Protein 2F7L (pdb70)

GO terms:
  GO:0008966 phosphoglucosamine mutase activity (F, EXP)

Organism: Sulfurisphaera tokodaii (strain DSM 16993 / JCM 10545 / NBRC 100140 / 7) (NCBI:txid273063)

Foldseek 3Di:
DPLAQDQFAGKDQECPPVNLVLLLLLLLLVLQLLHAAFEEEEEEKQADCPPVSSVSNVVSNLQQHYQAEYAYHAFLLLSLLCLQPVVGQWYKYWAPFQDFLRMIGIFIGGNNSFTDDPVSVVSSVVCSVVVPGNGDDPVSSDHDHHYDHCRQVVQLVLLVVQFPLALLLVVQFEEEEEALLMRVLSHLVVNCVSSRHNYHYDNSHHDSNSVQFRQQDDQVRCVVVLVVLAVVQGLKYWYAGRSRLFIWIRFSNSHTDWFQLLLLLLLVLLCVSPVPADLEEEEELQHDCLSCVVSVVVVRHYHYAHDGQSVRLVVCVVVVYSWYTYRRGFIAHVVSGSGRHHSSSVRSVSRSCSVVVDGPVVSSVVTQDKDKDKDKDAQDPPHDLVVLQVVCCVVVDDPQWDWDVNAAIWIDHAFKIWGWHQDPPHNIIMIMMMGSDRVVRVVVSVVSNVSSVVD/DLDAQDQFGFKDQECPSPDLVLLLLLLLLLLQLLPAAFEEEEEEKLADCVVVSSVSSVVSNLQLRYQAEYEYHAFLLLSLLCLQPVVGQWYKYWADFFDFLRMIGIFIGGNNSFTDDPVSSVSSVVCSPVVPGSGDDPVVSDHDHHYDHCSQVSLLVLLLVQFDLVLLQVVQFAEEEEQLLMNVLVHQVVNVVSSRYNYHYDSSHHDSNSPQFRQQDDCVRCVVVLVVLQVVQGLKYWGAGRSRLFIWIHFSNSRTDWFLLLQLLLLVLLCVSCVPFQQEEEEELVRFCLSCVPCVVVVHHYDYAHDHFSVSLVVCVVVSYSWYTYRRGFIAHVVSGSHRHNNSSVSSLSRSCSVVVDRRVVVSVVTADKDKDKDKDFADPDQDLVNLLCVVCVVPVDPQWHWDVNARIWIGHNFKIWGWHCPVPHGMTITMMIGSDRVCRHCVSVVSSPSVNVD

CATH classification: 3.40.120.10 (+3 more: 3.40.120.10, 3.40.120.10, 3.30.310.50)

Sequence (910 aa):
MGKLFGTDGVRGIVNKELTPELVLKLSKAIGTFFGKNSKILVGRDVRAGGDMLVKIVEGGLLSVGVEVYDGGMAPTPALQYAVKTLGYDGGVVITASHNPAPYNGIKVVDKDGIEIRREKENEIEDLFFTERFNTIEWSSLTTEVKREDRVISTYVNGILSHVDIEKIKKKNYKVLIDPANSVGALSTPLVARALGCKIYTINGNLDPLFSARQPEPTFDSLKETAEVVKTLKVDLGVAHDGDADRAIFIDSEGRVQWGDRSGTLLSYWASVKNPKAIKKIVTAVSSSSLVEEYLSKYNIQVDWTKVGSVDIAHKVADENALAGFEENGGFMYPPHQYVRDGAMSFALMLELLANENVSSAELFDRLPKYYLVKTKVDLKPGLMVEEIYKKILEVYSTSSVKAITIDGVKIIGKDFWFLVRKSGTEPIIRIMAEAKDENVANNLVNELKKIVEGKMGKLFGTDGVRGIVNKELTPELVLKLSKAIGTFFGKNSKILVGRDVRAGGDMLVKIVEGGLLSVGVEVYDGGMAPTPALQYAVKTLGYDGGVVITASHNPAPYNGIKVVDKDGIEIRREKENEIEDLFFTERFNTIEWSSLTTEVKREDRVISTYVNGILSHVDIEKIKKKNYKVLIDPANSVGALSTPLVARALGCKIYTINGNLDPLFSARQPEPTFDSLKETAEVVKTLKVDLGVAHDGDADRAIFIDSEGRVQWGDRSGTLLSYWASVKNPKAIKKIVTAVSSSSLVEEYLSKYNIQVDWTKVGSVDIAHKVADENALAGFEENGGFMYPPHQYVRDGAMSFALMLELLANENVSSAELFDRLPKYYLVKTKVDLKPGLMVEEIYKKILEVYSTSSVKAITIDGVKIIGKDFWFLVRKSGTEPIIRIMAEAKDENVANNLVNELKKIVEGK

Radius of gyration: 31.3 Å; Cα contacts (8 Å, |Δi|>4): 2165; chains: 2; bounding box: 94×72×77 Å

B-factor: mean 46.92, std 18.31, range [14.8, 100.0]

InterPro domains:
  IPR005841 Alpha-D-phosphohexomutase superfamily [PR00509] (90-104)
  IPR005841 Alpha-D-phosphohexomutase superfamily [PR00509] (172-191)
  IPR005841 Alpha-D-phosphohexomutase superfamily [PR00509] (206-219)
  IPR005841 Alpha-D-phosphohexomutase superfamily [PR00509] (234-249)
  IPR005843 Alpha-D-phosphohexomutase, C-terminal [PF00408] (382-449)
  IPR005844 Alpha-D-phosphohexomutase, alpha/beta/alpha domain I [PF02878] (3-134)
  IPR005845 Alpha-D-phosphohexomutase, alpha/beta/alpha domain II [PF02879] (154-254)
  IPR005846 Alpha-D-phosphohexomutase, alpha/beta/alpha domain III [PF02880] (259-369)
  IPR016055 Alpha-D-phosphohexomutase, alpha/beta/alpha I/II/III [SSF53738] (3-179)
  IPR016055 Alpha-D-phosphohexomutase, alpha/beta/alpha I/II/III [SSF53738] (153-256)
  IPR016055 Alpha-D-phosphohexomutase, alpha/beta/alpha I/II/III [SSF53738] (258-366)
  IPR016066 Alpha-D-phosphohexomutase, conserved site [PS00710] (91-100)
  IPR024086 Phosphoglucosamine mutase, archaeal type [TIGR03990] (3-452)
  IPR024086 Phosphoglucosamine mutase, archaeal type [cd03087] (4-452)
  IPR036900 Alpha-D-phosphohexomutase, C-terminal domain superfamily [SSF55957] (361-454)

Nearest PDB structures (foldseek):
  2f7l-assembly1_A  TM=9.946E-01  e=2.812E-89  Sulfurisphaera tokodaii
  9ix8-assembly1_B  TM=9.203E-01  e=3.080E-45  The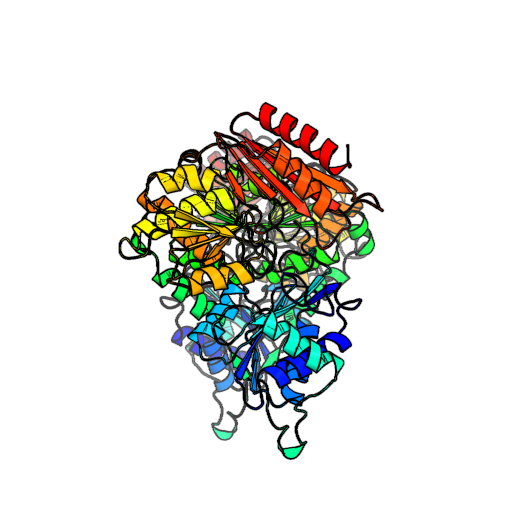rmococcus kodakarensis KOD1
  6gyz-assembly1_B  TM=8.971E-01  e=5.260E-37  Staphylococcus aureus
  3pdk-assembly1_B  TM=8.604E-01  e=2.791E-37  Bacillus anthracis
  7ojr-assembly1_A  TM=8.836E-01  e=3.138E-36  Bacillus subtilis subsp. subtilis str. 168

Solvent-accessible surface area: 34638 Å² total; per-residue (Å²): 104,53,162,13,13,13,103,16,6,8,31,3,42,26,88,131,99,4,28,28,118,51,1,74,66,1,1,45,0,2,0,18,39,32,19,120,117,9,89,0,3,0,1,46,1,9,4,54,5,4,80,72,0,10,112,44,1,11,38,0,0,42,30,0,15,3,32,0,34,34,9,30,60,0,1,2,0,0,4,1,27,0,2,75,63,41,61,16,54,0,2,0,2,0,0,0,1,56,21,70,23,66,62,0,0,1,4,4,2,17,137,67,2,6,15,4,88,66,110,58,20,88,90,0,20,61,18,14,104,71,92,127,37,51,89,21,120,198,64,68,87,114,60,150,53,91,200,10,130,120,5,37,64,30,1,12,91,9,0,21,83,47,13,76,53,110,65,0,83,164,54,100,18,41,0,0,0,0,0,0,5,0,0,0,9,56,1,0,4,55,0,0,78,31,0,22,10,70,4,4,0,5,2,3,8,58,6,34,96,11,32,2,19,82,2,51,2,30,102,103,16,0,118,54,6,10,77,3,0,97,38,6,160,2,53,2,0,0,0,0,0,0,0,2,3,12,3,0,1,0,0,33,94,8,92,20,22,47,2,4,38,3,1,0,2,3,0,41,14,1,9,66,58,34,98,154,14,82,61,30,0,0,0,0,0,13,0,0,6,0,0,37,69,12,0,68,117,77,119,4,105,18,38,31,12,103,54,19,12,10,51,0,1,13,68,0,28,106,47,89,8,7,0,0,0,6,32,26,2,2,7,0,6,23,63,6,3,62,3,12,1,0,2,1,2,0,0,2,0,0,14,1,6,0,84,54,111,26,58,1,5,83,4,8,89,94,15,22,113,21,79,78,32,125,38,110,11,99,30,124,98,92,42,106,20,92,90,4,43,127,84,0,42,137,73,44,62,54,130,104,27,97,50,27,77,81,25,10,1,0,0,17,10,191,60,38,2,0,8,0,61,61,1,85,104,54,98,22,0,102,1,34,0,3,0,63,74,98,109,54,0,75,79,13,5,65,66,0,76,70,10,1,80,41,154,48,60,131,20,20,23,73,15,6,1,23,0,48,22,96,160,72,2,34,33,116,46,1,74,73,0,1,49,0,2,0,17,44,33,24,112,116,7,87,0,2,1,1,32,3,16,4,57,4,4,105,74,0,4,138,46,2,10,38,0,0,41,32,0,13,3,37,0,37,31,7,24,72,1,0,1,0,0,3,2,28,0,3,84,60,37,64,16,33,0,2,1,2,0,3,4,1,54,13,68,24,62,57,0,0,2,4,5,1,21,124,64,2,8,13,3,80,80,99,81,18,78,85,0,31,83,34,28,138,73,81,191,36,41,83,29,118,210,61,61,89,114,63,147,52,89,201,11,129,119,7,33,61,32,0,10,98,6,0,17,78,48,14,70,55,103,74,0,79,168,77,99,16,48,0,2,0,0,0,0,6,0,0,0,9,65,1,0,5,56,0,0,81,34,0,24,11,76,3,5,0,6,2,2,9,61,4,31,97,14,33,8,17,84,1,44,2,33,109,95,17,0,118,51,7,7,74,5,0,100,30,4,151,2,51,1,0,1,0,0,0,1,0,1,3,19,3,0,0,2,0,37,98,5,77,21,22,45,2,5,39,4,2,0,2,3,0,44,14,1,14,70,56,64,98,184,34,91,45,26,0,0,0,0,0,14,0,0,4,0,0,32,76,4,0,58,129,79,128,5,98,10,44,23,17,122,56,10,4,6,72,2,1,16,75,0,20,101,50,104,8,10,0,0,1,9,36,25,3,3,6,1,8,22,66,7,3,61,3,8,0,0,1,3,2,0,0,0,1,0,11,1,5,3,58,53,110,35,57,2,10,87,3,6,91,82,20,27,110,12,96,78,33,136,48,124,22,96,101,156,112,77,64,116,22,108,73,10,26,128,64,0,38,134,89,40,57,68,122,100,20,96,46,31,85,63,20,7,0,0,1,14,19,169,64,47,1,0,3,0,24,111,11,43,82,126,74,28,25,96,2,25,0,1,0,69,71,91,101,69,0,66,65,19,5,69,81,0,70,99,19,14,96,47,176

Structure (mmCIF, N/CA/C/O backbone):
data_2F7L
#
_entry.id   2F7L
#
_cell.length_a   161.904
_cell.length_b   161.904
_cell.length_c   170.494
_cell.angle_alpha   90.00
_cell.angle_beta   90.00
_cell.angle_gamma   120.00
#
_symmetry.space_group_name_H-M   'P 62 2 2'
#
loop_
_entity.id
_entity.type
_entity.pdbx_description
1 polymer '455aa long hypothetical phospho-sugar mutase'
2 non-polymer 'SULFATE ION'
3 water water
#
loop_
_atom_site.group_PDB
_atom_site.id
_atom_site.type_symbol
_atom_site.label_atom_id
_atom_site.label_alt_id
_atom_site.label_comp_id
_atom_site.label_asym_id
_atom_site.label_entity_id
_atom_site.label_seq_id
_atom_site.pdbx_PDB_ins_code
_atom_site.Cartn_x
_atom_site.Cartn_y
_atom_site.Cartn_z
_atom_site.occupancy
_atom_site.B_iso_or_equiv
_atom_site.auth_seq_id
_atom_site.auth_comp_id
_atom_site.auth_asym_id
_atom_site.auth_atom_id
_atom_site.pdbx_PDB_model_num
ATOM 1 N N . MET A 1 1 ? -11.092 -12.946 -10.263 1.00 78.98 1 MET A N 1
ATOM 2 C CA . MET A 1 1 ? -11.281 -13.004 -8.818 1.00 79.22 1 MET A CA 1
ATOM 3 C C . MET A 1 1 ? -9.924 -12.990 -8.129 1.00 78.86 1 MET A C 1
ATOM 4 O O . MET A 1 1 ? -9.838 -13.113 -6.896 1.00 79.32 1 MET A O 1
ATOM 9 N N . GLY A 1 2 ? -8.932 -12.813 -8.883 1.00 77.78 2 GLY A N 1
ATOM 10 C CA . GLY A 1 2 ? -7.618 -12.639 -8.383 1.00 76.09 2 GLY A CA 1
ATOM 11 C C . GLY A 1 2 ? -7.056 -12.020 -9.614 1.00 74.78 2 GLY A C 1
ATOM 12 O O . GLY A 1 2 ? -7.509 -10.985 -10.084 1.00 74.43 2 GLY A O 1
ATOM 13 N N . LYS A 1 3 ? -6.098 -12.716 -10.168 1.00 73.25 3 LYS A N 1
ATOM 14 C CA . LYS A 1 3 ? -5.683 -12.384 -11.474 1.00 70.73 3 LYS A CA 1
ATOM 15 C C . LYS A 1 3 ? -6.728 -13.172 -12.267 1.00 68.28 3 LYS A C 1
ATOM 16 O O . LYS A 1 3 ? -7.469 -12.622 -13.091 1.00 69.37 3 LYS A O 1
ATOM 22 N N . LEU A 1 4 ? -6.815 -14.450 -12.016 1.00 64.38 4 LEU A N 1
ATOM 23 C CA . LEU A 1 4 ? -7.873 -15.250 -12.619 1.00 60.51 4 LEU A CA 1
ATOM 24 C C . LEU A 1 4 ? -8.772 -15.720 -11.491 1.00 58.31 4 LEU A C 1
ATOM 25 O O . LEU A 1 4 ? -9.871 -15.219 -11.255 1.00 57.32 4 LEU A O 1
ATOM 30 N N . PHE A 1 5 ? -8.226 -16.742 -10.826 1.00 56.48 5 PHE A N 1
ATOM 31 C CA . PHE A 1 5 ? -8.817 -17.576 -9.738 1.00 55.09 5 PHE A CA 1
ATOM 32 C C . PHE A 1 5 ? -9.355 -16.857 -8.531 1.00 55.19 5 PHE A C 1
ATOM 33 O O . PHE A 1 5 ? -8.668 -16.039 -7.899 1.00 55.24 5 PHE A O 1
ATOM 41 N N . GLY A 1 6 ? -10.597 -17.180 -8.214 1.00 55.65 6 GLY A N 1
ATOM 42 C CA . GLY A 1 6 ? -11.227 -16.583 -7.063 1.00 56.08 6 GLY A CA 1
ATOM 43 C C . GLY A 1 6 ? -11.111 -17.528 -5.887 1.00 56.71 6 GLY A C 1
ATOM 44 O O . GLY A 1 6 ? -10.102 -18.211 -5.719 1.00 57.00 6 GLY A O 1
ATOM 45 N N . THR A 1 7 ? -12.156 -17.585 -5.077 1.00 56.82 7 THR A N 1
ATOM 46 C CA . THR A 1 7 ? -12.155 -18.449 -3.906 1.00 56.80 7 THR A CA 1
ATOM 47 C C . THR A 1 7 ? -12.376 -19.917 -4.269 1.00 56.21 7 THR A C 1
ATOM 48 O O . THR A 1 7 ? -11.821 -20.816 -3.640 1.00 55.53 7 THR A O 1
ATOM 52 N N . ASP A 1 8 ? -13.187 -20.141 -5.296 1.00 56.23 8 ASP A N 1
ATOM 53 C CA . ASP A 1 8 ? -13.550 -21.485 -5.726 1.00 55.81 8 ASP A CA 1
ATOM 54 C C . ASP A 1 8 ? -13.426 -21.622 -7.252 1.00 54.49 8 ASP A C 1
ATOM 55 O O . ASP A 1 8 ? -14.342 -22.104 -7.915 1.00 54.63 8 ASP A O 1
ATOM 60 N N . GLY A 1 9 ? -12.291 -21.188 -7.801 1.00 52.54 9 GLY A N 1
ATOM 61 C CA . GLY A 1 9 ? -12.064 -21.277 -9.239 1.00 49.03 9 GLY A CA 1
ATOM 62 C C . GLY A 1 9 ? -12.237 -19.963 -9.992 1.00 46.95 9 GLY A C 1
ATOM 63 O O . GLY A 1 9 ? -12.387 -18.886 -9.396 1.00 46.67 9 GLY A O 1
ATOM 64 N N . VAL A 1 10 ? -12.209 -20.053 -11.317 1.00 44.17 10 VAL A N 1
ATOM 65 C CA . VAL A 1 10 ? -12.398 -18.887 -12.162 1.00 41.20 10 VAL A CA 1
ATOM 66 C C . VAL A 1 10 ? -13.878 -18.770 -12.489 1.00 40.59 10 VAL A C 1
ATOM 67 O O . VAL A 1 10 ? -14.486 -19.749 -12.877 1.00 41.40 10 VAL A O 1
ATOM 71 N N . ARG A 1 11 ? -14.468 -17.592 -12.339 1.00 39.80 11 ARG A N 1
ATOM 72 C CA . ARG A 1 11 ? -15.889 -17.451 -12.647 1.00 39.68 11 ARG A CA 1
ATOM 73 C C . ARG A 1 11 ? -16.350 -16.055 -13.055 1.00 38.36 11 ARG A C 1
ATOM 74 O O . ARG A 1 11 ? -15.665 -15.067 -12.843 1.00 39.18 11 ARG A O 1
ATOM 82 N N . GLY A 1 12 ? -17.524 -15.974 -13.653 1.00 36.71 12 GLY A N 1
ATOM 83 C CA . GLY A 1 12 ? -18.024 -14.685 -14.073 1.00 35.32 12 GLY A CA 1
ATOM 84 C C . GLY A 1 12 ? -19.325 -14.885 -14.804 1.00 34.40 12 GLY A C 1
ATOM 85 O O . GLY A 1 12 ? -19.744 -16.021 -15.010 1.00 34.21 12 GLY A O 1
ATOM 86 N N . ILE A 1 13 ? -19.970 -13.792 -15.186 1.00 33.09 13 ILE A N 1
ATOM 87 C CA . ILE A 1 13 ? -21.221 -13.892 -15.902 1.00 32.51 13 ILE A CA 1
ATOM 88 C C . ILE A 1 13 ? -20.910 -14.512 -17.246 1.00 32.67 13 ILE A C 1
ATOM 89 O O . ILE A 1 13 ? -20.035 -14.048 -17.982 1.00 33.39 13 ILE A O 1
ATOM 94 N N . VAL A 1 14 ? -21.625 -15.578 -17.559 1.00 32.20 14 VAL A N 1
ATOM 95 C CA . VAL A 1 14 ? -21.385 -16.293 -18.790 1.00 31.74 14 VAL A CA 1
ATOM 96 C C . VAL A 1 14 ? -21.656 -15.459 -20.036 1.00 32.28 14 VAL A C 1
ATOM 97 O O . VAL A 1 14 ? -22.650 -14.743 -20.125 1.00 32.15 14 VAL A O 1
ATOM 101 N N . ASN A 1 15 ? -20.732 -15.580 -20.986 1.00 32.75 15 ASN A N 1
ATOM 102 C CA . ASN A 1 15 ? -20.741 -14.888 -22.262 1.00 32.85 15 ASN A CA 1
ATOM 103 C C . ASN A 1 15 ? -20.564 -13.387 -22.152 1.00 33.94 15 ASN A C 1
ATOM 104 O O . ASN A 1 15 ? -20.965 -12.644 -23.042 1.00 35.34 15 ASN A O 1
ATOM 109 N N . LYS A 1 16 ? -19.960 -12.940 -21.061 1.00 34.15 16 LYS A N 1
ATOM 110 C CA . LYS A 1 16 ? -19.682 -11.524 -20.880 1.00 34.89 16 LYS A CA 1
ATOM 111 C C . LYS A 1 16 ? -18.298 -11.370 -20.287 1.00 34.89 16 LYS A C 1
ATOM 112 O O . LYS A 1 16 ? -17.382 -10.925 -20.964 1.00 35.74 16 LYS A O 1
ATOM 118 N N . GLU A 1 17 ? -18.137 -11.759 -19.034 1.00 34.17 17 GLU A N 1
ATOM 119 C CA . GLU A 1 17 ? -16.845 -11.683 -18.401 1.00 33.27 17 GLU A CA 1
ATOM 120 C C . GLU A 1 17 ? -16.235 -13.049 -18.669 1.00 32.27 17 GLU A C 1
ATOM 121 O O . GLU A 1 17 ? -15.101 -13.151 -19.138 1.00 32.69 17 GLU A O 1
ATOM 127 N N . LEU A 1 18 ? -16.993 -14.109 -18.387 1.00 30.31 18 LEU A N 1
ATOM 128 C CA . LEU A 1 18 ? -16.508 -15.462 -18.645 1.00 28.15 18 LEU A CA 1
ATOM 129 C C . LEU A 1 18 ? -16.909 -15.693 -20.096 1.00 27.43 18 LEU A C 1
ATOM 130 O O . LEU A 1 18 ? -18.015 -16.119 -20.386 1.00 27.57 18 LEU A O 1
ATOM 135 N N . THR A 1 19 ? -16.013 -15.380 -21.011 1.00 26.51 19 THR A N 1
ATOM 136 C CA . THR A 1 19 ? -16.294 -15.537 -22.427 1.00 25.11 19 THR A CA 1
ATOM 137 C C . THR A 1 19 ? -15.683 -16.830 -22.959 1.00 25.23 19 THR A C 1
ATOM 138 O O . THR A 1 19 ? -14.856 -17.467 -22.306 1.00 25.16 19 THR A O 1
ATOM 142 N N . PRO A 1 20 ? -16.074 -17.235 -24.163 1.00 25.39 20 PRO A N 1
ATOM 143 C CA . PRO A 1 20 ? -15.498 -18.468 -24.697 1.00 25.57 20 PRO A CA 1
ATOM 144 C C . PRO A 1 20 ? -13.999 -18.280 -24.881 1.00 25.63 20 PRO A C 1
ATOM 145 O O . PRO A 1 20 ? -13.235 -19.209 -24.647 1.00 25.15 20 PRO A O 1
ATOM 149 N N . GLU A 1 21 ? -13.589 -17.075 -25.301 1.00 26.39 21 GLU A N 1
ATOM 150 C CA . GLU A 1 21 ? -12.165 -16.770 -25.539 1.00 27.25 21 GLU A CA 1
ATOM 151 C C . GLU A 1 21 ? -11.280 -16.950 -24.308 1.00 26.38 21 GLU A C 1
ATOM 152 O O . GLU A 1 21 ? -10.148 -17.452 -24.412 1.00 25.78 21 GLU A O 1
ATOM 158 N N . LEU A 1 22 ? -11.794 -16.520 -23.157 1.00 24.83 22 LEU A N 1
ATOM 159 C CA . LEU A 1 22 ? -11.063 -16.637 -21.919 1.00 24.30 22 LEU A CA 1
ATOM 160 C C . LEU A 1 22 ? -10.927 -18.104 -21.548 1.00 24.51 22 LEU A C 1
ATOM 161 O O . LEU A 1 22 ? -9.821 -18.582 -21.270 1.00 25.92 22 LEU A O 1
ATOM 166 N N . VAL A 1 23 ? -12.049 -18.819 -21.556 1.00 23.09 23 VAL A N 1
ATOM 167 C CA . VAL A 1 23 ? -12.048 -20.228 -21.219 1.00 22.03 23 VAL A CA 1
ATOM 168 C C . VAL A 1 23 ? -11.150 -20.977 -22.198 1.00 21.40 23 VAL A C 1
ATOM 169 O O . VAL A 1 23 ? -10.474 -21.935 -21.842 1.00 21.30 23 VAL A O 1
ATOM 173 N N . LEU A 1 24 ? -11.122 -20.549 -23.442 1.00 20.80 24 LEU A N 1
ATOM 174 C CA . LEU A 1 24 ? -10.257 -21.240 -24.372 1.00 21.45 24 LEU A CA 1
ATOM 175 C C . LEU A 1 24 ? -8.788 -21.128 -23.917 1.00 22.90 24 LEU A C 1
ATOM 176 O O . LEU A 1 24 ? -8.042 -22.122 -23.952 1.00 23.46 24 LEU A O 1
ATOM 181 N N . LYS A 1 25 ? -8.378 -19.934 -23.487 1.00 23.38 25 LYS A N 1
ATOM 182 C CA . LYS A 1 25 ? -6.999 -19.723 -23.043 1.00 24.96 25 LYS A CA 1
ATOM 183 C C . LYS A 1 25 ? -6.713 -20.451 -21.731 1.00 24.80 25 LYS A C 1
ATOM 184 O O . LYS A 1 25 ? -5.663 -21.107 -21.574 1.00 23.58 25 LYS A O 1
ATOM 190 N N . LEU A 1 26 ? -7.660 -20.326 -20.803 1.00 24.50 26 LEU A N 1
ATOM 191 C CA . LEU A 1 26 ? -7.568 -20.961 -19.502 1.00 25.58 26 LEU A CA 1
ATOM 192 C C . LEU A 1 26 ? -7.414 -22.486 -19.659 1.00 26.74 26 LEU A C 1
ATOM 193 O O . LEU A 1 26 ? -6.805 -23.135 -18.818 1.00 27.51 26 LEU A O 1
ATOM 198 N N . SER A 1 27 ? -7.944 -23.032 -20.758 1.00 27.13 27 SER A N 1
ATOM 199 C CA . SER A 1 27 ? -7.896 -24.461 -21.084 1.00 27.53 27 SER A CA 1
ATOM 200 C C . SER A 1 27 ? -6.565 -24.962 -21.622 1.00 28.08 27 SER A C 1
ATOM 201 O O . SER A 1 27 ? -6.230 -26.130 -21.446 1.00 27.47 27 SER A O 1
ATOM 204 N N . LYS A 1 28 ? -5.842 -24.096 -22.333 1.00 28.31 28 LYS A N 1
ATOM 205 C CA . LYS A 1 28 ? -4.537 -24.454 -22.876 1.00 27.70 28 LYS A CA 1
ATOM 206 C C . LYS A 1 28 ? -3.597 -24.452 -21.669 1.00 27.74 28 LYS A C 1
ATOM 207 O O . LYS A 1 28 ? -2.657 -25.253 -21.577 1.00 28.51 28 LYS A O 1
ATOM 213 N N . ALA A 1 29 ? -3.852 -23.517 -20.757 1.00 26.61 29 ALA A N 1
ATOM 214 C CA . ALA A 1 29 ? -3.045 -23.386 -19.554 1.00 25.48 29 ALA A CA 1
ATOM 215 C C . ALA A 1 29 ? -3.244 -24.608 -18.669 1.00 23.83 29 ALA A C 1
ATOM 216 O O . ALA A 1 29 ? -2.274 -25.226 -18.247 1.00 23.40 29 ALA A O 1
ATOM 218 N N . ILE A 1 30 ? -4.503 -24.960 -18.407 1.00 21.57 30 ILE A N 1
ATOM 219 C CA . ILE A 1 30 ? -4.809 -26.113 -17.571 1.00 19.66 30 ILE A CA 1
ATOM 220 C C . ILE A 1 30 ? -4.236 -27.360 -18.212 1.00 19.65 30 ILE A C 1
ATOM 221 O O . ILE A 1 30 ? -3.647 -28.201 -17.535 1.00 19.68 30 ILE A O 1
ATOM 226 N N . GLY A 1 31 ? -4.389 -27.464 -19.525 1.00 19.13 31 GLY A N 1
ATOM 227 C CA . GLY A 1 31 ? -3.880 -28.615 -20.227 1.00 20.13 31 GLY A CA 1
ATOM 228 C C . GLY A 1 31 ? -2.365 -28.663 -20.204 1.00 21.66 31 GLY A C 1
ATOM 229 O O . GLY A 1 31 ? -1.759 -29.735 -20.025 1.00 22.77 31 GLY A O 1
ATOM 230 N N . THR A 1 32 ? -1.738 -27.510 -20.393 1.00 20.63 32 THR A N 1
ATOM 231 C CA . THR A 1 32 ? -0.301 -27.480 -20.380 1.00 20.82 32 THR A CA 1
ATOM 232 C C . THR A 1 32 ? 0.172 -27.869 -18.980 1.00 22.29 32 THR A C 1
ATOM 233 O O . THR A 1 32 ? 1.181 -28.554 -18.822 1.00 22.94 32 THR A O 1
ATOM 237 N N . PHE A 1 33 ? -0.573 -27.441 -17.969 1.00 22.56 33 PHE A N 1
ATOM 238 C CA . PHE A 1 33 ? -0.260 -27.732 -16.578 1.00 23.09 33 PHE A CA 1
ATOM 239 C C . PHE A 1 33 ? -0.280 -29.230 -16.236 1.00 24.04 33 PHE A C 1
ATOM 240 O O . PHE A 1 33 ? 0.551 -29.722 -15.475 1.00 23.39 33 PHE A O 1
ATOM 248 N N . PHE A 1 34 ? -1.256 -29.947 -16.783 1.00 25.21 34 PHE A N 1
ATOM 249 C CA . PHE A 1 34 ? -1.378 -31.382 -16.536 1.00 25.50 34 PHE A CA 1
ATOM 250 C C . PHE A 1 34 ? -0.396 -32.171 -17.407 1.00 25.68 34 PHE A C 1
ATOM 251 O O . PHE A 1 34 ? -0.028 -33.286 -17.066 1.00 26.59 34 PHE A O 1
ATOM 259 N N . GLY A 1 35 ? 0.012 -31.609 -18.534 1.00 25.49 35 GLY A N 1
ATOM 260 C CA . GLY A 1 35 ? 0.949 -32.312 -19.385 1.00 26.73 35 GLY A CA 1
ATOM 261 C C . GLY A 1 35 ? 0.334 -33.078 -20.538 1.00 28.33 35 GLY A C 1
ATOM 262 O O . GLY A 1 35 ? -0.871 -33.361 -20.551 1.00 29.21 35 GLY A O 1
ATOM 263 N N . LYS A 1 36 ? 1.164 -33.414 -21.521 1.00 29.04 36 LYS A N 1
ATOM 264 C CA . LYS A 1 36 ? 0.704 -34.150 -22.698 1.00 29.97 36 LYS A CA 1
ATOM 265 C C . LYS A 1 36 ? 0.341 -35.572 -22.308 1.00 30.46 36 LYS A C 1
ATOM 266 O O . LYS A 1 36 ? 0.989 -36.154 -21.447 1.00 31.39 36 LYS A O 1
ATOM 272 N N . ASN A 1 37 ? -0.698 -36.118 -22.940 1.00 31.01 37 ASN A N 1
ATOM 273 C CA . ASN A 1 37 ? -1.176 -37.478 -22.684 1.00 30.81 37 ASN A CA 1
ATOM 274 C C . ASN A 1 37 ? -1.780 -37.693 -21.311 1.00 30.71 37 ASN A C 1
ATOM 275 O O . ASN A 1 37 ? -1.937 -38.833 -20.876 1.00 31.14 37 ASN A O 1
ATOM 280 N N . SER A 1 38 ? -2.094 -36.613 -20.610 1.00 29.67 38 SER A N 1
ATOM 281 C CA . SER A 1 38 ? -2.705 -36.771 -19.312 1.00 29.26 38 SER A CA 1
ATOM 282 C C . SER A 1 38 ? -4.192 -37.033 -19.558 1.00 28.84 38 SER A C 1
ATOM 283 O O . SER A 1 38 ? -4.801 -36.487 -20.503 1.00 28.82 38 SER A O 1
ATOM 286 N N . LYS A 1 39 ? -4.768 -37.891 -18.724 1.00 27.06 39 LYS A N 1
ATOM 287 C CA . LYS A 1 39 ? -6.169 -38.252 -18.857 1.00 25.44 39 LYS A CA 1
ATOM 288 C C . LYS A 1 39 ? -7.002 -37.331 -18.003 1.00 23.55 39 LYS A C 1
ATOM 289 O O . LYS A 1 39 ? -6.919 -37.390 -16.780 1.00 22.59 39 LYS A O 1
ATOM 295 N N . ILE A 1 40 ? -7.797 -36.481 -18.652 1.00 22.00 40 ILE A N 1
ATOM 296 C CA . ILE A 1 40 ? -8.605 -35.496 -17.930 1.00 21.85 40 ILE A CA 1
ATOM 297 C C . ILE A 1 40 ? -10.092 -35.623 -18.110 1.00 21.72 40 ILE A C 1
ATOM 298 O O . ILE A 1 40 ? -10.594 -35.611 -19.225 1.00 22.71 40 ILE A O 1
ATOM 303 N N . LEU A 1 41 ? -10.805 -35.704 -16.999 1.00 21.91 41 LEU A N 1
ATOM 304 C CA . LEU A 1 41 ? -12.255 -35.843 -17.038 1.00 22.42 41 LEU A CA 1
ATOM 305 C C . LEU A 1 41 ? -12.938 -34.464 -17.009 1.00 22.82 41 LEU A C 1
ATOM 306 O O . LEU A 1 41 ? -12.663 -33.648 -16.131 1.00 23.46 41 LEU A O 1
ATOM 311 N N . VAL A 1 42 ? -13.829 -34.209 -17.960 1.00 22.79 42 VAL A N 1
ATOM 312 C CA . VAL A 1 42 ? -14.544 -32.933 -18.022 1.00 23.07 42 VAL A CA 1
ATOM 313 C C . VAL A 1 42 ? -16.028 -33.130 -17.738 1.00 24.11 42 VAL A C 1
ATOM 314 O O . VAL A 1 42 ? -16.670 -33.945 -18.380 1.00 25.23 42 VAL A O 1
ATOM 318 N N . GLY A 1 43 ? -16.574 -32.385 -16.781 1.00 25.16 43 GLY A N 1
ATOM 319 C CA . GLY A 1 43 ? -17.991 -32.521 -16.445 1.00 25.85 43 GLY A CA 1
ATOM 320 C C . GLY A 1 43 ? -18.619 -31.162 -16.200 1.00 26.33 43 GLY A C 1
ATOM 321 O O . GLY A 1 43 ? -17.905 -30.164 -16.241 1.00 27.00 43 GLY A O 1
ATOM 322 N N . ARG A 1 44 ? -19.926 -31.099 -15.937 1.00 26.50 44 ARG A N 1
ATOM 323 C CA . ARG A 1 44 ? -20.588 -29.795 -15.721 1.00 26.52 44 ARG A CA 1
ATOM 324 C C . ARG A 1 44 ? -21.857 -29.820 -14.884 1.00 26.03 44 ARG A C 1
ATOM 325 O O . ARG A 1 44 ? -22.512 -30.850 -14.748 1.00 25.81 44 ARG A O 1
ATOM 333 N N . ASP A 1 45 ? -22.202 -28.677 -14.311 1.00 25.61 45 ASP A N 1
ATOM 334 C CA . ASP A 1 45 ? -23.421 -28.623 -13.552 1.00 26.73 45 ASP A CA 1
ATOM 335 C C . ASP A 1 45 ? -24.509 -28.164 -14.532 1.00 27.44 45 ASP A C 1
ATOM 336 O O . ASP A 1 45 ? -24.349 -28.267 -15.748 1.00 28.46 45 ASP A O 1
ATOM 341 N N . VAL A 1 46 ? -25.609 -27.633 -14.042 1.00 27.50 46 VAL A N 1
ATOM 342 C CA . VAL A 1 46 ? -26.666 -27.285 -14.970 1.00 27.87 46 VAL A CA 1
ATOM 343 C C . VAL A 1 46 ? -26.636 -25.912 -15.619 1.00 27.50 46 VAL A C 1
ATOM 344 O O . VAL A 1 46 ? -27.393 -25.663 -16.544 1.00 28.22 46 VAL A O 1
ATOM 348 N N . ARG A 1 47 ? -25.745 -25.044 -15.172 1.00 27.67 47 ARG A N 1
ATOM 349 C CA . ARG A 1 47 ? -25.700 -23.656 -15.645 1.00 28.30 47 ARG A CA 1
ATOM 350 C C . ARG A 1 47 ? -25.769 -23.248 -17.121 1.00 29.14 47 ARG A C 1
ATOM 351 O O . ARG A 1 47 ? -25.473 -23.997 -18.028 1.00 29.54 47 ARG A O 1
ATOM 359 N N . ALA A 1 48 ? -26.176 -22.003 -17.313 1.00 30.99 48 ALA A N 1
ATOM 360 C CA . ALA A 1 48 ? -26.342 -21.366 -18.603 1.00 31.04 48 ALA A CA 1
ATOM 361 C C . ALA A 1 48 ? -25.276 -21.579 -19.681 1.00 31.86 48 ALA A C 1
ATOM 362 O O . ALA A 1 48 ? -25.609 -21.847 -20.836 1.00 33.74 48 ALA A O 1
ATOM 364 N N . GLY A 1 49 ? -23.999 -21.468 -19.395 1.00 30.77 49 GLY A N 1
ATOM 365 C CA . GLY A 1 49 ? -23.121 -21.676 -20.549 1.00 30.83 49 GLY A CA 1
ATOM 366 C C . GLY A 1 49 ? -22.623 -23.102 -20.748 1.00 30.15 49 GLY A C 1
ATOM 367 O O . GLY A 1 49 ? -21.633 -23.343 -21.441 1.00 29.77 49 GLY A O 1
ATOM 368 N N . GLY A 1 50 ? -23.334 -24.029 -20.126 1.00 29.97 50 GLY A N 1
ATOM 369 C CA . GLY A 1 50 ? -22.992 -25.438 -20.115 1.00 31.31 50 GLY A CA 1
ATOM 370 C C . GLY A 1 50 ? -22.321 -26.129 -21.270 1.00 31.88 50 GLY A C 1
ATOM 371 O O . GLY A 1 50 ? -21.169 -26.548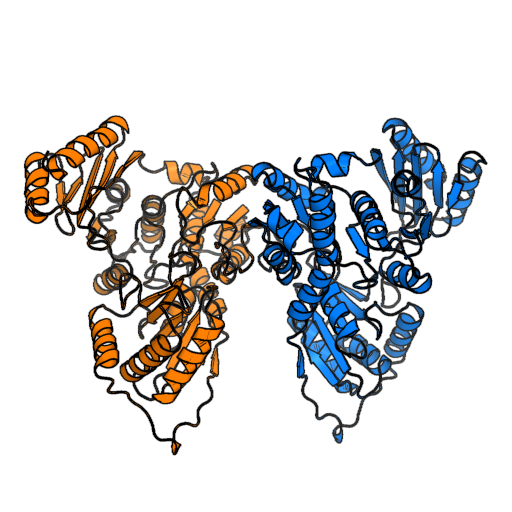 -21.169 1.00 30.79 50 GLY A O 1
ATOM 372 N N . ASP A 1 51 ? -23.067 -26.290 -22.353 1.00 33.41 51 ASP A N 1
ATOM 373 C CA . ASP A 1 51 ? -22.547 -26.940 -23.529 1.00 35.25 51 ASP A CA 1
ATOM 374 C C . ASP A 1 51 ? -21.487 -26.112 -24.187 1.00 34.35 51 ASP A C 1
ATOM 375 O O . ASP A 1 51 ? -20.405 -26.605 -24.507 1.00 35.48 51 ASP A O 1
ATOM 380 N N . MET A 1 52 ? -21.790 -24.843 -24.397 1.00 32.73 52 MET A N 1
ATOM 381 C CA . MET A 1 52 ? -20.826 -24.003 -25.051 1.00 31.46 52 MET A CA 1
ATOM 382 C C . MET A 1 52 ? -19.466 -24.167 -24.385 1.00 30.50 52 MET A C 1
ATOM 383 O O . MET A 1 52 ? -18.487 -24.525 -25.048 1.00 29.54 52 MET A O 1
ATOM 388 N N . LEU A 1 53 ? -19.423 -23.956 -23.069 1.00 29.40 53 LEU A N 1
ATOM 389 C CA . LEU A 1 53 ? -18.180 -24.052 -22.317 1.00 28.40 53 LEU A CA 1
ATOM 390 C C . LEU A 1 53 ? -17.491 -25.406 -22.318 1.00 28.58 53 LEU A C 1
ATOM 391 O O . LEU A 1 53 ? -16.273 -25.470 -22.308 1.00 28.95 53 LEU A O 1
ATOM 396 N N . VAL A 1 54 ? -18.244 -26.498 -22.343 1.00 28.61 54 VAL A N 1
ATOM 397 C CA . VAL A 1 54 ? -17.606 -27.807 -22.371 1.00 27.70 54 VAL A CA 1
ATOM 398 C C . VAL A 1 54 ? -16.940 -28.007 -23.726 1.00 27.63 54 VAL A C 1
ATOM 399 O O . VAL A 1 54 ? -15.873 -28.606 -23.816 1.00 27.98 54 VAL A O 1
ATOM 403 N N . LYS A 1 55 ? -17.565 -27.514 -24.787 1.00 26.56 55 LYS A N 1
ATOM 404 C CA . LYS A 1 55 ? -16.960 -27.660 -26.095 1.00 26.05 55 LYS A CA 1
ATOM 405 C C . LYS A 1 55 ? -15.654 -26.839 -26.174 1.00 24.18 55 LYS A C 1
ATOM 406 O O . LYS A 1 55 ? -14.659 -27.281 -26.751 1.00 23.34 55 LYS A O 1
ATOM 412 N N . ILE A 1 56 ? -15.658 -25.651 -25.585 1.00 22.48 56 ILE A N 1
ATOM 413 C CA . ILE A 1 56 ? -14.476 -24.804 -25.619 1.00 21.57 56 ILE A CA 1
ATOM 414 C C . ILE A 1 56 ? -13.326 -25.454 -24.845 1.00 21.13 56 ILE A C 1
ATOM 415 O O . ILE A 1 56 ? -12.195 -25.499 -25.332 1.00 20.22 56 ILE A O 1
ATOM 420 N N . VAL A 1 57 ? -13.627 -25.960 -23.651 1.00 19.94 57 VAL A N 1
ATOM 421 C CA . VAL A 1 57 ? -12.633 -26.608 -22.816 1.00 19.96 57 VAL A CA 1
ATOM 422 C C . VAL A 1 57 ? -12.014 -27.809 -23.537 1.00 20.66 57 VAL A C 1
ATOM 423 O O . VAL A 1 57 ? -10.783 -27.936 -23.603 1.00 20.43 57 VAL A O 1
ATOM 427 N N . GLU A 1 58 ? -12.867 -28.684 -24.072 1.00 21.55 58 GLU A N 1
ATOM 428 C CA . GLU A 1 58 ? -12.420 -29.875 -24.795 1.00 22.36 58 GLU A CA 1
ATOM 429 C C . GLU A 1 58 ? -11.550 -29.498 -25.986 1.00 22.51 58 GLU A C 1
ATOM 430 O O . GLU A 1 58 ? -10.489 -30.116 -26.231 1.00 22.09 58 GLU A O 1
ATOM 436 N N . GLY A 1 59 ? -11.997 -28.487 -26.723 1.00 21.78 59 GLY A N 1
ATOM 437 C CA . GLY A 1 59 ? -11.217 -28.016 -27.848 1.00 21.88 59 GLY A CA 1
ATOM 438 C C . GLY A 1 59 ? -9.882 -27.508 -27.320 1.00 21.71 59 GLY A C 1
ATOM 439 O O . GLY A 1 59 ? -8.836 -27.802 -27.886 1.00 22.04 59 GLY A O 1
ATOM 440 N N . GLY A 1 60 ? -9.914 -26.768 -26.216 1.00 21.09 60 GLY A N 1
ATOM 441 C CA . GLY A 1 60 ? -8.688 -26.247 -25.633 1.00 21.18 60 GLY A CA 1
ATOM 442 C C . GLY A 1 60 ? -7.706 -27.305 -25.153 1.00 21.18 60 GLY A C 1
ATOM 443 O O . GLY A 1 60 ? -6.491 -27.198 -25.385 1.00 20.93 60 GLY A O 1
ATOM 444 N N . LEU A 1 61 ? -8.216 -28.336 -24.487 1.00 21.08 61 LEU A N 1
ATOM 445 C CA . LEU A 1 61 ? -7.352 -29.397 -23.985 1.00 21.78 61 LEU A CA 1
ATOM 446 C C . LEU A 1 61 ? -6.728 -30.253 -25.121 1.00 23.27 61 LEU A C 1
ATOM 447 O O . LEU A 1 61 ? -5.600 -30.753 -25.002 1.00 23.11 61 LEU A O 1
ATOM 452 N N . LEU A 1 62 ? -7.449 -30.431 -26.227 1.00 24.04 62 LEU A N 1
ATOM 453 C CA . LEU A 1 62 ? -6.892 -31.205 -27.332 1.00 24.20 62 LEU A CA 1
ATOM 454 C C . LEU A 1 62 ? -5.695 -30.426 -27.910 1.00 25.34 62 LEU A C 1
ATOM 455 O O . LEU A 1 62 ? -4.615 -30.985 -28.109 1.00 26.27 62 LEU A O 1
ATOM 460 N N . SER A 1 63 ? -5.862 -29.128 -28.134 1.00 26.23 63 SER A N 1
ATOM 461 C CA . SER A 1 63 ? -4.770 -28.319 -28.684 1.00 26.97 63 SER A CA 1
ATOM 462 C C . SER A 1 63 ? -3.462 -28.501 -27.913 1.00 27.14 63 SER A C 1
ATOM 463 O O . SER A 1 63 ? -2.374 -28.268 -28.446 1.00 28.06 63 SER A O 1
ATOM 466 N N . VAL A 1 64 ? -3.549 -28.916 -26.662 1.00 26.84 64 VAL A N 1
ATOM 467 C CA . VAL A 1 64 ? -2.325 -29.101 -25.920 1.00 27.54 64 VAL A CA 1
ATOM 468 C C . VAL A 1 64 ? -2.023 -30.565 -25.582 1.00 28.94 64 VAL A C 1
ATOM 469 O O . VAL A 1 64 ? -1.307 -30.872 -24.604 1.00 29.73 64 VAL A O 1
ATOM 473 N N . GLY A 1 65 ? -2.573 -31.465 -26.408 1.00 29.01 65 GLY A N 1
ATOM 474 C CA . GLY A 1 65 ? -2.330 -32.892 -26.261 1.00 28.49 65 GLY A CA 1
ATOM 475 C C . GLY A 1 65 ? -2.906 -33.649 -25.083 1.00 29.18 65 GLY A C 1
ATOM 476 O O . GLY A 1 65 ? -2.375 -34.680 -24.695 1.00 29.26 65 GLY A O 1
ATOM 477 N N . VAL A 1 66 ? -3.994 -33.168 -24.506 1.00 29.48 66 VAL A N 1
ATOM 478 C CA . VAL A 1 66 ? -4.581 -33.876 -23.381 1.00 30.03 66 VAL A CA 1
ATOM 479 C C . VAL A 1 66 ? -5.528 -34.924 -23.933 1.00 30.84 66 VAL A C 1
ATOM 480 O O . VAL A 1 66 ? -6.151 -34.704 -24.964 1.00 31.16 66 VAL A O 1
ATOM 484 N N . GLU A 1 67 ? -5.612 -36.075 -23.272 1.00 32.24 67 GLU A N 1
ATOM 485 C CA . GLU A 1 67 ? -6.526 -37.129 -23.716 1.00 32.90 67 GLU A CA 1
ATOM 486 C C . GLU A 1 67 ? -7.812 -36.794 -22.967 1.00 31.83 67 GLU A C 1
ATOM 487 O O . GLU A 1 67 ? -7.914 -37.062 -21.773 1.00 33.13 67 GLU A O 1
ATOM 493 N N . VAL A 1 68 ? -8.781 -36.210 -23.659 1.00 29.73 68 VAL A N 1
ATOM 494 C CA . VAL A 1 68 ? -10.027 -35.771 -23.036 1.00 28.75 68 VAL A CA 1
ATOM 495 C C . VAL A 1 68 ? -11.202 -36.738 -22.831 1.00 28.59 68 VAL A C 1
ATOM 496 O O . VAL A 1 68 ? -11.577 -37.470 -23.732 1.00 28.47 68 VAL A O 1
ATOM 500 N N . TYR A 1 69 ? -11.802 -36.697 -21.644 1.00 28.60 69 TYR A N 1
ATOM 501 C CA . TYR A 1 69 ? -12.982 -37.506 -21.329 1.00 28.31 69 TYR A CA 1
ATOM 502 C C . TYR A 1 69 ? -14.169 -36.643 -20.881 1.00 28.29 69 TYR A C 1
ATOM 503 O O . TYR A 1 69 ? -14.043 -35.754 -20.039 1.00 27.03 69 TYR A O 1
ATOM 512 N N . ASP A 1 70 ? -15.331 -36.957 -21.432 1.00 28.73 70 ASP A N 1
ATOM 513 C CA . ASP A 1 70 ? -16.570 -36.250 -21.145 1.00 29.00 70 ASP A CA 1
ATOM 514 C C . ASP A 1 70 ? -17.471 -37.023 -20.161 1.00 28.59 70 ASP A C 1
ATOM 515 O O . ASP A 1 70 ? -17.968 -38.110 -20.471 1.00 28.26 70 ASP A O 1
ATOM 520 N N . GLY A 1 71 ? -17.702 -36.445 -18.990 1.00 27.68 71 GLY A N 1
ATOM 521 C CA . GLY A 1 71 ? -18.540 -37.091 -18.006 1.00 26.42 71 GLY A CA 1
ATOM 522 C C . GLY A 1 71 ? -19.918 -36.475 -17.892 1.00 25.76 71 GLY A C 1
ATOM 523 O O . GLY A 1 71 ? -20.649 -36.803 -16.971 1.00 27.31 71 GLY A O 1
ATOM 524 N N . GLY A 1 72 ? -20.293 -35.600 -18.818 1.00 24.97 72 GLY A N 1
ATOM 525 C CA . GLY A 1 72 ? -21.607 -34.970 -18.755 1.00 24.94 72 GLY A CA 1
ATOM 526 C C . GLY A 1 72 ? -21.924 -34.165 -17.496 1.00 25.85 72 GLY A C 1
ATOM 527 O O . GLY A 1 72 ? -21.025 -33.651 -16.822 1.00 26.26 72 GLY A O 1
ATOM 528 N N . MET A 1 73 ? -23.211 -34.046 -17.174 1.00 26.41 73 MET A N 1
ATOM 529 C CA . MET A 1 73 ? -23.654 -33.302 -15.994 1.00 27.35 73 MET A CA 1
ATOM 530 C C . MET A 1 73 ? -23.625 -34.099 -14.689 1.00 26.84 73 MET A C 1
ATOM 531 O O . MET A 1 73 ? -24.147 -35.212 -14.627 1.00 26.80 73 MET A O 1
ATOM 536 N N . ALA A 1 74 ? -23.048 -33.524 -13.637 1.00 25.56 74 ALA A N 1
ATOM 537 C CA . ALA A 1 74 ? -23.014 -34.236 -12.374 1.00 25.12 74 ALA A CA 1
ATOM 538 C C . ALA A 1 74 ? -22.615 -33.352 -11.221 1.00 24.12 74 ALA A C 1
ATOM 539 O O . ALA A 1 74 ? -22.117 -32.259 -11.423 1.00 25.81 74 ALA A O 1
ATOM 541 N N . PRO A 1 75 ? -22.897 -33.785 -9.991 1.00 23.04 75 PRO A N 1
ATOM 542 C CA . PRO A 1 75 ? -22.490 -32.963 -8.854 1.00 22.63 75 PRO A CA 1
ATOM 543 C C . PRO A 1 75 ? -20.946 -32.916 -8.905 1.00 22.76 75 PRO A C 1
ATOM 544 O O . PRO A 1 75 ? -20.306 -33.841 -9.439 1.00 21.43 75 PRO A O 1
ATOM 548 N N . THR A 1 76 ? -20.348 -31.849 -8.372 1.00 23.24 76 THR A N 1
ATOM 549 C CA . THR A 1 76 ? -18.883 -31.745 -8.366 1.00 23.64 76 THR A CA 1
ATOM 550 C C . THR A 1 76 ? -18.262 -32.867 -7.529 1.00 23.93 76 THR A C 1
ATOM 551 O O . THR A 1 76 ? -17.276 -33.470 -7.950 1.00 23.47 76 THR A O 1
ATOM 555 N N . PRO A 1 77 ? -18.834 -33.165 -6.345 1.00 24.48 77 PRO A N 1
ATOM 556 C CA . PRO A 1 77 ? -18.289 -34.245 -5.515 1.00 25.33 77 PRO A CA 1
ATOM 557 C C . PRO A 1 77 ? -18.242 -35.531 -6.371 1.00 26.13 77 PRO A C 1
ATOM 558 O O . PRO A 1 77 ? -17.314 -36.347 -6.235 1.00 26.79 77 PRO A O 1
ATOM 562 N N . ALA A 1 78 ? -19.257 -35.704 -7.224 1.00 25.16 78 ALA A N 1
ATOM 563 C CA . ALA A 1 78 ? -19.354 -36.857 -8.116 1.00 26.64 78 ALA A CA 1
ATOM 564 C C . ALA A 1 78 ? -18.224 -36.893 -9.153 1.00 28.08 78 ALA A C 1
ATOM 565 O O . ALA A 1 78 ? -17.569 -37.925 -9.337 1.00 29.33 78 ALA A O 1
ATOM 567 N N . LEU A 1 79 ? -18.017 -35.771 -9.847 1.00 28.33 79 LEU A N 1
ATOM 568 C CA . LEU A 1 79 ? -16.961 -35.663 -10.846 1.00 27.04 79 LEU A CA 1
ATOM 569 C C . LEU A 1 79 ? -15.626 -35.886 -10.136 1.00 27.01 79 LEU A C 1
ATOM 570 O O . LEU A 1 79 ? -14.788 -36.653 -10.582 1.00 27.27 79 LEU A O 1
ATOM 575 N N . GLN A 1 80 ? -15.433 -35.197 -9.026 1.00 26.65 80 GLN A N 1
ATOM 576 C CA . GLN A 1 80 ? -14.205 -35.328 -8.274 1.00 27.60 80 GLN A CA 1
ATOM 577 C C . GLN A 1 80 ? -13.987 -36.766 -7.847 1.00 27.81 80 GLN A C 1
ATOM 578 O O . GLN A 1 80 ? -12.880 -37.305 -7.963 1.00 27.42 80 GLN A O 1
ATOM 584 N N . TYR A 1 81 ? -15.049 -37.382 -7.337 1.00 27.92 81 TYR A N 1
ATOM 585 C CA . TYR A 1 81 ? -14.970 -38.760 -6.893 1.00 27.72 81 TYR A CA 1
ATOM 586 C C . TYR A 1 81 ? -14.520 -39.647 -8.066 1.00 27.83 81 TYR A C 1
ATOM 587 O O . TYR A 1 81 ? -13.760 -40.617 -7.896 1.00 26.77 81 TYR A O 1
ATOM 596 N N . ALA A 1 82 ? -14.998 -39.301 -9.259 1.00 27.64 82 ALA A N 1
ATOM 597 C CA . ALA A 1 82 ? -14.635 -40.023 -10.461 1.00 28.17 82 ALA A CA 1
ATOM 598 C C . ALA A 1 82 ? -13.126 -39.896 -10.710 1.00 29.20 82 ALA A C 1
ATOM 599 O O . ALA A 1 82 ? -12.429 -40.907 -10.862 1.00 30.43 82 ALA A O 1
ATOM 601 N N . VAL A 1 83 ? -12.602 -38.676 -10.735 1.00 29.07 83 VAL A N 1
ATOM 602 C CA . VAL A 1 83 ? -11.173 -38.535 -10.971 1.00 30.40 83 VAL A CA 1
ATOM 603 C C . VAL A 1 83 ? -10.386 -39.188 -9.838 1.00 30.63 83 VAL A C 1
ATOM 604 O O . VAL A 1 83 ? -9.317 -39.771 -10.052 1.00 31.54 83 VAL A O 1
ATOM 608 N N . LYS A 1 84 ? -10.926 -39.107 -8.634 1.00 30.49 84 LYS A N 1
ATOM 609 C CA . LYS A 1 84 ? -10.281 -39.712 -7.479 1.00 30.35 84 LYS A CA 1
ATOM 610 C C . LYS A 1 84 ? -10.140 -41.240 -7.599 1.00 30.75 84 LYS A C 1
ATOM 611 O O . LYS A 1 84 ? -9.063 -41.789 -7.408 1.00 31.19 84 LYS A O 1
ATOM 617 N N . THR A 1 85 ? -11.214 -41.934 -7.937 1.00 30.75 85 THR A N 1
ATOM 618 C CA . THR A 1 85 ? -11.126 -43.379 -7.966 1.00 30.94 85 THR A CA 1
ATOM 619 C C . THR A 1 85 ? -11.154 -44.050 -9.328 1.00 31.18 85 THR A C 1
ATOM 620 O O . THR A 1 85 ? -10.967 -45.271 -9.420 1.00 31.80 85 THR A O 1
ATOM 624 N N . LEU A 1 86 ? -11.388 -43.282 -10.387 1.00 29.81 86 LEU A N 1
ATOM 625 C CA . LEU A 1 86 ? -11.469 -43.885 -11.704 1.00 27.53 86 LEU A CA 1
ATOM 626 C C . LEU A 1 86 ? -10.180 -43.857 -12.507 1.00 26.89 86 LEU A C 1
ATOM 627 O O . LEU A 1 86 ? -10.147 -44.323 -13.640 1.00 26.60 86 LEU A O 1
ATOM 632 N N . GLY A 1 87 ? -9.120 -43.320 -11.909 1.00 27.07 87 GLY A N 1
ATOM 633 C CA . GLY A 1 87 ? -7.819 -43.265 -12.568 1.00 25.70 87 GLY A CA 1
ATOM 634 C C . GLY A 1 87 ? -7.391 -41.991 -13.280 1.00 25.19 87 GLY A C 1
ATOM 635 O O . GLY A 1 87 ? -6.294 -41.918 -13.797 1.00 24.84 87 GLY A O 1
ATOM 636 N N . TYR A 1 88 ? -8.229 -40.967 -13.314 1.00 25.43 88 TYR A N 1
ATOM 637 C CA . TYR A 1 88 ? -7.859 -39.748 -14.024 1.00 25.01 88 TYR A CA 1
ATOM 638 C C . TYR A 1 88 ? -6.675 -38.981 -13.462 1.00 25.34 88 TYR A C 1
ATOM 639 O O . TYR A 1 88 ? -6.326 -39.107 -12.297 1.00 25.60 88 TYR A O 1
ATOM 648 N N . ASP A 1 89 ? -6.057 -38.176 -14.311 1.00 25.54 89 ASP A N 1
ATOM 649 C CA . ASP A 1 89 ? -4.918 -37.375 -13.908 1.00 25.79 89 ASP A CA 1
ATOM 650 C C . ASP A 1 89 ? -5.384 -36.049 -13.306 1.00 25.94 89 ASP A C 1
ATOM 651 O O . ASP A 1 89 ? -4.572 -35.269 -12.799 1.00 25.86 89 ASP A O 1
ATOM 656 N N . GLY A 1 90 ? -6.695 -35.820 -13.385 1.00 25.24 90 GLY A N 1
ATOM 657 C CA . GLY A 1 90 ? -7.329 -34.617 -12.878 1.00 24.45 90 GLY A CA 1
ATOM 658 C C . GLY A 1 90 ? -8.596 -34.354 -13.687 1.00 24.84 90 GLY A C 1
ATOM 659 O O . GLY A 1 90 ? -8.983 -35.148 -14.550 1.00 24.88 90 GLY A O 1
ATOM 660 N N . GLY A 1 91 ? -9.258 -33.240 -13.420 1.00 24.51 91 GLY A N 1
ATOM 661 C CA . GLY A 1 91 ? -10.446 -32.926 -14.175 1.00 23.29 91 GLY A CA 1
ATOM 662 C C . GLY A 1 91 ? -10.787 -31.457 -14.085 1.00 23.50 91 GLY A C 1
ATOM 663 O O . GLY A 1 91 ? -10.211 -30.717 -13.287 1.00 23.18 91 GLY A O 1
ATOM 664 N N . VAL A 1 92 ? -11.706 -31.025 -14.937 1.00 23.25 92 VAL A N 1
ATOM 665 C CA . VAL A 1 92 ? -12.157 -29.658 -14.900 1.00 23.16 92 VAL A CA 1
ATOM 666 C C . VAL A 1 92 ? -13.687 -29.665 -14.989 1.00 23.89 92 VAL A C 1
ATOM 667 O O . VAL A 1 92 ? -14.271 -30.250 -15.894 1.00 23.93 92 VAL A O 1
ATOM 671 N N . VAL A 1 93 ? -14.316 -29.051 -13.988 1.00 24.13 93 VAL A N 1
ATOM 672 C CA . VAL A 1 93 ? -15.768 -28.937 -13.877 1.00 24.00 93 VAL A CA 1
ATOM 673 C C . VAL A 1 93 ? -16.228 -27.501 -14.264 1.00 25.80 93 VAL A C 1
ATOM 674 O O . VAL A 1 93 ? -15.661 -26.495 -13.795 1.00 24.61 93 VAL A O 1
ATOM 678 N N . ILE A 1 94 ? -17.255 -27.415 -15.108 1.00 27.59 94 ILE A N 1
ATOM 679 C CA . ILE A 1 94 ? -17.812 -26.130 -15.545 1.00 30.23 94 ILE A CA 1
ATOM 680 C C . ILE A 1 94 ? -18.898 -25.799 -14.550 1.00 31.50 94 ILE A C 1
ATOM 681 O O . ILE A 1 94 ? -19.996 -26.348 -14.631 1.00 31.54 94 ILE A O 1
ATOM 686 N N . THR A 1 95 ? -18.594 -24.888 -13.626 1.00 33.77 95 THR A N 1
ATOM 687 C CA . THR A 1 95 ? -19.540 -24.524 -12.574 1.00 36.24 95 THR A CA 1
ATOM 688 C C . THR A 1 95 ? -19.232 -23.196 -11.890 1.00 37.75 95 THR A C 1
ATOM 689 O O . THR A 1 95 ? -18.084 -22.741 -11.867 1.00 38.11 95 THR A O 1
ATOM 693 N N . ALA A 1 96 ? -20.267 -22.581 -11.321 1.00 40.02 96 ALA A N 1
ATOM 694 C CA . ALA A 1 96 ? -20.107 -21.315 -10.594 1.00 42.92 96 ALA A CA 1
ATOM 695 C C . ALA A 1 96 ? -20.545 -21.529 -9.142 1.00 44.18 96 ALA A C 1
ATOM 696 O O . ALA A 1 96 ? -20.992 -20.615 -8.461 1.00 44.19 96 ALA A O 1
ATOM 698 N N . SER A 1 97 ? -20.416 -22.767 -8.689 1.00 46.70 97 SER A N 1
ATOM 699 C CA . SER A 1 97 ? -20.753 -23.148 -7.324 1.00 48.95 97 SER A CA 1
ATOM 700 C C . SER A 1 97 ? -22.163 -22.707 -6.877 1.00 48.96 97 SER A C 1
ATOM 701 O O . SER A 1 97 ? -23.175 -23.306 -7.276 1.00 48.79 97 SER A O 1
ATOM 704 N N . HIS A 1 98 ? -22.210 -21.651 -6.065 1.00 48.41 98 HIS A N 1
ATOM 705 C CA . HIS A 1 98 ? -23.454 -21.112 -5.496 1.00 48.42 98 HIS A CA 1
ATOM 706 C C . HIS A 1 98 ? -23.941 -19.808 -6.164 1.00 47.23 98 HIS A C 1
ATOM 707 O O . HIS A 1 98 ? -25.097 -19.393 -5.958 1.00 48.18 98 HIS A O 1
ATOM 714 N N . ASN A 1 99 ? -23.049 -19.152 -6.913 1.00 43.81 99 ASN A N 1
ATOM 715 C CA . ASN A 1 99 ? -23.359 -17.894 -7.593 1.00 39.94 99 ASN A CA 1
ATOM 716 C C . ASN A 1 99 ? -24.709 -17.928 -8.291 1.00 37.23 99 ASN A C 1
ATOM 717 O O . ASN A 1 99 ? -25.172 -18.979 -8.713 1.00 35.96 99 ASN A O 1
ATOM 722 N N . PRO A 1 100 ? -25.346 -16.759 -8.435 1.00 35.14 100 PRO A N 1
ATOM 723 C CA . PRO A 1 100 ? -26.644 -16.601 -9.087 1.00 33.63 100 PRO A CA 1
ATOM 724 C C . PRO A 1 100 ? -26.584 -17.212 -10.484 1.00 33.39 100 PRO A C 1
ATOM 725 O O . PRO A 1 100 ? -25.493 -17.479 -11.011 1.00 32.95 100 PRO A O 1
ATOM 729 N N . ALA A 1 101 ? -27.760 -17.399 -11.076 1.00 32.22 101 ALA A N 1
ATOM 730 C CA . ALA A 1 101 ? -27.919 -18.004 -12.391 1.00 31.86 101 ALA A CA 1
ATOM 731 C C . ALA A 1 101 ? -27.083 -17.500 -13.562 1.00 32.00 101 ALA A C 1
ATOM 732 O O . ALA A 1 101 ? -26.667 -18.288 -14.424 1.00 32.43 101 ALA A O 1
ATOM 734 N N . PRO A 1 102 ? -26.830 -16.192 -13.629 1.00 31.82 102 PRO A N 1
ATOM 735 C CA . PRO A 1 102 ? -26.036 -15.771 -14.789 1.00 31.86 102 PRO A CA 1
ATOM 736 C C . PRO A 1 102 ? -24.539 -16.091 -14.763 1.00 31.19 102 PRO A C 1
ATOM 737 O O . PRO A 1 102 ? -23.834 -15.863 -15.748 1.00 30.68 102 PRO A O 1
ATOM 741 N N . TYR A 1 103 ? -24.069 -16.652 -13.658 1.00 30.68 103 TYR A N 1
ATOM 742 C CA . TYR A 1 103 ? -22.661 -16.999 -13.530 1.00 31.40 103 TYR A CA 1
ATOM 743 C C . TYR A 1 103 ? -22.325 -18.428 -13.940 1.00 30.84 103 TYR A C 1
ATOM 744 O O . TYR A 1 103 ? -23.185 -19.314 -13.968 1.00 30.55 103 TYR A O 1
ATOM 753 N N . ASN A 1 104 ? -21.051 -18.634 -14.249 1.00 29.98 104 ASN A N 1
ATOM 754 C CA . ASN A 1 104 ? -20.518 -19.947 -14.557 1.00 29.49 104 ASN A CA 1
ATOM 755 C C . ASN A 1 104 ? -19.017 -19.812 -14.391 1.00 29.38 104 ASN A C 1
ATOM 756 O O . ASN A 1 104 ? -18.523 -18.703 -14.305 1.00 30.58 104 ASN A O 1
ATOM 761 N N . GLY A 1 105 ? -18.291 -20.914 -14.305 1.00 28.72 105 GLY A N 1
ATOM 762 C CA . GLY A 1 105 ? -16.860 -20.802 -14.125 1.00 27.84 105 GLY A CA 1
ATOM 763 C C . GLY A 1 105 ? -16.071 -22.074 -14.350 1.00 27.91 105 GLY A C 1
ATOM 764 O O . GLY A 1 105 ? -16.574 -23.067 -14.878 1.00 28.76 105 GLY A O 1
ATOM 765 N N . ILE A 1 106 ? -14.817 -22.058 -13.944 1.00 26.96 106 ILE A N 1
ATOM 766 C CA . ILE A 1 106 ? -13.996 -23.217 -14.138 1.00 27.13 106 ILE A CA 1
ATOM 767 C C . ILE A 1 106 ? -13.375 -23.646 -12.851 1.00 27.85 106 ILE A C 1
ATOM 768 O O . ILE A 1 106 ? -12.726 -22.851 -12.191 1.00 29.80 106 ILE A O 1
ATOM 773 N N . LYS A 1 107 ? -13.595 -24.897 -12.473 1.00 28.43 107 LYS A N 1
ATOM 774 C CA . LYS A 1 107 ? -12.976 -25.463 -11.279 1.00 27.59 107 LYS A CA 1
ATOM 775 C C . LYS A 1 107 ? -11.988 -26.483 -11.854 1.00 27.72 107 LYS A C 1
ATOM 776 O O . LYS A 1 107 ? -12.237 -27.088 -12.908 1.00 27.58 107 LYS A O 1
ATOM 782 N N . VAL A 1 108 ? -10.845 -26.651 -11.215 1.00 26.92 108 VAL A N 1
ATOM 783 C CA . VAL A 1 108 ? -9.930 -27.655 -11.721 1.00 26.51 108 VAL A CA 1
ATOM 784 C C . VAL A 1 108 ? -9.515 -28.547 -10.569 1.00 26.17 108 VAL A C 1
ATOM 785 O O . VAL A 1 108 ? -8.989 -28.078 -9.565 1.00 24.52 108 VAL A O 1
ATOM 789 N N . VAL A 1 109 ? -9.814 -29.835 -10.712 1.00 26.78 109 VAL A N 1
ATOM 790 C CA . VAL A 1 109 ? -9.481 -30.808 -9.694 1.00 28.58 109 VAL A CA 1
ATOM 791 C C . VAL A 1 109 ? -8.245 -31.614 -10.041 1.00 30.17 109 VAL A C 1
ATOM 792 O O . VAL A 1 109 ? -8.127 -32.166 -11.128 1.00 30.45 109 VAL A O 1
ATOM 796 N N . ASP A 1 110 ? -7.323 -31.664 -9.089 1.00 32.61 110 ASP A N 1
ATOM 797 C CA . ASP A 1 110 ? -6.071 -32.391 -9.247 1.00 34.95 110 ASP A CA 1
ATOM 798 C C . ASP A 1 110 ? -6.191 -33.907 -9.086 1.00 34.97 110 ASP A C 1
ATOM 799 O O . ASP A 1 110 ? -7.263 -34.446 -8.816 1.00 34.63 110 ASP A O 1
ATOM 804 N N . LYS A 1 111 ? -5.054 -34.570 -9.267 1.00 35.66 111 LYS A N 1
ATOM 805 C CA . LYS A 1 111 ? -4.899 -36.029 -9.206 1.00 36.18 111 LYS A CA 1
ATOM 806 C C . LYS A 1 111 ? -5.576 -36.721 -8.031 1.00 36.25 111 LYS A C 1
ATOM 807 O O . LYS A 1 111 ? -6.058 -37.835 -8.167 1.00 36.06 111 LYS A O 1
ATOM 813 N N . ASP A 1 112 ? -5.616 -36.046 -6.885 1.00 37.39 112 ASP A N 1
ATOM 814 C CA . ASP A 1 112 ? -6.201 -36.584 -5.656 1.00 37.38 112 ASP A CA 1
ATOM 815 C C . ASP A 1 112 ? -7.724 -36.450 -5.479 1.00 36.64 112 ASP A C 1
ATOM 816 O O . ASP A 1 112 ? -8.278 -36.971 -4.519 1.00 36.68 112 ASP A O 1
ATOM 821 N N . GLY A 1 113 ? -8.399 -35.762 -6.396 1.00 35.98 113 GLY A N 1
ATOM 822 C CA . GLY A 1 113 ? -9.840 -35.619 -6.294 1.00 34.87 113 GLY A CA 1
ATOM 823 C C . GLY A 1 113 ? -10.261 -34.314 -5.654 1.00 34.44 113 GLY A C 1
ATOM 824 O O . GLY A 1 113 ? -11.441 -33.978 -5.606 1.00 34.82 113 GLY A O 1
ATOM 825 N N . ILE A 1 114 ? -9.287 -33.572 -5.157 1.00 33.38 114 ILE A N 1
ATOM 826 C CA . ILE A 1 114 ? -9.553 -32.295 -4.531 1.00 32.80 114 ILE A CA 1
ATOM 827 C C . ILE A 1 114 ? -9.198 -31.202 -5.542 1.00 33.09 114 ILE A C 1
ATOM 828 O O . ILE A 1 114 ? -8.470 -31.442 -6.484 1.00 32.64 114 ILE A O 1
ATOM 833 N N . GLU A 1 115 ? -9.728 -30.005 -5.368 1.00 34.46 115 GLU A N 1
ATOM 834 C CA . GLU A 1 115 ? -9.374 -28.915 -6.271 1.00 35.71 115 GLU A CA 1
ATOM 835 C C . GLU A 1 115 ? -7.875 -28.648 -6.093 1.00 35.82 115 GLU A C 1
ATOM 836 O O . GLU A 1 115 ? -7.299 -28.914 -5.034 1.00 35.49 115 GLU A O 1
ATOM 842 N N . ILE A 1 116 ? -7.239 -28.124 -7.132 1.00 36.33 116 ILE A N 1
ATOM 843 C CA . ILE A 1 116 ? -5.807 -27.855 -7.076 1.00 36.63 116 ILE A CA 1
ATOM 844 C C . ILE A 1 116 ? -5.434 -26.881 -5.969 1.00 37.16 116 ILE A C 1
ATOM 845 O O . ILE A 1 116 ? -6.199 -25.971 -5.652 1.00 37.04 116 ILE A O 1
ATOM 850 N N . ARG A 1 117 ? -4.265 -27.106 -5.376 1.00 38.17 117 ARG A N 1
ATOM 851 C CA . ARG A 1 117 ? -3.744 -26.249 -4.325 1.00 39.98 117 ARG A CA 1
ATOM 852 C C . ARG A 1 117 ? -3.476 -24.877 -4.932 1.00 41.30 117 ARG A C 1
ATOM 853 O O . ARG A 1 117 ? -3.385 -24.746 -6.152 1.00 40.62 117 ARG A O 1
ATOM 861 N N . ARG A 1 118 ? -3.334 -23.857 -4.088 1.00 43.80 118 ARG A N 1
ATOM 862 C CA . ARG A 1 118 ? -3.113 -22.494 -4.584 1.00 46.13 118 ARG A CA 1
ATOM 863 C C . ARG A 1 118 ? -1.812 -22.287 -5.358 1.00 45.69 118 ARG A C 1
ATOM 864 O O . ARG A 1 118 ? -1.781 -21.587 -6.371 1.00 44.61 118 ARG A O 1
ATOM 872 N N . GLU A 1 119 ? -0.741 -22.910 -4.896 1.00 45.95 119 GLU A N 1
ATOM 873 C CA . GLU A 1 119 ? 0.527 -22.798 -5.594 1.00 46.37 119 GLU A CA 1
ATOM 874 C C . GLU A 1 119 ? 0.335 -23.257 -7.052 1.00 45.45 119 GLU A C 1
ATOM 875 O O . GLU A 1 119 ? 1.014 -22.801 -7.970 1.00 45.71 119 GLU A O 1
ATOM 881 N N . LYS A 1 120 ? -0.617 -24.153 -7.262 1.00 44.85 120 LYS A N 1
ATOM 882 C CA . LYS A 1 120 ? -0.901 -24.653 -8.597 1.00 44.02 120 LYS A CA 1
ATOM 883 C C . LYS A 1 120 ? -1.758 -23.664 -9.387 1.00 43.74 120 LYS A C 1
ATOM 884 O O . LYS A 1 120 ? -1.634 -23.582 -10.613 1.00 43.95 120 LYS A O 1
ATOM 890 N N . GLU A 1 121 ? -2.628 -22.916 -8.707 1.00 42.46 121 GLU A N 1
ATOM 891 C CA . GLU A 1 121 ? -3.444 -21.942 -9.422 1.00 41.46 121 GLU A CA 1
ATOM 892 C C . GLU A 1 121 ? -2.495 -20.932 -10.044 1.00 40.71 121 GLU A C 1
ATOM 893 O O . GLU A 1 121 ? -2.725 -20.429 -11.150 1.00 41.04 121 GLU A O 1
ATOM 899 N N . ASN A 1 122 ? -1.416 -20.652 -9.323 1.00 39.45 122 ASN A N 1
ATOM 900 C CA . ASN A 1 122 ? -0.417 -19.698 -9.772 1.00 38.26 122 ASN A CA 1
ATOM 901 C C . ASN A 1 122 ? 0.321 -20.225 -10.984 1.00 37.87 122 ASN A C 1
ATOM 902 O O . ASN A 1 122 ? 0.632 -19.465 -11.904 1.00 37.86 122 ASN A O 1
ATOM 907 N N . GLU A 1 123 ? 0.630 -21.516 -10.986 1.00 36.79 123 GLU A N 1
ATOM 908 C CA . GLU A 1 123 ? 1.328 -22.070 -12.135 1.00 36.44 123 GLU A CA 1
ATOM 909 C C . GLU A 1 123 ? 0.458 -21.876 -13.379 1.00 35.11 123 GLU A C 1
ATOM 910 O O . GLU A 1 123 ? 0.911 -21.393 -14.408 1.00 34.76 123 GLU A O 1
ATOM 916 N N . ILE A 1 124 ? -0.807 -22.240 -13.262 1.00 34.08 124 ILE A N 1
ATOM 917 C CA . ILE A 1 124 ? -1.743 -22.099 -14.362 1.00 32.89 124 ILE A CA 1
ATOM 918 C C . ILE A 1 124 ? -1.860 -20.631 -14.760 1.00 32.03 124 ILE A C 1
ATOM 919 O O . ILE A 1 124 ? -1.845 -20.296 -15.943 1.00 29.93 124 ILE A O 1
ATOM 924 N N . GLU A 1 125 ? -1.982 -19.769 -13.754 1.00 32.59 125 GLU A N 1
ATOM 925 C CA . GLU A 1 125 ? -2.096 -18.333 -13.965 1.00 33.25 125 GLU A CA 1
ATOM 926 C C . GLU A 1 125 ? -0.879 -17.812 -14.756 1.00 32.60 125 GLU A C 1
ATOM 927 O O . GLU A 1 125 ? -1.037 -17.035 -15.697 1.00 32.13 125 GLU A O 1
ATOM 933 N N . ASP A 1 126 ? 0.325 -18.255 -14.385 1.00 32.17 126 ASP A N 1
ATOM 934 C CA . ASP A 1 126 ? 1.540 -17.834 -15.081 1.00 32.09 126 ASP A CA 1
ATOM 935 C C . ASP A 1 126 ? 1.473 -18.298 -16.531 1.00 31.13 126 ASP A C 1
ATOM 936 O O . ASP A 1 126 ? 1.695 -17.508 -17.446 1.00 31.18 126 ASP A O 1
ATOM 941 N N . LEU A 1 127 ? 1.193 -19.590 -16.728 1.00 29.58 127 LEU A N 1
ATOM 942 C CA . LEU A 1 127 ? 1.061 -20.181 -18.060 1.00 27.67 127 LEU A CA 1
ATOM 943 C C . LEU A 1 127 ? 0.075 -19.376 -18.876 1.00 27.46 127 LEU A C 1
ATOM 944 O O . LEU A 1 127 ? 0.353 -18.993 -20.007 1.00 27.75 127 LEU A O 1
ATOM 949 N N . PHE A 1 128 ? -1.078 -19.109 -18.290 1.00 27.85 128 PHE A N 1
ATOM 950 C CA . PHE A 1 128 ? -2.096 -18.325 -18.959 1.00 28.87 128 PHE A CA 1
ATOM 951 C C . PHE A 1 128 ? -1.513 -16.991 -19.431 1.00 29.43 128 PHE A C 1
ATOM 952 O O . PHE A 1 128 ? -1.564 -16.689 -20.623 1.00 30.31 128 PHE A O 1
ATOM 960 N N . PHE A 1 129 ? -0.931 -16.208 -18.521 1.00 29.19 129 PHE A N 1
ATOM 961 C CA . PHE A 1 129 ? -0.366 -14.904 -18.897 1.00 29.11 129 PHE A CA 1
ATOM 962 C C . PHE A 1 129 ? 0.877 -14.904 -19.800 1.00 28.96 129 PHE A C 1
ATOM 963 O O . PHE A 1 129 ? 0.995 -14.068 -20.686 1.00 28.49 129 PHE A O 1
ATOM 971 N N . THR A 1 130 ? 1.797 -15.833 -19.589 1.00 28.96 130 THR A N 1
ATOM 972 C CA . THR A 1 130 ? 2.992 -15.908 -20.421 1.00 29.54 130 THR A CA 1
ATOM 973 C C . THR A 1 130 ? 2.686 -16.701 -21.689 1.00 29.56 130 THR A C 1
ATOM 974 O O . THR A 1 130 ? 3.506 -16.782 -22.601 1.00 27.17 130 THR A O 1
ATOM 978 N N . GLU A 1 131 ? 1.511 -17.319 -21.707 1.00 30.40 131 GLU A N 1
ATOM 979 C CA . GLU A 1 131 ? 1.067 -18.138 -22.829 1.00 31.72 131 GLU A CA 1
ATOM 980 C C . GLU A 1 131 ? 2.047 -19.251 -23.224 1.00 31.05 131 GLU A C 1
ATOM 981 O O . GLU A 1 131 ? 2.208 -19.538 -24.406 1.00 30.92 131 GLU A O 1
ATOM 987 N N . ARG A 1 132 ? 2.710 -19.866 -22.248 1.00 31.11 132 ARG A N 1
ATOM 988 C CA . ARG A 1 132 ? 3.627 -20.981 -22.546 1.00 31.39 132 ARG A CA 1
ATOM 989 C C . ARG A 1 132 ? 2.747 -22.239 -22.624 1.00 31.26 132 ARG A C 1
ATOM 990 O O . ARG A 1 132 ? 2.485 -22.885 -21.620 1.00 30.93 132 ARG A O 1
ATOM 998 N N . PHE A 1 133 ? 2.293 -22.585 -23.817 1.00 31.11 133 PHE A N 1
ATOM 999 C CA . PHE A 1 133 ? 1.414 -23.726 -23.965 1.00 31.11 133 PHE A CA 1
ATOM 1000 C C . PHE A 1 133 ? 1.971 -24.934 -24.702 1.00 31.64 133 PHE A C 1
ATOM 1001 O O . PHE A 1 133 ? 2.526 -24.803 -25.777 1.00 32.13 133 PHE A O 1
ATOM 1009 N N . ASN A 1 134 ? 1.800 -26.124 -24.146 1.00 32.34 134 ASN A N 1
ATOM 1010 C CA . ASN A 1 134 ? 2.273 -27.299 -24.856 1.00 32.74 134 ASN A CA 1
ATOM 1011 C C . ASN A 1 134 ? 1.433 -27.519 -26.092 1.00 32.08 134 ASN A C 1
ATOM 1012 O O . ASN A 1 134 ? 0.775 -28.550 -26.207 1.00 32.94 134 ASN A O 1
ATOM 1017 N N . THR A 1 135 ? 1.432 -26.553 -27.006 1.00 30.72 135 THR A N 1
ATOM 1018 C CA . THR A 1 135 ? 0.672 -26.699 -28.241 1.00 29.78 135 THR A CA 1
ATOM 1019 C C . THR A 1 135 ? 1.384 -27.805 -28.993 1.00 29.73 135 THR A C 1
ATOM 1020 O O . THR A 1 135 ? 2.609 -27.803 -29.106 1.00 29.71 135 THR A O 1
ATOM 1024 N N . ILE A 1 136 ? 0.617 -28.763 -29.490 1.00 29.44 136 ILE A N 1
ATOM 1025 C CA . ILE A 1 136 ? 1.211 -29.894 -30.178 1.00 29.40 136 ILE A CA 1
ATOM 1026 C C . ILE A 1 136 ? 1.148 -29.823 -31.699 1.00 30.13 136 ILE A C 1
ATOM 1027 O O . ILE A 1 136 ? 0.342 -29.077 -32.274 1.00 28.84 136 ILE A O 1
ATOM 1032 N N . GLU A 1 137 ? 2.019 -30.609 -32.339 1.00 31.41 137 GLU A N 1
ATOM 1033 C CA . GLU A 1 137 ? 2.086 -30.700 -33.804 1.00 32.23 137 GLU A CA 1
ATOM 1034 C C . GLU A 1 137 ? 0.817 -31.269 -34.400 1.00 31.45 137 GLU A C 1
ATOM 1035 O O . GLU A 1 137 ? 0.109 -32.055 -33.775 1.00 30.80 137 GLU A O 1
ATOM 1041 N N . TRP A 1 138 ? 0.561 -30.889 -35.639 1.00 31.12 138 TRP A N 1
ATOM 1042 C CA . TRP A 1 138 ? -0.629 -31.329 -36.363 1.00 30.95 138 TRP A CA 1
ATOM 1043 C C . TRP A 1 138 ? -0.720 -32.859 -36.423 1.00 31.03 138 TRP A C 1
ATOM 1044 O O . TRP A 1 138 ? -1.793 -33.447 -36.292 1.00 30.09 138 TRP A O 1
ATOM 1055 N N . SER A 1 139 ? 0.431 -33.486 -36.622 1.00 31.64 139 SER A N 1
ATOM 1056 C CA . SER A 1 139 ? 0.508 -34.922 -36.740 1.00 31.81 139 SER A CA 1
ATOM 1057 C C . SER A 1 139 ? 0.224 -35.665 -35.444 1.00 31.92 139 SER A C 1
ATOM 1058 O O . SER A 1 139 ? 0.004 -36.879 -35.465 1.00 32.14 139 SER A O 1
ATOM 1061 N N . SER A 1 140 ? 0.241 -34.978 -34.309 1.00 31.26 140 SER A N 1
ATOM 1062 C CA . SER A 1 140 ? -0.095 -35.705 -33.089 1.00 31.63 140 SER A CA 1
ATOM 1063 C C . SER A 1 140 ? -1.453 -35.218 -32.579 1.00 31.03 140 SER A C 1
ATOM 1064 O O . SER A 1 140 ? -1.942 -35.628 -31.527 1.00 32.51 140 SER A O 1
ATOM 1067 N N . LEU A 1 141 ? -2.079 -34.363 -33.371 1.00 29.70 141 LEU A N 1
ATOM 1068 C CA . LEU A 1 141 ? -3.374 -33.805 -33.042 1.00 28.07 141 LEU A CA 1
ATOM 1069 C C . LEU A 1 141 ? -4.422 -34.724 -33.686 1.00 28.54 141 LEU A C 1
ATOM 1070 O O . LEU A 1 141 ? -5.194 -34.299 -34.534 1.00 27.86 141 LEU A O 1
ATOM 1075 N N . THR A 1 142 ? -4.457 -35.988 -33.268 1.00 28.65 142 THR A N 1
ATOM 1076 C CA . THR A 1 142 ? -5.389 -36.954 -33.854 1.00 28.54 142 THR A CA 1
ATOM 1077 C C . THR A 1 142 ? -6.307 -37.671 -32.855 1.00 29.56 142 THR A C 1
ATOM 1078 O O . THR A 1 142 ? -6.646 -38.822 -33.056 1.00 30.75 142 THR A O 1
ATOM 1082 N N . THR A 1 143 ? -6.740 -37.002 -31.794 1.00 29.86 143 THR A N 1
ATOM 1083 C CA . THR A 1 143 ? -7.582 -37.669 -30.813 1.00 29.93 143 THR A CA 1
ATOM 1084 C C . THR A 1 143 ? -9.003 -37.176 -30.684 1.00 30.59 143 THR A C 1
ATOM 1085 O O . THR A 1 143 ? -9.263 -35.987 -30.774 1.00 31.18 143 THR A O 1
ATOM 1089 N N . GLU A 1 144 ? -9.920 -38.109 -30.456 1.00 31.19 144 GLU A N 1
ATOM 1090 C CA . GLU A 1 144 ? -11.326 -37.785 -30.271 1.00 31.38 144 GLU A CA 1
ATOM 1091 C C . GLU A 1 144 ? -11.557 -37.785 -28.787 1.00 30.22 144 GLU A C 1
ATOM 1092 O O . GLU A 1 144 ? -10.890 -38.516 -28.059 1.00 29.87 144 GLU A O 1
ATOM 1098 N N . VAL A 1 145 ? -12.481 -36.956 -28.316 1.00 29.26 145 VAL A N 1
ATOM 1099 C CA . VAL A 1 145 ? -12.757 -36.970 -26.889 1.00 27.77 145 VAL A CA 1
ATOM 1100 C C . VAL A 1 145 ? -13.606 -38.217 -26.649 1.00 26.74 145 VAL A C 1
ATOM 1101 O O . VAL A 1 145 ? -14.505 -38.529 -27.419 1.00 25.38 145 VAL A O 1
ATOM 1105 N N . LYS A 1 146 ? -13.276 -38.940 -25.593 1.00 26.51 146 LYS A N 1
ATOM 1106 C CA . LYS A 1 146 ? -13.975 -40.150 -25.235 1.00 26.90 146 LYS A CA 1
ATOM 1107 C C . LYS A 1 146 ? -15.110 -39.849 -24.246 1.00 27.71 146 LYS A C 1
ATOM 1108 O O . LYS A 1 146 ? -15.156 -38.785 -23.643 1.00 28.46 146 LYS A O 1
ATOM 1114 N N . ARG A 1 147 ? -16.049 -40.775 -24.108 1.00 28.47 147 ARG A N 1
ATOM 1115 C CA . ARG A 1 147 ? -17.137 -40.591 -23.170 1.00 29.42 147 ARG A CA 1
ATOM 1116 C C . ARG A 1 147 ? -16.826 -41.371 -21.895 1.00 28.92 147 ARG A C 1
ATOM 1117 O O . ARG A 1 147 ? -16.171 -42.411 -21.932 1.00 28.59 147 ARG A O 1
ATOM 1125 N N . GLU A 1 148 ? -17.303 -40.836 -20.773 1.00 28.99 148 GLU A N 1
ATOM 1126 C CA . GLU A 1 148 ? -17.150 -41.415 -19.442 1.00 28.11 148 GLU A CA 1
ATOM 1127 C C . GLU A 1 148 ? -18.538 -41.571 -18.799 1.00 27.74 148 GLU A C 1
ATOM 1128 O O . GLU A 1 148 ? -19.115 -40.597 -18.271 1.00 28.47 148 GLU A O 1
ATOM 1134 N N . ASP A 1 149 ? -19.074 -42.795 -18.832 1.00 26.71 149 ASP A N 1
ATOM 1135 C CA . ASP A 1 149 ? -20.412 -43.048 -18.286 1.00 25.43 149 ASP A CA 1
ATOM 1136 C C . ASP A 1 149 ? -20.477 -43.637 -16.903 1.00 24.16 149 ASP A C 1
ATOM 1137 O O . ASP A 1 149 ? -21.510 -44.133 -16.532 1.00 25.25 149 ASP A O 1
ATOM 1142 N N . ARG A 1 150 ? -19.418 -43.591 -16.121 1.00 23.54 150 ARG A N 1
ATOM 1143 C CA . ARG A 1 150 ? -19.491 -44.200 -14.799 1.00 23.97 150 ARG A CA 1
ATOM 1144 C C . ARG A 1 150 ? -19.588 -43.242 -13.641 1.00 24.90 150 ARG A C 1
ATOM 1145 O O . ARG A 1 150 ? -19.805 -43.682 -12.517 1.00 25.74 150 ARG A O 1
ATOM 1153 N N . VAL A 1 151 ? -19.448 -41.944 -13.900 1.00 25.10 151 VAL A N 1
ATOM 1154 C CA . VAL A 1 151 ? -19.455 -40.958 -12.827 1.00 25.79 151 VAL A CA 1
ATOM 1155 C C . VAL A 1 151 ? -20.639 -40.975 -11.826 1.00 26.91 151 VAL A C 1
ATOM 1156 O O . VAL A 1 151 ? -20.415 -41.159 -10.627 1.00 27.15 151 VAL A O 1
ATOM 1160 N N . ILE A 1 152 ? -21.878 -40.807 -12.272 1.00 27.65 152 ILE A N 1
ATOM 1161 C CA . ILE A 1 152 ? -22.983 -40.843 -11.313 1.00 28.56 152 ILE A CA 1
ATOM 1162 C C . ILE A 1 152 ? -23.056 -42.239 -10.661 1.00 30.17 152 ILE A C 1
ATOM 1163 O O . ILE A 1 152 ? -22.959 -42.369 -9.433 1.00 31.00 152 ILE A O 1
ATOM 1168 N N . SER A 1 153 ? -23.224 -43.277 -11.478 1.00 30.81 153 SER A N 1
ATOM 1169 C CA . SER A 1 153 ? -23.317 -44.634 -10.942 1.00 31.71 153 SER A CA 1
ATOM 1170 C C . SER A 1 153 ? -22.188 -44.945 -9.980 1.00 31.92 153 SER A C 1
ATOM 1171 O O . SER A 1 153 ? -22.448 -45.488 -8.906 1.00 33.25 153 SER A O 1
ATOM 1174 N N . THR A 1 154 ? -20.948 -44.608 -10.342 1.00 30.46 154 THR A N 1
ATOM 1175 C CA . THR A 1 154 ? -19.806 -44.881 -9.469 1.00 30.27 154 THR A CA 1
ATOM 1176 C C . THR A 1 154 ? -19.941 -44.116 -8.152 1.00 30.97 154 THR A C 1
ATOM 1177 O O . THR A 1 154 ? -19.627 -44.632 -7.081 1.00 32.35 154 THR A O 1
ATOM 1181 N N . TYR A 1 155 ? -20.425 -42.885 -8.248 1.00 30.74 155 TYR A N 1
ATOM 1182 C CA . TYR A 1 155 ? -20.599 -42.001 -7.105 1.00 30.24 155 TYR A CA 1
ATOM 1183 C C . TYR A 1 155 ? -21.607 -42.546 -6.108 1.00 30.89 155 TYR A C 1
ATOM 1184 O O . TYR A 1 155 ? -21.298 -42.701 -4.926 1.00 30.67 155 TYR A O 1
ATOM 1193 N N . VAL A 1 156 ? -22.815 -42.835 -6.583 1.00 31.61 156 VAL A N 1
ATOM 1194 C CA . VAL A 1 156 ? -23.856 -43.346 -5.702 1.00 32.42 156 VAL A CA 1
ATOM 1195 C C . VAL A 1 156 ? -23.418 -44.573 -4.920 1.00 33.58 156 VAL A C 1
ATOM 1196 O O . VAL A 1 156 ? -23.536 -44.607 -3.693 1.00 33.72 156 VAL A O 1
ATOM 1200 N N . ASN A 1 157 ? -22.908 -45.569 -5.634 1.00 34.47 157 ASN A N 1
ATOM 1201 C CA . ASN A 1 157 ? -22.448 -46.798 -5.010 1.00 35.69 157 ASN A CA 1
ATOM 1202 C C . ASN A 1 157 ? -21.381 -46.494 -3.980 1.00 35.81 157 ASN A C 1
ATOM 1203 O O . ASN A 1 157 ? -21.364 -47.068 -2.889 1.00 35.52 157 ASN A O 1
ATOM 1208 N N . GLY A 1 158 ? -20.476 -45.596 -4.342 1.00 35.62 158 GLY A N 1
ATOM 1209 C CA . GLY A 1 158 ? -19.424 -45.227 -3.421 1.00 35.16 158 GLY A CA 1
ATOM 1210 C C . GLY A 1 158 ? -20.042 -44.702 -2.143 1.00 35.03 158 GLY A C 1
ATOM 1211 O O . GLY A 1 158 ? -19.633 -45.084 -1.056 1.00 35.39 158 GLY A O 1
ATOM 1212 N N . ILE A 1 159 ? -21.034 -43.825 -2.272 1.00 34.42 159 ILE A N 1
ATOM 1213 C CA . ILE A 1 159 ? -21.687 -43.252 -1.107 1.00 34.69 159 ILE A CA 1
ATOM 1214 C C . ILE A 1 159 ? -22.377 -44.343 -0.283 1.00 34.88 159 ILE A C 1
ATOM 1215 O O . ILE A 1 159 ? -22.170 -44.432 0.934 1.00 34.22 159 ILE A O 1
ATOM 1220 N N . LEU A 1 160 ? -23.192 -45.165 -0.954 1.00 34.20 160 LEU A N 1
ATOM 1221 C CA . LEU A 1 160 ? -23.927 -46.248 -0.294 1.00 33.97 160 LEU A CA 1
ATOM 1222 C C . LEU A 1 160 ? -23.035 -47.234 0.451 1.00 34.38 160 LEU A C 1
ATOM 1223 O O . LEU A 1 160 ? -23.446 -47.852 1.426 1.00 35.01 160 LEU A O 1
ATOM 1228 N N . SER A 1 161 ? -21.798 -47.362 0.010 1.00 34.85 161 SER A N 1
ATOM 1229 C CA . SER A 1 161 ? -20.884 -48.287 0.637 1.00 34.85 161 SER A CA 1
ATOM 1230 C C . SER A 1 161 ? -20.464 -47.889 2.050 1.00 35.54 161 SER A C 1
ATOM 1231 O O . SER A 1 161 ? -19.694 -48.601 2.689 1.00 35.35 161 SER A O 1
ATOM 1234 N N . HIS A 1 162 ? -20.955 -46.768 2.552 1.00 37.17 162 HIS A N 1
ATOM 1235 C CA . HIS A 1 162 ? -20.556 -46.345 3.897 1.00 39.39 162 HIS A CA 1
ATOM 1236 C C . HIS A 1 162 ? -21.658 -46.284 4.945 1.00 40.34 162 HIS A C 1
ATOM 1237 O O . HIS A 1 162 ? -21.410 -45.823 6.058 1.00 41.64 162 HIS A O 1
ATOM 1244 N N . VAL A 1 163 ? -22.859 -46.741 4.599 1.00 40.97 163 VAL A N 1
ATOM 1245 C CA . VAL A 1 163 ? -23.968 -46.749 5.547 1.00 42.30 163 VAL A CA 1
ATOM 1246 C C . VAL A 1 163 ? -24.740 -48.073 5.529 1.00 43.58 163 VAL A C 1
ATOM 1247 O O . VAL A 1 163 ? -24.819 -48.756 4.507 1.00 44.22 163 VAL A O 1
ATOM 1251 N N . ASP A 1 164 ? -25.299 -48.432 6.676 1.00 44.39 164 ASP A N 1
ATOM 1252 C CA . ASP A 1 164 ? -26.086 -49.645 6.799 1.00 45.06 164 ASP A CA 1
ATOM 1253 C C . ASP A 1 164 ? -27.320 -49.469 5.946 1.00 44.84 164 ASP A C 1
ATOM 1254 O O . ASP A 1 164 ? -28.334 -48.994 6.439 1.00 44.86 164 ASP A O 1
ATOM 1259 N N . ILE A 1 165 ? -27.258 -49.860 4.682 1.00 45.00 165 ILE A N 1
ATOM 1260 C CA . ILE A 1 165 ? -28.411 -49.693 3.808 1.00 46.07 165 ILE A CA 1
ATOM 1261 C C . ILE A 1 165 ? -29.711 -50.322 4.302 1.00 47.46 165 ILE A C 1
ATOM 1262 O O . ILE A 1 165 ? -30.788 -49.734 4.168 1.00 47.95 165 ILE A O 1
ATOM 1267 N N . GLU A 1 166 ? -29.621 -51.522 4.860 1.00 48.78 166 GLU A N 1
ATOM 1268 C CA . GLU A 1 166 ? -30.818 -52.190 5.348 1.00 49.52 166 GLU A CA 1
ATOM 1269 C C . GLU A 1 166 ? -31.425 -51.480 6.562 1.00 49.74 166 GLU A C 1
ATOM 1270 O O . GLU A 1 166 ? -32.628 -51.199 6.581 1.00 49.31 166 GLU A O 1
ATOM 1276 N N . LYS A 1 167 ? -30.599 -51.177 7.562 1.00 49.92 167 LYS A N 1
ATOM 1277 C CA . LYS A 1 167 ? -31.082 -50.495 8.758 1.00 50.63 167 LYS A CA 1
ATOM 1278 C C . LYS A 1 167 ? -31.934 -49.278 8.386 1.00 51.37 167 LYS A C 1
ATOM 1279 O O . LYS A 1 167 ? -33.058 -49.119 8.873 1.00 52.04 167 LYS A O 1
ATOM 1285 N N . ILE A 1 168 ? -31.409 -48.436 7.500 1.00 51.46 168 ILE A N 1
ATOM 1286 C CA . ILE A 1 168 ? -32.105 -47.230 7.071 1.00 50.96 168 ILE A CA 1
ATOM 1287 C C . ILE A 1 168 ? -33.309 -47.569 6.210 1.00 50.70 168 ILE A C 1
ATOM 1288 O O . ILE A 1 168 ? -34.357 -46.932 6.310 1.00 50.43 168 ILE A O 1
ATOM 1293 N N . LYS A 1 169 ? -33.153 -48.571 5.356 1.00 50.56 169 LYS A N 1
ATOM 1294 C CA . LYS A 1 169 ? -34.230 -48.959 4.463 1.00 50.95 169 LYS A CA 1
ATOM 1295 C C . LYS A 1 169 ? -35.442 -49.347 5.290 1.00 51.06 169 LYS A C 1
ATOM 1296 O O . LYS A 1 169 ? -36.587 -49.119 4.894 1.00 50.89 169 LYS A O 1
ATOM 1302 N N . LYS A 1 170 ? -35.169 -49.915 6.457 1.00 51.57 170 LYS A N 1
ATOM 1303 C CA . LYS A 1 170 ? -36.207 -50.369 7.373 1.00 52.33 170 LYS A CA 1
ATOM 1304 C C . LYS A 1 170 ? -37.079 -49.233 7.893 1.00 51.57 170 LYS A C 1
ATOM 1305 O O . LYS A 1 170 ? -38.292 -49.383 8.009 1.00 51.11 170 LYS A O 1
ATOM 1311 N N . LYS A 1 171 ? -36.454 -48.100 8.203 1.00 50.52 171 LYS A N 1
ATOM 1312 C CA . LYS A 1 171 ? -37.163 -46.942 8.731 1.00 49.36 171 LYS A CA 1
ATOM 1313 C C . LYS A 1 171 ? -38.108 -46.317 7.713 1.00 49.08 171 LYS A C 1
ATOM 1314 O O . LYS A 1 171 ? -38.938 -45.480 8.057 1.00 48.81 171 LYS A O 1
ATOM 1320 N N . ASN A 1 172 ? -37.988 -46.745 6.462 1.00 49.19 172 ASN A N 1
ATOM 1321 C CA . ASN A 1 172 ? -38.789 -46.204 5.368 1.00 48.27 172 ASN A CA 1
ATOM 1322 C C . ASN A 1 172 ? -39.063 -44.712 5.604 1.00 46.53 172 ASN A C 1
ATOM 1323 O O . ASN A 1 172 ? -40.179 -44.315 5.908 1.00 45.80 172 ASN A O 1
ATOM 1328 N N . TYR A 1 173 ? -38.039 -43.895 5.462 1.00 44.60 173 TYR A N 1
ATOM 1329 C CA . TYR A 1 173 ? -38.184 -42.473 5.732 1.00 42.46 173 TYR A CA 1
ATOM 1330 C C . TYR A 1 173 ? -38.953 -41.740 4.639 1.00 41.77 173 TYR A C 1
ATOM 1331 O O . TYR A 1 173 ? -38.991 -42.170 3.490 1.00 41.40 173 TYR A O 1
ATOM 1340 N N . LYS A 1 174 ? -39.567 -40.626 5.017 1.00 40.91 174 LYS A N 1
ATOM 1341 C CA . LYS A 1 174 ? -40.318 -39.795 4.086 1.00 40.65 174 LYS A CA 1
ATOM 1342 C C . LYS A 1 174 ? -39.490 -38.502 3.938 1.00 40.26 174 LYS A C 1
ATOM 1343 O O . LYS A 1 174 ? -39.551 -37.626 4.801 1.00 41.51 174 LYS A O 1
ATOM 1349 N N . VAL A 1 175 ? -38.721 -38.374 2.857 1.00 38.48 175 VAL A N 1
ATOM 1350 C CA . VAL A 1 175 ? -37.860 -37.198 2.674 1.00 36.39 175 VAL A CA 1
ATOM 1351 C C . VAL A 1 175 ? -38.205 -36.254 1.537 1.00 35.25 175 VAL A C 1
ATOM 1352 O O . VAL A 1 175 ? -38.869 -36.638 0.575 1.00 35.42 175 VAL A O 1
ATOM 1356 N N . LEU A 1 176 ? -37.750 -35.007 1.653 1.00 34.05 176 LEU A N 1
ATOM 1357 C CA . LEU A 1 176 ? -37.947 -34.014 0.583 1.00 32.53 176 LEU A CA 1
ATOM 1358 C C . LEU A 1 176 ? -36.557 -33.551 0.137 1.00 31.50 176 LEU A C 1
ATOM 1359 O O . LEU A 1 176 ? -35.680 -33.298 0.962 1.00 31.02 176 LEU A O 1
ATOM 1364 N N . ILE A 1 177 ? -36.365 -33.463 -1.176 1.00 30.29 177 ILE A N 1
ATOM 1365 C CA . ILE A 1 177 ? -35.093 -33.054 -1.752 1.00 28.40 177 ILE A CA 1
ATOM 1366 C C . ILE A 1 177 ? -35.235 -31.831 -2.666 1.00 28.28 177 ILE A C 1
ATOM 1367 O O . ILE A 1 177 ? -36.030 -31.825 -3.608 1.00 26.78 177 ILE A O 1
ATOM 1372 N N . ASP A 1 178 ? -34.465 -30.788 -2.349 1.00 28.91 178 ASP A N 1
ATOM 1373 C CA . ASP A 1 178 ? -34.461 -29.535 -3.102 1.00 28.91 178 ASP A CA 1
ATOM 1374 C C . ASP A 1 178 ? -33.098 -29.366 -3.763 1.00 28.37 178 ASP A C 1
ATOM 1375 O O . ASP A 1 178 ? -32.189 -28.748 -3.200 1.00 28.33 178 ASP A O 1
ATOM 1380 N N . PRO A 1 179 ? -32.934 -29.937 -4.971 1.00 28.03 179 PRO A N 1
ATOM 1381 C CA . PRO A 1 179 ? -31.677 -29.857 -5.715 1.00 27.69 179 PRO A CA 1
ATOM 1382 C C . PRO A 1 179 ? -31.478 -28.527 -6.422 1.00 28.10 179 PRO A C 1
ATOM 1383 O O . PRO A 1 179 ? -30.512 -28.355 -7.176 1.00 28.96 179 PRO A O 1
ATOM 1387 N N . ALA A 1 180 ? -32.395 -27.594 -6.186 1.00 27.41 180 ALA A N 1
ATOM 1388 C CA . ALA A 1 180 ? -32.314 -26.257 -6.775 1.00 27.59 180 ALA A CA 1
ATOM 1389 C C . ALA A 1 180 ? -32.291 -26.226 -8.295 1.00 26.95 180 ALA A C 1
ATOM 1390 O O . ALA A 1 180 ? -31.548 -25.467 -8.903 1.00 26.56 180 ALA A O 1
ATOM 1392 N N . ASN A 1 181 ? -33.128 -27.043 -8.907 1.00 27.31 181 ASN A N 1
ATOM 1393 C CA . ASN A 1 181 ? -33.215 -27.092 -10.363 1.00 26.59 181 ASN A CA 1
ATOM 1394 C C . ASN A 1 181 ? -31.912 -27.503 -11.031 1.00 25.99 181 ASN A C 1
ATOM 1395 O O . ASN A 1 181 ? -31.733 -27.317 -12.239 1.00 25.85 181 ASN A O 1
ATOM 1400 N N . SER A 1 182 ? -31.018 -28.087 -10.244 1.00 24.71 182 SER A N 1
ATOM 1401 C CA . SER A 1 182 ? -29.753 -28.500 -10.773 1.00 24.79 182 SER A CA 1
ATOM 1402 C C . SER A 1 182 ? -29.293 -29.952 -10.585 1.00 26.04 182 SER A C 1
ATOM 1403 O O . SER A 1 182 ? -29.951 -30.820 -10.001 1.00 26.00 182 SER A O 1
ATOM 1406 N N . VAL A 1 183 ? -28.104 -30.175 -11.107 1.00 27.36 183 VAL A N 1
ATOM 1407 C CA . VAL A 1 183 ? -27.414 -31.446 -11.128 1.00 27.65 183 VAL A CA 1
ATOM 1408 C C . VAL A 1 183 ? -27.560 -32.356 -9.889 1.00 27.79 183 VAL A C 1
ATOM 1409 O O . VAL A 1 183 ? -27.390 -33.571 -9.973 1.00 27.47 183 VAL A O 1
ATOM 1413 N N . GLY A 1 184 ? -27.891 -31.783 -8.742 1.00 28.79 184 GLY A N 1
ATOM 1414 C CA . GLY A 1 184 ? -28.045 -32.599 -7.543 1.00 29.23 184 GLY A CA 1
ATOM 1415 C C . GLY A 1 184 ? -29.230 -33.548 -7.658 1.00 29.92 184 GLY A C 1
ATOM 1416 O O . GLY A 1 184 ? -29.317 -34.540 -6.943 1.00 30.19 184 GLY A O 1
ATOM 1417 N N . ALA A 1 185 ? -30.152 -33.243 -8.563 1.00 30.32 185 ALA A N 1
ATOM 1418 C CA . ALA A 1 185 ? -31.323 -34.087 -8.767 1.00 30.52 185 ALA A CA 1
ATOM 1419 C C . ALA A 1 185 ? -30.961 -35.407 -9.470 1.00 30.86 185 ALA A C 1
ATOM 1420 O O . ALA A 1 185 ? -31.764 -36.333 -9.505 1.00 31.66 185 ALA A O 1
ATOM 1422 N N . LEU A 1 186 ? -29.761 -35.494 -10.031 1.00 30.56 186 LEU A N 1
ATOM 1423 C CA . LEU A 1 186 ? -29.343 -36.698 -10.744 1.00 30.35 186 LEU A CA 1
ATOM 1424 C C . LEU A 1 186 ? -28.745 -37.722 -9.805 1.00 30.86 186 LEU A C 1
ATOM 1425 O O . LEU A 1 186 ? -28.437 -38.838 -10.227 1.00 31.55 186 LEU A O 1
ATOM 1430 N N . SER A 1 187 ? -28.566 -37.359 -8.541 1.00 30.20 187 SER A N 1
ATOM 1431 C CA . SER A 1 187 ? -27.965 -38.313 -7.633 1.00 30.11 187 SER A CA 1
ATOM 1432 C C . SER A 1 187 ? -28.520 -38.425 -6.206 1.00 30.01 187 SER A C 1
ATOM 1433 O O . SER A 1 187 ? -28.673 -39.532 -5.689 1.00 29.75 187 SER A O 1
ATOM 1436 N N . THR A 1 188 ? -28.812 -37.307 -5.550 1.00 30.06 188 THR A N 1
ATOM 1437 C CA . THR A 1 188 ? -29.324 -37.413 -4.187 1.00 30.04 188 THR A CA 1
ATOM 1438 C C . THR A 1 188 ? -30.583 -38.293 -4.151 1.00 29.01 188 THR A C 1
ATOM 1439 O O . THR A 1 188 ? -30.723 -39.144 -3.281 1.00 27.49 188 THR A O 1
ATOM 1443 N N . PRO A 1 189 ? -31.498 -38.117 -5.116 1.00 28.53 189 PRO A N 1
ATOM 1444 C CA . PRO A 1 189 ? -32.707 -38.941 -5.112 1.00 29.19 189 PRO A CA 1
ATOM 1445 C C . PRO A 1 189 ? -32.381 -40.424 -5.314 1.00 29.91 189 PRO A C 1
ATOM 1446 O O . PRO A 1 189 ? -33.088 -41.309 -4.833 1.00 30.66 189 PRO A O 1
ATOM 1450 N N . LEU A 1 190 ? -31.305 -40.690 -6.036 1.00 30.16 190 LEU A N 1
ATOM 1451 C CA . LEU A 1 190 ? -30.916 -42.056 -6.285 1.00 30.05 190 LEU A CA 1
ATOM 1452 C C . LEU A 1 190 ? -30.436 -42.661 -4.985 1.00 31.19 190 LEU A C 1
ATOM 1453 O O . LEU A 1 190 ? -30.786 -43.791 -4.658 1.00 32.26 190 LEU A O 1
ATOM 1458 N N . VAL A 1 191 ? -29.650 -41.919 -4.219 1.00 32.23 191 VAL A N 1
ATOM 1459 C CA . VAL A 1 191 ? -29.196 -42.483 -2.952 1.00 33.14 191 VAL A CA 1
ATOM 1460 C C . VAL A 1 191 ? -30.425 -42.710 -2.055 1.00 33.18 191 VAL A C 1
ATOM 1461 O O . VAL A 1 191 ? -30.521 -43.744 -1.398 1.00 34.30 191 VAL A O 1
ATOM 1465 N N . ALA A 1 192 ? -31.377 -41.777 -2.055 1.00 32.57 192 ALA A N 1
ATOM 1466 C CA . ALA A 1 192 ? -32.588 -41.930 -1.239 1.00 32.77 192 ALA A CA 1
ATOM 1467 C C . ALA A 1 192 ? -33.314 -43.235 -1.597 1.00 33.06 192 ALA A C 1
ATOM 1468 O O . ALA A 1 192 ? -33.726 -44.000 -0.714 1.00 32.44 192 ALA A O 1
ATOM 1470 N N . ARG A 1 193 ? -33.460 -43.475 -2.898 1.00 33.02 193 ARG A N 1
ATOM 1471 C CA . ARG A 1 193 ? -34.115 -44.676 -3.401 1.00 33.34 193 ARG A CA 1
ATOM 1472 C C . ARG A 1 193 ? -33.448 -45.954 -2.892 1.00 33.70 193 ARG A C 1
ATOM 1473 O O . ARG A 1 193 ? -34.121 -46.958 -2.627 1.00 33.17 193 ARG A O 1
ATOM 1481 N N . ALA A 1 194 ? -32.128 -45.926 -2.754 1.00 34.23 194 ALA A N 1
ATOM 1482 C CA . ALA A 1 194 ? -31.429 -47.108 -2.271 1.00 35.31 194 ALA A CA 1
ATOM 1483 C C . ALA A 1 194 ? -31.720 -47.314 -0.802 1.00 36.06 194 ALA A C 1
ATOM 1484 O O . ALA A 1 194 ? -31.801 -48.446 -0.346 1.00 36.33 194 ALA A O 1
ATOM 1486 N N . LEU A 1 195 ? -31.873 -46.222 -0.058 1.00 36.91 195 LEU A N 1
ATOM 1487 C CA . LEU A 1 195 ? -32.169 -46.327 1.371 1.00 37.33 195 LEU A CA 1
ATOM 1488 C C . LEU A 1 195 ? -33.689 -46.435 1.562 1.00 37.93 195 LEU A C 1
ATOM 1489 O O . LEU A 1 195 ? -34.225 -46.172 2.630 1.00 38.28 195 LEU A O 1
ATOM 1494 N N . GLY A 1 196 ? -34.372 -46.841 0.503 1.00 38.10 196 GLY A N 1
ATOM 1495 C CA . GLY A 1 196 ? -35.808 -46.987 0.553 1.00 40.14 196 GLY A CA 1
ATOM 1496 C C . GLY A 1 196 ? -36.650 -45.898 1.217 1.00 41.75 196 GLY A C 1
ATOM 1497 O O . GLY A 1 196 ? -37.341 -46.172 2.201 1.00 43.53 196 GLY A O 1
ATOM 1498 N N . CYS A 1 197 ? -36.636 -44.676 0.693 1.00 41.46 197 CYS A N 1
ATOM 1499 C CA . CYS A 1 197 ? -37.443 -43.616 1.289 1.00 41.29 197 CYS A CA 1
ATOM 1500 C C . CYS A 1 197 ? -38.600 -43.284 0.356 1.00 40.68 197 CYS A C 1
ATOM 1501 O O . CYS A 1 197 ? -38.600 -43.686 -0.802 1.00 39.59 197 CYS A O 1
ATOM 1504 N N . LYS A 1 198 ? -39.593 -42.561 0.868 1.00 39.95 198 LYS A N 1
ATOM 1505 C CA . LYS A 1 198 ? -40.677 -42.098 0.015 1.00 39.41 198 LYS A CA 1
ATOM 1506 C C . LYS A 1 198 ? -40.003 -40.778 -0.367 1.00 39.48 198 LYS A C 1
ATOM 1507 O O . LYS A 1 198 ? -39.608 -40.005 0.516 1.00 39.70 198 LYS A O 1
ATOM 1513 N N . ILE A 1 199 ? -39.836 -40.530 -1.663 1.00 38.81 199 ILE A N 1
ATOM 1514 C CA . ILE A 1 199 ? -39.133 -39.332 -2.108 1.00 38.00 199 ILE A CA 1
ATOM 1515 C C . ILE A 1 199 ? -39.979 -38.259 -2.764 1.00 38.26 199 ILE A C 1
ATOM 1516 O O . ILE A 1 199 ? -40.720 -38.529 -3.704 1.00 39.31 199 ILE A O 1
ATOM 1521 N N . TYR A 1 200 ? -39.870 -37.039 -2.248 1.00 38.08 200 TYR A N 1
ATOM 1522 C CA . TYR A 1 200 ? -40.578 -35.892 -2.805 1.00 37.66 200 TYR A CA 1
ATOM 1523 C C . TYR A 1 200 ? -39.490 -34.881 -3.148 1.00 37.66 200 TYR A C 1
ATOM 1524 O O . TYR A 1 200 ? -38.660 -34.544 -2.285 1.00 38.40 200 TYR A O 1
ATOM 1533 N N . THR A 1 201 ? -39.458 -34.399 -4.383 1.00 35.91 201 THR A N 1
ATOM 1534 C CA . THR A 1 201 ? -38.452 -33.414 -4.699 1.00 34.61 201 THR A CA 1
ATOM 1535 C C . THR A 1 201 ? -39.138 -32.165 -5.195 1.00 33.97 201 THR A C 1
ATOM 1536 O O . THR A 1 201 ? -40.137 -32.208 -5.941 1.00 33.41 201 THR A O 1
ATOM 1540 N N . ILE A 1 202 ? -38.603 -31.043 -4.735 1.00 33.13 202 ILE A N 1
ATOM 1541 C CA . ILE A 1 202 ? -39.101 -29.745 -5.121 1.00 31.49 202 ILE A CA 1
ATOM 1542 C C . ILE A 1 202 ? -37.953 -29.262 -5.992 1.00 31.25 202 ILE A C 1
ATOM 1543 O O . ILE A 1 202 ? -36.775 -29.429 -5.653 1.00 29.64 202 ILE A O 1
ATOM 1548 N N . ASN A 1 203 ? -38.304 -28.747 -7.162 1.00 31.61 203 ASN A N 1
ATOM 1549 C CA . ASN A 1 203 ? -37.314 -28.250 -8.108 1.00 31.58 203 ASN A CA 1
ATOM 1550 C C . ASN A 1 203 ? -36.339 -29.329 -8.574 1.00 30.87 203 ASN A C 1
ATOM 1551 O O . ASN A 1 203 ? -35.148 -29.080 -8.732 1.00 30.40 203 ASN A O 1
ATOM 1556 N N . GLY A 1 204 ? -36.873 -30.528 -8.806 1.00 30.64 204 GLY A N 1
ATOM 1557 C CA . GLY A 1 204 ? -36.057 -31.650 -9.233 1.00 28.75 204 GLY A CA 1
ATOM 1558 C C . GLY A 1 204 ? -35.777 -31.656 -10.722 1.00 27.95 204 GLY A C 1
ATOM 1559 O O . GLY A 1 204 ? -34.968 -32.444 -11.198 1.00 27.61 204 GLY A O 1
ATOM 1560 N N . ASN A 1 205 ? -36.464 -30.805 -11.470 1.00 27.41 205 ASN A N 1
ATOM 1561 C CA . ASN A 1 205 ? -36.213 -30.726 -12.904 1.00 27.79 205 ASN A CA 1
ATOM 1562 C C . ASN A 1 205 ? -35.017 -29.794 -13.140 1.00 27.51 205 ASN A C 1
ATOM 1563 O O . ASN A 1 205 ? -34.796 -28.848 -12.378 1.00 28.04 205 ASN A O 1
ATOM 1568 N N . LEU A 1 206 ? -34.240 -30.075 -14.179 1.00 27.18 206 LEU A N 1
ATOM 1569 C CA . LEU A 1 206 ? -33.070 -29.267 -14.509 1.00 27.08 206 LEU A CA 1
ATOM 1570 C C . LEU A 1 206 ? -33.445 -27.973 -15.192 1.00 27.54 206 LEU A C 1
ATOM 1571 O O . LEU A 1 206 ? -34.118 -27.983 -16.220 1.00 27.49 206 LEU A O 1
ATOM 1576 N N . ASP A 1 207 ? -33.017 -26.849 -14.623 1.00 28.54 207 ASP A N 1
ATOM 1577 C CA . ASP A 1 207 ? -33.334 -25.560 -15.225 1.00 28.99 207 ASP A CA 1
ATOM 1578 C C . ASP A 1 207 ? -32.281 -24.493 -14.967 1.00 29.22 207 ASP A C 1
ATOM 1579 O O . ASP A 1 207 ? -32.301 -23.827 -13.931 1.00 29.84 207 ASP A O 1
ATOM 1584 N N . PRO A 1 208 ? -31.357 -24.288 -15.920 1.00 28.39 208 PRO A N 1
ATOM 1585 C CA . PRO A 1 208 ? -30.334 -23.274 -15.687 1.00 27.82 208 PRO A CA 1
ATOM 1586 C C . PRO A 1 208 ? -30.887 -21.863 -15.388 1.00 28.78 208 PRO A C 1
ATOM 1587 O O . PRO A 1 208 ? -30.115 -20.925 -15.189 1.00 29.90 208 PRO A O 1
ATOM 1591 N N . LEU A 1 209 ? -32.203 -21.686 -15.363 1.00 28.94 209 LEU A N 1
ATOM 1592 C CA . LEU A 1 209 ? -32.731 -20.356 -15.042 1.00 30.09 209 LEU A CA 1
ATOM 1593 C C . LEU A 1 209 ? -33.060 -20.178 -13.566 1.00 30.40 209 LEU A C 1
ATOM 1594 O O . LEU A 1 209 ? -33.339 -19.065 -13.137 1.00 31.57 209 LEU A O 1
ATOM 1599 N N . PHE A 1 210 ? -33.013 -21.268 -12.803 1.00 29.93 210 PHE A N 1
ATOM 1600 C CA . PHE A 1 210 ? -33.271 -21.247 -11.368 1.00 29.27 210 PHE A CA 1
ATOM 1601 C C . PHE A 1 210 ? -34.440 -20.373 -10.965 1.00 29.27 210 PHE A C 1
ATOM 1602 O O . PHE A 1 210 ? -34.398 -19.652 -9.983 1.00 29.11 210 PHE A O 1
ATOM 1610 N N . SER A 1 211 ? -35.487 -20.441 -11.755 1.00 30.19 211 SER A N 1
ATOM 1611 C CA . SER A 1 211 ? -36.699 -19.693 -11.510 1.00 30.50 211 SER A CA 1
ATOM 1612 C C . SER A 1 211 ? -37.229 -19.759 -10.079 1.00 31.53 211 SER A C 1
ATOM 1613 O O . SER A 1 211 ? -37.567 -18.738 -9.499 1.00 32.04 211 SER A O 1
ATOM 1616 N N . ALA A 1 212 ? -37.309 -20.957 -9.503 1.00 32.54 212 ALA A N 1
ATOM 1617 C CA . ALA A 1 212 ? -37.867 -21.100 -8.156 1.00 32.96 212 ALA A CA 1
ATOM 1618 C C . ALA A 1 212 ? -37.097 -20.478 -6.975 1.00 33.90 212 ALA A C 1
ATOM 1619 O O . ALA A 1 212 ? -37.708 -20.017 -5.997 1.00 35.00 212 ALA A O 1
ATOM 1621 N N . ARG A 1 213 ? -35.772 -20.484 -7.024 1.00 33.63 213 ARG A N 1
ATOM 1622 C CA . ARG A 1 213 ? -35.001 -19.886 -5.936 1.00 32.95 213 ARG A CA 1
ATOM 1623 C C . ARG A 1 213 ? -33.539 -19.769 -6.325 1.00 34.56 213 ARG A C 1
ATOM 1624 O O . ARG A 1 213 ? -33.082 -20.405 -7.277 1.00 35.38 213 ARG A O 1
ATOM 1632 N N . GLN A 1 214 ? -32.801 -18.940 -5.609 1.00 35.47 214 GLN A N 1
ATOM 1633 C CA . GLN A 1 214 ? -31.406 -18.813 -5.927 1.00 36.68 214 GLN A CA 1
ATOM 1634 C C . GLN A 1 214 ? -30.793 -20.176 -5.626 1.00 36.32 214 GLN A C 1
ATOM 1635 O O . GLN A 1 214 ? -31.211 -20.876 -4.699 1.00 35.87 214 GLN A O 1
ATOM 1641 N N . PRO A 1 215 ? -29.802 -20.577 -6.421 1.00 35.79 215 PRO A N 1
ATOM 1642 C CA . PRO A 1 215 ? -29.150 -21.873 -6.217 1.00 35.86 215 PRO A CA 1
ATOM 1643 C C . PRO A 1 215 ? -28.464 -22.081 -4.871 1.00 35.46 215 PRO A C 1
ATOM 1644 O O . PRO A 1 215 ? -28.238 -23.205 -4.457 1.00 35.61 215 PRO A O 1
ATOM 1648 N N . GLU A 1 216 ? -28.117 -21.007 -4.184 1.00 35.12 216 GLU A N 1
ATOM 1649 C CA . GLU A 1 216 ? -27.444 -21.170 -2.915 1.00 34.74 216 GLU A CA 1
ATOM 1650 C C . GLU A 1 216 ? -28.451 -21.260 -1.786 1.00 34.35 216 GLU A C 1
ATOM 1651 O O . GLU A 1 216 ? -29.185 -20.317 -1.532 1.00 34.22 216 GLU A O 1
ATOM 1657 N N . PRO A 1 217 ? -28.500 -22.410 -1.092 1.00 33.85 217 PRO A N 1
ATOM 1658 C CA . PRO A 1 217 ? -29.428 -22.634 0.016 1.00 33.42 217 PRO A CA 1
ATOM 1659 C C . PRO A 1 217 ? -29.162 -21.796 1.271 1.00 33.14 217 PRO A C 1
ATOM 1660 O O . PRO A 1 217 ? -28.159 -21.966 1.968 1.00 33.46 217 PRO A O 1
ATOM 1664 N N . THR A 1 218 ? -30.089 -20.889 1.552 1.00 33.15 218 THR A N 1
ATOM 1665 C CA . THR A 1 218 ? -29.994 -19.986 2.702 1.00 31.60 218 THR A CA 1
ATOM 1666 C C . THR A 1 218 ? -31.353 -19.971 3.383 1.00 32.85 218 THR A C 1
ATOM 1667 O O . THR A 1 218 ? -32.351 -20.406 2.791 1.00 32.74 218 THR A O 1
ATOM 1671 N N . PHE A 1 219 ? -31.399 -19.484 4.623 1.00 34.03 219 PHE A N 1
ATOM 1672 C CA . PHE A 1 219 ? -32.673 -19.415 5.330 1.00 34.38 219 PHE A CA 1
ATOM 1673 C C . PHE A 1 219 ? -33.658 -18.656 4.447 1.00 35.23 219 PHE A C 1
ATOM 1674 O O . PHE A 1 219 ? -34.861 -18.899 4.489 1.00 35.84 219 PHE A O 1
ATOM 1682 N N . ASP A 1 220 ? -33.159 -17.735 3.633 1.00 36.53 220 ASP A N 1
ATOM 1683 C CA . ASP A 1 220 ? -34.071 -16.986 2.789 1.00 37.64 220 ASP A CA 1
ATOM 1684 C C . ASP A 1 220 ? -34.522 -17.723 1.534 1.00 37.23 220 ASP A C 1
ATOM 1685 O O . ASP A 1 220 ? -35.696 -17.662 1.173 1.00 37.22 220 ASP A O 1
ATOM 1690 N N . SER A 1 221 ? -33.599 -18.419 0.869 1.00 36.27 221 SER A N 1
ATOM 1691 C CA . SER A 1 221 ? -33.941 -19.141 -0.349 1.00 34.68 221 SER A CA 1
ATOM 1692 C C . SER A 1 221 ? -34.735 -20.393 -0.041 1.00 34.90 221 SER A C 1
ATOM 1693 O O . SER A 1 221 ? -35.528 -20.845 -0.865 1.00 34.48 221 SER A O 1
ATOM 1696 N N . LEU A 1 222 ? -34.521 -20.956 1.142 1.00 34.56 222 LEU A N 1
ATOM 1697 C CA . LEU A 1 222 ? -35.224 -22.163 1.510 1.00 35.85 222 LEU A CA 1
ATOM 1698 C C . LEU A 1 222 ? -36.574 -21.816 2.080 1.00 37.72 222 LEU A C 1
ATOM 1699 O O . LEU A 1 222 ? -37.424 -22.689 2.253 1.00 38.85 222 LEU A O 1
ATOM 1704 N N . LYS A 1 223 ? -36.772 -20.532 2.358 1.00 38.41 223 LYS A N 1
ATOM 1705 C CA . LYS A 1 223 ? -38.031 -20.046 2.914 1.00 39.18 223 LYS A CA 1
ATOM 1706 C C . LYS A 1 223 ? -39.240 -20.899 2.504 1.00 38.08 223 LYS A C 1
ATOM 1707 O O . LYS A 1 223 ? -39.896 -21.501 3.346 1.00 38.02 223 LYS A O 1
ATOM 1713 N N . GLU A 1 224 ? -39.517 -20.968 1.208 1.00 37.04 224 GLU A N 1
ATOM 1714 C CA . GLU A 1 224 ? -40.671 -21.712 0.728 1.00 36.07 224 GLU A CA 1
ATOM 1715 C C . GLU A 1 224 ? -40.571 -23.225 0.778 1.00 35.86 224 GLU A C 1
ATOM 1716 O O . GLU A 1 224 ? -41.580 -23.897 1.014 1.00 35.70 224 GLU A O 1
ATOM 1722 N N . THR A 1 225 ? -39.390 -23.791 0.550 1.00 34.76 225 THR A N 1
ATOM 1723 C CA . THR A 1 225 ? -39.352 -25.236 0.598 1.00 34.05 225 THR A CA 1
ATOM 1724 C C . THR A 1 225 ? -39.534 -25.663 2.060 1.00 33.47 225 THR A C 1
ATOM 1725 O O . THR A 1 225 ? -40.173 -26.680 2.336 1.00 32.77 225 THR A O 1
ATOM 1729 N N . ALA A 1 226 ? -39.004 -24.874 2.993 1.00 33.34 226 ALA A N 1
ATOM 1730 C CA . ALA A 1 226 ? -39.167 -25.165 4.422 1.00 34.73 226 ALA A CA 1
ATOM 1731 C C . ALA A 1 226 ? -40.677 -25.315 4.665 1.00 36.21 226 ALA A C 1
ATOM 1732 O O . ALA A 1 226 ? -41.127 -26.137 5.473 1.00 36.56 226 ALA A O 1
ATOM 1734 N N . GLU A 1 227 ? -41.455 -24.510 3.951 1.00 36.91 227 GLU A N 1
ATOM 1735 C CA . GLU A 1 227 ? -42.898 -24.567 4.043 1.00 37.96 227 GLU A CA 1
ATOM 1736 C C . GLU A 1 227 ? -43.363 -25.966 3.659 1.00 38.25 227 GLU A C 1
ATOM 1737 O O . GLU A 1 227 ? -43.813 -26.728 4.500 1.00 38.05 227 GLU A O 1
ATOM 1743 N N . VAL A 1 228 ? -43.246 -26.290 2.372 1.00 37.93 228 VAL A N 1
ATOM 1744 C CA . VAL A 1 228 ? -43.662 -27.585 1.871 1.00 38.17 228 VAL A CA 1
ATOM 1745 C C . VAL A 1 228 ? -43.100 -28.733 2.705 1.00 37.60 228 VAL A C 1
ATOM 1746 O O . VAL A 1 228 ? -43.718 -29.790 2.789 1.00 36.76 228 VAL A O 1
ATOM 1750 N N . VAL A 1 229 ? -41.934 -28.548 3.314 1.00 37.84 229 VAL A N 1
ATOM 1751 C CA . VAL A 1 229 ? -41.394 -29.618 4.157 1.00 39.25 229 VAL A CA 1
ATOM 1752 C C . VAL A 1 229 ? -42.475 -29.922 5.199 1.00 40.50 229 VAL A C 1
ATOM 1753 O O . VAL A 1 229 ? -42.915 -31.067 5.368 1.00 40.08 229 VAL A O 1
ATOM 1757 N N . LYS A 1 230 ? -42.905 -28.863 5.881 1.00 41.83 230 LYS A N 1
ATOM 1758 C CA . LYS A 1 230 ? -43.924 -28.966 6.912 1.00 42.61 230 LYS A CA 1
ATOM 1759 C C . LYS A 1 230 ? -45.253 -29.454 6.349 1.00 41.62 230 LYS A C 1
ATOM 1760 O O . LYS A 1 230 ? -45.785 -30.461 6.807 1.00 41.88 230 LYS A O 1
ATOM 1766 N N . THR A 1 231 ? -45.783 -28.766 5.346 1.00 40.75 231 THR A N 1
ATOM 1767 C CA . THR A 1 231 ? -47.067 -29.171 4.794 1.00 41.05 231 THR A CA 1
ATOM 1768 C C . THR A 1 231 ? -47.131 -30.635 4.363 1.00 41.21 231 THR A C 1
ATOM 1769 O O . THR A 1 231 ? -48.206 -31.222 4.355 1.00 41.62 231 THR A O 1
ATOM 1773 N N . LEU A 1 232 ? -45.987 -31.227 4.032 1.00 41.27 232 LEU A N 1
ATOM 1774 C CA . LEU A 1 232 ? -45.937 -32.626 3.618 1.00 40.86 232 LEU A CA 1
ATOM 1775 C C . LEU A 1 232 ? -45.489 -33.566 4.738 1.00 41.14 232 LEU A C 1
ATOM 1776 O O . LEU A 1 232 ? -45.316 -34.760 4.498 1.00 41.19 232 LEU A O 1
ATOM 1781 N N . LYS A 1 233 ? -45.276 -33.045 5.944 1.00 41.16 233 LYS A N 1
ATOM 1782 C CA . LYS A 1 233 ? -44.851 -33.885 7.070 1.00 42.00 233 LYS A CA 1
ATOM 1783 C C . LYS A 1 233 ? -43.764 -34.903 6.711 1.00 41.64 233 LYS A C 1
ATOM 1784 O O . LYS A 1 233 ? -43.930 -36.109 6.882 1.00 42.10 233 LYS A O 1
ATOM 1790 N N . VAL A 1 234 ? -42.646 -34.409 6.218 1.00 40.39 234 VAL A N 1
ATOM 1791 C CA . VAL A 1 234 ? -41.550 -35.262 5.839 1.00 39.14 234 VAL A CA 1
ATOM 1792 C C . VAL A 1 234 ? -40.669 -35.451 7.074 1.00 38.84 234 VAL A C 1
ATOM 1793 O O . VAL A 1 234 ? -40.637 -34.585 7.941 1.00 38.94 234 VAL A O 1
ATOM 1797 N N . ASP A 1 235 ? -39.976 -36.582 7.172 1.00 38.17 235 ASP A N 1
ATOM 1798 C CA . ASP A 1 235 ? -39.112 -36.844 8.325 1.00 38.24 235 ASP A CA 1
ATOM 1799 C C . ASP A 1 235 ? -37.825 -36.023 8.263 1.00 38.12 235 ASP A C 1
ATOM 1800 O O . ASP A 1 235 ? -37.220 -35.695 9.288 1.00 37.94 235 ASP A O 1
ATOM 1805 N N . LEU A 1 236 ? -37.397 -35.710 7.048 1.00 37.76 236 LEU A N 1
ATOM 1806 C CA . LEU A 1 236 ? -36.189 -34.924 6.850 1.00 37.01 236 LEU A CA 1
ATOM 1807 C C . LEU A 1 236 ? -36.207 -34.313 5.458 1.00 36.96 236 LEU A C 1
ATOM 1808 O O . LEU A 1 236 ? -36.720 -34.926 4.516 1.00 37.59 236 LEU A O 1
ATOM 1813 N N . GLY A 1 237 ? -35.664 -33.102 5.338 1.00 36.01 237 GLY A N 1
ATOM 1814 C CA . GLY A 1 237 ? -35.599 -32.434 4.048 1.00 34.36 237 GLY A CA 1
ATOM 1815 C C . GLY A 1 237 ? -34.158 -32.041 3.784 1.00 33.24 237 GLY A C 1
ATOM 1816 O O . GLY A 1 237 ? -33.411 -31.793 4.732 1.00 33.26 237 GLY A O 1
ATOM 1817 N N . VAL A 1 238 ? -33.748 -32.000 2.515 1.00 32.39 238 VAL A N 1
ATOM 1818 C CA . VAL A 1 238 ? -32.376 -31.602 2.173 1.00 31.58 238 VAL A CA 1
ATOM 1819 C C . VAL A 1 238 ? -32.309 -30.692 0.975 1.00 30.31 238 VAL A C 1
ATOM 1820 O O . VAL A 1 238 ? -32.900 -30.976 -0.057 1.00 30.05 238 VAL A O 1
ATOM 1824 N N . ALA A 1 239 ? -31.576 -29.596 1.118 1.00 30.01 239 ALA A N 1
ATOM 1825 C CA . ALA A 1 239 ? -31.411 -28.652 0.021 1.00 29.65 239 ALA A CA 1
ATOM 1826 C C . ALA A 1 239 ? -29.929 -28.510 -0.374 1.00 29.60 239 ALA A C 1
ATOM 1827 O O . ALA A 1 239 ? -29.027 -28.508 0.485 1.00 27.91 239 ALA A O 1
ATOM 1829 N N . HIS A 1 240 ? -29.688 -28.419 -1.685 1.00 30.06 240 HIS A N 1
ATOM 1830 C CA . HIS A 1 240 ? -28.326 -28.273 -2.215 1.00 30.70 240 HIS A CA 1
ATOM 1831 C C . HIS A 1 240 ? -28.189 -26.978 -2.987 1.00 30.92 240 HIS A C 1
ATOM 1832 O O . HIS A 1 240 ? -29.158 -26.253 -3.214 1.00 30.41 240 HIS A O 1
ATOM 1839 N N . ASP A 1 241 ? -26.953 -26.734 -3.412 1.00 31.92 241 ASP A N 1
ATOM 1840 C CA . ASP A 1 241 ? -26.595 -25.592 -4.228 1.00 31.90 241 ASP A CA 1
ATOM 1841 C C . ASP A 1 241 ? -26.415 -26.134 -5.644 1.00 32.68 241 ASP A C 1
ATOM 1842 O O . ASP A 1 241 ? -26.624 -27.322 -5.898 1.00 33.28 241 ASP A O 1
ATOM 1847 N N . GLY A 1 242 ? -26.034 -25.264 -6.563 1.00 33.41 242 GLY A N 1
ATOM 1848 C CA . GLY A 1 242 ? -25.882 -25.643 -7.957 1.00 33.73 242 GLY A CA 1
ATOM 1849 C C . GLY A 1 242 ? -25.146 -26.912 -8.322 1.00 34.04 242 GLY A C 1
ATOM 1850 O O . GLY A 1 242 ? -25.644 -27.666 -9.144 1.00 34.17 242 GLY A O 1
ATOM 1851 N N . ASP A 1 243 ? -23.966 -27.156 -7.766 1.00 34.76 243 ASP A N 1
ATOM 1852 C CA . ASP A 1 243 ? -23.254 -28.381 -8.110 1.00 36.62 243 ASP A 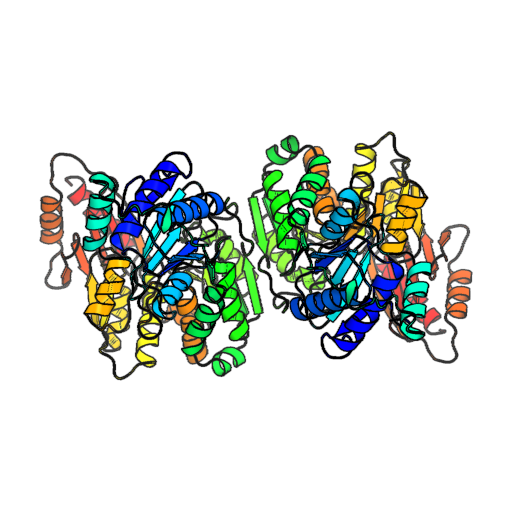CA 1
ATOM 1853 C C . ASP A 1 243 ? -23.248 -29.432 -6.980 1.00 36.94 243 ASP A C 1
ATOM 1854 O O . ASP A 1 243 ? -22.447 -30.383 -6.977 1.00 37.54 243 ASP A O 1
ATOM 1859 N N . ALA A 1 244 ? -24.171 -29.239 -6.038 1.00 36.17 244 ALA A N 1
ATOM 1860 C CA . ALA A 1 244 ? -24.409 -30.117 -4.893 1.00 35.28 244 ALA A CA 1
ATOM 1861 C C . ALA A 1 244 ? -23.264 -30.529 -4.002 1.00 35.02 244 ALA A C 1
ATOM 1862 O O . ALA A 1 244 ? -23.246 -31.650 -3.509 1.00 33.90 244 ALA A O 1
ATOM 1864 N N . ASP A 1 245 ? -22.310 -29.640 -3.770 1.00 35.78 245 ASP A N 1
ATOM 1865 C CA . ASP A 1 245 ? -21.232 -30.009 -2.867 1.00 36.93 245 ASP A CA 1
ATOM 1866 C C . ASP A 1 245 ? -21.627 -29.519 -1.472 1.00 36.21 245 ASP A C 1
ATOM 1867 O O . ASP A 1 245 ? -20.915 -29.700 -0.488 1.00 36.40 245 ASP A O 1
ATOM 1872 N N . ARG A 1 246 ? -22.800 -28.914 -1.398 1.00 35.67 246 ARG A N 1
ATOM 1873 C CA . ARG A 1 246 ? -23.317 -28.413 -0.138 1.00 35.18 246 ARG A CA 1
ATOM 1874 C C . ARG A 1 246 ? -24.645 -29.077 0.212 1.00 34.36 246 ARG A C 1
ATOM 1875 O O . ARG A 1 246 ? -25.390 -29.510 -0.668 1.00 34.23 246 ARG A O 1
ATOM 1883 N N . ALA A 1 247 ? -24.931 -29.161 1.503 1.00 33.83 247 ALA A N 1
ATOM 1884 C CA . ALA A 1 247 ? -26.169 -29.767 1.957 1.00 34.21 247 ALA A CA 1
ATOM 1885 C C . ALA A 1 247 ? -26.677 -29.147 3.262 1.00 34.74 247 ALA A C 1
ATOM 1886 O O . ALA A 1 247 ? -26.078 -29.348 4.318 1.00 36.16 247 ALA A O 1
ATOM 1888 N N . ILE A 1 248 ? -27.747 -28.361 3.210 1.00 34.30 248 ILE A N 1
ATOM 1889 C CA . ILE A 1 248 ? -28.277 -27.847 4.458 1.00 35.14 248 ILE A CA 1
ATOM 1890 C C . ILE A 1 248 ? -29.644 -28.503 4.644 1.00 35.15 248 ILE A C 1
ATOM 1891 O O . ILE A 1 248 ? -30.442 -28.586 3.707 1.00 34.52 248 ILE A O 1
ATOM 1896 N N . PHE A 1 249 ? -29.877 -29.014 5.852 1.00 35.49 249 PHE A N 1
ATOM 1897 C CA . PHE A 1 249 ? -31.105 -29.733 6.184 1.00 36.20 249 PHE A CA 1
ATOM 1898 C C . PHE A 1 249 ? -32.249 -28.945 6.786 1.00 36.63 249 PHE A C 1
ATOM 1899 O O . PHE A 1 249 ? -32.076 -27.838 7.305 1.00 36.18 249 PHE A O 1
ATOM 1907 N N . ILE A 1 250 ? -33.427 -29.551 6.711 1.00 37.29 250 ILE A N 1
ATOM 1908 C CA . ILE A 1 250 ? -34.655 -28.967 7.242 1.00 38.50 250 ILE A CA 1
ATOM 1909 C C . ILE A 1 250 ? -35.342 -30.101 7.987 1.00 38.65 250 ILE A C 1
ATOM 1910 O O . ILE A 1 250 ? -35.744 -31.077 7.363 1.00 39.01 250 ILE A O 1
ATOM 1915 N N . ASP A 1 251 ? -35.461 -29.988 9.310 1.00 38.98 251 ASP A N 1
ATOM 1916 C CA . ASP A 1 251 ? -36.076 -31.050 10.113 1.00 39.03 251 ASP A CA 1
ATOM 1917 C C . ASP A 1 251 ? -37.601 -31.137 10.055 1.00 39.92 251 ASP A C 1
ATOM 1918 O O . ASP A 1 251 ? -38.275 -30.314 9.422 1.00 39.36 251 ASP A O 1
ATOM 1923 N N . SER A 1 252 ? -38.131 -32.152 10.734 1.00 41.12 252 SER A N 1
ATOM 1924 C CA . SER A 1 252 ? -39.570 -32.426 10.790 1.00 42.12 252 SER A CA 1
ATOM 1925 C C . SER A 1 252 ? -40.447 -31.223 11.136 1.00 42.60 252 SER A C 1
ATOM 1926 O O . SER A 1 252 ? -41.600 -31.162 10.724 1.00 42.10 252 SER A O 1
ATOM 1929 N N . GLU A 1 253 ? -39.898 -30.271 11.888 1.00 43.53 253 GLU A N 1
ATOM 1930 C CA . GLU A 1 253 ? -40.636 -29.068 12.271 1.00 43.69 253 GLU A CA 1
ATOM 1931 C C . GLU A 1 253 ? -40.762 -28.100 11.113 1.00 43.05 253 GLU A C 1
ATOM 1932 O O . GLU A 1 253 ? -41.556 -27.165 11.159 1.00 42.93 253 GLU A O 1
ATOM 1938 N N . GLY A 1 254 ? -39.968 -28.316 10.074 1.00 42.82 254 GLY A N 1
ATOM 1939 C CA . GLY A 1 254 ? -40.031 -27.436 8.919 1.00 41.64 254 GLY A CA 1
ATOM 1940 C C . GLY A 1 254 ? -39.142 -26.227 9.105 1.00 40.52 254 GLY A C 1
ATOM 1941 O O . GLY A 1 254 ? -39.383 -25.171 8.528 1.00 39.90 254 GLY A O 1
ATOM 1942 N N . ARG A 1 255 ? -38.122 -26.378 9.937 1.00 39.78 255 ARG A N 1
ATOM 1943 C CA . ARG A 1 255 ? -37.196 -25.286 10.182 1.00 39.97 255 ARG A CA 1
ATOM 1944 C C . ARG A 1 255 ? -35.835 -25.646 9.598 1.00 39.56 255 ARG A C 1
ATOM 1945 O O . ARG A 1 255 ? -35.328 -26.758 9.810 1.00 39.92 255 ARG A O 1
ATOM 1953 N N . VAL A 1 256 ? -35.246 -24.719 8.849 1.00 38.01 256 VAL A N 1
ATOM 1954 C CA . VAL A 1 256 ? -33.957 -25.015 8.261 1.00 37.18 256 VAL A CA 1
ATOM 1955 C C . VAL A 1 256 ? -32.877 -24.963 9.347 1.00 36.82 256 VAL A C 1
ATOM 1956 O O . VAL A 1 256 ? -32.967 -24.173 10.285 1.00 37.02 256 VAL A O 1
ATOM 1960 N N . GLN A 1 257 ? -31.883 -25.836 9.217 1.00 36.09 257 GLN A N 1
ATOM 1961 C CA . GLN A 1 257 ? -30.766 -25.924 10.153 1.00 35.73 257 GLN A CA 1
ATOM 1962 C C . GLN A 1 257 ? -29.491 -25.480 9.428 1.00 34.84 257 GLN A C 1
ATOM 1963 O O . GLN A 1 257 ? -29.261 -25.843 8.279 1.00 33.96 257 GLN A O 1
ATOM 1969 N N . TRP A 1 258 ? -28.651 -24.702 10.093 1.00 34.19 258 TRP A N 1
ATOM 1970 C CA . TRP A 1 258 ? -27.453 -24.219 9.425 1.00 33.86 258 TRP A CA 1
ATOM 1971 C C . TRP A 1 258 ? -26.331 -25.246 9.281 1.00 35.15 258 TRP A C 1
ATOM 1972 O O . TRP A 1 258 ? -26.183 -26.181 10.086 1.00 34.72 258 TRP A O 1
ATOM 1983 N N . GLY A 1 259 ? -25.543 -25.054 8.230 1.00 35.63 259 GLY A N 1
ATOM 1984 C CA . GLY A 1 259 ? -24.456 -25.961 7.938 1.00 36.61 259 GLY A CA 1
ATOM 1985 C C . GLY A 1 259 ? -23.596 -26.436 9.084 1.00 36.99 259 GLY A C 1
ATOM 1986 O O . GLY A 1 259 ? -23.138 -27.573 9.061 1.00 37.73 259 GLY A O 1
ATOM 1987 N N . ASP A 1 260 ? -23.340 -25.579 10.066 1.00 37.15 260 ASP A N 1
ATOM 1988 C CA . ASP A 1 260 ? -22.520 -25.977 11.203 1.00 37.16 260 ASP A CA 1
ATOM 1989 C C . ASP A 1 260 ? -23.309 -26.771 12.269 1.00 37.04 260 ASP A C 1
ATOM 1990 O O . ASP A 1 260 ? -22.721 -27.516 13.063 1.00 36.40 260 ASP A O 1
ATOM 1995 N N . ARG A 1 261 ? -24.633 -26.628 12.283 1.00 36.99 261 ARG A N 1
ATOM 1996 C CA . ARG A 1 261 ? -25.449 -27.378 13.237 1.00 37.19 261 ARG A CA 1
ATOM 1997 C C . ARG A 1 261 ? -25.407 -28.853 12.802 1.00 36.54 261 ARG A C 1
ATOM 1998 O O . ARG A 1 261 ? -25.166 -29.757 13.608 1.00 36.38 261 ARG A O 1
ATOM 2006 N N . SER A 1 262 ? -25.642 -29.083 11.515 1.00 35.79 262 SER A N 1
ATOM 2007 C CA . SER A 1 262 ? -25.630 -30.432 10.978 1.00 35.37 262 SER A CA 1
ATOM 2008 C C . SER A 1 262 ? -24.210 -30.937 10.764 1.00 35.65 262 SER A C 1
ATOM 2009 O O . SER A 1 262 ? -23.983 -32.145 10.683 1.00 36.14 262 SER A O 1
ATOM 2012 N N . GLY A 1 263 ? -23.255 -30.019 10.680 1.00 35.52 263 GLY A N 1
ATOM 2013 C CA . GLY A 1 263 ? -21.877 -30.420 10.485 1.00 35.85 263 GLY A CA 1
ATOM 2014 C C . GLY A 1 263 ? -21.408 -31.033 11.779 1.00 37.33 263 GLY A C 1
ATOM 2015 O O . GLY A 1 263 ? -20.625 -31.982 11.798 1.00 37.86 263 GLY A O 1
ATOM 2016 N N . THR A 1 264 ? -21.910 -30.476 12.876 1.00 38.65 264 THR A N 1
ATOM 2017 C CA . THR A 1 264 ? -21.574 -30.930 14.226 1.00 39.80 264 THR A CA 1
ATOM 2018 C C . THR A 1 264 ? -22.160 -32.325 14.501 1.00 39.75 264 THR A C 1
ATOM 2019 O O . THR A 1 264 ? -21.465 -33.214 14.976 1.00 38.90 264 THR A O 1
ATOM 2023 N N . LEU A 1 265 ? -23.443 -32.488 14.190 1.00 40.79 265 LEU A N 1
ATOM 2024 C CA . LEU A 1 265 ? -24.158 -33.753 14.350 1.00 41.34 265 LEU A CA 1
ATOM 2025 C C . LEU A 1 265 ? -23.477 -34.841 13.509 1.00 42.17 265 LEU A C 1
ATOM 2026 O O . LEU A 1 265 ? -23.295 -35.972 13.960 1.00 43.22 265 LEU A O 1
ATOM 2031 N N . LEU A 1 266 ? -23.115 -34.484 12.278 1.00 42.81 266 LEU A N 1
ATOM 2032 C CA . LEU A 1 266 ? -22.455 -35.388 11.342 1.00 42.79 266 LEU A CA 1
ATOM 2033 C C . LEU A 1 266 ? -21.031 -35.636 11.787 1.00 44.10 266 LEU A C 1
ATOM 2034 O O . LEU A 1 266 ? -20.510 -36.746 11.673 1.00 44.39 266 LEU A O 1
ATOM 2039 N N . SER A 1 267 ? -20.393 -34.593 12.296 1.00 45.58 267 SER A N 1
ATOM 2040 C CA . SER A 1 267 ? -19.025 -34.717 12.774 1.00 46.76 267 SER A CA 1
ATOM 2041 C C . SER A 1 267 ? -19.051 -35.738 13.924 1.00 47.26 267 SER A C 1
ATOM 2042 O O . SER A 1 267 ? -18.106 -36.489 14.160 1.00 46.91 267 SER A O 1
ATOM 2045 N N . TYR A 1 268 ? -20.167 -35.768 14.629 1.00 48.39 268 TYR A N 1
ATOM 2046 C CA . TYR A 1 268 ? -20.344 -36.693 15.735 1.00 49.77 268 TYR A CA 1
ATOM 2047 C C . TYR A 1 268 ? -20.421 -38.144 15.233 1.00 49.81 268 TYR A C 1
ATOM 2048 O O . TYR A 1 268 ? -19.598 -38.995 15.591 1.00 49.50 268 TYR A O 1
ATOM 2057 N N . TRP A 1 269 ? -21.428 -38.411 14.412 1.00 49.38 269 TRP A N 1
ATOM 2058 C CA . TRP A 1 269 ? -21.638 -39.731 13.852 1.00 49.32 269 TRP A CA 1
ATOM 2059 C C . TRP A 1 269 ? -20.359 -40.323 13.261 1.00 49.10 269 TRP A C 1
ATOM 2060 O O . TRP A 1 269 ? -20.132 -41.529 13.332 1.00 48.37 269 TRP A O 1
ATOM 2071 N N . ALA A 1 270 ? -19.523 -39.473 12.677 1.00 49.63 270 ALA A N 1
ATOM 2072 C CA . ALA A 1 270 ? -18.283 -39.944 12.071 1.00 50.98 270 ALA A CA 1
ATOM 2073 C C . ALA A 1 270 ? -17.370 -40.628 13.088 1.00 51.78 270 ALA A C 1
ATOM 2074 O O . ALA A 1 270 ? -16.649 -41.569 12.736 1.00 52.33 270 ALA A O 1
ATOM 2076 N N . SER A 1 271 ? -17.393 -40.158 14.336 1.00 52.18 271 SER A N 1
ATOM 2077 C CA . SER A 1 271 ? -16.574 -40.755 15.401 1.00 52.43 271 SER A CA 1
ATOM 2078 C C . SER A 1 271 ? -17.170 -42.100 15.824 1.00 51.82 271 SER A C 1
ATOM 2079 O O . SER A 1 271 ? -16.448 -43.031 16.184 1.00 51.76 271 SER A O 1
ATOM 2082 N N . VAL A 1 272 ? -18.491 -42.187 15.791 1.00 51.17 272 VAL A N 1
ATOM 2083 C CA . VAL A 1 272 ? -19.174 -43.418 16.147 1.00 51.57 272 VAL A CA 1
ATOM 2084 C C . VAL A 1 272 ? -18.826 -44.511 15.137 1.00 52.04 272 VAL A C 1
ATOM 2085 O O . VAL A 1 272 ? -18.732 -45.680 15.500 1.00 52.57 272 VAL A O 1
ATOM 2089 N N . LYS A 1 273 ? -18.628 -44.127 13.875 1.00 51.99 273 LYS A N 1
ATOM 2090 C CA . LYS A 1 273 ? -18.278 -45.079 12.815 1.00 51.33 273 LYS A CA 1
ATOM 2091 C C . LYS A 1 273 ? -16.775 -45.376 12.754 1.00 52.19 273 LYS A C 1
ATOM 2092 O O . LYS A 1 273 ? -16.339 -46.249 12.009 1.00 51.43 273 LYS A O 1
ATOM 2098 N N . ASN A 1 274 ? -15.975 -44.634 13.506 1.00 54.00 274 ASN A N 1
ATOM 2099 C CA . ASN A 1 274 ? -14.535 -44.857 13.480 1.00 56.95 274 ASN A CA 1
ATOM 2100 C C . ASN A 1 274 ? -13.870 -44.585 14.818 1.00 58.18 274 ASN A C 1
ATOM 2101 O O . ASN A 1 274 ? -13.109 -43.621 14.951 1.00 59.07 274 ASN A O 1
ATOM 2106 N N . PRO A 1 275 ? -14.141 -45.426 15.832 1.00 58.93 275 PRO A N 1
ATOM 2107 C CA . PRO A 1 275 ? -13.508 -45.176 17.132 1.00 58.68 275 PRO A CA 1
ATOM 2108 C C . PRO A 1 275 ? -12.003 -45.134 16.946 1.00 58.63 275 PRO A C 1
ATOM 2109 O O . PRO A 1 275 ? -11.293 -44.418 17.649 1.00 58.55 275 PRO A O 1
ATOM 2113 N N . LYS A 1 276 ? -11.542 -45.891 15.956 1.00 58.83 276 LYS A N 1
ATOM 2114 C CA . LYS A 1 276 ? -10.122 -46.008 15.625 1.00 59.30 276 LYS A CA 1
ATOM 2115 C C . LYS A 1 276 ? -9.466 -44.727 15.108 1.00 58.51 276 LYS A C 1
ATOM 2116 O O . LYS A 1 276 ? -8.245 -44.566 15.186 1.00 57.81 276 LYS A O 1
ATOM 2122 N N . ALA A 1 277 ? -10.284 -43.832 14.566 1.00 58.12 277 ALA A N 1
ATOM 2123 C CA . ALA A 1 277 ? -9.797 -42.588 13.992 1.00 57.86 277 ALA A CA 1
ATOM 2124 C C . ALA A 1 277 ? -9.657 -41.445 14.981 1.00 57.80 277 ALA A C 1
ATOM 2125 O O . ALA A 1 277 ? -10.467 -41.279 15.902 1.00 57.23 277 ALA A O 1
ATOM 2127 N N . ILE A 1 278 ? -8.627 -40.642 14.749 1.00 57.81 278 ILE A N 1
ATOM 2128 C CA . ILE A 1 278 ? -8.316 -39.489 15.585 1.00 58.36 278 ILE A CA 1
ATOM 2129 C C . ILE A 1 278 ? -9.505 -38.550 15.826 1.00 58.22 278 ILE A C 1
ATOM 2130 O O . ILE A 1 278 ? -9.821 -37.724 14.968 1.00 58.34 278 ILE A O 1
ATOM 2135 N N . LYS A 1 279 ? -10.154 -38.671 16.989 1.00 57.98 279 LYS A N 1
ATOM 2136 C CA . LYS A 1 279 ? -11.278 -37.797 17.326 1.00 56.83 279 LYS A CA 1
ATOM 2137 C C . LYS A 1 279 ? -10.706 -36.394 17.122 1.00 55.41 279 LYS A C 1
ATOM 2138 O O . LYS A 1 279 ? -9.838 -35.932 17.877 1.00 54.98 279 LYS A O 1
ATOM 2144 N N . LYS A 1 280 ? -11.187 -35.735 16.076 1.00 53.12 280 LYS A N 1
ATOM 2145 C CA . LYS A 1 280 ? -10.707 -34.421 15.727 1.00 50.58 280 LYS A CA 1
ATOM 2146 C C . LYS A 1 280 ? -11.267 -34.055 14.362 1.00 48.60 280 LYS A C 1
ATOM 2147 O O . LYS A 1 280 ? -11.188 -34.849 13.420 1.00 48.19 280 LYS A O 1
ATOM 2153 N N . ILE A 1 281 ? -11.812 -32.846 14.263 1.00 45.56 281 ILE A N 1
ATOM 2154 C CA . ILE A 1 281 ? -12.386 -32.361 13.029 1.00 42.46 281 ILE A CA 1
ATOM 2155 C C . ILE A 1 281 ? -11.866 -30.960 12.729 1.00 41.56 281 ILE A C 1
ATOM 2156 O O . ILE A 1 281 ? -11.338 -30.293 13.613 1.00 42.12 281 ILE A O 1
ATOM 2161 N N . VAL A 1 282 ? -12.002 -30.530 11.474 1.00 40.33 282 VAL A N 1
ATOM 2162 C CA . VAL A 1 282 ? -11.555 -29.211 11.021 1.00 37.81 282 VAL A CA 1
ATOM 2163 C C . VAL A 1 282 ? -12.784 -28.391 10.664 1.00 37.34 282 VAL A C 1
ATOM 2164 O O . VAL A 1 282 ? -13.778 -28.931 10.199 1.00 37.79 282 VAL A O 1
ATOM 2168 N N . THR A 1 283 ? -12.739 -27.090 10.904 1.00 36.75 283 THR A N 1
ATOM 2169 C CA . THR A 1 283 ? -13.853 -26.221 10.515 1.00 35.64 283 THR A CA 1
ATOM 2170 C C . THR A 1 283 ? -13.389 -24.771 10.447 1.00 34.54 283 THR A C 1
ATOM 2171 O O . THR A 1 283 ? -12.383 -24.396 11.056 1.00 34.73 283 THR A O 1
ATOM 2175 N N . ALA A 1 284 ? -14.104 -23.958 9.686 1.00 33.24 284 ALA A N 1
ATOM 2176 C CA . ALA A 1 284 ? -13.720 -22.565 9.548 1.00 32.21 284 ALA A CA 1
ATOM 2177 C C . ALA A 1 284 ? -14.265 -21.687 10.674 1.00 31.88 284 ALA A C 1
ATOM 2178 O O . ALA A 1 284 ? -15.332 -21.938 11.260 1.00 30.61 284 ALA A O 1
ATOM 2180 N N . VAL A 1 285 ? -13.497 -20.646 10.961 1.00 31.87 285 VAL A N 1
ATOM 2181 C CA . VAL A 1 285 ? -13.827 -19.680 11.997 1.00 31.26 285 VAL A CA 1
ATOM 2182 C C . VAL A 1 285 ? -15.204 -19.053 11.810 1.00 31.00 285 VAL A C 1
ATOM 2183 O O . VAL A 1 285 ? -15.661 -18.307 12.661 1.00 30.74 285 VAL A O 1
ATOM 2187 N N . SER A 1 286 ? -15.857 -19.368 10.698 1.00 31.62 286 SER A N 1
ATOM 2188 C CA . SER A 1 286 ? -17.195 -18.866 10.393 1.00 32.12 286 SER A CA 1
ATOM 2189 C C . SER A 1 286 ? -18.230 -19.754 11.102 1.00 32.87 286 SER A C 1
ATOM 2190 O O . SER A 1 286 ? -19.416 -19.420 11.194 1.00 32.68 286 SER A O 1
ATOM 2193 N N . SER A 1 287 ? -17.757 -20.890 11.611 1.00 34.10 287 SER A N 1
ATOM 2194 C CA . SER A 1 287 ? -18.595 -21.852 12.333 1.00 34.41 287 SER A CA 1
ATOM 2195 C C . SER A 1 287 ? -18.861 -21.436 13.787 1.00 35.00 287 SER A C 1
ATOM 2196 O O . SER A 1 287 ? -17.995 -20.845 14.456 1.00 34.00 287 SER A O 1
ATOM 2199 N N . SER A 1 288 ? -20.061 -21.760 14.267 1.00 35.47 288 SER A N 1
ATOM 2200 C CA . SER A 1 288 ? -20.462 -21.446 15.634 1.00 37.21 288 SER A CA 1
ATOM 2201 C C . SER A 1 288 ? -19.605 -22.203 16.618 1.00 37.98 288 SER A C 1
ATOM 2202 O O . SER A 1 288 ? -19.235 -23.331 16.344 1.00 38.37 288 SER A O 1
ATOM 2205 N N . SER A 1 289 ? -19.299 -21.595 17.764 1.00 39.51 289 SER A N 1
ATOM 2206 C CA . SER A 1 289 ? -18.471 -22.251 18.789 1.00 40.64 289 SER A CA 1
ATOM 2207 C C . SER A 1 289 ? -19.237 -23.422 19.404 1.00 40.98 289 SER A C 1
ATOM 2208 O O . SER A 1 289 ? -18.669 -24.285 20.080 1.00 40.68 289 SER A O 1
ATOM 2211 N N . LEU A 1 290 ? -20.537 -23.430 19.154 1.00 41.85 290 LEU A N 1
ATOM 2212 C CA . LEU A 1 290 ? -21.422 -24.497 19.591 1.00 43.94 290 LEU A CA 1
ATOM 2213 C C . LEU A 1 290 ? -20.767 -25.863 19.280 1.00 45.10 290 LEU A C 1
ATOM 2214 O O . LEU A 1 290 ? -20.909 -26.835 20.034 1.00 44.78 290 LEU A O 1
ATOM 2219 N N . VAL A 1 291 ? -20.045 -25.918 18.164 1.00 46.23 291 VAL A N 1
ATOM 2220 C CA . VAL A 1 291 ? -19.363 -27.128 17.746 1.00 47.44 291 VAL A CA 1
ATOM 2221 C C . VAL A 1 291 ? -18.428 -27.639 18.854 1.00 48.38 291 VAL A C 1
ATOM 2222 O O . VAL A 1 291 ? -18.393 -28.844 19.139 1.00 48.34 291 VAL A O 1
ATOM 2226 N N . GLU A 1 292 ? -17.675 -26.738 19.486 1.00 49.29 292 GLU A N 1
ATOM 2227 C CA . GLU A 1 292 ? -16.772 -27.155 20.565 1.00 50.38 292 GLU A CA 1
ATOM 2228 C C . GLU A 1 292 ? -17.553 -27.691 21.745 1.00 50.46 292 GLU A C 1
ATOM 2229 O O . GLU A 1 292 ? -17.218 -28.729 22.313 1.00 49.89 292 GLU A O 1
ATOM 2235 N N . GLU A 1 293 ? -18.595 -26.964 22.110 1.00 50.87 293 GLU A N 1
ATOM 2236 C CA . GLU A 1 293 ? -19.418 -27.349 23.229 1.00 52.31 293 GLU A CA 1
ATOM 2237 C C . GLU A 1 293 ? -19.899 -28.781 23.104 1.00 52.77 293 GLU A C 1
ATOM 2238 O O . GLU A 1 293 ? -19.716 -29.591 24.009 1.00 53.21 293 GLU A O 1
ATOM 2244 N N . TYR A 1 294 ? -20.507 -29.093 21.968 1.00 52.97 294 TYR A N 1
ATOM 2245 C CA . TYR A 1 294 ? -21.042 -30.424 21.737 1.00 52.50 294 TYR A CA 1
ATOM 2246 C C . TYR A 1 294 ? -19.988 -31.493 21.496 1.00 52.04 294 TYR A C 1
ATOM 2247 O O . TYR A 1 294 ? -20.063 -32.565 22.065 1.00 51.62 294 TYR A O 1
ATOM 2256 N N . LEU A 1 295 ? -19.005 -31.223 20.653 1.00 52.49 295 LEU A N 1
ATOM 2257 C CA . LEU A 1 295 ? -18.005 -32.249 20.395 1.00 53.50 295 LEU A CA 1
ATOM 2258 C C . LEU A 1 295 ? -17.083 -32.461 21.570 1.00 54.09 295 LEU A C 1
ATOM 2259 O O . LEU A 1 295 ? -16.396 -33.480 21.638 1.00 53.47 295 LEU A O 1
ATOM 2264 N N . SER A 1 296 ? -17.073 -31.496 22.489 1.00 55.33 296 SER A N 1
ATOM 2265 C CA . SER A 1 296 ? -16.230 -31.578 23.681 1.00 56.99 296 SER A CA 1
ATOM 2266 C C . SER A 1 296 ? -16.571 -32.798 24.523 1.00 57.66 296 SER A C 1
ATOM 2267 O O . SER A 1 296 ? -15.683 -33.525 24.983 1.00 57.34 296 SER A O 1
ATOM 2270 N N . LYS A 1 297 ? -17.862 -33.022 24.721 1.00 58.39 297 LYS A N 1
ATOM 2271 C CA . LYS A 1 297 ? -18.300 -34.161 25.496 1.00 59.78 297 LYS A CA 1
ATOM 2272 C C . LYS A 1 297 ? -18.195 -35.479 24.724 1.00 60.30 297 LYS A C 1
ATOM 2273 O O . LYS A 1 297 ? -19.037 -36.361 24.867 1.00 60.56 297 LYS A O 1
ATOM 2279 N N . TYR A 1 298 ? -17.156 -35.601 23.903 1.00 60.60 298 TYR A N 1
ATOM 2280 C CA . TYR A 1 298 ? -16.914 -36.810 23.117 1.00 60.59 298 TYR A CA 1
ATOM 2281 C C . TYR A 1 298 ? -15.418 -36.887 22.820 1.00 60.82 298 TYR A C 1
ATOM 2282 O O . TYR A 1 298 ? -14.950 -37.814 22.157 1.00 60.92 298 TYR A O 1
ATOM 2291 N N . ASN A 1 299 ? -14.678 -35.895 23.313 1.00 60.68 299 ASN A N 1
ATOM 2292 C CA . ASN A 1 299 ? -13.224 -35.838 23.154 1.00 60.67 299 ASN A CA 1
ATOM 2293 C C . ASN A 1 299 ? -12.739 -35.490 21.761 1.00 59.99 299 ASN A C 1
ATOM 2294 O O . ASN A 1 299 ? -11.552 -35.641 21.437 1.00 59.49 299 ASN A O 1
ATOM 2299 N N . ILE A 1 300 ? -13.669 -35.008 20.947 1.00 58.99 300 ILE A N 1
ATOM 2300 C CA . ILE A 1 300 ? -13.366 -34.619 19.583 1.00 57.64 300 ILE A CA 1
ATOM 2301 C C . ILE A 1 300 ? -12.913 -33.165 19.597 1.00 56.44 300 ILE A C 1
ATOM 2302 O O . ILE A 1 300 ? -13.697 -32.277 19.920 1.00 56.21 300 ILE A O 1
ATOM 2307 N N . GLN A 1 301 ? -11.647 -32.919 19.280 1.00 55.49 301 GLN A N 1
ATOM 2308 C CA . GLN A 1 301 ? -11.156 -31.544 19.243 1.00 55.04 301 GLN A CA 1
ATOM 2309 C C . GLN A 1 301 ? -11.628 -30.938 17.939 1.00 54.06 301 GLN A C 1
ATOM 2310 O O . GLN A 1 301 ? -11.821 -31.652 16.956 1.00 54.56 301 GLN A O 1
ATOM 2316 N N . VAL A 1 302 ? -11.827 -29.628 17.918 1.00 52.15 302 VAL A N 1
ATOM 2317 C CA . VAL A 1 302 ? -12.213 -28.994 16.677 1.00 49.77 302 VAL A CA 1
ATOM 2318 C C . VAL A 1 302 ? -11.012 -28.128 16.312 1.00 48.64 302 VAL A C 1
ATOM 2319 O O . VAL A 1 302 ? -10.557 -27.318 17.113 1.00 48.35 302 VAL A O 1
ATOM 2323 N N . ASP A 1 303 ? -10.454 -28.359 15.129 1.00 46.99 303 ASP A N 1
ATOM 2324 C CA . ASP A 1 303 ? -9.324 -27.572 14.673 1.00 46.08 303 ASP A CA 1
ATOM 2325 C C . ASP A 1 303 ? -9.835 -26.417 13.836 1.00 44.09 303 ASP A C 1
ATOM 2326 O O . ASP A 1 303 ? -10.279 -26.614 12.715 1.00 44.90 303 ASP A O 1
ATOM 2331 N N . TRP A 1 304 ? -9.784 -25.212 14.375 1.00 41.64 304 TRP A N 1
ATOM 2332 C CA . TRP A 1 304 ? -10.275 -24.051 13.644 1.00 40.42 304 TRP A CA 1
ATOM 2333 C C . TRP A 1 304 ? -9.349 -23.696 12.499 1.00 39.68 304 TRP A C 1
ATOM 2334 O O . TRP A 1 304 ? -8.155 -23.929 12.588 1.00 39.82 304 TRP A O 1
ATOM 2345 N N . THR A 1 305 ? -9.895 -23.128 11.427 1.00 38.80 305 THR A N 1
ATOM 2346 C CA . THR A 1 305 ? -9.070 -22.774 10.281 1.00 38.33 305 THR A CA 1
ATOM 2347 C C . THR A 1 305 ? -9.650 -21.631 9.444 1.00 37.87 305 THR A C 1
ATOM 2348 O O . THR A 1 305 ? -10.709 -21.108 9.758 1.00 38.11 305 THR A O 1
ATOM 2352 N N . LYS A 1 306 ? -8.938 -21.236 8.396 1.00 37.58 306 LYS A N 1
ATOM 2353 C CA . LYS A 1 306 ? -9.379 -20.167 7.509 1.00 37.94 306 LYS A CA 1
ATOM 2354 C C . LYS A 1 306 ? -10.692 -20.556 6.854 1.00 38.06 306 LYS A C 1
ATOM 2355 O O . LYS A 1 306 ? -11.109 -21.719 6.887 1.00 37.38 306 LYS A O 1
ATOM 2361 N N . VAL A 1 307 ? -11.337 -19.559 6.264 1.00 38.27 307 VAL A N 1
ATOM 2362 C CA . VAL A 1 307 ? -12.577 -19.753 5.534 1.00 39.15 307 VAL A CA 1
ATOM 2363 C C . VAL A 1 307 ? -12.174 -20.271 4.154 1.00 40.79 307 VAL A C 1
ATOM 2364 O O . VAL A 1 307 ? -11.270 -19.713 3.516 1.00 40.77 307 VAL A O 1
ATOM 2368 N N . GLY A 1 308 ? -12.837 -21.333 3.695 1.00 42.49 308 GLY A N 1
ATOM 2369 C CA . GLY A 1 308 ? -12.528 -21.908 2.387 1.00 43.23 308 GLY A CA 1
ATOM 2370 C C . GLY A 1 308 ? -12.587 -23.431 2.373 1.00 43.92 308 GLY A C 1
ATOM 2371 O O . GLY A 1 308 ? -11.867 -24.096 3.135 1.00 43.92 308 GLY A O 1
ATOM 2372 N N . SER A 1 309 ? -13.438 -23.978 1.502 1.00 43.84 309 SER A N 1
ATOM 2373 C CA . SER A 1 309 ? -13.628 -25.425 1.375 1.00 43.88 309 SER A CA 1
ATOM 2374 C C . SER A 1 309 ? -12.454 -26.220 0.806 1.00 43.15 309 SER A C 1
ATOM 2375 O O . SER A 1 309 ? -12.127 -27.295 1.316 1.00 42.74 309 SER A O 1
ATOM 2378 N N . VAL A 1 310 ? -11.846 -25.715 -0.263 1.00 42.38 310 VAL A N 1
ATOM 2379 C CA . VAL A 1 310 ? -10.711 -26.399 -0.869 1.00 42.16 310 VAL A CA 1
ATOM 2380 C C . VAL A 1 310 ? -9.636 -26.583 0.210 1.00 42.74 310 VAL A C 1
ATOM 2381 O O . VAL A 1 310 ? -9.153 -27.696 0.444 1.00 42.65 310 VAL A O 1
ATOM 2385 N N . ASP A 1 311 ? -9.274 -25.481 0.868 1.00 42.99 311 ASP A N 1
ATOM 2386 C CA . ASP A 1 311 ? -8.268 -25.501 1.920 1.00 42.66 311 ASP A CA 1
ATOM 2387 C C . ASP A 1 311 ? -8.614 -26.539 2.976 1.00 41.55 311 ASP A C 1
ATOM 2388 O O . ASP A 1 311 ? -7.769 -27.331 3.381 1.00 42.00 311 ASP A O 1
ATOM 2393 N N . ILE A 1 312 ? -9.857 -26.525 3.432 1.00 39.94 312 ILE A N 1
ATOM 2394 C CA . ILE A 1 312 ? -10.308 -27.471 4.436 1.00 38.26 312 ILE A CA 1
ATOM 2395 C C . ILE A 1 312 ? -10.077 -28.896 3.948 1.00 38.19 312 ILE A C 1
ATOM 2396 O O . ILE A 1 312 ? -9.500 -29.718 4.658 1.00 37.83 312 ILE A O 1
ATOM 2401 N N . ALA A 1 313 ? -10.533 -29.190 2.734 1.00 38.28 313 ALA A N 1
ATOM 2402 C CA . ALA A 1 313 ? -10.376 -30.529 2.182 1.00 37.76 313 ALA A CA 1
ATOM 2403 C C . ALA A 1 313 ? -8.932 -30.956 2.366 1.00 36.83 313 ALA A C 1
ATOM 2404 O O . ALA A 1 313 ? -8.667 -32.057 2.832 1.00 36.94 313 ALA A O 1
ATOM 2406 N N . HIS A 1 314 ? -7.999 -30.076 2.027 1.00 36.49 314 HIS A N 1
ATOM 2407 C CA . HIS A 1 314 ? -6.581 -30.389 2.193 1.00 37.09 314 HIS A CA 1
ATOM 2408 C C . HIS A 1 314 ? -6.173 -30.541 3.677 1.00 37.03 314 HIS A C 1
ATOM 2409 O O . HIS A 1 314 ? -5.509 -31.502 4.043 1.00 36.40 314 HIS A O 1
ATOM 2416 N N . LYS A 1 315 ? -6.579 -29.609 4.533 1.00 37.00 315 LYS A N 1
ATOM 2417 C CA . LYS A 1 315 ? -6.248 -29.713 5.946 1.00 36.95 315 LYS A CA 1
ATOM 2418 C C . LYS A 1 315 ? -6.801 -31.011 6.534 1.00 37.19 315 LYS A C 1
ATOM 2419 O O . LYS A 1 315 ? -6.131 -31.682 7.301 1.00 36.78 315 LYS A O 1
ATOM 2425 N N . VAL A 1 316 ? -8.026 -31.377 6.193 1.00 38.51 316 VAL A N 1
ATOM 2426 C CA . VAL A 1 316 ? -8.545 -32.626 6.728 1.00 39.87 316 VAL A CA 1
ATOM 2427 C C . VAL A 1 316 ? -7.598 -33.751 6.292 1.00 41.58 316 VAL A C 1
ATOM 2428 O O . VAL A 1 316 ? -7.119 -34.525 7.131 1.00 41.61 316 VAL A O 1
ATOM 2432 N N . ALA A 1 317 ? -7.320 -33.840 4.993 1.00 43.26 317 ALA A N 1
ATOM 2433 C CA . ALA A 1 317 ? -6.400 -34.869 4.510 1.00 45.63 317 ALA A CA 1
ATOM 2434 C C . ALA A 1 317 ? -5.051 -34.733 5.246 1.00 46.90 317 ALA A C 1
ATOM 2435 O O . ALA A 1 317 ? -4.659 -35.629 5.992 1.00 47.29 317 ALA A O 1
ATOM 2437 N N . ASP A 1 318 ? -4.369 -33.605 5.044 1.00 48.32 318 ASP A N 1
ATOM 2438 C CA . ASP A 1 318 ? -3.079 -33.314 5.669 1.00 50.23 318 ASP A CA 1
ATOM 2439 C C . ASP A 1 318 ? -2.939 -33.630 7.168 1.00 51.24 318 ASP A C 1
ATOM 2440 O O . ASP A 1 318 ? -1.821 -33.831 7.659 1.00 51.55 318 ASP A O 1
ATOM 2445 N N . GLU A 1 319 ? -4.045 -33.662 7.906 1.00 51.26 319 GLU A N 1
ATOM 2446 C CA . GLU A 1 319 ? -3.941 -33.957 9.324 1.00 51.59 319 GLU A CA 1
ATOM 2447 C C . GLU A 1 319 ? -4.769 -35.179 9.697 1.00 51.79 319 GLU A C 1
ATOM 2448 O O . GLU A 1 319 ? -5.179 -35.374 10.853 1.00 52.06 319 GLU A O 1
ATOM 2454 N N . ASN A 1 320 ? -5.003 -36.009 8.690 1.00 51.51 320 ASN A N 1
ATOM 2455 C CA . ASN A 1 320 ? -5.735 -37.247 8.877 1.00 51.51 320 ASN A CA 1
ATOM 2456 C C . ASN A 1 320 ? -6.849 -37.068 9.890 1.00 50.67 320 ASN A C 1
ATOM 2457 O O . ASN A 1 320 ? -6.976 -37.844 10.828 1.00 50.08 320 ASN A O 1
ATOM 2462 N N . ALA A 1 321 ? -7.656 -36.034 9.687 1.00 50.15 321 ALA A N 1
ATOM 2463 C CA . ALA A 1 321 ? -8.753 -35.724 10.595 1.00 49.68 321 ALA A CA 1
ATOM 2464 C C . ALA A 1 321 ? -9.947 -36.669 10.467 1.00 49.31 321 ALA A C 1
ATOM 2465 O O . ALA A 1 321 ? -10.033 -37.471 9.537 1.00 49.93 321 ALA A O 1
ATOM 2467 N N . LEU A 1 322 ? -10.875 -36.569 11.408 1.00 48.21 322 LEU A N 1
ATOM 2468 C CA . LEU A 1 322 ? -12.054 -37.417 11.381 1.00 46.77 322 LEU A CA 1
ATOM 2469 C C . LEU A 1 322 ? -12.968 -36.951 10.269 1.00 45.80 322 LEU A C 1
ATOM 2470 O O . LEU A 1 322 ? -13.450 -37.756 9.493 1.00 45.91 322 LEU A O 1
ATOM 2475 N N . ALA A 1 323 ? -13.216 -35.644 10.213 1.00 44.99 323 ALA A N 1
ATOM 2476 C CA . ALA A 1 323 ? -14.081 -35.040 9.199 1.00 44.01 323 ALA A CA 1
ATOM 2477 C C . ALA A 1 323 ? -13.837 -33.538 9.149 1.00 43.75 323 ALA A C 1
ATOM 2478 O O . ALA A 1 323 ? -13.009 -33.011 9.895 1.00 44.57 323 ALA A O 1
ATOM 2480 N N . GLY A 1 324 ? -14.548 -32.852 8.260 1.00 42.20 324 GLY A N 1
ATOM 2481 C CA . GLY A 1 324 ? -14.411 -31.415 8.164 1.00 40.07 324 GLY A CA 1
ATOM 2482 C C . GLY A 1 324 ? -15.744 -30.883 7.706 1.00 39.23 324 GLY A C 1
ATOM 2483 O O . GLY A 1 324 ? -16.564 -31.649 7.226 1.00 39.77 324 GLY A O 1
ATOM 2484 N N . PHE A 1 325 ? -15.994 -29.595 7.888 1.00 38.64 325 PHE A N 1
ATOM 2485 C CA . PHE A 1 325 ? -17.236 -29.005 7.413 1.00 38.27 325 PHE A CA 1
ATOM 2486 C C . PHE A 1 325 ? -17.218 -27.481 7.491 1.00 39.16 325 PHE A C 1
ATOM 2487 O O . PHE A 1 325 ? -16.349 -26.886 8.143 1.00 38.95 325 PHE A O 1
ATOM 2495 N N . GLU A 1 326 ? -18.159 -26.859 6.781 1.00 39.61 326 GLU A N 1
ATOM 2496 C CA . GLU A 1 326 ? -18.299 -25.411 6.771 1.00 40.86 326 GLU A CA 1
ATOM 2497 C C . GLU A 1 326 ? -19.692 -25.088 7.266 1.00 40.61 326 GLU A C 1
ATOM 2498 O O . GLU A 1 326 ? -20.580 -25.916 7.173 1.00 41.20 326 GLU A O 1
ATOM 2504 N N . GLU A 1 327 ? -19.891 -23.877 7.771 1.00 40.78 327 GLU A N 1
ATOM 2505 C CA . GLU A 1 327 ? -21.195 -23.481 8.277 1.00 40.38 327 GLU A CA 1
ATOM 2506 C C . GLU A 1 327 ? -22.227 -23.338 7.161 1.00 40.04 327 GLU A C 1
ATOM 2507 O O . GLU A 1 327 ? -23.437 -23.282 7.408 1.00 39.85 327 GLU A O 1
ATOM 2513 N N . ASN A 1 328 ? -21.735 -23.313 5.929 1.00 39.70 328 ASN A N 1
ATOM 2514 C CA . ASN A 1 328 ? -22.585 -23.162 4.750 1.00 39.29 328 ASN A CA 1
ATOM 2515 C C . ASN A 1 328 ? -23.125 -24.475 4.157 1.00 38.06 328 ASN A C 1
ATOM 2516 O O . ASN A 1 328 ? -23.703 -24.464 3.079 1.00 37.94 328 ASN A O 1
ATOM 2521 N N . GLY A 1 329 ? -22.967 -25.589 4.862 1.00 37.16 329 GLY A N 1
ATOM 2522 C CA . GLY A 1 329 ? -23.411 -26.870 4.332 1.00 36.61 329 GLY A CA 1
ATOM 2523 C C . GLY A 1 329 ? -22.102 -27.454 3.855 1.00 36.46 329 GLY A C 1
ATOM 2524 O O . GLY A 1 329 ? -21.053 -26.861 4.102 1.00 37.12 329 GLY A O 1
ATOM 2525 N N . GLY A 1 330 ? -22.082 -28.571 3.168 1.00 35.37 330 GLY A N 1
ATOM 2526 C CA . GLY A 1 330 ? -20.751 -29.006 2.783 1.00 36.63 330 GLY A CA 1
ATOM 2527 C C . GLY A 1 330 ? -19.995 -29.519 3.999 1.00 36.33 330 GLY A C 1
ATOM 2528 O O . GLY A 1 330 ? -19.605 -28.795 4.913 1.00 35.43 330 GLY A O 1
ATOM 2529 N N . PHE A 1 331 ? -19.803 -30.822 3.968 1.00 37.24 331 PHE A N 1
ATOM 2530 C CA . PHE A 1 331 ? -19.183 -31.587 5.020 1.00 38.00 331 PHE A CA 1
ATOM 2531 C C . PHE A 1 331 ? -18.254 -32.606 4.329 1.00 38.22 331 PHE A C 1
ATOM 2532 O O . PHE A 1 331 ? -18.615 -33.171 3.286 1.00 37.95 331 PHE A O 1
ATOM 2540 N N . MET A 1 332 ? -17.067 -32.837 4.887 1.00 38.34 332 MET A N 1
ATOM 2541 C CA . MET A 1 332 ? -16.130 -33.800 4.292 1.00 39.48 332 MET A CA 1
ATOM 2542 C C . MET A 1 332 ? -16.004 -35.068 5.126 1.00 38.71 332 MET A C 1
ATOM 2543 O O . MET A 1 332 ? -15.659 -35.009 6.295 1.00 39.37 332 MET A O 1
ATOM 2548 N N . TYR A 1 333 ? -16.299 -36.209 4.506 1.00 38.34 333 TYR A N 1
ATOM 2549 C CA . TYR A 1 333 ? -16.251 -37.519 5.160 1.00 37.56 333 TYR A CA 1
ATOM 2550 C C . TYR A 1 333 ? -15.102 -38.315 4.542 1.00 36.35 333 TYR A C 1
ATOM 2551 O O . TYR A 1 333 ? -15.279 -38.989 3.539 1.00 35.75 333 TYR A O 1
ATOM 2560 N N . PRO A 1 334 ? -13.903 -38.240 5.146 1.00 35.84 334 PRO A N 1
ATOM 2561 C CA . PRO A 1 334 ? -12.679 -38.917 4.693 1.00 35.64 334 PRO A CA 1
ATOM 2562 C C . PRO A 1 334 ? -12.821 -40.312 4.127 1.00 35.61 334 PRO A C 1
ATOM 2563 O O . PRO A 1 334 ? -12.371 -40.574 3.022 1.00 35.67 334 PRO A O 1
ATOM 2567 N N . PRO A 1 335 ? -13.433 -41.237 4.878 1.00 36.17 335 PRO A N 1
ATOM 2568 C CA . PRO A 1 335 ? -13.571 -42.584 4.320 1.00 35.81 335 PRO A CA 1
ATOM 2569 C C . PRO A 1 335 ? -14.104 -42.581 2.887 1.00 34.96 335 PRO A C 1
ATOM 2570 O O . PRO A 1 335 ? -13.721 -43.425 2.087 1.00 35.52 335 PRO A O 1
ATOM 2574 N N . HIS A 1 336 ? -14.980 -41.637 2.567 1.00 34.08 336 HIS A N 1
ATOM 2575 C CA . HIS A 1 336 ? -15.511 -41.511 1.211 1.00 33.43 336 HIS A CA 1
ATOM 2576 C C . HIS A 1 336 ? -14.502 -40.661 0.436 1.00 32.61 336 HIS A C 1
ATOM 2577 O O . HIS A 1 336 ? -13.730 -41.165 -0.367 1.00 32.09 336 HIS A O 1
ATOM 2584 N N . GLN A 1 337 ? -14.536 -39.357 0.683 1.00 32.72 337 GLN A N 1
ATOM 2585 C CA . GLN A 1 337 ? -13.598 -38.425 0.075 1.00 32.85 337 GLN A CA 1
ATOM 2586 C C . GLN A 1 337 ? -13.405 -37.183 0.939 1.00 33.84 337 GLN A C 1
ATOM 2587 O O . GLN A 1 337 ? -14.213 -36.906 1.834 1.00 34.68 337 GLN A O 1
ATOM 2593 N N . TYR A 1 338 ? -12.321 -36.453 0.678 1.00 33.77 338 TYR A N 1
ATOM 2594 C CA . TYR A 1 338 ? -11.993 -35.260 1.443 1.00 34.35 338 TYR A CA 1
ATOM 2595 C C . TYR A 1 338 ? -12.794 -34.014 1.109 1.00 34.74 338 TYR A C 1
ATOM 2596 O O . TYR A 1 338 ? -12.783 -33.056 1.884 1.00 36.73 338 TYR A O 1
ATOM 2605 N N . VAL A 1 339 ? -13.489 -34.021 -0.024 1.00 33.77 339 VAL A N 1
ATOM 2606 C CA . VAL A 1 339 ? -14.271 -32.860 -0.433 1.00 33.38 339 VAL A CA 1
ATOM 2607 C C . VAL A 1 339 ? -15.683 -32.829 0.137 1.00 32.88 339 VAL A C 1
ATOM 2608 O O . VAL A 1 339 ? -16.169 -33.828 0.653 1.00 33.60 339 VAL A O 1
ATOM 2612 N N . ARG A 1 340 ? -16.326 -31.669 0.055 1.00 32.34 340 ARG A N 1
ATOM 2613 C CA . ARG A 1 340 ? -17.694 -31.503 0.523 1.00 32.46 340 ARG A CA 1
ATOM 2614 C C . ARG A 1 340 ? -18.561 -32.345 -0.391 1.00 31.81 340 ARG A C 1
ATOM 2615 O O . ARG A 1 340 ? -18.464 -32.217 -1.606 1.00 31.22 340 ARG A O 1
ATOM 2623 N N . ASP A 1 341 ? -19.435 -33.168 0.185 1.00 31.57 341 ASP A N 1
ATOM 2624 C CA . ASP A 1 341 ? -20.280 -34.054 -0.605 1.00 31.12 341 ASP A CA 1
ATOM 2625 C C . ASP A 1 341 ? -21.715 -34.097 -0.067 1.00 31.45 341 ASP A C 1
ATOM 2626 O O . ASP A 1 341 ? -22.007 -34.821 0.878 1.00 32.31 341 ASP A O 1
ATOM 2631 N N . GLY A 1 342 ? -22.609 -33.329 -0.685 1.00 31.78 342 GLY A N 1
ATOM 2632 C CA . GLY A 1 342 ? -24.001 -33.265 -0.251 1.00 32.98 342 GLY A CA 1
ATOM 2633 C C . GLY A 1 342 ? -24.784 -34.569 -0.131 1.00 34.49 342 GLY A C 1
ATOM 2634 O O . GLY A 1 342 ? -25.507 -34.791 0.848 1.00 34.89 342 GLY A O 1
ATOM 2635 N N . ALA A 1 343 ? -24.676 -35.438 -1.128 1.00 35.05 343 ALA A N 1
ATOM 2636 C CA . ALA A 1 343 ? -25.394 -36.692 -1.051 1.00 35.35 343 ALA A CA 1
ATOM 2637 C C . ALA A 1 343 ? -24.749 -37.490 0.052 1.00 35.85 343 ALA A C 1
ATOM 2638 O O . ALA A 1 343 ? -25.455 -38.107 0.859 1.00 36.95 343 ALA A O 1
ATOM 2640 N N . MET A 1 344 ? -23.417 -37.471 0.112 1.00 34.94 344 MET A N 1
ATOM 2641 C CA . MET A 1 344 ? -22.750 -38.240 1.153 1.00 35.34 344 MET A CA 1
ATOM 2642 C C . MET A 1 344 ? -23.300 -37.817 2.498 1.00 36.04 344 MET A C 1
ATOM 2643 O O . MET A 1 344 ? -23.482 -38.643 3.392 1.00 36.47 344 MET A O 1
ATOM 2648 N N . SER A 1 345 ? -23.574 -36.523 2.624 1.00 35.80 345 SER A N 1
ATOM 2649 C CA . SER A 1 345 ? -24.083 -35.971 3.859 1.00 35.29 345 SER A CA 1
ATOM 2650 C C . SER A 1 345 ? -25.493 -36.421 4.129 1.00 35.52 345 SER A C 1
ATOM 2651 O O . SER A 1 345 ? -25.817 -36.785 5.254 1.00 35.82 345 SER A O 1
ATOM 2654 N N . PHE A 1 346 ? -26.332 -36.372 3.103 1.00 35.55 346 PHE A N 1
ATOM 2655 C CA . PHE A 1 346 ? -27.725 -36.780 3.233 1.00 36.66 346 PHE A CA 1
ATOM 2656 C C . PHE A 1 346 ? -27.820 -38.246 3.706 1.00 37.57 346 PHE A C 1
ATOM 2657 O O . PHE A 1 346 ? -28.684 -38.601 4.519 1.00 37.21 346 PHE A O 1
ATOM 2665 N N . ALA A 1 347 ? -26.925 -39.086 3.187 1.00 37.81 347 ALA A N 1
ATOM 2666 C CA . ALA A 1 347 ? -26.880 -40.500 3.543 1.00 38.04 347 ALA A CA 1
ATOM 2667 C C . ALA A 1 347 ? -26.434 -40.695 4.996 1.00 38.31 347 ALA A C 1
ATOM 2668 O O . ALA A 1 347 ? -27.008 -41.505 5.737 1.00 39.42 347 ALA A O 1
ATOM 2670 N N . LEU A 1 348 ? -25.394 -39.976 5.396 1.00 37.14 348 LEU A N 1
ATOM 2671 C CA . LEU A 1 348 ? -24.903 -40.088 6.748 1.00 36.77 348 LEU A CA 1
ATOM 2672 C C . LEU A 1 348 ? -25.972 -39.608 7.706 1.00 37.47 348 LEU A C 1
ATOM 2673 O O . LEU A 1 348 ? -26.116 -40.143 8.802 1.00 37.00 348 LEU A O 1
ATOM 2678 N N . MET A 1 349 ? -26.735 -38.608 7.289 1.00 38.20 349 MET A N 1
ATOM 2679 C CA . MET A 1 349 ? -27.765 -38.067 8.159 1.00 39.60 349 MET A CA 1
ATOM 2680 C C . MET A 1 349 ? -28.842 -39.101 8.404 1.00 39.83 349 MET A C 1
ATOM 2681 O O . MET A 1 349 ? -29.244 -39.323 9.541 1.00 39.40 349 MET A O 1
ATOM 2686 N N . LEU A 1 350 ? -29.316 -39.726 7.330 1.00 40.59 350 LEU A N 1
ATOM 2687 C CA . LEU A 1 350 ? -30.342 -40.760 7.447 1.00 40.58 350 LEU A CA 1
ATOM 2688 C C . LEU A 1 350 ? -29.827 -41.932 8.293 1.00 41.16 350 LEU A C 1
ATOM 2689 O O . LEU A 1 350 ? -30.625 -42.690 8.843 1.00 41.22 350 LEU A O 1
ATOM 2694 N N . GLU A 1 351 ? -28.508 -42.093 8.389 1.00 41.41 351 GLU A N 1
ATOM 2695 C CA . GLU A 1 351 ? -27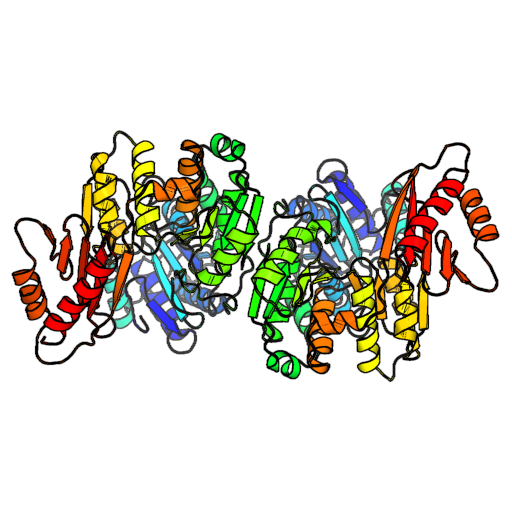.981 -43.175 9.200 1.00 43.33 351 GLU A CA 1
ATOM 2696 C C . GLU A 1 351 ? -28.106 -42.716 10.649 1.00 44.86 351 GLU A C 1
ATOM 2697 O O . GLU A 1 351 ? -28.859 -43.297 11.425 1.00 45.59 351 GLU A O 1
ATOM 2703 N N . LEU A 1 352 ? -27.384 -41.655 10.994 1.00 46.81 352 LEU A N 1
ATOM 2704 C CA . LEU A 1 352 ? -27.404 -41.056 12.329 1.00 48.08 352 LEU A CA 1
ATOM 2705 C C . LEU A 1 352 ? -28.844 -40.965 12.870 1.00 48.77 352 LEU A C 1
ATOM 2706 O O . LEU A 1 352 ? -29.127 -41.321 14.011 1.00 48.45 352 LEU A O 1
ATOM 2711 N N . LEU A 1 353 ? -29.750 -40.506 12.022 1.00 49.75 353 LEU A N 1
ATOM 2712 C CA . LEU A 1 353 ? -31.153 -40.372 12.376 1.00 50.87 353 LEU A CA 1
ATOM 2713 C C . LEU A 1 353 ? -31.798 -41.738 12.605 1.00 51.86 353 LEU A C 1
ATOM 2714 O O . LEU A 1 353 ? -32.642 -41.902 13.484 1.00 52.39 353 LEU A O 1
ATOM 2719 N N . ALA A 1 354 ? -31.399 -42.719 11.805 1.00 52.77 354 ALA A N 1
ATOM 2720 C CA . ALA A 1 354 ? -31.949 -44.068 11.901 1.00 53.39 354 ALA A CA 1
ATOM 2721 C C . ALA A 1 354 ? -31.541 -44.783 13.172 1.00 54.06 354 ALA A C 1
ATOM 2722 O O . ALA A 1 354 ? -32.340 -45.475 13.795 1.00 54.13 354 ALA A O 1
ATOM 2724 N N . ASN A 1 355 ? -30.283 -44.610 13.546 1.00 55.09 355 ASN A N 1
ATOM 2725 C CA . ASN A 1 355 ? -29.734 -45.254 14.720 1.00 55.75 355 ASN A CA 1
ATOM 2726 C C . ASN A 1 355 ? -30.125 -44.573 16.036 1.00 55.64 355 ASN A C 1
ATOM 2727 O O . ASN A 1 355 ? -29.994 -45.165 17.100 1.00 55.35 355 ASN A O 1
ATOM 2732 N N . GLU A 1 356 ? -30.602 -43.336 15.978 1.00 55.61 356 GLU A N 1
ATOM 2733 C CA . GLU A 1 356 ? -31.000 -42.642 17.202 1.00 55.77 356 GLU A CA 1
ATOM 2734 C C . GLU A 1 356 ? -32.494 -42.842 17.436 1.00 56.23 356 GLU A C 1
ATOM 2735 O O . GLU A 1 356 ? -33.014 -42.594 18.526 1.00 56.21 356 GLU A O 1
ATOM 2741 N N . ASN A 1 357 ? -33.172 -43.303 16.393 1.00 56.58 357 ASN A N 1
ATOM 2742 C CA . ASN A 1 357 ? -34.602 -43.541 16.431 1.00 56.63 357 ASN A CA 1
ATOM 2743 C C . ASN A 1 357 ? -35.377 -42.337 16.972 1.00 55.65 357 ASN A C 1
ATOM 2744 O O . ASN A 1 357 ? -36.429 -42.481 17.596 1.00 55.42 357 ASN A O 1
ATOM 2749 N N . VAL A 1 358 ? -34.844 -41.148 16.713 1.00 54.39 358 VAL A N 1
ATOM 2750 C CA . VAL A 1 358 ? -35.449 -39.889 17.138 1.00 52.90 358 VAL A CA 1
ATOM 2751 C C . VAL A 1 358 ? -35.752 -39.064 15.885 1.00 51.95 358 VAL A C 1
ATOM 2752 O O . VAL A 1 358 ? -35.102 -39.243 14.861 1.00 52.09 358 VAL A O 1
ATOM 2756 N N . SER A 1 359 ? -36.729 -38.165 15.954 1.00 50.59 359 SER A N 1
ATOM 2757 C CA . SER A 1 359 ? -37.060 -37.350 14.789 1.00 49.19 359 SER A CA 1
ATOM 2758 C C . SER A 1 359 ? -36.001 -36.279 14.549 1.00 48.68 359 SER A C 1
ATOM 2759 O O . SER A 1 359 ? -35.275 -35.878 15.468 1.00 48.08 359 SER A O 1
ATOM 2762 N N . SER A 1 360 ? -35.924 -35.824 13.300 1.00 47.84 360 SER A N 1
ATOM 2763 C CA . SER A 1 360 ? -34.967 -34.807 12.903 1.00 46.65 360 SER A CA 1
ATOM 2764 C C . SER A 1 360 ? -35.096 -33.579 13.801 1.00 46.29 360 SER A C 1
ATOM 2765 O O . SER A 1 360 ? -34.093 -33.026 14.256 1.00 45.65 360 SER A O 1
ATOM 2768 N N . ALA A 1 361 ? -36.330 -33.152 14.047 1.00 45.72 361 ALA A N 1
ATOM 2769 C CA . ALA A 1 361 ? -36.566 -31.987 14.897 1.00 46.27 361 ALA A CA 1
ATOM 2770 C C . ALA A 1 361 ? -35.937 -32.176 16.273 1.00 46.79 361 ALA A C 1
ATOM 2771 O O . ALA A 1 361 ? -35.245 -31.297 16.780 1.00 46.13 361 ALA A O 1
ATOM 2773 N N . GLU A 1 362 ? -36.169 -33.336 16.876 1.00 48.33 362 GLU A N 1
ATOM 2774 C CA . GLU A 1 362 ? -35.617 -33.594 18.188 1.00 49.59 362 GLU A CA 1
ATOM 2775 C C . GLU A 1 362 ? -34.104 -33.676 18.117 1.00 49.27 362 GLU A C 1
ATOM 2776 O O . GLU A 1 362 ? -33.410 -33.038 18.904 1.00 50.10 362 GLU A O 1
ATOM 2782 N N . LEU A 1 363 ? -33.608 -34.469 17.169 1.00 48.50 363 LEU A N 1
ATOM 2783 C CA . LEU A 1 363 ? -32.170 -34.667 16.957 1.00 47.06 363 LEU A CA 1
ATOM 2784 C C . LEU A 1 363 ? -31.414 -33.347 17.001 1.00 46.28 363 LEU A C 1
ATOM 2785 O O . LEU A 1 363 ? -30.429 -33.199 17.713 1.00 45.27 363 LEU A O 1
ATOM 2790 N N . PHE A 1 364 ? -31.889 -32.389 16.219 1.00 46.54 364 PHE A N 1
ATOM 2791 C CA . PHE A 1 364 ? -31.268 -31.079 16.154 1.00 46.46 364 PHE A CA 1
ATOM 2792 C C . PHE A 1 364 ? -31.340 -30.336 17.466 1.00 46.35 364 PHE A C 1
ATOM 2793 O O . PHE A 1 364 ? -30.394 -29.626 17.843 1.00 45.68 364 PHE A O 1
ATOM 2801 N N . ASP A 1 365 ? -32.461 -30.497 18.162 1.00 45.75 365 ASP A N 1
ATOM 2802 C CA . ASP A 1 365 ? -32.604 -29.837 19.436 1.00 45.30 365 ASP A CA 1
ATOM 2803 C C . ASP A 1 365 ? -31.553 -30.302 20.428 1.00 45.27 365 ASP A C 1
ATOM 2804 O O . ASP A 1 365 ? -31.270 -29.596 21.374 1.00 45.90 365 ASP A O 1
ATOM 2809 N N . ARG A 1 366 ? -30.948 -31.465 20.213 1.00 45.49 366 ARG A N 1
ATOM 2810 C CA . ARG A 1 366 ? -29.919 -31.938 21.136 1.00 46.21 366 ARG A CA 1
ATOM 2811 C C . ARG A 1 366 ? -28.679 -31.041 21.124 1.00 46.41 366 ARG A C 1
ATOM 2812 O O . ARG A 1 366 ? -27.756 -31.256 21.895 1.00 46.56 366 ARG A O 1
ATOM 2820 N N . LEU A 1 367 ? -28.646 -30.046 20.242 1.00 46.89 367 LEU A N 1
ATOM 2821 C CA . LEU A 1 367 ? -27.486 -29.140 20.129 1.00 46.44 367 LEU A CA 1
ATOM 2822 C C . LEU A 1 367 ? -27.651 -27.819 20.889 1.00 46.53 367 LEU A C 1
ATOM 2823 O O . LEU A 1 367 ? -28.773 -27.354 21.133 1.00 46.36 367 LEU A O 1
ATOM 2828 N N . PRO A 1 368 ? -26.527 -27.190 21.261 1.00 46.24 368 PRO A N 1
ATOM 2829 C CA . PRO A 1 368 ? -26.572 -25.917 21.979 1.00 46.49 368 PRO A CA 1
ATOM 2830 C C . PRO A 1 368 ? -27.314 -24.905 21.104 1.00 47.26 368 PRO A C 1
ATOM 2831 O O . PRO A 1 368 ? -27.134 -24.886 19.884 1.00 48.64 368 PRO A O 1
ATOM 2835 N N . LYS A 1 369 ? -28.146 -24.069 21.711 1.00 47.31 369 LYS A N 1
ATOM 2836 C CA . LYS A 1 369 ? -28.897 -23.070 20.957 1.00 47.51 369 LYS A CA 1
ATOM 2837 C C . LYS A 1 369 ? -28.243 -21.695 21.062 1.00 46.85 369 LYS A C 1
ATOM 2838 O O . LYS A 1 369 ? -28.049 -21.182 22.159 1.00 46.98 369 LYS A O 1
ATOM 2844 N N . TYR A 1 370 ? -27.885 -21.121 19.912 1.00 46.62 370 TYR A N 1
ATOM 2845 C CA . TYR A 1 370 ? -27.264 -19.790 19.832 1.00 45.78 370 TYR A CA 1
ATOM 2846 C C . TYR A 1 370 ? -28.015 -18.875 18.869 1.00 45.69 370 TYR A C 1
ATOM 2847 O O . TYR A 1 370 ? -28.535 -19.322 17.852 1.00 46.99 370 TYR A O 1
ATOM 2856 N N . TYR A 1 371 ? -28.051 -17.588 19.178 1.00 45.19 371 TYR A N 1
ATOM 2857 C CA . TYR A 1 371 ? -28.729 -16.622 18.334 1.00 44.49 371 TYR A CA 1
ATOM 2858 C C . TYR A 1 371 ? -27.696 -15.840 17.551 1.00 43.90 371 TYR A C 1
ATOM 2859 O O . TYR A 1 371 ? -26.734 -15.342 18.119 1.00 43.72 371 TYR A O 1
ATOM 2868 N N . LEU A 1 372 ? -27.916 -15.729 16.247 1.00 42.84 372 LEU A N 1
ATOM 2869 C CA . LEU A 1 372 ? -26.989 -15.042 15.378 1.00 42.22 372 LEU A CA 1
ATOM 2870 C C . LEU A 1 372 ? -27.434 -13.667 14.970 1.00 42.12 372 LEU A C 1
ATOM 2871 O O . LEU A 1 372 ? -28.607 -13.446 14.671 1.00 42.12 372 LEU A O 1
ATOM 2876 N N . VAL A 1 373 ? -26.463 -12.757 14.938 1.00 41.62 373 VAL A N 1
ATOM 2877 C CA . VAL A 1 373 ? -26.659 -11.371 14.537 1.00 41.21 373 VAL A CA 1
ATOM 2878 C C . VAL A 1 373 ? -25.432 -11.080 13.692 1.00 41.64 373 VAL A C 1
ATOM 2879 O O . VAL A 1 373 ? -24.302 -11.217 14.168 1.00 41.96 373 VAL A O 1
ATOM 2883 N N . LYS A 1 374 ? -25.651 -10.690 12.442 1.00 41.76 374 LYS A N 1
ATOM 2884 C CA . LYS A 1 374 ? -24.552 -10.415 11.520 1.00 42.18 374 LYS A CA 1
ATOM 2885 C C . LYS A 1 374 ? -24.713 -9.008 10.953 1.00 42.16 374 LYS A C 1
ATOM 2886 O O . LYS A 1 374 ? -25.726 -8.375 11.201 1.00 41.83 374 LYS A O 1
ATOM 2892 N N . THR A 1 375 ? -23.718 -8.537 10.196 1.00 43.16 375 THR A N 1
ATOM 2893 C CA . THR A 1 375 ? -23.734 -7.205 9.565 1.00 44.14 375 THR A CA 1
ATOM 2894 C C . THR A 1 375 ? -22.519 -6.933 8.687 1.00 43.30 375 THR A C 1
ATOM 2895 O O . THR A 1 375 ? -21.491 -7.597 8.802 1.00 43.45 375 THR A O 1
ATOM 2899 N N . LYS A 1 376 ? -22.656 -5.962 7.792 1.00 42.63 376 LYS A N 1
ATOM 2900 C CA . LYS A 1 376 ? -21.563 -5.568 6.912 1.00 42.32 376 LYS A CA 1
ATOM 2901 C C . LYS A 1 376 ? -21.308 -4.087 7.166 1.00 41.41 376 LYS A C 1
ATOM 2902 O O . LYS A 1 376 ? -22.243 -3.318 7.314 1.00 41.00 376 LYS A O 1
ATOM 2908 N N . VAL A 1 377 ? -20.051 -3.689 7.268 1.00 41.40 377 VAL A N 1
ATOM 2909 C CA . VAL A 1 377 ? -19.736 -2.272 7.450 1.00 41.33 377 VAL A CA 1
ATOM 2910 C C . VAL A 1 377 ? -18.568 -1.922 6.542 1.00 41.33 377 VAL A C 1
ATOM 2911 O O . VAL A 1 377 ? -17.571 -2.641 6.476 1.00 40.81 377 VAL A O 1
ATOM 2915 N N . ASP A 1 378 ? -18.734 -0.828 5.810 1.00 42.62 378 ASP A N 1
ATOM 2916 C CA . ASP A 1 378 ? -17.733 -0.376 4.858 1.00 43.84 378 ASP A CA 1
ATOM 2917 C C . ASP A 1 378 ? -16.437 -0.052 5.528 1.00 44.52 378 ASP A C 1
ATOM 2918 O O . ASP A 1 378 ? -16.407 0.360 6.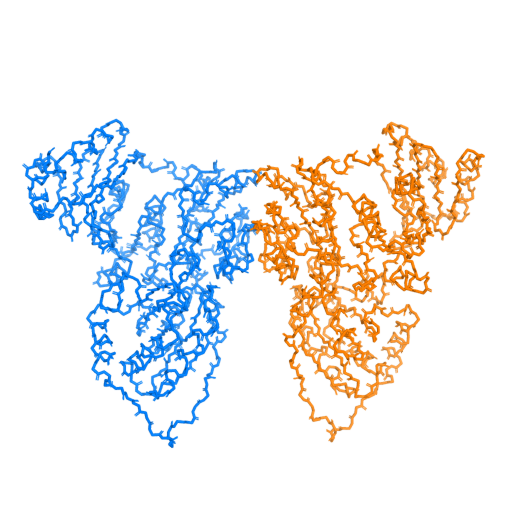687 1.00 44.06 378 ASP A O 1
ATOM 2923 N N . LEU A 1 379 ? -15.356 -0.243 4.785 1.00 45.77 379 LEU A N 1
ATOM 2924 C CA . LEU A 1 379 ? -14.047 0.050 5.309 1.00 47.27 379 LEU A CA 1
ATOM 2925 C C . LEU A 1 379 ? -13.763 1.475 4.889 1.00 48.79 379 LEU A C 1
ATOM 2926 O O . LEU A 1 379 ? -13.614 1.760 3.709 1.00 48.58 379 LEU A O 1
ATOM 2931 N N . LYS A 1 380 ? -13.722 2.375 5.861 1.00 51.76 380 LYS A N 1
ATOM 2932 C CA . LYS A 1 380 ? -13.444 3.779 5.591 1.00 54.49 380 LYS A CA 1
ATOM 2933 C C . LYS A 1 380 ? -12.014 3.908 5.053 1.00 55.59 380 LYS A C 1
ATOM 2934 O O . LYS A 1 380 ? -11.118 3.181 5.487 1.00 55.21 380 LYS A O 1
ATOM 2940 N N . PRO A 1 381 ? -11.790 4.804 4.069 1.00 57.06 381 PRO A N 1
ATOM 2941 C CA . PRO A 1 381 ? -10.429 4.957 3.539 1.00 58.20 381 PRO A CA 1
ATOM 2942 C C . PRO A 1 381 ? -9.517 5.521 4.621 1.00 59.31 381 PRO A C 1
ATOM 2943 O O . PRO A 1 381 ? -9.978 6.200 5.542 1.00 59.19 381 PRO A O 1
ATOM 2947 N N . GLY A 1 382 ? -8.226 5.234 4.523 1.00 60.36 382 GLY A N 1
ATOM 2948 C CA . GLY A 1 382 ? -7.316 5.743 5.527 1.00 61.74 382 GLY A CA 1
ATOM 2949 C C . GLY A 1 382 ? -7.553 5.078 6.866 1.00 62.64 382 GLY A C 1
ATOM 2950 O O . GLY A 1 382 ? -7.369 5.683 7.933 1.00 62.92 382 GLY A O 1
ATOM 2951 N N . LEU A 1 383 ? -7.981 3.824 6.792 1.00 63.34 383 LEU A N 1
ATOM 2952 C CA . LEU A 1 383 ? -8.235 3.000 7.961 1.00 64.42 383 LEU A CA 1
ATOM 2953 C C . LEU A 1 383 ? -7.807 1.616 7.513 1.00 65.47 383 LEU A C 1
ATOM 2954 O O . LEU A 1 383 ? -8.321 1.101 6.518 1.00 65.53 383 LEU A O 1
ATOM 2959 N N . MET A 1 384 ? -6.840 1.024 8.209 1.00 66.63 384 MET A N 1
ATOM 2960 C CA . MET A 1 384 ? -6.380 -0.304 7.822 1.00 67.18 384 MET A CA 1
ATOM 2961 C C . MET A 1 384 ? -7.029 -1.381 8.674 1.00 66.84 384 MET A C 1
ATOM 2962 O O . MET A 1 384 ? -7.105 -1.276 9.906 1.00 66.82 384 MET A O 1
ATOM 2967 N N . VAL A 1 385 ? -7.514 -2.411 7.994 1.00 66.09 385 VAL A N 1
ATOM 2968 C CA . VAL A 1 385 ? -8.164 -3.524 8.650 1.00 65.55 385 VAL A CA 1
ATOM 2969 C C . VAL A 1 385 ? -7.286 -4.067 9.779 1.00 65.36 385 VAL A C 1
ATOM 2970 O O . VAL A 1 385 ? -7.789 -4.506 10.817 1.00 64.71 385 VAL A O 1
ATOM 2974 N N . GLU A 1 386 ? -5.970 -4.021 9.580 1.00 65.48 386 GLU A N 1
ATOM 2975 C CA . GLU A 1 386 ? -5.035 -4.500 10.590 1.00 65.16 386 GLU A CA 1
ATOM 2976 C C . GLU A 1 386 ? -5.163 -3.701 11.882 1.00 63.94 386 GLU A C 1
ATOM 2977 O O . GLU A 1 386 ? -4.849 -4.201 12.965 1.00 63.47 386 GLU A O 1
ATOM 2983 N N . GLU A 1 387 ? -5.626 -2.460 11.769 1.00 62.66 387 GLU A N 1
ATOM 2984 C CA . GLU A 1 387 ? -5.806 -1.614 12.944 1.00 61.46 387 GLU A CA 1
ATOM 2985 C C . GLU A 1 387 ? -7.067 -1.992 13.717 1.00 59.23 387 GLU A C 1
ATOM 2986 O O . GLU A 1 387 ? -7.082 -1.983 14.952 1.00 58.50 387 GLU A O 1
ATOM 2992 N N . ILE A 1 388 ? -8.123 -2.325 12.984 1.00 56.89 388 ILE A N 1
ATOM 2993 C CA . ILE A 1 388 ? -9.380 -2.728 13.601 1.00 54.39 388 ILE A CA 1
ATOM 2994 C C . ILE A 1 388 ? -9.047 -3.988 14.402 1.00 53.38 388 ILE A C 1
ATOM 2995 O O . ILE A 1 388 ? -9.313 -4.085 15.602 1.00 52.01 388 ILE A O 1
ATOM 3000 N N . TYR A 1 389 ? -8.441 -4.948 13.711 1.00 52.88 389 TYR A N 1
ATOM 3001 C CA . TYR A 1 389 ? -8.042 -6.204 14.318 1.00 52.46 389 TYR A CA 1
ATOM 3002 C C . TYR A 1 389 ? -7.302 -5.936 15.621 1.00 52.61 389 TYR A C 1
ATOM 3003 O O . TYR A 1 389 ? -7.730 -6.380 16.682 1.00 52.22 389 TYR A O 1
ATOM 3012 N N . LYS A 1 390 ? -6.197 -5.200 15.534 1.00 53.39 390 LYS A N 1
ATOM 3013 C CA . LYS A 1 390 ? -5.406 -4.844 16.712 1.00 54.24 390 LYS A CA 1
ATOM 3014 C C . LYS A 1 390 ? -6.270 -4.356 17.872 1.00 54.16 390 LYS A C 1
ATOM 3015 O O . LYS A 1 390 ? -6.029 -4.714 19.019 1.00 53.97 390 LYS A O 1
ATOM 3021 N N . LYS A 1 391 ? -7.275 -3.543 17.563 1.00 54.18 391 LYS A N 1
ATOM 3022 C CA . LYS A 1 391 ? -8.165 -2.977 18.569 1.00 54.33 391 LYS A CA 1
ATOM 3023 C C . LYS A 1 391 ? -9.080 -3.994 19.232 1.00 54.02 391 LYS A C 1
ATOM 3024 O O . LYS A 1 391 ? -8.903 -4.325 20.404 1.00 53.33 391 LYS A O 1
ATOM 3030 N N . ILE A 1 392 ? -10.064 -4.485 18.482 1.00 54.28 392 ILE A N 1
ATOM 3031 C CA . ILE A 1 392 ? -11.011 -5.456 19.027 1.00 54.24 392 ILE A CA 1
ATOM 3032 C C . ILE A 1 392 ? -10.284 -6.535 19.762 1.00 53.87 392 ILE A C 1
ATOM 3033 O O . ILE A 1 392 ? -10.772 -7.063 20.757 1.00 53.65 392 ILE A O 1
ATOM 3038 N N . LEU A 1 393 ? -9.094 -6.843 19.276 1.00 53.73 393 LEU A N 1
ATOM 3039 C CA . LEU A 1 393 ? -8.289 -7.864 19.897 1.00 54.29 393 LEU A CA 1
ATOM 3040 C C . LEU A 1 393 ? -7.905 -7.414 21.300 1.00 55.72 393 LEU A C 1
ATOM 3041 O O . LEU A 1 393 ? -8.229 -8.077 22.290 1.00 55.98 393 LEU A O 1
ATOM 3046 N N . GLU A 1 394 ? -7.244 -6.265 21.390 1.00 56.99 394 GLU A N 1
ATOM 3047 C CA . GLU A 1 394 ? -6.816 -5.760 22.684 1.00 58.33 394 GLU A CA 1
ATOM 3048 C C . GLU A 1 394 ? -7.925 -5.140 23.511 1.00 57.56 394 GLU A C 1
ATOM 3049 O O . GLU A 1 394 ? -7.662 -4.378 24.433 1.00 57.65 394 GLU A O 1
ATOM 3055 N N . VAL A 1 395 ? -9.165 -5.453 23.175 1.00 56.79 395 VAL A N 1
ATOM 3056 C CA . VAL A 1 395 ? -10.275 -4.953 23.960 1.00 56.79 395 VAL A CA 1
ATOM 3057 C C . VAL A 1 395 ? -11.175 -6.120 24.303 1.00 56.94 395 VAL A C 1
ATOM 3058 O O . VAL A 1 395 ? -11.883 -6.085 25.306 1.00 56.56 395 VAL A O 1
ATOM 3062 N N . TYR A 1 396 ? -11.142 -7.168 23.483 1.00 57.67 396 TYR A N 1
ATOM 3063 C CA . TYR A 1 396 ? -11.979 -8.328 23.770 1.00 58.90 396 TYR A CA 1
ATOM 3064 C C . TYR A 1 396 ? -11.213 -9.549 24.264 1.00 60.00 396 TYR A C 1
ATOM 3065 O O . TYR A 1 396 ? -11.789 -10.427 24.919 1.00 59.95 396 TYR A O 1
ATOM 3074 N N . SER A 1 397 ? -9.919 -9.609 23.959 1.00 61.36 397 SER A N 1
ATOM 3075 C CA . SER A 1 397 ? -9.103 -10.674 24.462 1.00 62.43 397 SER A CA 1
ATOM 3076 C C . SER A 1 397 ? -9.167 -10.619 25.997 1.00 62.86 397 SER A C 1
ATOM 3077 O O . SER A 1 397 ? -9.523 -9.587 26.571 1.00 62.50 397 SER A O 1
ATOM 3080 N N . THR A 1 398 ? -8.820 -11.708 26.661 1.00 63.20 398 THR A N 1
ATOM 3081 C CA . THR A 1 398 ? -8.919 -11.767 28.076 1.00 63.55 398 THR A CA 1
ATOM 3082 C C . THR A 1 398 ? -8.593 -13.214 28.447 1.00 63.91 398 THR A C 1
ATOM 3083 O O . THR A 1 398 ? -9.078 -14.114 27.765 1.00 64.24 398 THR A O 1
ATOM 3087 N N . SER A 1 399 ? -7.839 -13.504 29.500 1.00 64.15 399 SER A N 1
ATOM 3088 C CA . SER A 1 399 ? -7.619 -14.910 29.890 1.00 64.01 399 SER A CA 1
ATOM 3089 C C . SER A 1 399 ? -8.953 -15.654 30.089 1.00 63.50 399 SER A C 1
ATOM 3090 O O . SER A 1 399 ? -8.978 -16.877 30.245 1.00 63.26 399 SER A O 1
ATOM 3093 N N . SER A 1 400 ? -10.056 -14.903 30.072 1.00 62.38 400 SER A N 1
ATOM 3094 C CA . SER A 1 400 ? -11.396 -15.473 30.225 1.00 61.25 400 SER A CA 1
ATOM 3095 C C . SER A 1 400 ? -11.736 -16.232 28.932 1.00 60.14 400 SER A C 1
ATOM 3096 O O . SER A 1 400 ? -12.027 -17.438 28.945 1.00 60.3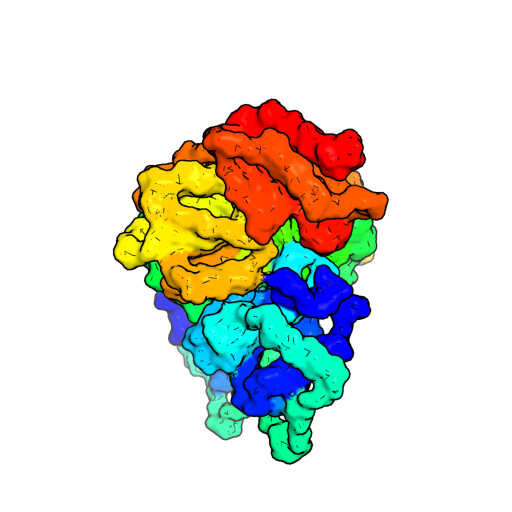1 400 SER A O 1
ATOM 3099 N N . VAL A 1 401 ? -11.685 -15.501 27.818 1.00 57.73 401 VAL A N 1
ATOM 3100 C CA . VAL A 1 401 ? -11.986 -16.042 26.500 1.00 55.04 401 VAL A CA 1
ATOM 3101 C C . VAL A 1 401 ? -10.716 -16.515 25.771 1.00 53.54 401 VAL A C 1
ATOM 3102 O O . VAL A 1 401 ? -9.642 -16.618 26.373 1.00 52.63 401 VAL A O 1
ATOM 3106 N N . LYS A 1 402 ? -10.859 -16.821 24.480 1.00 51.38 402 LYS A N 1
ATOM 3107 C CA . LYS A 1 402 ? -9.732 -17.248 23.656 1.00 49.08 402 LYS A CA 1
ATOM 3108 C C . LYS A 1 402 ? -9.839 -16.667 22.245 1.00 47.25 402 LYS A C 1
ATOM 3109 O O . LYS A 1 402 ? -10.918 -16.594 21.658 1.00 46.88 402 LYS A O 1
ATOM 3115 N N . ALA A 1 403 ? -8.710 -16.241 21.708 1.00 44.79 403 ALA A N 1
ATOM 3116 C CA . ALA A 1 403 ? -8.716 -15.634 20.400 1.00 43.43 403 ALA A CA 1
ATOM 3117 C C . ALA A 1 403 ? -8.086 -16.464 19.290 1.00 42.44 403 ALA A C 1
ATOM 3118 O O . ALA A 1 403 ? -7.104 -17.191 19.504 1.00 41.48 403 ALA A O 1
ATOM 3120 N N . ILE A 1 404 ? -8.666 -16.329 18.096 1.00 40.41 404 ILE A N 1
ATOM 3121 C CA . ILE A 1 404 ? -8.189 -17.028 16.917 1.00 38.84 404 ILE A CA 1
ATOM 3122 C C . ILE A 1 404 ? -8.057 -16.034 15.788 1.00 38.08 404 ILE A C 1
ATOM 3123 O O . ILE A 1 404 ? -9.047 -15.522 15.278 1.00 38.79 404 ILE A O 1
ATOM 3128 N N . THR A 1 405 ? -6.826 -15.749 15.400 1.00 37.00 405 THR A N 1
ATOM 3129 C CA . THR A 1 405 ? -6.610 -14.787 14.338 1.00 36.08 405 THR A CA 1
ATOM 3130 C C . THR A 1 405 ? -6.073 -15.403 13.055 1.00 36.92 405 THR A C 1
ATOM 3131 O O . THR A 1 405 ? -5.410 -14.721 12.265 1.00 37.40 405 THR A O 1
ATOM 3135 N N . ILE A 1 406 ? -6.367 -16.681 12.831 1.00 37.14 406 ILE A N 1
ATOM 3136 C CA . ILE A 1 406 ? -5.903 -17.343 11.614 1.00 37.65 406 ILE A CA 1
ATOM 3137 C C . ILE A 1 406 ? -6.580 -16.737 10.364 1.00 38.47 406 ILE A C 1
ATOM 3138 O O . ILE A 1 406 ? -6.131 -16.944 9.240 1.00 39.73 406 ILE A O 1
ATOM 3143 N N . ASP A 1 407 ? -7.662 -15.990 10.565 1.00 38.61 407 ASP A N 1
ATOM 3144 C CA . ASP A 1 407 ? -8.398 -15.369 9.464 1.00 38.06 407 ASP A CA 1
ATOM 3145 C C . ASP A 1 407 ? -9.380 -14.352 10.050 1.00 37.79 407 ASP A C 1
ATOM 3146 O O . ASP A 1 407 ? -10.502 -14.691 10.424 1.00 37.37 407 ASP A O 1
ATOM 3151 N N . GLY A 1 408 ? -8.952 -13.100 10.109 1.00 37.13 408 GLY A N 1
ATOM 3152 C CA . GLY A 1 408 ? -9.789 -12.085 10.705 1.00 37.02 408 GLY A CA 1
ATOM 3153 C C . GLY A 1 408 ? -9.552 -12.221 12.202 1.00 36.97 408 GLY A C 1
ATOM 3154 O O . GLY A 1 408 ? -8.419 -12.444 12.637 1.00 36.33 408 GLY A O 1
ATOM 3155 N N . VAL A 1 409 ? -10.613 -12.097 12.994 1.00 36.68 409 VAL A N 1
ATOM 3156 C CA . VAL A 1 409 ? -10.489 -12.239 14.432 1.00 36.01 409 VAL A CA 1
ATOM 3157 C C . VAL A 1 409 ? -11.724 -12.869 15.014 1.00 35.55 409 VAL A C 1
ATOM 3158 O O . VAL A 1 409 ? -12.804 -12.308 14.971 1.00 35.23 409 VAL A O 1
ATOM 3162 N N . LYS A 1 410 ? -11.548 -14.063 15.551 1.00 36.23 410 LYS A N 1
ATOM 3163 C CA . LYS A 1 410 ? -12.649 -14.784 16.162 1.00 36.70 410 LYS A CA 1
ATOM 3164 C C . LYS A 1 410 ? -12.404 -14.825 17.645 1.00 37.33 410 LYS A C 1
ATOM 3165 O O . LYS A 1 410 ? -11.299 -15.148 18.094 1.00 37.83 410 LYS A O 1
ATOM 3171 N N . ILE A 1 411 ? -13.430 -14.485 18.407 1.00 37.45 411 ILE A N 1
ATOM 3172 C CA . ILE A 1 411 ? -13.303 -14.534 19.836 1.00 37.57 411 ILE A CA 1
ATOM 3173 C C . ILE A 1 411 ? -14.346 -15.447 20.410 1.00 38.18 411 ILE A C 1
ATOM 3174 O O . ILE A 1 411 ? -15.521 -15.354 20.083 1.00 38.33 411 ILE A O 1
ATOM 3179 N N . ILE A 1 412 ? -13.897 -16.353 21.259 1.00 39.13 412 ILE A N 1
ATOM 3180 C CA . ILE A 1 412 ? -14.806 -17.292 21.878 1.00 40.83 412 ILE A CA 1
ATOM 3181 C C . ILE A 1 412 ? -14.828 -17.149 23.388 1.00 42.02 412 ILE A C 1
ATOM 3182 O O . ILE A 1 412 ? -13.786 -17.216 24.051 1.00 42.22 412 ILE A O 1
ATOM 3187 N N . GLY A 1 413 ? -16.034 -16.945 23.908 1.00 42.85 413 GLY A N 1
ATOM 3188 C CA . GLY A 1 413 ? -16.248 -16.797 25.333 1.00 43.70 413 GLY A CA 1
ATOM 3189 C C . GLY A 1 413 ? -17.392 -17.697 25.768 1.00 44.34 413 GLY A C 1
ATOM 3190 O O . GLY A 1 413 ? -18.039 -18.334 24.938 1.00 44.90 413 GLY A O 1
ATOM 3191 N N . LYS A 1 414 ? -17.652 -17.748 27.068 1.00 44.83 414 LYS A N 1
ATOM 3192 C CA . LYS A 1 414 ? -18.716 -18.584 27.590 1.00 45.36 414 LYS A CA 1
ATOM 3193 C C . LYS A 1 414 ? -20.066 -18.191 26.983 1.00 45.48 414 LYS A C 1
ATOM 3194 O O . LYS A 1 414 ? -20.557 -17.073 27.183 1.00 46.55 414 LYS A O 1
ATOM 3200 N N . ASP A 1 415 ? -20.657 -19.102 26.225 1.00 44.48 415 ASP A N 1
ATOM 3201 C CA . ASP A 1 415 ? -21.949 -18.841 25.617 1.00 44.20 415 ASP A CA 1
ATOM 3202 C C . ASP A 1 415 ? -22.040 -17.687 24.634 1.00 43.43 415 ASP A C 1
ATOM 3203 O O . ASP A 1 415 ? -23.088 -17.057 24.525 1.00 43.77 415 ASP A O 1
ATOM 3208 N N . PHE A 1 416 ? -20.961 -17.402 23.916 1.00 42.41 416 PHE A N 1
ATOM 3209 C CA . PHE A 1 416 ? -20.985 -16.329 22.915 1.00 40.83 416 PHE A CA 1
ATOM 3210 C C . PHE A 1 416 ? -19.690 -16.381 22.142 1.00 39.98 416 PHE A C 1
ATOM 3211 O O . PHE A 1 416 ? -18.680 -16.870 22.648 1.00 40.27 416 PHE A O 1
ATOM 3219 N N . TRP A 1 417 ? -19.719 -15.892 20.910 1.00 38.59 417 TRP A N 1
ATOM 3220 C CA . TRP A 1 417 ? -18.510 -15.836 20.096 1.00 37.18 417 TRP A CA 1
ATOM 3221 C C . TRP A 1 417 ? -18.780 -14.868 18.961 1.00 36.48 417 TRP A C 1
ATOM 3222 O O . TRP A 1 417 ? -19.932 -14.522 18.694 1.00 36.11 417 TRP A O 1
ATOM 3233 N N . PHE A 1 418 ? -17.718 -14.403 18.318 1.00 36.12 418 PHE A N 1
ATOM 3234 C CA . PHE A 1 418 ? -17.880 -13.523 17.175 1.00 36.05 418 PHE A CA 1
ATOM 3235 C C . PHE A 1 418 ? -16.686 -13.640 16.235 1.00 36.09 418 PHE A C 1
ATOM 3236 O O . PHE A 1 418 ? -15.622 -14.164 16.606 1.00 35.27 418 PHE A O 1
ATOM 3244 N N . LEU A 1 419 ? -16.904 -13.190 14.999 1.00 35.74 419 LEU A N 1
ATOM 3245 C CA . LEU A 1 419 ? -15.891 -13.186 13.954 1.00 34.74 419 LEU A CA 1
ATOM 3246 C C . LEU A 1 419 ? -15.988 -11.870 13.193 1.00 34.42 419 LEU A C 1
ATOM 3247 O O . LEU A 1 419 ? -17.058 -11.501 12.696 1.00 34.25 419 LEU A O 1
ATOM 3252 N N . VAL A 1 420 ? -14.880 -11.147 13.136 1.00 34.37 420 VAL A N 1
ATOM 3253 C CA . VAL A 1 420 ? -14.827 -9.897 12.387 1.00 35.02 420 VAL A CA 1
ATOM 3254 C C . VAL A 1 420 ? -13.817 -10.206 11.293 1.00 36.11 420 VAL A C 1
ATOM 3255 O O . VAL A 1 420 ? -12.613 -10.356 11.564 1.00 35.94 420 VAL A O 1
ATOM 3259 N N . ARG A 1 421 ? -14.309 -10.307 10.059 1.00 36.55 421 ARG A N 1
ATOM 3260 C CA . ARG A 1 421 ? -13.458 -10.660 8.930 1.00 37.20 421 ARG A CA 1
ATOM 3261 C C . ARG A 1 421 ? -13.621 -9.752 7.730 1.00 37.13 421 ARG A C 1
ATOM 3262 O O . ARG A 1 421 ? -14.724 -9.393 7.367 1.00 37.14 421 ARG A O 1
ATOM 3270 N N . LYS A 1 422 ? -12.499 -9.405 7.115 1.00 38.02 422 LYS A N 1
ATOM 3271 C CA . LYS A 1 422 ? -12.464 -8.541 5.942 1.00 38.90 422 LYS A CA 1
ATOM 3272 C C . LYS A 1 422 ? -12.947 -9.276 4.703 1.00 39.28 422 LYS A C 1
ATOM 3273 O O . LYS A 1 422 ? -12.489 -10.381 4.427 1.00 39.33 422 LYS A O 1
ATOM 3279 N N . SER A 1 423 ? -13.863 -8.672 3.950 1.00 39.58 423 SER A N 1
ATOM 3280 C CA . SER A 1 423 ? -14.342 -9.313 2.733 1.00 40.77 423 SER A CA 1
ATOM 3281 C C . SER A 1 423 ? -13.255 -9.203 1.693 1.00 41.44 423 SER A C 1
ATOM 3282 O O . SER A 1 423 ? -12.463 -8.260 1.735 1.00 41.10 423 SER A O 1
ATOM 3285 N N . GLY A 1 424 ? -13.220 -10.163 0.768 1.00 42.10 424 GLY A N 1
ATOM 3286 C CA . GLY A 1 424 ? -12.217 -10.153 -0.285 1.00 43.61 424 GLY A CA 1
ATOM 3287 C C . GLY A 1 424 ? -12.827 -9.744 -1.607 1.00 44.84 424 GLY A C 1
ATOM 3288 O O . GLY A 1 424 ? -12.135 -9.517 -2.592 1.00 45.04 424 GLY A O 1
ATOM 3289 N N . THR A 1 425 ? -14.148 -9.632 -1.600 1.00 46.06 425 THR A N 1
ATOM 3290 C CA . THR A 1 425 ? -14.934 -9.281 -2.772 1.00 46.45 425 THR A CA 1
ATOM 3291 C C . THR A 1 425 ? -15.464 -7.855 -2.742 1.00 46.18 425 THR A C 1
ATOM 3292 O O . THR A 1 425 ? -15.632 -7.222 -3.775 1.00 45.63 425 THR A O 1
ATOM 3296 N N . GLU A 1 426 ? -15.743 -7.365 -1.545 1.00 46.44 426 GLU A N 1
ATOM 3297 C CA . GLU A 1 426 ? -16.266 -6.022 -1.371 1.00 46.48 426 GLU A CA 1
ATOM 3298 C C . GLU A 1 426 ? -15.387 -5.246 -0.389 1.00 45.13 426 GLU A C 1
ATOM 3299 O O . GLU A 1 426 ? -14.708 -5.844 0.448 1.00 45.98 426 GLU A O 1
ATOM 3305 N N . PRO A 1 427 ? -15.376 -3.908 -0.486 1.00 42.87 427 PRO A N 1
ATOM 3306 C CA . PRO A 1 427 ? -14.567 -3.084 0.419 1.00 41.26 427 PRO A CA 1
ATOM 3307 C C . PRO A 1 427 ? -15.349 -2.998 1.709 1.00 40.30 427 PRO A C 1
ATOM 3308 O O . PRO A 1 427 ? -15.739 -1.922 2.149 1.00 40.07 427 PRO A O 1
ATOM 3312 N N . ILE A 1 428 ? -15.551 -4.155 2.327 1.00 39.94 428 ILE A N 1
ATOM 3313 C CA . ILE A 1 428 ? -16.370 -4.254 3.531 1.00 39.16 428 ILE A CA 1
ATOM 3314 C C . ILE A 1 428 ? -15.879 -5.229 4.587 1.00 38.27 428 ILE A C 1
ATOM 3315 O O . ILE A 1 428 ? -15.213 -6.210 4.266 1.00 38.43 428 ILE A O 1
ATOM 3320 N N . ILE A 1 429 ? -16.206 -4.955 5.850 1.00 37.19 429 ILE A N 1
ATOM 3321 C CA . ILE A 1 429 ? -15.842 -5.877 6.931 1.00 35.94 429 ILE A CA 1
ATOM 3322 C C . ILE A 1 429 ? -17.138 -6.504 7.433 1.00 36.28 429 ILE A C 1
ATOM 3323 O O . ILE A 1 429 ? -18.082 -5.794 7.791 1.00 36.13 429 ILE A O 1
ATOM 3328 N N . ARG A 1 430 ? -17.189 -7.834 7.423 1.00 36.28 430 ARG A N 1
ATOM 3329 C CA . ARG A 1 430 ? -18.361 -8.557 7.883 1.00 36.41 430 ARG A CA 1
ATOM 3330 C C . ARG A 1 430 ? -18.236 -8.738 9.378 1.00 35.90 430 ARG A C 1
ATOM 3331 O O . ARG A 1 430 ? -17.169 -9.059 9.876 1.00 36.36 430 ARG A O 1
ATOM 3339 N N . ILE A 1 431 ? -19.324 -8.509 10.099 1.00 35.80 431 ILE A N 1
ATOM 3340 C CA . ILE A 1 431 ? -19.331 -8.691 11.540 1.00 35.50 431 ILE A CA 1
ATOM 3341 C C . ILE A 1 431 ? -20.428 -9.667 11.888 1.00 35.64 431 ILE A C 1
ATOM 3342 O O . ILE A 1 431 ? -21.593 -9.389 11.640 1.00 34.89 431 ILE A O 1
ATOM 3347 N N . MET A 1 432 ? -20.065 -10.813 12.444 1.00 36.60 432 MET A N 1
ATOM 3348 C CA . MET A 1 432 ? -21.086 -11.759 12.859 1.00 38.54 432 MET A CA 1
ATOM 3349 C C . MET A 1 432 ? -20.784 -12.181 14.292 1.00 39.50 432 MET A C 1
ATOM 3350 O O . MET A 1 432 ? -19.619 -12.338 14.697 1.00 39.06 432 MET A O 1
ATOM 3355 N N . ALA A 1 433 ? -21.845 -12.330 15.072 1.00 40.33 433 ALA A N 1
ATOM 3356 C CA . ALA A 1 433 ? -21.700 -12.733 16.458 1.00 41.47 433 ALA A CA 1
ATOM 3357 C C . ALA A 1 433 ? -22.980 -13.401 16.907 1.00 41.87 433 ALA A C 1
ATOM 3358 O O . ALA A 1 433 ? -24.066 -13.019 16.478 1.00 42.05 433 ALA A O 1
ATOM 3360 N N . GLU A 1 434 ? -22.847 -14.433 17.731 1.00 42.68 434 GLU A N 1
ATOM 3361 C CA . GLU A 1 434 ? -24.014 -15.108 18.273 1.00 43.81 434 GLU A CA 1
ATOM 3362 C C . GLU A 1 434 ? -23.723 -15.534 19.697 1.00 44.46 434 GLU A C 1
ATOM 3363 O O . GLU A 1 434 ? -22.554 -15.623 20.099 1.00 45.01 434 GLU A O 1
ATOM 3369 N N . ALA A 1 435 ? -24.787 -15.753 20.466 1.00 45.18 435 ALA A N 1
ATOM 3370 C CA . ALA A 1 435 ? -24.668 -16.175 21.861 1.00 45.47 435 ALA A CA 1
ATOM 3371 C C . ALA A 1 435 ? -25.946 -16.871 22.304 1.00 45.60 435 ALA A C 1
ATOM 3372 O O . ALA A 1 435 ? -26.974 -16.762 21.640 1.00 44.83 435 ALA A O 1
ATOM 3374 N N . LYS A 1 436 ? -25.886 -17.584 23.427 1.00 46.48 436 LYS A N 1
ATOM 3375 C CA . LYS A 1 436 ? -27.069 -18.277 23.951 1.00 47.10 436 LYS A CA 1
ATOM 3376 C C . LYS A 1 436 ? -28.115 -17.290 24.435 1.00 48.03 436 LYS A C 1
ATOM 3377 O O . LYS A 1 436 ? -29.252 -17.660 24.714 1.00 47.50 436 LYS A O 1
ATOM 3383 N N . ASP A 1 437 ? -27.704 -16.027 24.494 1.00 49.97 437 ASP A N 1
ATOM 3384 C CA . ASP A 1 437 ? -28.541 -14.911 24.909 1.00 52.19 437 ASP A CA 1
ATOM 3385 C C . ASP A 1 437 ? -28.570 -13.885 23.756 1.00 53.71 437 ASP A C 1
ATOM 3386 O O . ASP A 1 437 ? -27.628 -13.099 23.568 1.00 53.07 437 ASP A O 1
ATOM 3391 N N . GLU A 1 438 ? -29.657 -13.906 22.990 1.00 55.43 438 GLU A N 1
ATOM 3392 C CA . GLU A 1 438 ? -29.829 -13.025 21.832 1.00 57.56 438 GLU A CA 1
ATOM 3393 C C . GLU A 1 438 ? -29.417 -11.564 22.030 1.00 57.40 438 GLU A C 1
ATOM 3394 O O . GLU A 1 438 ? -28.914 -10.920 21.103 1.00 57.61 438 GLU A O 1
ATOM 3400 N N . ASN A 1 439 ? -29.614 -11.048 23.234 1.00 57.23 439 ASN A N 1
ATOM 3401 C CA . ASN A 1 439 ? -29.280 -9.661 23.530 1.00 57.12 439 ASN A CA 1
ATOM 3402 C C . ASN A 1 439 ? -27.788 -9.373 23.691 1.00 56.11 439 ASN A C 1
ATOM 3403 O O . ASN A 1 439 ? -27.319 -8.299 23.282 1.00 55.54 439 ASN A O 1
ATOM 3408 N N . VAL A 1 440 ? -27.034 -10.300 24.286 1.00 54.59 440 VAL A N 1
ATOM 3409 C CA . VAL A 1 440 ? -25.608 -10.036 24.432 1.00 53.35 440 VAL A CA 1
ATOM 3410 C C . VAL A 1 440 ? -24.993 -10.112 23.038 1.00 53.09 440 VAL A C 1
ATOM 3411 O O . VAL A 1 440 ? -23.945 -9.527 22.785 1.00 53.76 440 VAL A O 1
ATOM 3415 N N . ALA A 1 441 ? -25.667 -10.810 22.129 1.00 51.94 441 ALA A N 1
ATOM 3416 C CA . ALA A 1 441 ? -25.179 -10.936 20.765 1.00 51.09 441 ALA A CA 1
ATOM 3417 C C . ALA A 1 441 ? -25.433 -9.655 19.976 1.00 50.32 441 ALA A C 1
ATOM 3418 O O . ALA A 1 441 ? -24.548 -9.128 19.299 1.00 50.18 441 ALA A O 1
ATOM 3420 N N . ASN A 1 442 ? -26.653 -9.152 20.055 1.00 49.39 442 ASN A N 1
ATOM 3421 C CA . ASN A 1 442 ? -26.979 -7.935 19.346 1.00 48.35 442 ASN A CA 1
ATOM 3422 C C . ASN A 1 442 ? -26.075 -6.816 19.843 1.00 46.77 442 ASN A C 1
ATOM 3423 O O . ASN A 1 442 ? -25.519 -6.036 19.073 1.00 45.39 442 ASN A O 1
ATOM 3428 N N . ASN A 1 443 ? -25.946 -6.754 21.159 1.00 46.12 443 ASN A N 1
ATOM 3429 C CA . ASN A 1 443 ? -25.104 -5.774 21.817 1.00 45.25 443 ASN A CA 1
ATOM 3430 C C . ASN A 1 443 ? -23.676 -5.903 21.279 1.00 44.53 443 ASN A C 1
ATOM 3431 O O . ASN A 1 443 ? -23.041 -4.910 20.893 1.00 44.29 443 ASN A O 1
ATOM 3436 N N . LEU A 1 444 ? -23.176 -7.138 21.258 1.00 43.43 444 LEU A N 1
ATOM 3437 C CA . LEU A 1 444 ? -21.831 -7.434 20.753 1.00 42.69 444 LEU A CA 1
ATOM 3438 C C . LEU A 1 444 ? -21.582 -6.811 19.396 1.00 43.13 444 LEU A C 1
ATOM 3439 O O . LEU A 1 444 ? -20.594 -6.091 19.183 1.00 43.29 444 LEU A O 1
ATOM 3444 N N . VAL A 1 445 ? -22.488 -7.113 18.474 1.00 43.02 445 VAL A N 1
ATOM 3445 C CA . VAL A 1 445 ? -22.387 -6.611 17.125 1.00 43.39 445 VAL A CA 1
ATOM 3446 C C . VAL A 1 445 ? -22.267 -5.101 17.135 1.00 43.97 445 VAL A C 1
ATOM 3447 O O . VAL A 1 445 ? -21.407 -4.536 16.447 1.00 43.92 445 VAL A O 1
ATOM 3451 N N . ASN A 1 446 ? -23.114 -4.452 17.931 1.00 44.24 446 ASN A N 1
ATOM 3452 C CA . ASN A 1 446 ? -23.099 -3.001 18.022 1.00 44.59 446 ASN A CA 1
ATOM 3453 C C . ASN A 1 446 ? -21.752 -2.448 18.423 1.00 44.17 446 ASN A C 1
ATOM 3454 O O . ASN A 1 446 ? -21.237 -1.537 17.770 1.00 43.07 446 ASN A O 1
ATOM 3459 N N . GLU A 1 447 ? -21.188 -2.994 19.498 1.00 44.54 447 GLU A N 1
ATOM 3460 C CA . GLU A 1 447 ? -19.874 -2.553 19.963 1.00 44.76 447 GLU A CA 1
ATOM 3461 C C . GLU A 1 447 ? -18.861 -2.708 18.825 1.00 43.89 447 GLU A C 1
ATOM 3462 O O . GLU A 1 447 ? -18.175 -1.761 18.434 1.00 43.06 447 GLU A O 1
ATOM 3468 N N . LEU A 1 448 ? -18.792 -3.919 18.291 1.00 43.07 448 LEU A N 1
ATOM 3469 C CA . LEU A 1 448 ? -17.874 -4.214 17.213 1.00 42.94 448 LEU A CA 1
ATOM 3470 C C . LEU A 1 448 ? -18.044 -3.235 16.045 1.00 43.28 448 LEU A C 1
ATOM 3471 O O . LEU A 1 448 ? -17.051 -2.668 15.554 1.00 42.40 448 LEU A O 1
ATOM 3476 N N . LYS A 1 449 ? -19.294 -3.032 15.616 1.00 43.46 449 LYS A N 1
ATOM 3477 C CA . LYS A 1 449 ? -19.601 -2.121 14.507 1.00 44.26 449 LYS A CA 1
ATOM 3478 C C . LYS A 1 449 ? -18.899 -0.781 14.740 1.00 44.68 449 LYS A C 1
ATOM 3479 O O . LYS A 1 449 ? -18.292 -0.222 13.828 1.00 43.82 449 LYS A O 1
ATOM 3485 N N . LYS A 1 450 ? -18.977 -0.283 15.971 1.00 45.42 450 LYS A N 1
ATOM 3486 C CA . LYS A 1 450 ? -18.342 0.974 16.320 1.00 46.39 450 LYS A CA 1
ATOM 3487 C C . LYS A 1 450 ? -16.862 0.918 16.028 1.00 46.59 450 LYS A C 1
ATOM 3488 O O . LYS A 1 450 ? -16.364 1.693 15.220 1.00 46.37 450 LYS A O 1
ATOM 3494 N N . ILE A 1 451 ? -16.171 -0.011 16.690 1.00 47.02 451 ILE A N 1
ATOM 3495 C CA . ILE A 1 451 ? -14.724 -0.191 16.531 1.00 46.83 451 ILE A CA 1
ATOM 3496 C C . ILE A 1 451 ? -14.304 -0.322 15.072 1.00 47.35 451 ILE A C 1
ATOM 3497 O O . ILE A 1 451 ? -13.290 0.240 14.655 1.00 46.28 451 ILE A O 1
ATOM 3502 N N . VAL A 1 452 ? -15.084 -1.083 14.306 1.00 48.43 452 VAL A N 1
ATOM 3503 C CA . VAL A 1 452 ? -14.779 -1.299 12.896 1.00 49.68 452 VAL A CA 1
ATOM 3504 C C . VAL A 1 452 ? -14.904 0.028 12.192 1.00 50.99 452 VAL A C 1
ATOM 3505 O O . VAL A 1 452 ? -14.154 0.336 11.268 1.00 51.30 452 VAL A O 1
ATOM 3509 N N . GLU A 1 453 ? -15.856 0.824 12.656 1.00 52.72 453 GLU A N 1
ATOM 3510 C CA . GLU A 1 453 ? -16.080 2.135 12.081 1.00 54.34 453 GLU A CA 1
ATOM 3511 C C . GLU A 1 453 ? -14.950 3.072 12.470 1.00 54.93 453 GLU A C 1
ATOM 3512 O O . GLU A 1 453 ? -14.969 4.247 12.125 1.00 55.28 453 GLU A O 1
ATOM 3518 N N . GLY A 1 454 ? -13.949 2.533 13.161 1.00 55.74 454 GLY A N 1
ATOM 3519 C CA . GLY A 1 454 ? -12.842 3.353 13.612 1.00 56.63 454 GLY A CA 1
ATOM 3520 C C . GLY A 1 454 ? -13.461 4.203 14.694 1.00 57.28 454 GLY A C 1
ATOM 3521 O O . GLY A 1 454 ? -12.988 5.296 15.006 1.00 56.94 454 GLY A O 1
ATOM 3522 N N . LYS A 1 455 ? -14.536 3.655 15.262 1.00 58.36 455 LYS A N 1
ATOM 3523 C CA . LYS A 1 455 ? -15.335 4.294 16.303 1.00 59.21 455 LYS A CA 1
ATOM 3524 C C . LYS A 1 455 ? -16.069 5.508 15.730 1.00 59.41 455 LYS A C 1
ATOM 3525 O O . LYS A 1 455 ? -17.318 5.567 15.855 1.00 59.43 455 LYS A O 1
ATOM 3532 N N . MET B 1 1 ? -54.477 -54.394 -19.107 1.00 99.69 1 MET B N 1
ATOM 3533 C CA . MET B 1 1 ? -54.259 -54.891 -20.460 1.00 99.89 1 MET B CA 1
ATOM 3534 C C . MET B 1 1 ? -53.041 -55.872 -20.505 1.00 100.00 1 MET B C 1
ATOM 3535 O O . MET B 1 1 ? -52.186 -55.759 -21.404 1.00 100.00 1 MET B O 1
ATOM 3540 N N . GLY B 1 2 ? -52.967 -56.816 -19.499 1.00 100.00 2 GLY B N 1
ATOM 3541 C CA . GLY B 1 2 ? -51.982 -57.932 -19.329 1.00 100.00 2 GLY B CA 1
ATOM 3542 C C . GLY B 1 2 ? -52.398 -58.848 -20.406 1.00 100.00 2 GLY B C 1
ATOM 3543 O O . GLY B 1 2 ? -52.783 -59.993 -20.231 1.00 99.81 2 GLY B O 1
ATOM 3544 N N . LYS B 1 3 ? -52.287 -58.190 -21.539 1.00 99.94 3 LYS B N 1
ATOM 3545 C CA . LYS B 1 3 ? -52.864 -58.608 -22.745 1.00 100.00 3 LYS B CA 1
ATOM 3546 C C . LYS B 1 3 ? -52.037 -58.402 -23.960 1.00 99.89 3 LYS B C 1
ATOM 3547 O O . LYS B 1 3 ? -50.823 -58.478 -23.988 1.00 100.00 3 LYS B O 1
ATOM 3553 N N . LEU B 1 4 ? -52.806 -58.103 -24.977 1.00 99.39 4 LEU B N 1
ATOM 3554 C CA . LEU B 1 4 ? -52.370 -57.718 -26.268 1.00 98.22 4 LEU B CA 1
ATOM 3555 C C . LEU B 1 4 ? -52.922 -56.307 -26.394 1.00 97.63 4 LEU B C 1
ATOM 3556 O O . LEU B 1 4 ? -53.104 -55.646 -25.376 1.00 97.53 4 LEU B O 1
ATOM 3561 N N . PHE B 1 5 ? -53.183 -55.806 -27.570 1.00 96.71 5 PHE B N 1
ATOM 3562 C CA . PHE B 1 5 ? -53.664 -54.443 -27.665 1.00 95.56 5 PHE B CA 1
ATOM 3563 C C . PHE B 1 5 ? -55.005 -54.150 -26.938 1.00 94.41 5 PHE B C 1
ATOM 3564 O O . PHE B 1 5 ? -55.946 -54.938 -27.030 1.00 94.57 5 PHE B O 1
ATOM 3572 N N . GLY B 1 6 ? -55.081 -52.994 -26.191 1.00 93.07 6 GLY B N 1
ATOM 3573 C CA . GLY B 1 6 ? -56.271 -52.479 -25.495 1.00 91.41 6 GLY B CA 1
ATOM 3574 C C . GLY B 1 6 ? -56.589 -50.989 -25.753 1.00 90.45 6 GLY B C 1
ATOM 3575 O O . GLY B 1 6 ? -56.494 -50.509 -26.888 1.00 90.23 6 GLY B O 1
ATOM 3576 N N . THR B 1 7 ? -56.965 -50.257 -24.681 1.00 89.46 7 THR B N 1
ATOM 3577 C CA . THR B 1 7 ? -57.312 -48.833 -24.749 1.00 88.31 7 THR B CA 1
ATOM 3578 C C . THR B 1 7 ? -56.169 -47.995 -25.313 1.00 87.23 7 THR B C 1
ATOM 3579 O O . THR B 1 7 ? -56.383 -47.122 -26.168 1.00 87.29 7 THR B O 1
ATOM 3583 N N . ASP B 1 8 ? -54.958 -48.261 -24.819 1.00 85.46 8 ASP B N 1
ATOM 3584 C CA . ASP B 1 8 ? -53.767 -47.536 -25.258 1.00 83.36 8 ASP B CA 1
ATOM 3585 C C . ASP B 1 8 ? -52.733 -48.429 -25.982 1.00 81.05 8 ASP B C 1
ATOM 3586 O O . ASP B 1 8 ? -51.952 -47.937 -26.795 1.00 81.38 8 ASP B O 1
ATOM 3591 N N . GLY B 1 9 ? -52.729 -49.731 -25.703 1.00 78.08 9 GLY B N 1
ATOM 3592 C CA . GLY B 1 9 ? -51.778 -50.617 -26.367 1.00 74.49 9 GLY B CA 1
ATOM 3593 C C . GLY B 1 9 ? -51.465 -51.934 -25.659 1.00 71.81 9 GLY B C 1
ATOM 3594 O O . GLY B 1 9 ? -52.288 -52.449 -24.895 1.00 71.92 9 GLY B O 1
ATOM 3595 N N . VAL B 1 10 ? -50.277 -52.480 -25.917 1.00 68.35 10 VAL B N 1
ATOM 3596 C CA . VAL B 1 10 ? -49.832 -53.736 -25.307 1.00 64.92 10 VAL B CA 1
ATOM 3597 C C . VAL B 1 10 ? -49.112 -53.468 -23.981 1.00 62.75 10 VAL B C 1
ATOM 3598 O O . VAL B 1 10 ? -48.012 -52.938 -23.983 1.00 62.40 10 VAL B O 1
ATOM 3602 N N . ARG B 1 11 ? -49.713 -53.853 -22.859 1.00 60.24 11 ARG B N 1
ATOM 3603 C CA . ARG B 1 11 ? -49.115 -53.596 -21.554 1.00 58.23 11 ARG B CA 1
ATOM 3604 C C . ARG B 1 11 ? -48.950 -54.844 -20.682 1.00 56.18 11 ARG B C 1
ATOM 3605 O O . ARG B 1 11 ? -49.542 -55.886 -20.962 1.00 56.69 11 ARG B O 1
ATOM 3613 N N . GLY B 1 12 ? -48.142 -54.730 -19.626 1.00 53.33 12 GLY B N 1
ATOM 3614 C CA . GLY B 1 12 ? -47.924 -55.839 -18.711 1.00 50.45 12 GLY B CA 1
ATOM 3615 C C . GLY B 1 12 ? -46.758 -55.617 -17.764 1.00 48.70 12 GLY B C 1
ATOM 3616 O O . GLY B 1 12 ? -45.898 -54.799 -18.064 1.00 47.89 12 GLY B O 1
ATOM 3617 N N . ILE B 1 13 ? -46.726 -56.321 -16.627 1.00 47.16 13 ILE B N 1
ATOM 3618 C CA . ILE B 1 13 ? -45.615 -56.183 -15.684 1.00 46.16 13 ILE B CA 1
ATOM 3619 C C . ILE B 1 13 ? -44.363 -56.514 -16.458 1.00 45.62 13 ILE B C 1
ATOM 3620 O O . ILE B 1 13 ? -44.249 -57.602 -17.006 1.00 46.08 13 ILE B O 1
ATOM 3625 N N . VAL B 1 14 ? -43.411 -55.595 -16.485 1.00 44.96 14 VAL B N 1
ATOM 3626 C CA . VAL B 1 14 ? -42.202 -55.805 -17.261 1.00 44.53 14 VAL B CA 1
ATOM 3627 C C . VAL B 1 14 ? -41.321 -56.930 -16.741 1.00 44.11 14 VAL B C 1
ATOM 3628 O O . VAL B 1 14 ? -41.203 -57.131 -15.538 1.00 43.56 14 VAL B O 1
ATOM 3632 N N . ASN B 1 15 ? -40.729 -57.674 -17.674 1.00 44.43 15 ASN B N 1
ATOM 3633 C CA . ASN B 1 15 ? -39.822 -58.780 -17.372 1.00 45.39 15 ASN B CA 1
ATOM 3634 C C . ASN B 1 15 ? -40.489 -59.992 -16.683 1.00 46.94 15 ASN B C 1
ATOM 3635 O O . ASN B 1 15 ? -39.799 -60.903 -16.200 1.00 47.02 15 ASN B O 1
ATOM 3640 N N . LYS B 1 16 ? -41.824 -59.992 -16.642 1.00 47.62 16 LYS B N 1
ATOM 3641 C CA . LYS B 1 16 ? -42.603 -61.067 -16.036 1.00 48.08 16 LYS B CA 1
ATOM 3642 C C . LYS B 1 16 ? -43.652 -61.389 -17.089 1.00 49.12 16 LYS B C 1
ATOM 3643 O O . LYS B 1 16 ? -43.597 -62.436 -17.731 1.00 49.86 16 LYS B O 1
ATOM 3649 N N . GLU B 1 17 ? -44.610 -60.487 -17.271 1.00 49.44 17 GLU B N 1
ATOM 3650 C CA . GLU B 1 17 ? -45.627 -60.675 -18.295 1.00 49.65 17 GLU B CA 1
ATOM 3651 C C . GLU B 1 17 ? -44.948 -60.176 -19.573 1.00 49.09 17 GLU B C 1
ATOM 3652 O O . GLU B 1 17 ? -44.526 -60.973 -20.418 1.00 48.94 17 GLU B O 1
ATOM 3658 N N . LEU B 1 18 ? -44.848 -58.849 -19.704 1.00 47.81 18 LEU B N 1
ATOM 3659 C CA . LEU B 1 18 ? -44.205 -58.232 -20.865 1.00 46.03 18 LEU B CA 1
ATOM 3660 C C . LEU B 1 18 ? -42.754 -58.662 -20.761 1.00 45.09 18 LEU B C 1
ATOM 3661 O O . LEU B 1 18 ? -42.043 -58.278 -19.837 1.00 44.87 18 LEU B O 1
ATOM 3666 N N . THR B 1 19 ? -42.328 -59.489 -21.703 1.00 44.42 19 THR B N 1
ATOM 3667 C CA . THR B 1 19 ? -40.973 -60.017 -21.698 1.00 43.16 19 THR B CA 1
ATOM 3668 C C . THR B 1 19 ? -40.195 -59.649 -22.937 1.00 42.25 19 THR B C 1
ATOM 3669 O O . THR B 1 19 ? -40.754 -59.270 -23.954 1.00 41.72 19 THR B O 1
ATOM 3673 N N . PRO B 1 20 ? -38.876 -59.772 -22.861 1.00 42.00 20 PRO B N 1
ATOM 3674 C CA . PRO B 1 20 ? -38.029 -59.452 -24.007 1.00 42.09 20 PRO B CA 1
ATOM 3675 C C . PRO B 1 20 ? -38.522 -60.206 -25.237 1.00 42.03 20 PRO B C 1
ATOM 3676 O O . PRO B 1 20 ? -38.840 -59.590 -26.255 1.00 42.74 20 PRO B O 1
ATOM 3680 N N . GLU B 1 21 ? -38.609 -61.532 -25.129 1.00 41.39 21 GLU B N 1
ATOM 3681 C CA . GLU B 1 21 ? -39.054 -62.381 -26.241 1.00 41.34 21 GLU B CA 1
ATOM 3682 C C . GLU B 1 21 ? -40.418 -61.974 -26.763 1.00 40.50 21 GLU B C 1
ATOM 3683 O O . GLU B 1 21 ? -40.713 -62.128 -27.952 1.00 40.61 21 GLU B O 1
ATOM 3689 N N . LEU B 1 22 ? -41.263 -61.456 -25.886 1.00 39.35 22 LEU B N 1
ATOM 3690 C CA . LEU B 1 22 ? -42.575 -61.059 -26.345 1.00 38.78 22 LEU B CA 1
ATOM 3691 C C . LEU B 1 22 ? -42.467 -59.811 -27.210 1.00 38.25 22 LEU B C 1
ATOM 3692 O O . LEU B 1 22 ? -43.024 -59.743 -28.307 1.00 38.19 22 LEU B O 1
ATOM 3697 N N . VAL B 1 23 ? -41.732 -58.826 -26.709 1.00 37.88 23 VAL B N 1
ATOM 3698 C CA . VAL B 1 23 ? -41.561 -57.571 -27.414 1.00 37.07 23 VAL B CA 1
ATOM 3699 C C . VAL B 1 23 ? -40.799 -57.818 -28.705 1.00 36.33 23 VAL B C 1
ATOM 3700 O O . VAL B 1 23 ? -41.132 -57.242 -29.743 1.00 35.34 23 VAL B O 1
ATOM 3704 N N . LEU B 1 24 ? -39.791 -58.688 -28.647 1.00 35.24 24 LEU B N 1
ATOM 3705 C CA . LEU B 1 24 ? -39.023 -59.009 -29.846 1.00 34.59 24 LEU B CA 1
ATOM 3706 C C . LEU B 1 24 ? -40.003 -59.401 -30.941 1.00 34.64 24 LEU B C 1
ATOM 3707 O O . LEU B 1 24 ? -40.028 -58.786 -32.012 1.00 34.28 24 LEU B O 1
ATOM 3712 N N . LYS B 1 25 ? -40.823 -60.412 -30.651 1.00 35.19 25 LYS B N 1
ATOM 3713 C CA . LYS B 1 25 ? -41.800 -60.889 -31.606 1.00 35.52 25 LYS B CA 1
ATOM 3714 C C . LYS B 1 25 ? -42.706 -59.767 -32.053 1.00 35.00 25 LYS B C 1
ATOM 3715 O O . LYS B 1 25 ? -42.851 -59.527 -33.251 1.00 34.78 25 LYS B O 1
ATOM 3721 N N . LEU B 1 26 ? -43.317 -59.069 -31.102 1.00 34.27 26 LEU B N 1
ATOM 3722 C CA . LEU B 1 26 ? -44.199 -57.971 -31.467 1.00 34.52 26 LEU B CA 1
ATOM 3723 C C . LEU B 1 26 ? -43.464 -56.985 -32.376 1.00 34.89 26 LEU B C 1
ATOM 3724 O O . LEU B 1 26 ? -44.048 -56.439 -33.309 1.00 35.43 26 LEU B O 1
ATOM 3729 N N . SER B 1 27 ? -42.180 -56.761 -32.107 1.00 34.82 27 SER B N 1
ATOM 3730 C CA . SER B 1 27 ? -41.371 -55.851 -32.915 1.00 34.74 27 SER B CA 1
ATOM 3731 C C . SER B 1 27 ? -41.324 -56.240 -34.378 1.00 35.30 27 SER B C 1
ATOM 3732 O O . SER B 1 27 ? -41.557 -55.401 -35.259 1.00 35.48 27 SER B O 1
ATOM 3735 N N . LYS B 1 28 ? -41.002 -57.507 -34.637 1.00 35.68 28 LYS B N 1
ATOM 3736 C CA . LYS B 1 28 ? -40.926 -58.016 -36.006 1.00 35.79 28 LYS B CA 1
ATOM 3737 C C . LYS B 1 28 ? -42.290 -57.907 -36.657 1.00 35.71 28 LYS B C 1
ATOM 3738 O O . LYS B 1 28 ? -42.415 -57.643 -37.855 1.00 35.88 28 LYS B O 1
ATOM 3744 N N . ALA B 1 29 ? -43.323 -58.099 -35.853 1.00 35.50 29 ALA B N 1
ATOM 3745 C CA . ALA B 1 29 ? -44.675 -57.995 -36.355 1.00 35.23 29 ALA B CA 1
ATOM 3746 C C . ALA B 1 29 ? -44.916 -56.537 -36.749 1.00 35.33 29 ALA B C 1
ATOM 3747 O O . ALA B 1 29 ? -45.421 -56.240 -37.847 1.00 34.99 29 ALA B O 1
ATOM 3749 N N . ILE B 1 30 ? -44.537 -55.626 -35.851 1.00 35.07 30 ILE B N 1
ATOM 3750 C CA . ILE B 1 30 ? -44.723 -54.203 -36.098 1.00 34.65 30 ILE B CA 1
ATOM 3751 C C . ILE B 1 30 ? -43.927 -53.729 -37.297 1.00 34.54 30 ILE B C 1
ATOM 3752 O O . ILE B 1 30 ? -44.434 -52.985 -38.144 1.00 34.13 30 ILE B O 1
ATOM 3757 N N . GLY B 1 31 ? -42.674 -54.160 -37.359 1.00 34.19 31 GLY B N 1
ATOM 3758 C CA . GLY B 1 31 ? -41.828 -53.774 -38.469 1.00 34.22 31 GLY B CA 1
ATOM 3759 C C . GLY B 1 31 ? -42.383 -54.313 -39.759 1.00 34.02 31 GLY B C 1
ATOM 3760 O O . GLY B 1 31 ? -42.471 -53.599 -40.761 1.00 33.94 31 GLY B O 1
ATOM 3761 N N . THR B 1 32 ? -42.768 -55.584 -39.739 1.00 34.68 32 THR B N 1
ATOM 3762 C CA . THR B 1 32 ? -43.332 -56.207 -40.934 1.00 35.56 32 THR B CA 1
ATOM 3763 C C . THR B 1 32 ? -44.571 -55.443 -41.373 1.00 35.83 32 THR B C 1
ATOM 3764 O O . THR B 1 32 ? -44.790 -55.230 -42.560 1.00 35.93 32 THR B O 1
ATOM 3768 N N . PHE B 1 33 ? -45.378 -55.028 -40.407 1.00 36.30 33 PHE B N 1
ATOM 3769 C CA . PHE B 1 33 ? -46.570 -54.272 -40.719 1.00 37.01 33 PHE B CA 1
ATOM 3770 C C . PHE B 1 33 ? -46.233 -52.980 -41.457 1.00 37.70 33 PHE B C 1
ATOM 3771 O O . PHE B 1 33 ? -46.836 -52.672 -42.486 1.00 37.88 33 PHE B O 1
ATOM 3779 N N . PHE B 1 34 ? -45.267 -52.226 -40.927 1.00 38.42 34 PHE B N 1
ATOM 3780 C CA . PHE B 1 34 ? -44.881 -50.936 -41.504 1.00 38.00 34 PHE B CA 1
ATOM 3781 C C . PHE B 1 34 ? -44.212 -50.980 -42.859 1.00 38.20 34 PHE B C 1
ATOM 3782 O O . PHE B 1 34 ? -44.318 -50.018 -43.623 1.00 37.79 34 PHE B O 1
ATOM 3790 N N . GLY B 1 35 ? -43.536 -52.086 -43.159 1.00 38.62 35 GLY B N 1
ATOM 3791 C CA . GLY B 1 35 ? -42.886 -52.223 -44.450 1.00 40.22 35 GLY B CA 1
ATOM 3792 C C . GLY B 1 35 ? -41.373 -52.175 -44.369 1.00 42.10 35 GLY B C 1
ATOM 3793 O O . GLY B 1 35 ? -40.810 -51.442 -43.550 1.00 42.83 35 GLY B O 1
ATOM 3794 N N . LYS B 1 36 ? -40.698 -52.968 -45.196 1.00 42.98 36 LYS B N 1
ATOM 3795 C CA . LYS B 1 36 ? -39.240 -52.960 -45.204 1.00 43.42 36 LYS B CA 1
ATOM 3796 C C . LYS B 1 36 ? -38.869 -51.534 -45.619 1.00 43.10 36 LYS B C 1
ATOM 3797 O O . LYS B 1 36 ? -39.522 -50.959 -46.495 1.00 42.95 36 LYS B O 1
ATOM 3803 N N . ASN B 1 37 ? -37.847 -50.964 -44.977 1.00 42.52 37 ASN B N 1
ATOM 3804 C CA . ASN B 1 37 ? -37.370 -49.610 -45.280 1.00 41.26 37 ASN B CA 1
ATOM 3805 C C . ASN B 1 37 ? -38.207 -48.477 -44.750 1.00 40.90 37 ASN B C 1
ATOM 3806 O O . ASN B 1 37 ? -38.034 -47.324 -45.172 1.00 41.17 37 ASN B O 1
ATOM 3811 N N . SER B 1 38 ? -39.136 -48.778 -43.857 1.00 39.66 38 SER B N 1
ATOM 3812 C CA . SER B 1 38 ? -39.931 -47.702 -43.315 1.00 38.65 38 SER B CA 1
ATOM 3813 C C . SER B 1 38 ? -39.059 -46.994 -42.261 1.00 37.84 38 SER B C 1
ATOM 3814 O O . SER B 1 38 ? -38.145 -47.600 -41.694 1.00 37.23 38 SER B O 1
ATOM 3817 N N . LYS B 1 39 ? -39.305 -45.705 -42.052 1.00 36.85 39 LYS B N 1
ATOM 3818 C CA . LYS B 1 39 ? -38.561 -44.932 -41.069 1.00 36.62 39 LYS B CA 1
ATOM 3819 C C . LYS B 1 39 ? -39.412 -44.868 -39.806 1.00 35.79 39 LYS B C 1
ATOM 3820 O O . LYS B 1 39 ? -40.447 -44.185 -39.761 1.00 35.39 39 LYS B O 1
ATOM 3826 N N . ILE B 1 40 ? -38.964 -45.561 -38.773 1.00 34.19 40 ILE B N 1
ATOM 3827 C CA . ILE B 1 40 ? -39.723 -45.595 -37.549 1.00 34.29 40 ILE B CA 1
ATOM 3828 C C . ILE B 1 40 ? -38.966 -45.009 -36.390 1.00 33.96 40 ILE B C 1
ATOM 3829 O O . ILE B 1 40 ? -37.819 -45.376 -36.148 1.00 33.84 40 ILE B O 1
ATOM 3834 N N . LEU B 1 41 ? -39.638 -44.108 -35.671 1.00 33.24 41 LEU B N 1
ATOM 3835 C CA . LEU B 1 41 ? -39.068 -43.422 -34.526 1.00 31.97 41 LEU B CA 1
ATOM 3836 C C . LEU B 1 41 ? -39.421 -44.153 -33.269 1.00 32.21 41 LEU B C 1
ATOM 3837 O O . LEU B 1 41 ? -40.591 -44.320 -32.960 1.00 32.81 41 LEU B O 1
ATOM 3842 N N . VAL B 1 42 ? -38.404 -44.573 -32.532 1.00 32.81 42 VAL B N 1
ATOM 3843 C CA . VAL B 1 42 ? -38.604 -45.274 -31.270 1.00 33.66 42 VAL B CA 1
ATOM 3844 C C . VAL B 1 42 ? -38.354 -44.310 -30.119 1.00 34.37 42 VAL B C 1
ATOM 3845 O O . VAL B 1 42 ? -37.366 -43.570 -30.136 1.00 34.44 42 VAL B O 1
ATOM 3849 N N . GLY B 1 43 ? -39.246 -44.319 -29.130 1.00 34.82 43 GLY B N 1
ATOM 3850 C CA . GLY B 1 43 ? -39.109 -43.432 -27.984 1.00 35.38 43 GLY B CA 1
ATOM 3851 C C . GLY B 1 43 ? -39.629 -44.142 -26.758 1.00 36.59 43 GLY B C 1
ATOM 3852 O O . GLY B 1 43 ? -40.129 -45.260 -26.880 1.00 37.65 43 GLY B O 1
ATOM 3853 N N . ARG B 1 44 ? -39.509 -43.528 -25.583 1.00 37.26 44 ARG B N 1
ATOM 3854 C CA . ARG B 1 44 ? -39.996 -44.147 -24.343 1.00 37.88 44 ARG B CA 1
ATOM 3855 C C . ARG B 1 44 ? -40.213 -43.140 -23.213 1.00 38.41 44 ARG B C 1
ATOM 3856 O O . ARG B 1 44 ? -39.817 -41.975 -23.299 1.00 38.15 44 ARG B O 1
ATOM 3864 N N . ASP B 1 45 ? -40.864 -43.599 -22.153 1.00 38.71 45 ASP B N 1
ATOM 3865 C CA . ASP B 1 45 ? -41.098 -42.748 -21.014 1.00 38.78 45 ASP B CA 1
ATOM 3866 C C . ASP B 1 45 ? -40.113 -43.199 -19.955 1.00 38.55 45 ASP B C 1
ATOM 3867 O O . ASP B 1 45 ? -39.136 -43.868 -20.259 1.00 38.14 45 ASP B O 1
ATOM 3872 N N . VAL B 1 46 ? -40.380 -42.872 -18.706 1.00 38.51 46 VAL B N 1
ATOM 3873 C CA . VAL B 1 46 ? -39.435 -43.207 -17.663 1.00 39.01 46 VAL B CA 1
ATOM 3874 C C . VAL B 1 46 ? -39.470 -44.649 -17.165 1.00 39.60 46 VAL B C 1
ATOM 3875 O O . VAL B 1 46 ? -38.463 -45.153 -16.671 1.00 39.93 46 VAL B O 1
ATOM 3879 N N . ARG B 1 47 ? -40.610 -45.320 -17.336 1.00 40.14 47 ARG B N 1
ATOM 3880 C CA . ARG B 1 47 ? -40.824 -46.689 -16.829 1.00 40.10 47 ARG B CA 1
ATOM 3881 C C . ARG B 1 47 ? -39.681 -47.707 -16.778 1.00 40.28 47 ARG B C 1
ATOM 3882 O O . ARG B 1 47 ? -38.790 -47.716 -17.622 1.00 41.04 47 ARG B O 1
ATOM 3890 N N . ALA B 1 48 ? -39.764 -48.563 -15.760 1.00 40.58 48 ALA B N 1
ATOM 3891 C CA . ALA B 1 48 ? -38.812 -49.622 -15.427 1.00 40.81 48 ALA B CA 1
ATOM 3892 C C . ALA B 1 48 ? -38.220 -50.556 -16.478 1.00 41.37 48 ALA B C 1
ATOM 3893 O O . ALA B 1 48 ? -37.174 -51.160 -16.242 1.00 42.95 48 ALA B O 1
ATOM 3895 N N . GLY B 1 49 ? -38.838 -50.749 -17.621 1.00 40.61 49 GLY B N 1
ATOM 3896 C CA . GLY B 1 49 ? -38.140 -51.634 -18.541 1.00 41.06 49 GLY B CA 1
ATOM 3897 C C . GLY B 1 49 ? -37.727 -50.890 -19.791 1.00 41.20 49 GLY B C 1
ATOM 3898 O O . GLY B 1 49 ? -37.470 -51.494 -20.834 1.00 41.32 49 GLY B O 1
ATOM 3899 N N . GLY B 1 50 ? -37.672 -49.567 -19.674 1.00 41.26 50 GLY B N 1
ATOM 3900 C CA . GLY B 1 50 ? -37.345 -48.706 -20.795 1.00 41.43 50 GLY B CA 1
ATOM 3901 C C . GLY B 1 50 ? -36.085 -48.994 -21.588 1.00 40.85 50 GLY B C 1
ATOM 3902 O O . GLY B 1 50 ? -36.138 -49.230 -22.795 1.00 39.91 50 GLY B O 1
ATOM 3903 N N . ASP B 1 51 ? -34.948 -48.953 -20.916 1.00 40.78 51 ASP B N 1
ATOM 3904 C CA . ASP B 1 51 ? -33.711 -49.201 -21.598 1.00 42.53 51 ASP B CA 1
ATOM 3905 C C . ASP B 1 51 ? -33.674 -50.576 -22.239 1.00 42.45 51 ASP B C 1
ATOM 3906 O O . ASP B 1 51 ? -33.361 -50.701 -23.437 1.00 42.05 51 ASP B O 1
ATOM 3911 N N . MET B 1 52 ? -34.017 -51.596 -21.447 1.00 41.53 52 MET B N 1
ATOM 3912 C CA . MET B 1 52 ? -34.015 -52.974 -21.914 1.00 40.41 52 MET B CA 1
ATOM 3913 C C . MET B 1 52 ? -34.929 -53.195 -23.103 1.00 39.29 52 MET B C 1
ATOM 3914 O O . MET B 1 52 ? -34.555 -53.864 -24.075 1.00 39.16 52 MET B O 1
ATOM 3919 N N . LEU B 1 53 ? -36.118 -52.621 -23.046 1.00 37.58 53 LEU B N 1
ATOM 3920 C CA . LEU B 1 53 ? -37.044 -52.785 -24.145 1.00 37.35 53 LEU B CA 1
ATOM 3921 C C . LEU B 1 53 ? -36.636 -52.067 -25.424 1.00 37.05 53 LEU B C 1
ATOM 3922 O O . LEU B 1 53 ? -36.854 -52.600 -26.519 1.00 37.61 53 LEU B O 1
ATOM 3927 N N . VAL B 1 54 ? -36.055 -50.870 -25.303 1.00 36.37 54 VAL B N 1
ATOM 3928 C CA . VAL B 1 54 ? -35.655 -50.110 -26.488 1.00 35.00 54 VAL B CA 1
ATOM 3929 C C . VAL B 1 54 ? -34.616 -50.886 -27.286 1.00 34.68 54 VAL B C 1
ATOM 3930 O O . VAL B 1 54 ? -34.609 -50.830 -28.509 1.00 34.65 54 VAL B O 1
ATOM 3934 N N . LYS B 1 55 ? -33.751 -51.625 -26.611 1.00 34.46 55 LYS B N 1
ATOM 3935 C CA . LYS B 1 55 ? -32.779 -52.425 -27.335 1.00 35.32 55 LYS B CA 1
ATOM 3936 C C . LYS B 1 55 ? -33.503 -53.496 -28.171 1.00 35.18 55 LYS B C 1
ATOM 3937 O O . LYS B 1 55 ? -33.272 -53.615 -29.390 1.00 34.89 55 LYS B O 1
ATOM 3943 N N . ILE B 1 56 ? -34.385 -54.256 -27.519 1.00 34.59 56 ILE B N 1
ATOM 3944 C CA . ILE B 1 56 ? -35.132 -55.304 -28.204 1.00 33.64 56 ILE B CA 1
ATOM 3945 C C . ILE B 1 56 ? -36.004 -54.734 -29.314 1.00 33.03 56 ILE B C 1
ATOM 3946 O O . ILE B 1 56 ? -36.074 -55.310 -30.397 1.00 33.38 56 ILE B O 1
ATOM 3951 N N . VAL B 1 57 ? -36.680 -53.620 -29.066 1.00 31.86 57 VAL B N 1
ATOM 3952 C CA . VAL B 1 57 ? -37.517 -53.067 -30.126 1.00 31.85 57 VAL B CA 1
ATOM 3953 C C . VAL B 1 57 ? -36.629 -52.768 -31.322 1.00 32.50 57 VAL B C 1
ATOM 3954 O O . VAL B 1 57 ? -36.979 -53.048 -32.469 1.00 32.54 57 VAL B O 1
ATOM 3958 N N . GLU B 1 58 ? -35.458 -52.217 -31.038 1.00 33.60 58 GLU B N 1
ATOM 3959 C CA . GLU B 1 58 ? -34.509 -51.874 -32.083 1.00 34.27 58 GLU B CA 1
ATOM 3960 C C . GLU B 1 58 ? -33.942 -53.091 -32.785 1.00 34.70 58 GLU B C 1
ATOM 3961 O O . GLU B 1 58 ? -33.820 -53.094 -34.013 1.00 34.91 58 GLU B O 1
ATOM 3967 N N . GLY B 1 59 ? -33.582 -54.117 -32.023 1.00 34.47 59 GLY B N 1
ATOM 3968 C CA . GLY B 1 59 ? -33.072 -55.317 -32.662 1.00 35.44 59 GLY B CA 1
ATOM 3969 C C . GLY B 1 59 ? -34.153 -55.926 -33.560 1.00 35.85 59 GLY B C 1
ATOM 3970 O O . GLY B 1 59 ? -33.921 -56.258 -34.729 1.00 35.69 59 GLY B O 1
ATOM 3971 N N . GLY B 1 60 ? -35.355 -56.054 -33.013 1.00 35.61 60 GLY B N 1
ATOM 3972 C CA . GLY B 1 60 ? -36.442 -56.615 -33.779 1.00 35.23 60 GLY B CA 1
ATOM 3973 C C . GLY B 1 60 ? -36.735 -55.871 -35.068 1.00 34.94 60 GLY B C 1
ATOM 3974 O O . GLY B 1 60 ? -36.904 -56.491 -36.123 1.00 35.79 60 GLY B O 1
ATOM 3975 N N . LEU B 1 61 ? -36.810 -54.550 -35.012 1.00 33.87 61 LEU B N 1
ATOM 3976 C CA . LEU B 1 61 ? -37.118 -53.796 -36.227 1.00 34.24 61 LEU B CA 1
ATOM 3977 C C . LEU B 1 61 ? -36.045 -53.866 -37.321 1.00 34.38 61 LEU B C 1
ATOM 3978 O O . LEU B 1 61 ? -36.343 -53.655 -38.513 1.00 33.54 61 LEU B O 1
ATOM 3983 N N . LEU B 1 62 ? -34.801 -54.132 -36.917 1.00 34.12 62 LEU B N 1
ATOM 3984 C CA . LEU B 1 62 ? -33.719 -54.206 -37.889 1.00 34.59 62 LEU B CA 1
ATOM 3985 C C . LEU B 1 62 ? -33.796 -55.534 -38.606 1.00 35.68 62 LEU B C 1
ATOM 3986 O O . LEU B 1 62 ? -33.486 -55.619 -39.801 1.00 36.39 62 LEU B O 1
ATOM 3991 N N . SER B 1 63 ? -34.223 -56.564 -37.877 1.00 35.36 63 SER B N 1
ATOM 3992 C CA . SER B 1 63 ? -34.329 -57.896 -38.447 1.00 34.57 63 SER B CA 1
ATOM 3993 C C . SER B 1 63 ? -35.380 -57.928 -39.554 1.00 34.76 63 SER B C 1
ATOM 3994 O O . SER B 1 63 ? -35.322 -58.780 -40.446 1.00 35.97 63 SER B O 1
ATOM 3997 N N . VAL B 1 64 ? -36.335 -57.006 -39.522 1.00 33.95 64 VAL B N 1
ATOM 3998 C CA . VAL B 1 64 ? -37.354 -57.005 -40.573 1.00 33.28 64 VAL B CA 1
ATOM 3999 C C . VAL B 1 64 ? -37.220 -55.815 -41.497 1.00 33.20 64 VAL B C 1
ATOM 4000 O O . VAL B 1 64 ? -38.221 -55.326 -42.030 1.00 32.93 64 VAL B O 1
ATOM 4004 N N . GLY B 1 65 ? -35.978 -55.343 -41.644 1.00 32.90 65 GLY B N 1
ATOM 4005 C CA . GLY B 1 65 ? -35.659 -54.240 -42.537 1.00 33.26 65 GLY B CA 1
ATOM 4006 C C . GLY B 1 65 ? -36.079 -52.797 -42.279 1.00 34.39 65 GLY B C 1
ATOM 4007 O O . GLY B 1 65 ? -36.022 -51.976 -43.207 1.00 33.58 65 GLY B O 1
ATOM 4008 N N . VAL B 1 66 ? -36.478 -52.460 -41.054 1.00 35.07 66 VAL B N 1
ATOM 4009 C CA . VAL B 1 66 ? -36.892 -51.083 -40.755 1.00 36.12 66 VAL B CA 1
ATOM 4010 C C . VAL B 1 66 ? -35.699 -50.138 -40.560 1.00 36.03 66 VAL B C 1
ATOM 4011 O O . VAL B 1 66 ? -34.679 -50.552 -40.028 1.00 36.31 66 VAL B O 1
ATOM 4015 N N . GLU B 1 67 ? -35.812 -48.880 -40.991 1.00 36.27 67 GLU B N 1
ATOM 4016 C CA . GLU B 1 67 ? -34.728 -47.916 -40.761 1.00 36.08 67 GLU B CA 1
ATOM 4017 C C . GLU B 1 67 ? -35.115 -47.281 -39.430 1.00 35.05 67 GLU B C 1
ATOM 4018 O O . GLU B 1 67 ? -35.953 -46.387 -39.370 1.00 34.29 67 GLU B O 1
ATOM 4024 N N . VAL B 1 68 ? -34.506 -47.790 -38.367 1.00 34.54 68 VAL B N 1
ATOM 4025 C CA . VAL B 1 68 ? -34.768 -47.379 -36.993 1.00 34.51 68 VAL B CA 1
ATOM 4026 C C . VAL B 1 68 ? -34.136 -46.073 -36.532 1.00 34.79 68 VAL B C 1
ATOM 4027 O O . VAL B 1 68 ? -32.972 -45.798 -36.829 1.00 35.37 68 VAL B O 1
ATOM 4031 N N . TYR B 1 69 ? -34.907 -45.297 -35.775 1.00 33.87 69 TYR B N 1
ATOM 4032 C CA . TYR B 1 69 ? -34.450 -44.031 -35.233 1.00 32.85 69 TYR B CA 1
ATOM 4033 C C . TYR B 1 69 ? -34.767 -43.964 -33.766 1.00 31.43 69 TYR B C 1
ATOM 4034 O O . TYR B 1 69 ? -35.889 -44.201 -33.366 1.00 31.87 69 TYR B O 1
ATOM 4043 N N . ASP B 1 70 ? -33.774 -43.638 -32.961 1.00 30.42 70 ASP B N 1
ATOM 4044 C CA . ASP B 1 70 ? -33.974 -43.530 -31.530 1.00 30.11 70 ASP B CA 1
ATOM 4045 C C . ASP B 1 70 ? -34.217 -42.076 -31.096 1.00 29.70 70 ASP B C 1
ATOM 4046 O O . ASP B 1 70 ? -33.411 -41.185 -31.359 1.00 29.51 70 ASP B O 1
ATOM 4051 N N . GLY B 1 71 ? -35.325 -41.844 -30.415 1.00 28.51 71 GLY B N 1
ATOM 4052 C CA . GLY B 1 71 ? -35.617 -40.500 -29.988 1.00 29.14 71 GLY B CA 1
ATOM 4053 C C . GLY B 1 71 ? -35.533 -40.270 -28.490 1.00 29.61 71 GLY B C 1
ATOM 4054 O O . GLY B 1 71 ? -35.996 -39.231 -28.007 1.00 31.24 71 GLY B O 1
ATOM 4055 N N . GLY B 1 72 ? -34.962 -41.220 -27.754 1.00 28.89 72 GLY B N 1
ATOM 4056 C CA . GLY B 1 72 ? -34.826 -41.084 -26.311 1.00 28.95 72 GLY B CA 1
ATOM 4057 C C . GLY B 1 72 ? -36.108 -40.975 -25.488 1.00 29.86 72 GLY B C 1
ATOM 4058 O O . GLY B 1 72 ? -37.181 -41.404 -25.909 1.00 30.12 72 GLY B O 1
ATOM 4059 N N . MET B 1 73 ? -35.987 -40.410 -24.289 1.00 29.84 73 MET B N 1
ATOM 4060 C CA . MET B 1 73 ? -37.117 -40.224 -23.394 1.00 29.14 73 MET B CA 1
ATOM 4061 C C . MET B 1 73 ? -37.843 -38.939 -23.716 1.00 28.53 73 MET B C 1
ATOM 4062 O O . MET B 1 73 ? -37.216 -37.899 -23.862 1.00 28.49 73 MET B O 1
ATOM 4067 N N . ALA B 1 74 ? -39.166 -39.017 -23.792 1.00 28.25 74 ALA B N 1
ATOM 4068 C CA . ALA B 1 74 ? -40.002 -37.866 -24.095 1.00 28.45 74 ALA B CA 1
ATOM 4069 C C . ALA B 1 74 ? -41.455 -38.227 -23.876 1.00 29.14 74 ALA B C 1
ATOM 4070 O O . ALA B 1 74 ? -41.808 -39.410 -23.809 1.00 29.30 74 ALA B O 1
ATOM 4072 N N . PRO B 1 75 ? -42.321 -37.209 -23.750 1.00 28.98 75 PRO B N 1
ATOM 4073 C CA . PRO B 1 75 ? -43.745 -37.473 -23.555 1.00 29.20 75 PRO B CA 1
ATOM 4074 C C . PRO B 1 75 ? -44.274 -38.164 -24.819 1.00 29.81 75 PRO B C 1
ATOM 4075 O O . PRO B 1 75 ? -43.697 -38.016 -25.905 1.00 29.11 75 PRO B O 1
ATOM 4079 N N . THR B 1 76 ? -45.360 -38.920 -24.682 1.00 30.49 76 THR B N 1
ATOM 4080 C CA . THR B 1 76 ? -45.946 -39.590 -25.837 1.00 30.59 76 THR B CA 1
ATOM 4081 C C . THR B 1 76 ? -46.396 -38.553 -26.869 1.00 30.47 76 THR B C 1
ATOM 4082 O O . THR B 1 76 ? -46.121 -38.696 -28.058 1.00 30.10 76 THR B O 1
ATOM 4086 N N . PRO B 1 77 ? -47.084 -37.487 -26.427 1.00 31.13 77 PRO B N 1
ATOM 4087 C CA . PRO B 1 77 ? -47.517 -36.472 -27.398 1.00 32.35 77 PRO B CA 1
ATOM 4088 C C . PRO B 1 77 ? -46.305 -35.911 -28.191 1.00 33.26 77 PRO B C 1
ATOM 4089 O O . PRO B 1 77 ? -46.442 -35.512 -29.350 1.00 33.74 77 PRO B O 1
ATOM 4093 N N . ALA B 1 78 ? -45.132 -35.877 -27.553 1.00 33.18 78 ALA B N 1
ATOM 4094 C CA . ALA B 1 78 ? -43.904 -35.404 -28.200 1.00 33.18 78 ALA B CA 1
ATOM 4095 C C . ALA B 1 78 ? -43.468 -36.371 -29.319 1.00 33.08 78 ALA B C 1
ATOM 4096 O O . ALA B 1 78 ? -43.250 -35.942 -30.443 1.00 34.17 78 ALA B O 1
ATOM 4098 N N . LEU B 1 79 ? -43.332 -37.660 -29.006 1.00 32.61 79 LEU B N 1
ATOM 4099 C CA . LEU B 1 79 ? -42.962 -38.666 -30.005 1.00 32.39 79 LEU B CA 1
ATOM 4100 C C . LEU B 1 79 ? -44.003 -38.670 -31.113 1.00 33.16 79 LEU B C 1
ATOM 4101 O O . LEU B 1 79 ? -43.676 -38.877 -32.284 1.00 33.69 79 LEU B O 1
ATOM 4106 N N . GLN B 1 80 ? -45.266 -38.460 -30.750 1.00 33.32 80 GLN B N 1
ATOM 4107 C CA . GLN B 1 80 ? -46.315 -38.440 -31.756 1.00 33.96 80 GLN B CA 1
ATOM 4108 C C . GLN B 1 80 ? -46.182 -37.225 -32.658 1.00 33.54 80 GLN B C 1
ATOM 4109 O O . GLN B 1 80 ? -46.224 -37.355 -33.882 1.00 33.48 80 GLN B O 1
ATOM 4115 N N . TYR B 1 81 ? -45.994 -36.054 -32.058 1.00 33.07 81 TYR B N 1
ATOM 4116 C CA . TYR B 1 81 ? -45.830 -34.825 -32.823 1.00 33.20 81 TYR B CA 1
ATOM 4117 C C . TYR B 1 81 ? -44.624 -34.974 -33.749 1.00 33.51 81 TYR B C 1
ATOM 4118 O O . TYR B 1 81 ? -44.570 -34.402 -34.852 1.00 32.43 81 TYR B O 1
ATOM 4127 N N . ALA B 1 82 ? -43.660 -35.762 -33.288 1.00 33.91 82 ALA B N 1
ATOM 4128 C CA . ALA B 1 82 ? -42.449 -36.020 -34.045 1.00 35.28 82 ALA B CA 1
ATOM 4129 C C . ALA B 1 82 ? -42.706 -36.792 -35.343 1.00 36.28 82 ALA B C 1
ATOM 4130 O O . ALA B 1 82 ? -42.471 -36.267 -36.439 1.00 36.45 82 ALA B O 1
ATOM 4132 N N . VAL B 1 83 ? -43.194 -38.027 -35.237 1.00 36.22 83 VAL B N 1
ATOM 4133 C CA . VAL B 1 83 ? -43.415 -38.800 -36.449 1.00 36.66 83 VAL B CA 1
ATOM 4134 C C . VAL B 1 83 ? -44.354 -38.058 -37.401 1.00 36.71 83 VAL B C 1
ATOM 4135 O O . VAL B 1 83 ? -44.231 -38.179 -38.627 1.00 37.15 83 VAL B O 1
ATOM 4139 N N . LYS B 1 84 ? -45.265 -37.268 -36.834 1.00 36.16 84 LYS B N 1
ATOM 4140 C CA . LYS B 1 84 ? -46.219 -36.487 -37.627 1.00 35.81 84 LYS B CA 1
ATOM 4141 C C . LYS B 1 84 ? -45.562 -35.369 -38.403 1.00 36.00 84 LYS B C 1
ATOM 4142 O O . LYS B 1 84 ? -45.746 -35.257 -39.610 1.00 36.34 84 LYS B O 1
ATOM 4148 N N . THR B 1 85 ? -44.795 -34.536 -37.710 1.00 35.67 85 THR B N 1
ATOM 4149 C CA . THR B 1 85 ? -44.169 -33.415 -38.374 1.00 35.85 85 THR B CA 1
ATOM 4150 C C . THR B 1 85 ? -42.751 -33.661 -38.886 1.00 35.18 85 THR B C 1
ATOM 4151 O O . THR B 1 85 ? -42.277 -32.941 -39.763 1.00 35.65 85 THR B O 1
ATOM 4155 N N . LEU B 1 86 ? -42.071 -34.675 -38.367 1.00 33.93 86 LEU B N 1
ATOM 4156 C CA . LEU B 1 86 ? -40.706 -34.931 -38.805 1.00 32.47 86 LEU B CA 1
ATOM 4157 C C . LEU B 1 86 ? -40.548 -35.927 -39.929 1.00 32.70 86 LEU B C 1
ATOM 4158 O O . LEU B 1 86 ? -39.461 -36.476 -40.112 1.00 33.03 86 LEU B O 1
ATOM 4163 N N . GLY B 1 87 ? -41.627 -36.177 -40.671 1.00 32.83 87 GLY B N 1
ATOM 4164 C CA . GLY B 1 87 ? -41.556 -37.085 -41.812 1.00 31.91 87 GLY B CA 1
ATOM 4165 C C . GLY B 1 87 ? -41.374 -38.575 -41.603 1.00 31.24 87 GLY B C 1
ATOM 4166 O O . GLY B 1 87 ? -41.006 -39.281 -42.539 1.00 30.28 87 GLY B O 1
ATOM 4167 N N . TYR B 1 88 ? -41.650 -39.057 -40.398 1.00 31.84 88 TYR B N 1
ATOM 4168 C CA . TYR B 1 88 ? -41.519 -40.478 -40.084 1.00 33.62 88 TYR B CA 1
ATOM 4169 C C . TYR B 1 88 ? -42.669 -41.335 -40.637 1.00 34.61 88 TYR B C 1
ATOM 4170 O O . TYR B 1 88 ? -43.776 -40.837 -40.880 1.00 34.24 88 TYR B O 1
ATOM 4179 N N . ASP B 1 89 ? -42.410 -42.621 -40.831 1.00 34.96 89 ASP B N 1
ATOM 4180 C CA . ASP B 1 89 ? -43.455 -43.503 -41.330 1.00 37.19 89 ASP B CA 1
ATOM 4181 C C . ASP B 1 89 ? -44.342 -44.047 -40.214 1.00 38.41 89 ASP B C 1
ATOM 4182 O O . ASP B 1 89 ? -45.393 -44.632 -40.473 1.00 40.34 89 ASP B O 1
ATOM 4187 N N . GLY B 1 90 ? -43.903 -43.871 -38.977 1.00 38.54 90 GLY B N 1
ATOM 4188 C CA . GLY B 1 90 ? -44.646 -44.362 -37.837 1.00 37.91 90 GLY B CA 1
ATOM 4189 C C . GLY B 1 90 ? -43.686 -44.345 -36.669 1.00 38.52 90 GLY B C 1
ATOM 4190 O O . GLY B 1 90 ? -42.537 -43.877 -36.798 1.00 39.18 90 GLY B O 1
ATOM 4191 N N . GLY B 1 91 ? -44.135 -44.850 -35.528 1.00 37.58 91 GLY B N 1
ATOM 4192 C CA . GLY B 1 91 ? -43.271 -44.877 -34.367 1.00 35.54 91 GLY B CA 1
ATOM 4193 C C . GLY B 1 91 ? -43.823 -45.830 -33.343 1.00 34.93 91 GLY B C 1
ATOM 4194 O O . GLY B 1 91 ? -44.986 -46.235 -33.409 1.00 35.50 91 GLY B O 1
ATOM 4195 N N . VAL B 1 92 ? -42.983 -46.204 -32.395 1.00 34.04 92 VAL B N 1
ATOM 4196 C CA . VAL B 1 92 ? -43.402 -47.097 -31.337 1.00 33.26 92 VAL B CA 1
ATOM 4197 C C . VAL B 1 92 ? -42.847 -46.582 -30.025 1.00 33.47 92 VAL B C 1
ATOM 4198 O O . VAL B 1 92 ? -41.645 -46.437 -29.852 1.00 33.93 92 VAL B O 1
ATOM 4202 N N . VAL B 1 93 ? -43.761 -46.284 -29.116 1.00 33.93 93 VAL B N 1
ATOM 4203 C CA . VAL B 1 93 ? -43.448 -45.771 -27.795 1.00 34.27 93 VAL B CA 1
ATOM 4204 C C . VAL B 1 93 ? -43.461 -46.905 -26.783 1.00 34.99 93 VAL B C 1
ATOM 4205 O O . VAL B 1 93 ? -44.385 -47.714 -26.787 1.00 35.58 93 VAL B O 1
ATOM 4209 N N . ILE B 1 94 ? -42.442 -46.974 -25.931 1.00 35.86 94 ILE B N 1
ATOM 4210 C CA . ILE B 1 94 ? -42.398 -47.984 -24.879 1.00 37.01 94 ILE B CA 1
ATOM 4211 C C . ILE B 1 94 ? -43.097 -47.282 -23.719 1.00 39.49 94 ILE B C 1
ATOM 4212 O O . ILE B 1 94 ? -42.560 -46.333 -23.137 1.00 39.81 94 ILE B O 1
ATOM 4217 N N . THR B 1 95 ? -44.300 -47.733 -23.380 1.00 42.31 95 THR B N 1
ATOM 4218 C CA . THR B 1 95 ? -45.060 -47.083 -22.313 1.00 44.51 95 THR B CA 1
ATOM 4219 C C . THR B 1 95 ? -46.307 -47.848 -21.862 1.00 46.51 95 THR B C 1
ATOM 4220 O O . THR B 1 95 ? -46.757 -48.771 -22.532 1.00 47.08 95 THR B O 1
ATOM 4224 N N . ALA B 1 96 ? -46.862 -47.456 -20.720 1.00 49.07 96 ALA B N 1
ATOM 4225 C CA . ALA B 1 96 ? -48.080 -48.073 -20.179 1.00 51.72 96 ALA B CA 1
ATOM 4226 C C . ALA B 1 96 ? -48.915 -46.936 -19.567 1.00 53.89 96 ALA B C 1
ATOM 4227 O O . ALA B 1 96 ? -49.343 -47.008 -18.412 1.00 54.68 96 ALA B O 1
ATOM 4229 N N . SER B 1 97 ? -49.127 -45.889 -20.363 1.00 56.06 97 SER B N 1
ATOM 4230 C CA . SER B 1 97 ? -49.861 -44.679 -19.974 1.00 58.19 97 SER B CA 1
ATOM 4231 C C . SER B 1 97 ? -50.069 -44.406 -18.473 1.00 58.87 97 SER B C 1
ATOM 4232 O O . SER B 1 97 ? -49.328 -43.607 -17.885 1.00 59.08 97 SER B O 1
ATOM 4235 N N . HIS B 1 98 ? -51.062 -45.056 -17.855 1.00 59.27 98 HIS B N 1
ATOM 4236 C CA . HIS B 1 98 ? -51.358 -44.822 -16.428 1.00 59.18 98 HIS B CA 1
ATOM 4237 C C . HIS B 1 98 ? -51.083 -45.963 -15.424 1.00 57.02 98 HIS B C 1
ATOM 4238 O O . HIS B 1 98 ? -50.994 -45.713 -14.220 1.00 57.07 98 HIS B O 1
ATOM 4245 N N . ASN B 1 99 ? -50.968 -47.199 -15.897 1.00 54.13 99 ASN B N 1
ATOM 4246 C CA . ASN B 1 99 ? -50.715 -48.325 -15.003 1.00 52.06 99 ASN B CA 1
ATOM 4247 C C . ASN B 1 99 ? -49.604 -48.047 -13.991 1.00 49.60 99 ASN B C 1
ATOM 4248 O O . ASN B 1 99 ? -48.773 -47.180 -14.191 1.00 49.72 99 ASN B O 1
ATOM 4253 N N . PRO B 1 100 ? -49.577 -48.798 -12.890 1.00 47.40 100 PRO B N 1
ATOM 4254 C CA . PRO B 1 100 ? -48.569 -48.645 -11.839 1.00 45.84 100 PRO B CA 1
ATOM 4255 C C . PRO B 1 100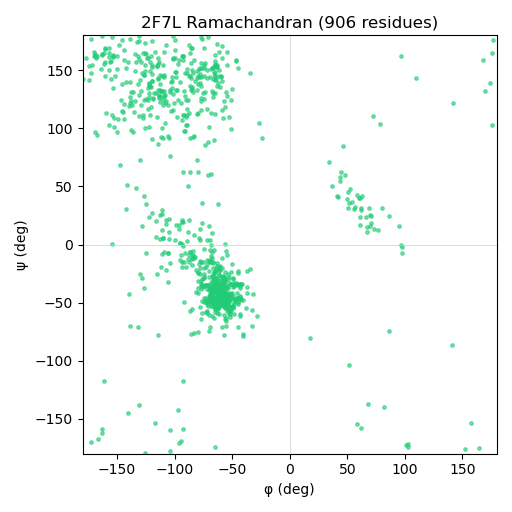 ? -47.148 -48.932 -12.303 1.00 44.50 100 PRO B C 1
ATOM 4256 O O . PRO B 1 100 ? -46.927 -49.425 -13.407 1.00 43.76 100 PRO B O 1
ATOM 4260 N N . ALA B 1 101 ? -46.196 -48.648 -11.421 1.00 43.23 101 ALA B N 1
ATOM 4261 C CA . ALA B 1 101 ? -44.774 -48.806 -11.706 1.00 42.34 101 ALA B CA 1
ATOM 4262 C C . ALA B 1 101 ? -44.302 -50.084 -12.393 1.00 42.23 101 ALA B C 1
ATOM 4263 O O . ALA B 1 101 ? -43.566 -50.026 -13.369 1.00 43.02 101 ALA B O 1
ATOM 4265 N N . PRO B 1 102 ? -44.718 -51.257 -11.899 1.00 42.21 102 PRO B N 1
ATOM 4266 C CA . PRO B 1 102 ? -44.291 -52.520 -12.509 1.00 41.26 102 PRO B CA 1
ATOM 4267 C C . PRO B 1 102 ? -44.665 -52.769 -13.977 1.00 40.75 102 PRO B C 1
ATOM 4268 O O . PRO B 1 102 ? -44.061 -53.610 -14.630 1.00 40.73 102 PRO B O 1
ATOM 4272 N N . TYR B 1 103 ? -45.648 -52.036 -14.491 1.00 40.67 103 TYR B N 1
ATOM 4273 C CA . TYR B 1 103 ? -46.105 -52.178 -15.874 1.00 40.32 103 TYR B CA 1
ATOM 4274 C C . TYR B 1 103 ? -45.367 -51.308 -16.893 1.00 40.57 103 TYR B C 1
ATOM 4275 O O . TYR B 1 103 ? -44.932 -50.191 -16.588 1.00 40.70 103 TYR B O 1
ATOM 4284 N N . ASN B 1 104 ? -45.244 -51.828 -18.111 1.00 39.54 104 ASN B N 1
ATOM 4285 C CA . ASN B 1 104 ? -44.640 -51.098 -19.207 1.00 38.10 104 ASN B CA 1
ATOM 4286 C C . ASN B 1 104 ? -45.346 -51.593 -20.445 1.00 37.34 104 ASN B C 1
ATOM 4287 O O . ASN B 1 104 ? -46.106 -52.531 -20.364 1.00 37.70 104 ASN B O 1
ATOM 4292 N N . GLY B 1 105 ? -45.125 -50.979 -21.593 1.00 37.04 105 GLY B N 1
ATOM 4293 C CA . GLY B 1 105 ? -45.832 -51.449 -22.767 1.00 36.00 105 GLY B CA 1
ATOM 4294 C C . GLY B 1 105 ? -45.294 -51.020 -24.118 1.00 36.38 105 GLY B C 1
ATOM 4295 O O . GLY B 1 105 ? -44.126 -50.641 -24.253 1.00 36.10 105 GLY B O 1
ATOM 4296 N N . ILE B 1 106 ? -46.168 -51.074 -25.124 1.00 36.18 106 ILE B N 1
ATOM 4297 C CA . ILE B 1 106 ? -45.816 -50.728 -26.493 1.00 35.54 106 ILE B CA 1
ATOM 4298 C C . ILE B 1 106 ? -46.981 -50.036 -27.204 1.00 36.53 106 ILE B C 1
ATOM 4299 O O . ILE B 1 106 ? -47.977 -50.685 -27.513 1.00 37.42 106 ILE B O 1
ATOM 4304 N N . LYS B 1 107 ? -46.892 -48.732 -27.449 1.00 37.53 107 LYS B N 1
ATOM 4305 C CA . LYS B 1 107 ? -47.961 -48.061 -28.194 1.00 39.27 107 LYS B CA 1
ATOM 4306 C C . LYS B 1 107 ? -47.380 -47.900 -29.588 1.00 40.00 107 LYS B C 1
ATOM 4307 O O . LYS B 1 107 ? -46.195 -47.609 -29.721 1.00 40.68 107 LYS B O 1
ATOM 4313 N N . VAL B 1 108 ? -48.192 -48.097 -30.623 1.00 39.85 108 VAL B N 1
ATOM 4314 C CA . VAL B 1 108 ? -47.717 -47.951 -31.997 1.00 40.17 108 VAL B CA 1
ATOM 4315 C C . VAL B 1 108 ? -48.455 -46.805 -32.657 1.00 40.16 108 VAL B C 1
ATOM 4316 O O . VAL B 1 108 ? -49.685 -46.732 -32.601 1.00 39.81 108 VAL B O 1
ATOM 4320 N N . VAL B 1 109 ? -47.708 -45.896 -33.277 1.00 40.19 109 VAL B N 1
ATOM 4321 C CA . VAL B 1 109 ? -48.345 -44.758 -33.912 1.00 39.82 109 VAL B CA 1
ATOM 4322 C C . VAL B 1 109 ? -48.109 -44.833 -35.406 1.00 40.14 109 VAL B C 1
ATOM 4323 O O . VAL B 1 109 ? -47.126 -45.410 -35.857 1.00 39.96 109 VAL B O 1
ATOM 4327 N N . ASP B 1 110 ? -49.024 -44.242 -36.157 1.00 41.39 110 ASP B N 1
ATOM 4328 C CA . ASP B 1 110 ? -48.989 -44.253 -37.608 1.00 43.59 110 ASP B CA 1
ATOM 4329 C C . ASP B 1 110 ? -48.476 -42.946 -38.207 1.00 44.37 110 ASP B C 1
ATOM 4330 O O . ASP B 1 110 ? -48.156 -42.022 -37.479 1.00 44.39 110 ASP B O 1
ATOM 4335 N N . LYS B 1 111 ? -48.411 -42.880 -39.539 1.00 45.69 111 LYS B N 1
ATOM 4336 C CA . LYS B 1 111 ? -47.955 -41.687 -40.253 1.00 47.52 111 LYS B CA 1
ATOM 4337 C C . LYS B 1 111 ? -48.517 -40.383 -39.692 1.00 48.42 111 LYS B C 1
ATOM 4338 O O . LYS B 1 111 ? -47.777 -39.515 -39.262 1.00 49.22 111 LYS B O 1
ATOM 4344 N N . ASP B 1 112 ? -49.834 -40.237 -39.733 1.00 49.15 112 ASP B N 1
ATOM 4345 C CA . ASP B 1 112 ? -50.491 -39.043 -39.232 1.00 49.85 112 ASP B CA 1
ATOM 4346 C C . ASP B 1 112 ? -50.056 -38.643 -37.815 1.00 49.64 112 ASP B C 1
ATOM 4347 O O . ASP B 1 112 ? -50.287 -37.519 -37.388 1.00 49.43 112 ASP B O 1
ATOM 4352 N N . GLY B 1 113 ? -49.433 -39.557 -37.084 1.00 49.14 113 GLY B N 1
ATOM 4353 C CA . GLY B 1 113 ? -48.995 -39.232 -35.741 1.00 49.76 113 GLY B CA 1
ATOM 4354 C C . GLY B 1 113 ? -49.967 -39.660 -34.659 1.00 50.73 113 GLY B C 1
ATOM 4355 O O . GLY B 1 113 ? -49.718 -39.469 -33.459 1.00 50.90 113 GLY B O 1
ATOM 4356 N N . ILE B 1 114 ? -51.078 -40.250 -35.080 1.00 51.03 114 ILE B N 1
ATOM 4357 C CA . ILE B 1 114 ? -52.097 -40.709 -34.154 1.00 51.50 114 ILE B CA 1
ATOM 4358 C C . ILE B 1 114 ? -51.867 -42.176 -33.894 1.00 52.29 114 ILE B C 1
ATOM 4359 O O . ILE B 1 114 ? -51.214 -42.835 -34.692 1.00 52.92 114 ILE B O 1
ATOM 4364 N N . GLU B 1 115 ? -52.383 -42.694 -32.785 1.00 53.16 115 GLU B N 1
ATOM 4365 C CA . GLU B 1 115 ? -52.214 -44.113 -32.490 1.00 54.47 115 GLU B CA 1
ATOM 4366 C C . GLU B 1 115 ? -52.931 -44.867 -33.608 1.00 55.08 115 GLU B C 1
ATOM 4367 O O . GLU B 1 115 ? -53.848 -44.323 -34.235 1.00 55.25 115 GLU B O 1
ATOM 4373 N N . ILE B 1 116 ? -52.519 -46.104 -33.882 1.00 55.56 116 ILE B N 1
ATOM 4374 C CA . ILE B 1 116 ? -53.171 -46.861 -34.949 1.00 55.72 116 ILE B CA 1
ATOM 4375 C C . ILE B 1 116 ? -54.578 -47.316 -34.589 1.00 56.31 116 ILE B C 1
ATOM 4376 O O . ILE B 1 116 ? -54.874 -47.672 -33.442 1.00 55.10 116 ILE B O 1
ATOM 4381 N N . ARG B 1 117 ? -55.438 -47.277 -35.604 1.00 57.67 117 ARG B N 1
ATOM 4382 C CA . ARG B 1 117 ? -56.839 -47.668 -35.497 1.00 58.90 117 ARG B CA 1
ATOM 4383 C C . ARG B 1 117 ? -56.958 -49.149 -35.163 1.00 59.49 117 ARG B C 1
ATOM 4384 O O . ARG B 1 117 ? -56.180 -49.956 -35.663 1.00 59.63 117 ARG B O 1
ATOM 4392 N N . ARG B 1 118 ? -57.934 -49.495 -34.323 1.00 60.47 118 ARG B N 1
ATOM 4393 C CA . ARG B 1 118 ? -58.170 -50.881 -33.904 1.00 60.87 118 ARG B CA 1
ATOM 4394 C C . ARG B 1 118 ? -57.918 -51.871 -35.041 1.00 60.18 118 ARG B C 1
ATOM 4395 O O . ARG B 1 118 ? -57.322 -52.925 -34.836 1.00 59.38 118 ARG B O 1
ATOM 4403 N N . GLU B 1 119 ? -58.373 -51.515 -36.241 1.00 60.01 119 GLU B N 1
ATOM 4404 C CA . GLU B 1 119 ? -58.234 -52.364 -37.426 1.00 60.53 119 GLU B CA 1
ATOM 4405 C C . GLU B 1 119 ? -56.803 -52.772 -37.710 1.00 60.16 119 GLU B C 1
ATOM 4406 O O . GLU B 1 119 ? -56.460 -53.955 -37.684 1.00 59.72 119 GLU B O 1
ATOM 4412 N N . LYS B 1 120 ? -55.970 -51.782 -37.996 1.00 60.38 120 LYS B N 1
ATOM 4413 C CA . LYS B 1 120 ? -54.568 -52.037 -38.262 1.00 59.64 120 LYS B CA 1
ATOM 4414 C C . LYS B 1 120 ? -53.934 -52.746 -37.059 1.00 59.13 120 LYS B C 1
ATOM 4415 O O . LYS B 1 120 ? -53.058 -53.583 -37.227 1.00 58.64 120 LYS B O 1
ATOM 4421 N N . GLU B 1 121 ? -54.386 -52.424 -35.850 1.00 59.31 121 GLU B N 1
ATOM 4422 C CA . GLU B 1 121 ? -53.858 -53.077 -34.653 1.00 60.23 121 GLU B CA 1
ATOM 4423 C C . GLU B 1 121 ? -53.960 -54.584 -34.856 1.00 59.79 121 GLU B C 1
ATOM 4424 O O . GLU B 1 121 ? -53.055 -55.345 -34.507 1.00 59.37 121 GLU B O 1
ATOM 4430 N N . ASN B 1 122 ? -55.088 -54.996 -35.423 1.00 59.57 122 ASN B N 1
ATOM 4431 C CA . ASN B 1 122 ? -55.384 -56.401 -35.668 1.00 59.08 122 ASN B CA 1
ATOM 4432 C C . ASN B 1 122 ? -54.452 -57.084 -36.658 1.00 58.90 122 ASN B C 1
ATOM 4433 O O . ASN B 1 122 ? -54.070 -58.243 -36.466 1.00 58.77 122 ASN B O 1
ATOM 4438 N N . GLU B 1 123 ? -54.075 -56.379 -37.712 1.00 58.52 123 GLU B N 1
ATOM 4439 C CA . GLU B 1 123 ? -53.168 -56.970 -38.676 1.00 58.62 123 GLU B CA 1
ATOM 4440 C C . GLU B 1 123 ? -51.850 -57.255 -37.963 1.00 58.80 123 GLU B C 1
ATOM 4441 O O . GLU B 1 123 ? -51.202 -58.271 -38.204 1.00 59.15 123 GLU B O 1
ATOM 4447 N N . ILE B 1 124 ? -51.457 -56.366 -37.065 1.00 58.78 124 ILE B N 1
ATOM 4448 C CA . ILE B 1 124 ? -50.211 -56.562 -36.346 1.00 59.17 124 ILE B CA 1
ATOM 4449 C C . ILE B 1 124 ? -50.323 -57.765 -35.431 1.00 59.67 124 ILE B C 1
ATOM 4450 O O . ILE B 1 124 ? -49.371 -58.531 -35.283 1.00 58.96 124 ILE B O 1
ATOM 4455 N N . GLU B 1 125 ? -51.496 -57.927 -34.822 1.00 61.19 125 GLU B N 1
ATOM 4456 C CA . GLU B 1 125 ? -51.749 -59.060 -33.928 1.00 62.47 125 GLU B CA 1
ATOM 4457 C C . GLU B 1 125 ? -51.739 -60.351 -34.750 1.00 62.54 125 GLU B C 1
ATOM 4458 O O . GLU B 1 125 ? -51.152 -61.363 -34.346 1.00 62.42 125 GLU B O 1
ATOM 4464 N N . ASP B 1 126 ? -52.383 -60.308 -35.913 1.00 62.33 126 ASP B N 1
ATOM 4465 C CA . ASP B 1 126 ? -52.412 -61.474 -36.784 1.00 62.14 126 ASP B CA 1
ATOM 4466 C C . ASP B 1 126 ? -50.984 -61.812 -37.231 1.00 60.73 126 ASP B C 1
ATOM 4467 O O . ASP B 1 126 ? -50.608 -62.986 -37.291 1.00 60.45 126 ASP B O 1
ATOM 4472 N N . LEU B 1 127 ? -50.197 -60.776 -37.536 1.00 59.13 127 LEU B N 1
ATOM 4473 C CA . LEU B 1 127 ? -48.801 -60.948 -37.947 1.00 57.42 127 LEU B CA 1
ATOM 4474 C C . LEU B 1 127 ? -48.001 -61.500 -36.786 1.00 56.42 127 LEU B C 1
ATOM 4475 O O . LEU B 1 127 ? -47.075 -62.278 -36.977 1.00 56.47 127 LEU B O 1
ATOM 4480 N N . PHE B 1 128 ? -48.369 -61.090 -35.579 1.00 55.15 128 PHE B N 1
ATOM 4481 C CA . PHE B 1 128 ? -47.694 -61.554 -34.383 1.00 54.71 128 PHE B CA 1
ATOM 4482 C C . PHE B 1 128 ? -47.873 -63.055 -34.235 1.00 54.88 128 PHE B C 1
ATOM 4483 O O . PHE B 1 128 ? -46.986 -63.754 -33.742 1.00 54.41 128 PHE B O 1
ATOM 4491 N N . PHE B 1 129 ? -49.036 -63.529 -34.681 1.00 55.46 129 PHE B N 1
ATOM 4492 C CA . PHE B 1 129 ? -49.416 -64.938 -34.610 1.00 54.94 129 PHE B CA 1
ATOM 4493 C C . PHE B 1 129 ? -48.940 -65.780 -35.786 1.00 54.68 129 PHE B C 1
ATOM 4494 O O . PHE B 1 129 ? -48.239 -66.770 -35.594 1.00 54.10 129 PHE B O 1
ATOM 4502 N N . THR B 1 130 ? -49.325 -65.390 -36.997 1.00 54.46 130 THR B N 1
ATOM 4503 C CA . THR B 1 130 ? -48.928 -66.126 -38.194 1.00 54.71 130 THR B CA 1
ATOM 4504 C C . THR B 1 130 ? -47.416 -66.079 -38.404 1.00 54.80 130 THR B C 1
ATOM 4505 O O . THR B 1 130 ? -46.846 -66.919 -39.101 1.00 54.59 130 THR B O 1
ATOM 4509 N N . GLU B 1 131 ? -46.784 -65.071 -37.805 1.00 54.87 131 GLU B N 1
ATOM 4510 C CA . GLU B 1 131 ? -45.343 -64.855 -37.892 1.00 54.11 131 GLU B CA 1
ATOM 4511 C C . GLU B 1 131 ? -44.769 -64.709 -39.298 1.00 53.77 131 GLU B C 1
ATOM 4512 O O . GLU B 1 131 ? -43.633 -65.093 -39.548 1.00 52.88 131 GLU B O 1
ATOM 4518 N N . ARG B 1 132 ? -45.554 -64.141 -40.210 1.00 54.44 132 ARG B N 1
ATOM 4519 C CA . ARG B 1 132 ? -45.090 -63.919 -41.583 1.00 55.50 132 ARG B CA 1
ATOM 4520 C C . ARG B 1 132 ? -44.236 -62.650 -41.553 1.00 54.88 132 ARG B C 1
ATOM 4521 O O . ARG B 1 132 ? -44.651 -61.594 -42.049 1.00 54.83 132 ARG B O 1
ATOM 4529 N N . PHE B 1 133 ? -43.040 -62.761 -40.983 1.00 53.73 133 PHE B N 1
ATOM 4530 C CA . PHE B 1 133 ? -42.157 -61.612 -40.839 1.00 52.64 133 PHE B CA 1
ATOM 4531 C C . PHE B 1 133 ? -41.263 -61.224 -41.999 1.00 53.25 133 PHE B C 1
ATOM 4532 O O . PHE B 1 133 ? -40.594 -62.063 -42.593 1.00 53.59 133 PHE B O 1
ATOM 4540 N N . ASN B 1 134 ? -41.243 -59.928 -42.289 1.00 54.08 134 ASN B N 1
ATOM 4541 C CA . ASN B 1 134 ? -40.421 -59.377 -43.353 1.00 54.53 134 ASN B CA 1
ATOM 4542 C C . ASN B 1 134 ? -38.944 -59.602 -43.064 1.00 54.39 134 ASN B C 1
ATOM 4543 O O . ASN B 1 134 ? -38.117 -58.744 -43.378 1.00 55.14 134 ASN B O 1
ATOM 4548 N N . THR B 1 135 ? -38.612 -60.737 -42.450 1.00 53.28 135 THR B N 1
ATOM 4549 C CA . THR B 1 135 ? -37.225 -61.057 -42.138 1.00 51.98 135 THR B CA 1
ATOM 4550 C C . THR B 1 135 ? -36.378 -60.862 -43.381 1.00 51.37 135 THR B C 1
ATOM 4551 O O . THR B 1 135 ? -36.752 -61.312 -44.460 1.00 51.80 135 THR B O 1
ATOM 4555 N N . ILE B 1 136 ? -35.234 -60.199 -43.236 1.00 50.50 136 ILE B N 1
ATOM 4556 C CA . ILE B 1 136 ? -34.390 -59.932 -44.393 1.00 49.40 136 ILE B CA 1
ATOM 4557 C C . ILE B 1 136 ? -33.093 -60.712 -44.523 1.00 48.55 136 ILE B C 1
ATOM 4558 O O . ILE B 1 136 ? -32.660 -61.407 -43.613 1.00 47.14 136 ILE B O 1
ATOM 4563 N N . GLU B 1 137 ? -32.486 -60.534 -45.692 1.00 48.84 137 GLU B N 1
ATOM 4564 C CA . GLU B 1 137 ? -31.214 -61.139 -46.102 1.00 49.61 137 GLU B CA 1
ATOM 4565 C C . GLU B 1 137 ? -29.992 -60.696 -45.296 1.00 48.10 137 GLU B C 1
ATOM 4566 O O . GLU B 1 137 ? -29.755 -59.503 -45.133 1.00 47.29 137 GLU B O 1
ATOM 4572 N N . TRP B 1 138 ? -29.199 -61.649 -44.828 1.00 46.73 138 TRP B N 1
ATOM 4573 C CA . TRP B 1 138 ? -28.001 -61.290 -44.090 1.00 45.87 138 TRP B CA 1
ATOM 4574 C C . TRP B 1 138 ? -27.306 -60.125 -44.805 1.00 45.42 138 TRP B C 1
ATOM 4575 O O . TRP B 1 138 ? -26.878 -59.150 -44.170 1.00 46.07 138 TRP B O 1
ATOM 4586 N N . SER B 1 139 ? -27.218 -60.222 -46.129 1.00 43.57 139 SER B N 1
ATOM 4587 C CA . SER B 1 139 ? -26.543 -59.217 -46.925 1.00 41.63 139 SER B CA 1
ATOM 4588 C C . SER B 1 139 ? -27.156 -57.826 -46.897 1.00 41.68 139 SER B C 1
ATOM 4589 O O . SER B 1 139 ? -26.508 -56.856 -47.312 1.00 41.86 139 SER B O 1
ATOM 4592 N N . SER B 1 140 ? -28.393 -57.693 -46.434 1.00 40.94 140 SER B N 1
ATOM 4593 C CA . SER B 1 140 ? -28.974 -56.349 -46.372 1.00 40.94 140 SER B CA 1
ATOM 4594 C C . SER B 1 140 ? -29.131 -55.886 -44.925 1.00 39.50 140 SER B C 1
ATOM 4595 O O . SER B 1 140 ? -29.651 -54.817 -44.637 1.00 39.66 140 SER B O 1
ATOM 4598 N N . LEU B 1 141 ? -28.623 -56.697 -44.015 1.00 39.40 141 LEU B N 1
ATOM 4599 C CA . LEU B 1 141 ? -28.673 -56.409 -42.586 1.00 39.19 141 LEU B CA 1
ATOM 4600 C C . LEU B 1 141 ? -27.442 -55.560 -42.272 1.00 39.31 141 LEU B C 1
ATOM 4601 O O . LEU B 1 141 ? -26.580 -55.961 -41.499 1.00 39.13 141 LEU B O 1
ATOM 4606 N N . THR B 1 142 ? -27.360 -54.384 -42.879 1.00 38.68 142 THR B N 1
ATOM 4607 C CA . THR B 1 142 ? -26.203 -53.532 -42.668 1.00 38.55 142 THR B CA 1
ATOM 4608 C C . THR B 1 142 ? -26.588 -52.126 -42.213 1.00 38.58 142 THR B C 1
ATOM 4609 O O . THR B 1 142 ? -26.005 -51.141 -42.653 1.00 37.85 142 THR B O 1
ATOM 4613 N N . THR B 1 143 ? -27.557 -52.021 -41.316 1.00 38.80 143 THR B N 1
ATOM 4614 C CA . THR B 1 143 ? -27.968 -50.698 -40.889 1.00 38.80 143 THR B CA 1
ATOM 4615 C C . THR B 1 143 ? -27.855 -50.397 -39.396 1.00 39.34 143 THR B C 1
ATOM 4616 O O . THR B 1 143 ? -28.184 -51.226 -38.550 1.00 39.80 143 THR B O 1
ATOM 4620 N N . GLU B 1 144 ? -27.344 -49.205 -39.094 1.00 39.87 144 GLU B N 1
ATOM 4621 C CA . GLU B 1 144 ? -27.181 -48.724 -37.725 1.00 40.49 144 GLU B CA 1
ATOM 4622 C C . GLU B 1 144 ? -28.454 -47.982 -37.357 1.00 39.04 144 GLU B C 1
ATOM 4623 O O . GLU B 1 144 ? -29.107 -47.366 -38.211 1.00 38.22 144 GLU B O 1
ATOM 4629 N N . VAL B 1 145 ? -28.821 -48.043 -36.088 1.00 37.63 145 VAL B N 1
ATOM 4630 C CA . VAL B 1 145 ? -29.997 -47.314 -35.670 1.00 36.48 145 VAL B CA 1
ATOM 4631 C C . VAL B 1 145 ? -29.463 -45.892 -35.526 1.00 34.87 145 VAL B C 1
ATOM 4632 O O . VAL B 1 145 ? -28.356 -45.707 -35.057 1.00 33.66 145 VAL B O 1
ATOM 4636 N N . LYS B 1 146 ? -30.231 -44.906 -35.973 1.00 33.85 146 LYS B N 1
ATOM 4637 C CA . LYS B 1 146 ? -29.811 -43.520 -35.919 1.00 33.51 146 LYS B CA 1
ATOM 4638 C C . LYS B 1 146 ? -30.414 -42.761 -34.737 1.00 34.40 146 LYS B C 1
ATOM 4639 O O . LYS B 1 146 ? -31.404 -43.187 -34.163 1.00 35.60 146 LYS B O 1
ATOM 4645 N N . ARG B 1 147 ? -29.804 -41.641 -34.360 1.00 34.52 147 ARG B N 1
ATOM 4646 C CA . ARG B 1 147 ? -30.317 -40.835 -33.265 1.00 34.21 147 ARG B CA 1
ATOM 4647 C C . ARG B 1 147 ? -31.126 -39.681 -33.838 1.00 33.05 147 ARG B C 1
ATOM 4648 O O . ARG B 1 147 ? -30.791 -39.162 -34.905 1.00 32.72 147 ARG B O 1
ATOM 4656 N N . GLU B 1 148 ? -32.197 -39.316 -33.129 1.00 31.60 148 GLU B N 1
ATOM 4657 C CA . GLU B 1 148 ? -33.086 -38.214 -33.483 1.00 29.80 148 GLU B CA 1
ATOM 4658 C C . GLU B 1 148 ? -33.154 -37.346 -32.224 1.00 29.51 148 GLU B C 1
ATOM 4659 O O . GLU B 1 148 ? -33.761 -37.714 -31.206 1.00 29.86 148 GLU B O 1
ATOM 4665 N N . ASP B 1 149 ? -32.526 -36.181 -32.309 1.00 28.20 149 ASP B N 1
ATOM 4666 C CA . ASP B 1 149 ? -32.432 -35.270 -31.180 1.00 26.26 149 ASP B CA 1
ATOM 4667 C C . ASP B 1 149 ? -33.327 -34.059 -31.258 1.00 25.81 149 ASP B C 1
ATOM 4668 O O . ASP B 1 149 ? -33.055 -33.081 -30.580 1.00 26.68 149 ASP B O 1
ATOM 4673 N N . ARG B 1 150 ? -34.397 -34.113 -32.043 1.00 24.77 150 ARG B N 1
ATOM 4674 C CA . ARG B 1 150 ? -35.275 -32.954 -32.206 1.00 24.26 150 ARG B CA 1
ATOM 4675 C C . ARG B 1 150 ? -36.661 -33.092 -31.594 1.00 24.86 150 ARG B C 1
ATOM 4676 O O . ARG B 1 150 ? -37.442 -32.118 -31.540 1.00 24.17 150 ARG B O 1
ATOM 4684 N N . VAL B 1 151 ? -36.962 -34.302 -31.138 1.00 24.81 151 VAL B N 1
ATOM 4685 C CA . VAL B 1 151 ? -38.267 -34.617 -30.609 1.00 24.77 151 VAL B CA 1
ATOM 4686 C C . VAL B 1 151 ? -38.838 -33.640 -29.579 1.00 24.32 151 VAL B C 1
ATOM 4687 O O . VAL B 1 151 ? -39.953 -33.170 -29.764 1.00 23.94 151 VAL B O 1
ATOM 4691 N N . ILE B 1 152 ? -38.093 -33.288 -28.537 1.00 24.62 152 ILE B N 1
ATOM 4692 C CA . ILE B 1 152 ? -38.617 -32.333 -27.544 1.00 24.98 152 ILE B CA 1
ATOM 4693 C C . ILE B 1 152 ? -38.702 -30.867 -28.033 1.00 26.12 152 ILE B C 1
ATOM 4694 O O . ILE B 1 152 ? -39.737 -30.206 -27.875 1.00 26.16 152 ILE B O 1
ATOM 4699 N N . SER B 1 153 ? -37.609 -30.367 -28.607 1.00 26.58 153 SER B N 1
ATOM 4700 C CA . SER B 1 153 ? -37.542 -29.001 -29.125 1.00 27.03 153 SER B CA 1
ATOM 4701 C C . SER B 1 153 ? -38.615 -28.741 -30.181 1.00 27.40 153 SER B C 1
ATOM 4702 O O . SER B 1 153 ? -39.245 -27.667 -30.207 1.00 26.47 153 SER B O 1
ATOM 4705 N N . THR B 1 154 ? -38.822 -29.730 -31.047 1.00 27.56 154 THR B N 1
ATOM 4706 C CA . THR B 1 154 ? -39.840 -29.626 -32.083 1.00 28.07 154 THR B CA 1
ATOM 4707 C C . THR B 1 154 ? -41.206 -29.545 -31.390 1.00 28.59 154 THR B C 1
ATOM 4708 O O . THR B 1 154 ? -42.050 -28.720 -31.730 1.00 29.14 154 THR B O 1
ATOM 4712 N N . TYR B 1 155 ? -41.405 -30.407 -30.403 1.00 28.70 155 TYR B N 1
ATOM 4713 C CA . TYR B 1 155 ? -42.649 -30.455 -29.648 1.00 29.44 155 TYR B CA 1
ATOM 4714 C C . TYR B 1 155 ? -42.909 -29.143 -28.910 1.00 30.76 155 TYR B C 1
ATOM 4715 O O . TYR B 1 155 ? -43.974 -28.528 -29.057 1.00 30.69 155 TYR B O 1
ATOM 4724 N N . VAL B 1 156 ? -41.937 -28.710 -28.116 1.00 31.97 156 VAL B N 1
ATOM 4725 C CA . VAL B 1 156 ? -42.116 -27.472 -27.388 1.00 32.64 156 VAL B CA 1
ATOM 4726 C C . VAL B 1 156 ? -42.369 -26.324 -28.359 1.00 33.84 156 VAL B C 1
ATOM 4727 O O . VAL B 1 156 ? -43.357 -25.594 -28.214 1.00 34.43 156 VAL B O 1
ATOM 4731 N N . ASN B 1 157 ? -41.507 -26.168 -29.359 1.00 33.88 157 ASN B N 1
ATOM 4732 C CA . ASN B 1 157 ? -41.708 -25.070 -30.286 1.00 34.46 157 ASN B CA 1
ATOM 4733 C C . ASN B 1 157 ? -43.057 -25.194 -30.924 1.00 34.16 157 ASN B C 1
ATOM 4734 O O . ASN B 1 157 ? -43.692 -24.194 -31.250 1.00 34.39 157 ASN B O 1
ATOM 4739 N N . GLY B 1 158 ? -43.511 -26.429 -31.089 1.00 34.00 158 GLY B N 1
ATOM 4740 C CA . GLY B 1 158 ? -44.816 -26.626 -31.684 1.00 33.71 158 GLY B CA 1
ATOM 4741 C C . GLY B 1 158 ? -45.868 -25.979 -30.810 1.00 33.69 158 GLY B C 1
ATOM 4742 O O . GLY B 1 158 ? -46.579 -25.076 -31.243 1.00 32.95 158 GLY B O 1
ATOM 4743 N N . ILE B 1 159 ? -45.952 -26.437 -29.565 1.00 33.88 159 ILE B N 1
ATOM 4744 C CA . ILE B 1 159 ? -46.922 -25.915 -28.614 1.00 34.65 159 ILE B CA 1
ATOM 4745 C C . ILE B 1 159 ? -46.876 -24.389 -28.531 1.00 35.78 159 ILE B C 1
ATOM 4746 O O . ILE B 1 159 ? -47.903 -23.715 -28.693 1.00 36.27 159 ILE B O 1
ATOM 4751 N N . LEU B 1 160 ? -45.689 -23.841 -28.284 1.00 35.80 160 LEU B N 1
ATOM 4752 C CA . LEU B 1 160 ? -45.553 -22.397 -28.161 1.00 35.40 160 LEU B CA 1
ATOM 4753 C C . LEU B 1 160 ? -46.060 -21.650 -29.383 1.00 35.84 160 LEU B C 1
ATOM 4754 O O . LEU B 1 160 ? -46.435 -20.478 -29.292 1.00 35.60 160 LEU B O 1
ATOM 4759 N N . SER B 1 161 ? -46.087 -22.321 -30.527 1.00 36.20 161 SER B N 1
ATOM 4760 C CA . SER B 1 161 ? -46.550 -21.656 -31.732 1.00 36.93 161 SER B CA 1
ATOM 4761 C C . SER B 1 161 ? -48.050 -21.361 -31.720 1.00 37.72 161 SER B C 1
ATOM 4762 O O . SER B 1 161 ? -48.541 -20.708 -32.626 1.00 38.18 161 SER B O 1
ATOM 4765 N N . HIS B 1 162 ? -48.788 -21.809 -30.708 1.00 38.89 162 HIS B N 1
ATOM 4766 C CA . HIS B 1 162 ? -50.227 -21.545 -30.709 1.00 39.84 162 HIS B CA 1
ATOM 4767 C C . HIS B 1 162 ? -50.808 -20.606 -29.666 1.00 40.35 162 HIS B C 1
ATOM 4768 O O . HIS B 1 162 ? -52.022 -20.424 -29.600 1.00 41.50 162 HIS B O 1
ATOM 4775 N N . VAL B 1 163 ? -49.951 -19.998 -28.857 1.00 40.29 163 VAL B N 1
ATOM 4776 C CA . VAL B 1 163 ? -50.418 -19.054 -27.862 1.00 39.76 163 VAL B CA 1
ATOM 4777 C C . VAL B 1 163 ? -49.672 -17.771 -28.080 1.00 40.38 163 VAL B C 1
ATOM 4778 O O . VAL B 1 163 ? -48.656 -17.751 -28.778 1.00 40.86 163 VAL B O 1
ATOM 4782 N N . ASP B 1 164 ? -50.193 -16.698 -27.496 1.00 40.94 164 ASP B N 1
ATOM 4783 C CA . ASP B 1 164 ? -49.570 -15.385 -27.586 1.00 41.20 164 ASP B CA 1
ATOM 4784 C C . ASP B 1 164 ? -48.504 -15.357 -26.499 1.00 40.92 164 ASP B C 1
ATOM 4785 O O . ASP B 1 164 ? -48.795 -15.020 -25.346 1.00 40.11 164 ASP B O 1
ATOM 4790 N N . ILE B 1 165 ? -47.275 -15.705 -26.864 1.00 40.77 165 ILE B N 1
ATOM 4791 C CA . ILE B 1 165 ? -46.192 -15.748 -25.885 1.00 41.25 165 ILE B CA 1
ATOM 4792 C C . ILE B 1 165 ? -45.956 -14.484 -25.055 1.00 41.58 165 ILE B C 1
ATOM 4793 O O . ILE B 1 165 ? -45.932 -14.558 -23.826 1.00 41.26 165 ILE B O 1
ATOM 4798 N N . GLU B 1 166 ? -45.778 -13.332 -25.694 1.00 41.78 166 GLU B N 1
ATOM 4799 C CA . GLU B 1 166 ? -45.537 -12.127 -24.903 1.00 42.65 166 GLU B CA 1
ATOM 4800 C C . GLU B 1 166 ? -46.727 -11.766 -24.023 1.00 43.24 166 GLU B C 1
ATOM 4801 O O . GLU B 1 166 ? -46.565 -11.202 -22.937 1.00 43.11 166 GLU B O 1
ATOM 4807 N N . LYS B 1 167 ? -47.929 -12.091 -24.477 1.00 43.43 167 LYS B N 1
ATOM 4808 C CA . LYS B 1 167 ? -49.088 -11.761 -23.678 1.00 44.16 167 LYS B CA 1
ATOM 4809 C C . LYS B 1 167 ? -49.032 -12.493 -22.350 1.00 44.04 167 LYS B C 1
ATOM 4810 O O . LYS B 1 167 ? -49.121 -11.868 -21.302 1.00 45.15 167 LYS B O 1
ATOM 4816 N N . ILE B 1 168 ? -48.872 -13.811 -22.391 1.00 43.39 168 ILE B N 1
ATOM 4817 C CA . ILE B 1 168 ? -48.815 -14.627 -21.175 1.00 42.82 168 ILE B CA 1
ATOM 4818 C C . ILE B 1 168 ? -47.609 -14.256 -20.321 1.00 43.41 168 ILE B C 1
ATOM 4819 O O . ILE B 1 168 ? -47.680 -14.223 -19.098 1.00 42.91 168 ILE B O 1
ATOM 4824 N N . LYS B 1 169 ? -46.496 -13.984 -20.986 1.00 44.77 169 LYS B N 1
ATOM 4825 C CA . LYS B 1 169 ? -45.246 -13.649 -20.309 1.00 46.36 169 LYS B CA 1
ATOM 4826 C C . LYS B 1 169 ? -45.339 -12.426 -19.399 1.00 46.69 169 LYS B C 1
ATOM 4827 O O . LYS B 1 169 ? -44.706 -12.374 -18.338 1.00 45.99 169 LYS B O 1
ATOM 4833 N N . LYS B 1 170 ? -46.126 -11.446 -19.836 1.00 47.66 170 LYS B N 1
ATOM 4834 C CA . LYS B 1 170 ? -46.333 -10.210 -19.091 1.00 48.23 170 LYS B CA 1
ATOM 4835 C C . LYS B 1 170 ? -47.079 -10.525 -17.812 1.00 47.80 170 LYS B C 1
ATOM 4836 O O . LYS B 1 170 ? -46.844 -9.917 -16.770 1.00 48.19 170 LYS B O 1
ATOM 4842 N N . LYS B 1 171 ? -47.978 -11.493 -17.895 1.00 47.38 171 LYS B N 1
ATOM 4843 C CA . LYS B 1 171 ? -48.752 -11.887 -16.739 1.00 46.59 171 LYS B CA 1
ATOM 4844 C C . LYS B 1 171 ? -47.832 -12.391 -15.639 1.00 45.57 171 LYS B C 1
ATOM 4845 O O . LYS B 1 171 ? -48.143 -12.265 -14.463 1.00 45.74 171 LYS B O 1
ATOM 4851 N N . ASN B 1 172 ? -46.686 -12.940 -16.039 1.00 44.82 172 ASN B N 1
ATOM 4852 C CA . ASN B 1 172 ? -45.689 -13.494 -15.123 1.00 43.74 172 ASN B CA 1
ATOM 4853 C C . ASN B 1 172 ? -46.270 -14.425 -14.061 1.00 42.52 172 ASN B C 1
ATOM 4854 O O . ASN B 1 172 ? -46.134 -14.207 -12.865 1.00 41.16 172 ASN B O 1
ATOM 4859 N N . TYR B 1 173 ? -46.902 -15.488 -14.528 1.00 42.34 173 TYR B N 1
ATOM 4860 C CA . TYR B 1 173 ? -47.540 -16.458 -13.664 1.00 41.34 173 TYR B CA 1
ATOM 4861 C C . TYR B 1 173 ? -46.616 -17.262 -12.781 1.00 41.98 173 TYR B C 1
ATOM 4862 O O . TYR B 1 173 ? -45.482 -17.566 -13.144 1.00 42.76 173 TYR B O 1
ATOM 4871 N N . LYS B 1 174 ? -47.122 -17.608 -11.607 1.00 42.19 174 LYS B N 1
ATOM 4872 C CA . LYS B 1 174 ? -46.390 -18.430 -10.656 1.00 42.65 174 LYS B CA 1
ATOM 4873 C C . LYS B 1 174 ? -47.091 -19.794 -10.850 1.00 42.64 174 LYS B C 1
ATOM 4874 O O . LYS B 1 174 ? -48.279 -19.962 -10.556 1.00 42.81 174 LYS B O 1
ATOM 4880 N N . VAL B 1 175 ? -46.346 -20.768 -11.350 1.00 41.80 175 VAL B N 1
ATOM 4881 C CA . VAL B 1 175 ? -46.920 -22.061 -11.689 1.00 40.36 175 VAL B CA 1
ATOM 4882 C C . VAL B 1 175 ? -46.311 -23.277 -10.983 1.00 39.99 175 VAL B C 1
ATOM 4883 O O . VAL B 1 175 ? -45.133 -23.272 -10.644 1.00 39.80 175 VAL B O 1
ATOM 4887 N N . LEU B 1 176 ? -47.115 -24.311 -10.739 1.00 40.05 176 LEU B N 1
ATOM 4888 C CA . LEU B 1 176 ? -46.587 -25.546 -10.128 1.00 40.09 176 LEU B CA 1
ATOM 4889 C C . LEU B 1 176 ? -46.881 -26.708 -11.084 1.00 39.75 176 LEU B C 1
ATOM 4890 O O . LEU B 1 176 ? -47.962 -26.784 -11.661 1.00 39.86 176 LEU B O 1
ATOM 4895 N N . ILE B 1 177 ? -45.913 -27.604 -11.251 1.00 39.14 177 ILE B N 1
ATOM 4896 C CA . ILE B 1 177 ? -46.070 -28.733 -12.154 1.00 38.78 177 ILE B CA 1
ATOM 4897 C C . ILE B 1 177 ? -45.725 -30.069 -11.499 1.00 39.73 177 ILE B C 1
ATOM 4898 O O . ILE B 1 177 ? -44.674 -30.200 -10.858 1.00 40.16 177 ILE B O 1
ATOM 4903 N N . ASP B 1 178 ? -46.602 -31.058 -11.662 1.00 39.48 178 ASP B N 1
ATOM 4904 C CA . ASP B 1 178 ? -46.352 -32.382 -11.113 1.00 39.40 178 ASP B CA 1
ATOM 4905 C C . ASP B 1 178 ? -46.309 -33.390 -12.269 1.00 39.43 178 ASP B C 1
ATOM 4906 O O . ASP B 1 178 ? -47.337 -33.945 -12.665 1.00 39.60 178 ASP B O 1
ATOM 4911 N N . PRO B 1 179 ? -45.115 -33.634 -12.830 1.00 38.90 179 PRO B N 1
ATOM 4912 C CA . PRO B 1 179 ? -44.938 -34.573 -13.943 1.00 38.16 179 PRO B CA 1
ATOM 4913 C C . PRO B 1 179 ? -44.936 -36.050 -13.521 1.00 37.52 179 PRO B C 1
ATOM 4914 O O . PRO B 1 179 ? -44.722 -36.944 -14.345 1.00 37.40 179 PRO B O 1
ATOM 4918 N N . ALA B 1 180 ? -45.177 -36.283 -12.236 1.00 36.33 180 ALA B N 1
ATOM 4919 C CA . ALA B 1 180 ? -45.228 -37.627 -11.667 1.00 35.76 180 ALA B CA 1
ATOM 4920 C C . ALA B 1 180 ? -43.937 -38.410 -11.821 1.00 35.21 180 ALA B C 1
ATOM 4921 O O . ALA B 1 180 ? -43.945 -39.615 -12.100 1.00 35.14 180 ALA B O 1
ATOM 4923 N N . ASN B 1 181 ? -42.825 -37.718 -11.628 1.00 34.60 181 ASN B N 1
ATOM 4924 C CA . ASN B 1 181 ? -41.519 -38.351 -11.712 1.00 34.15 181 ASN B CA 1
ATOM 4925 C C . ASN B 1 181 ? -41.232 -38.933 -13.059 1.00 33.66 181 ASN B C 1
ATOM 4926 O O . ASN B 1 181 ? -40.399 -39.832 -13.208 1.00 33.72 181 ASN B O 1
ATOM 4931 N N . SER B 1 182 ? -41.915 -38.403 -14.054 1.00 33.14 182 SER B N 1
ATOM 4932 C CA . SER B 1 182 ? -41.727 -38.928 -15.374 1.00 33.07 182 SER B CA 1
ATOM 4933 C C . SER B 1 182 ? -41.468 -37.897 -16.470 1.00 33.10 182 SER B C 1
ATOM 4934 O O . SER B 1 182 ? -41.410 -36.672 -16.260 1.00 32.07 182 SER B O 1
ATOM 4937 N N . VAL B 1 183 ? -41.302 -38.463 -17.650 1.00 32.79 183 VAL B N 1
ATOM 4938 C CA . VAL B 1 183 ? -41.020 -37.772 -18.864 1.00 32.64 183 VAL B CA 1
ATOM 4939 C C . VAL B 1 183 ? -41.649 -36.387 -19.036 1.00 32.70 183 VAL B C 1
ATOM 4940 O O . VAL B 1 183 ? -41.150 -35.589 -19.836 1.00 33.94 183 VAL B O 1
ATOM 4944 N N . GLY B 1 184 ? -42.722 -36.080 -18.310 1.00 31.81 184 GLY B N 1
ATOM 4945 C CA . GLY B 1 184 ? -43.321 -34.753 -18.440 1.00 30.71 184 GLY B CA 1
ATOM 4946 C C . GLY B 1 184 ? -42.399 -33.617 -17.970 1.00 29.88 184 GLY B C 1
ATOM 4947 O O . GLY B 1 184 ? -42.461 -32.488 -18.472 1.00 30.17 184 GLY B O 1
ATOM 4948 N N . ALA B 1 185 ? -41.538 -33.914 -17.001 1.00 28.55 185 ALA B N 1
ATOM 4949 C CA . ALA B 1 185 ? -40.603 -32.933 -16.463 1.00 27.78 185 ALA B CA 1
ATOM 4950 C C . ALA B 1 185 ? -39.679 -32.380 -17.532 1.00 27.38 185 ALA B C 1
ATOM 4951 O O . ALA B 1 185 ? -39.090 -31.314 -17.373 1.00 27.95 185 ALA B O 1
ATOM 4953 N N . LEU B 1 186 ? -39.556 -33.113 -18.626 1.00 26.63 186 LEU B N 1
ATOM 4954 C CA . LEU B 1 186 ? -38.680 -32.724 -19.712 1.00 25.81 186 LEU B CA 1
ATOM 4955 C C . LEU B 1 186 ? -39.326 -31.825 -20.730 1.00 26.33 186 LEU B C 1
ATOM 4956 O O . LEU B 1 186 ? -38.631 -31.270 -21.586 1.00 26.34 186 LEU B O 1
ATOM 4961 N N . SER B 1 187 ? -40.647 -31.691 -20.690 1.00 26.64 187 SER B N 1
ATOM 4962 C CA . SER B 1 187 ? -41.269 -30.829 -21.686 1.00 28.31 187 SER B CA 1
ATOM 4963 C C . SER B 1 187 ? -42.179 -29.735 -21.150 1.00 28.20 187 SER B C 1
ATOM 4964 O O . SER B 1 187 ? -42.169 -28.628 -21.683 1.00 28.14 187 SER B O 1
ATOM 4967 N N . THR B 1 188 ? -42.947 -30.011 -20.096 1.00 28.37 188 THR B N 1
ATOM 4968 C CA . THR B 1 188 ? -43.840 -28.976 -19.569 1.00 28.39 188 THR B CA 1
ATOM 4969 C C . THR B 1 188 ? -43.127 -27.775 -18.910 1.00 27.92 188 THR B C 1
ATOM 4970 O O . THR B 1 188 ? -43.493 -26.633 -19.175 1.00 28.31 188 THR B O 1
ATOM 4974 N N . PRO B 1 189 ? -42.102 -28.012 -18.060 1.00 26.77 189 PRO B N 1
ATOM 4975 C CA . PRO B 1 189 ? -41.433 -26.857 -17.447 1.00 27.07 189 PRO B CA 1
ATOM 4976 C C . PRO B 1 189 ? -40.794 -25.978 -18.541 1.00 28.04 189 PRO B C 1
ATOM 4977 O O . PRO B 1 189 ? -40.609 -24.762 -18.379 1.00 27.44 189 PRO B O 1
ATOM 4981 N N . LEU B 1 190 ? -40.463 -26.617 -19.661 1.00 28.64 190 LEU B N 1
ATOM 4982 C CA . LEU B 1 190 ? -39.841 -25.924 -20.767 1.00 29.04 190 LEU B CA 1
ATOM 4983 C C . LEU B 1 190 ? -40.797 -24.960 -21.435 1.00 29.99 190 LEU B C 1
ATOM 4984 O O . LEU B 1 190 ? -40.385 -23.869 -21.809 1.00 31.03 190 LEU B O 1
ATOM 4989 N N . VAL B 1 191 ? -42.070 -25.322 -21.594 1.00 30.26 191 VAL B N 1
ATOM 4990 C CA . VAL B 1 191 ? -42.971 -24.358 -22.225 1.00 29.91 191 VAL B CA 1
ATOM 4991 C C . VAL B 1 191 ? -43.326 -23.274 -21.193 1.00 29.60 191 VAL B C 1
ATOM 4992 O O . VAL B 1 191 ? -43.559 -22.121 -21.546 1.00 30.26 191 VAL B O 1
ATOM 4996 N N . ALA B 1 192 ? -43.333 -23.645 -19.919 1.00 28.34 192 ALA B N 1
ATOM 4997 C CA . ALA B 1 192 ? -43.637 -22.712 -18.853 1.00 28.17 192 ALA B CA 1
ATOM 4998 C C . ALA B 1 192 ? -42.582 -21.615 -18.852 1.00 28.60 192 ALA B C 1
ATOM 4999 O O . ALA B 1 192 ? -42.893 -20.412 -18.765 1.00 28.31 192 ALA B O 1
ATOM 5001 N N . ARG B 1 193 ? -41.326 -22.043 -18.953 1.00 27.99 193 ARG B N 1
ATOM 5002 C CA . ARG B 1 193 ? -40.216 -21.115 -18.981 1.00 27.00 193 ARG B CA 1
ATOM 5003 C C . ARG B 1 193 ? -40.324 -20.173 -20.154 1.00 27.37 193 ARG B C 1
ATOM 5004 O O . ARG B 1 193 ? -40.026 -18.986 -20.021 1.00 27.69 193 ARG B O 1
ATOM 5012 N N . ALA B 1 194 ? -40.739 -20.702 -21.304 1.00 27.26 194 ALA B N 1
ATOM 5013 C CA . ALA B 1 194 ? -40.883 -19.886 -22.499 1.00 28.01 194 ALA B CA 1
ATOM 5014 C C . ALA B 1 194 ? -42.003 -18.867 -22.351 1.00 29.53 194 ALA B C 1
ATOM 5015 O O . ALA B 1 194 ? -41.987 -17.822 -23.015 1.00 30.18 194 ALA B O 1
ATOM 5017 N N . LEU B 1 195 ? -42.982 -19.171 -21.496 1.00 29.63 195 LEU B N 1
ATOM 5018 C CA . LEU B 1 195 ? -44.090 -18.252 -21.269 1.00 30.19 195 LEU B CA 1
ATOM 5019 C C . LEU B 1 195 ? -43.790 -17.415 -20.022 1.00 30.36 195 LEU B C 1
ATOM 5020 O O . LEU B 1 195 ? -44.663 -16.750 -19.457 1.00 30.18 195 LEU B O 1
ATOM 5025 N N . GLY B 1 196 ? -42.537 -17.487 -19.596 1.00 29.76 196 GLY B N 1
ATOM 5026 C CA . GLY B 1 196 ? -42.063 -16.704 -18.478 1.00 30.33 196 GLY B CA 1
ATOM 5027 C C . GLY B 1 196 ? -42.615 -16.876 -17.080 1.00 31.28 196 GLY B C 1
ATOM 5028 O O . GLY B 1 196 ? -42.801 -15.877 -16.380 1.00 33.06 196 GLY B O 1
ATOM 5029 N N . CYS B 1 197 ? -42.838 -18.111 -16.643 1.00 30.81 197 CYS B N 1
ATOM 5030 C CA . CYS B 1 197 ? -43.357 -18.367 -15.302 1.00 30.66 197 CYS B CA 1
ATOM 5031 C C . CYS B 1 197 ? -42.256 -18.618 -14.248 1.00 30.58 197 CYS B C 1
ATOM 5032 O O . CYS B 1 197 ? -41.110 -18.911 -14.589 1.00 29.83 197 CYS B O 1
ATOM 5035 N N . LYS B 1 198 ? -42.617 -18.490 -12.970 1.00 30.20 198 LYS B N 1
ATOM 5036 C CA . LYS B 1 198 ? -41.709 -18.831 -11.878 1.00 30.51 198 LYS B CA 1
ATOM 5037 C C . LYS B 1 198 ? -42.103 -20.310 -11.789 1.00 31.51 198 LYS B C 1
ATOM 5038 O O . LYS B 1 198 ? -43.290 -20.618 -11.646 1.00 32.97 198 LYS B O 1
ATOM 5044 N N . ILE B 1 199 ? -41.149 -21.229 -11.896 1.00 31.19 199 ILE B N 1
ATOM 5045 C CA . ILE B 1 199 ? -41.497 -22.651 -11.903 1.00 30.30 199 ILE B CA 1
ATOM 5046 C C . ILE B 1 199 ? -41.113 -23.510 -10.691 1.00 30.17 199 ILE B C 1
ATOM 5047 O O . ILE B 1 199 ? -39.943 -23.642 -10.326 1.00 30.95 199 ILE B O 1
ATOM 5052 N N . TYR B 1 200 ? -42.138 -24.080 -10.065 1.00 30.01 200 TYR B N 1
ATOM 5053 C CA . TYR B 1 200 ? -41.993 -24.982 -8.927 1.00 28.98 200 TYR B CA 1
ATOM 5054 C C . TYR B 1 200 ? -42.477 -26.315 -9.455 1.00 29.20 200 TYR B C 1
ATOM 5055 O O . TYR B 1 200 ? -43.567 -26.397 -10.025 1.00 29.93 200 TYR B O 1
ATOM 5064 N N . THR B 1 201 ? -41.691 -27.364 -9.297 1.00 28.66 201 THR B N 1
ATOM 5065 C CA . THR B 1 201 ? -42.162 -28.643 -9.772 1.00 28.88 201 THR B CA 1
ATOM 5066 C C . THR B 1 201 ? -42.042 -29.578 -8.618 1.00 28.62 201 THR B C 1
ATOM 5067 O O . THR B 1 201 ? -41.139 -29.446 -7.807 1.00 29.87 201 THR B O 1
ATOM 5071 N N . ILE B 1 202 ? -42.969 -30.511 -8.530 1.00 28.41 202 ILE B N 1
ATOM 5072 C CA . ILE B 1 202 ? -42.924 -31.505 -7.479 1.00 28.66 202 ILE B CA 1
ATOM 5073 C C . ILE B 1 202 ? -42.688 -32.798 -8.264 1.00 28.44 202 ILE B C 1
ATOM 5074 O O . ILE B 1 202 ? -43.195 -32.953 -9.389 1.00 27.66 202 ILE B O 1
ATOM 5079 N N . ASN B 1 203 ? -41.887 -33.700 -7.703 1.00 27.98 203 ASN B N 1
ATOM 5080 C CA . ASN B 1 203 ? -41.575 -34.960 -8.381 1.00 27.69 203 ASN B CA 1
ATOM 5081 C C . ASN B 1 203 ? -41.077 -34.609 -9.767 1.00 27.49 203 ASN B C 1
ATOM 5082 O O . ASN B 1 203 ? -41.504 -35.190 -10.761 1.00 27.01 203 ASN B O 1
ATOM 5087 N N . GLY B 1 204 ? -40.152 -33.656 -9.821 1.00 27.70 204 GLY B N 1
ATOM 5088 C CA . GLY B 1 204 ? -39.648 -33.211 -11.107 1.00 27.59 204 GLY B CA 1
ATOM 5089 C C . GLY B 1 204 ? -38.533 -34.064 -11.632 1.00 26.95 204 GLY B C 1
ATOM 5090 O O . GLY B 1 204 ? -38.205 -34.022 -12.810 1.00 27.45 204 GLY B O 1
ATOM 5091 N N . ASN B 1 205 ? -37.932 -34.831 -10.741 1.00 27.01 205 ASN B N 1
ATOM 5092 C CA . ASN B 1 205 ? -36.856 -35.727 -11.115 1.00 27.62 205 ASN B CA 1
ATOM 5093 C C . ASN B 1 205 ? -37.453 -37.015 -11.722 1.00 28.02 205 ASN B C 1
ATOM 5094 O O . ASN B 1 205 ? -38.563 -37.427 -11.369 1.00 27.54 205 ASN B O 1
ATOM 5099 N N . LEU B 1 206 ? -36.718 -37.635 -12.645 1.00 28.76 206 LEU B N 1
ATOM 5100 C CA . LEU B 1 206 ? -37.156 -38.880 -13.292 1.00 28.66 206 LEU B CA 1
ATOM 5101 C C . LEU B 1 206 ? -36.961 -40.090 -12.360 1.00 28.90 206 LEU B C 1
ATOM 5102 O O . LEU B 1 206 ? -35.869 -40.335 -11.863 1.00 27.82 206 LEU B O 1
ATOM 5107 N N . ASP B 1 207 ? -38.020 -40.852 -12.132 1.00 30.25 207 ASP B N 1
ATOM 5108 C CA . ASP B 1 207 ? -37.903 -41.981 -11.228 1.00 32.36 207 ASP B CA 1
ATOM 5109 C C . ASP B 1 207 ? -38.877 -43.124 -11.502 1.00 33.24 207 ASP B C 1
ATOM 5110 O O . ASP B 1 207 ? -40.040 -43.056 -11.115 1.00 34.55 207 ASP B O 1
ATOM 5115 N N . PRO B 1 208 ? -38.411 -44.207 -12.146 1.00 33.49 208 PRO B N 1
ATOM 5116 C CA . PRO B 1 208 ? -39.288 -45.345 -12.451 1.00 33.46 208 PRO B CA 1
ATOM 5117 C C . PRO B 1 208 ? -39.977 -46.038 -11.254 1.00 33.41 208 PRO B C 1
ATOM 5118 O O . PRO B 1 208 ? -40.871 -46.861 -11.438 1.00 33.98 208 PRO B O 1
ATOM 5122 N N . LEU B 1 209 ? -39.571 -45.725 -10.037 1.00 33.12 209 LEU B N 1
ATOM 5123 C CA . LEU B 1 209 ? -40.212 -46.355 -8.899 1.00 34.13 209 LEU B CA 1
ATOM 5124 C C . LEU B 1 209 ? -41.458 -45.622 -8.415 1.00 35.12 209 LEU B C 1
ATOM 5125 O O . LEU B 1 209 ? -42.248 -46.178 -7.656 1.00 35.18 209 LEU B O 1
ATOM 5130 N N . PHE B 1 210 ? -41.627 -44.379 -8.856 1.00 36.27 210 PHE B N 1
ATOM 5131 C CA . PHE B 1 210 ? -42.807 -43.593 -8.523 1.00 37.52 210 PHE B CA 1
ATOM 5132 C C . PHE B 1 210 ? -43.171 -43.528 -7.035 1.00 38.22 210 PHE B C 1
ATOM 5133 O O . PHE B 1 210 ? -44.333 -43.660 -6.660 1.00 38.62 210 PHE B O 1
ATOM 5141 N N . SER B 1 211 ? -42.172 -43.306 -6.203 1.00 39.02 211 SER B N 1
ATOM 5142 C CA . SER B 1 211 ? -42.340 -43.198 -4.771 1.00 39.95 211 SER B CA 1
ATOM 5143 C C . SER B 1 211 ? -43.409 -42.188 -4.287 1.00 41.27 211 SER B C 1
ATOM 5144 O O . SER B 1 211 ? -44.243 -42.517 -3.448 1.00 42.10 211 SER B O 1
ATOM 5147 N N . ALA B 1 212 ? -43.395 -40.965 -4.809 1.00 42.34 212 ALA B N 1
ATOM 5148 C CA . ALA B 1 212 ? -44.331 -39.919 -4.368 1.00 42.72 212 ALA B CA 1
ATOM 5149 C C . ALA B 1 212 ? -45.827 -40.101 -4.663 1.00 43.42 212 ALA B C 1
ATOM 5150 O O . ALA B 1 212 ? -46.679 -39.658 -3.889 1.00 43.70 212 ALA B O 1
ATOM 5152 N N . ARG B 1 213 ? -46.162 -40.712 -5.786 1.00 44.21 213 ARG B N 1
ATOM 5153 C CA . ARG B 1 213 ? -47.567 -40.911 -6.114 1.00 44.69 213 ARG B CA 1
ATOM 5154 C C . ARG B 1 213 ? -47.703 -41.746 -7.370 1.00 46.24 213 ARG B C 1
ATOM 5155 O O . ARG B 1 213 ? -46.812 -41.769 -8.213 1.00 46.90 213 ARG B O 1
ATOM 5163 N N . GLN B 1 214 ? -48.819 -42.446 -7.486 1.00 47.70 214 GLN B N 1
ATOM 5164 C CA . GLN B 1 214 ? -49.049 -43.262 -8.657 1.00 48.62 214 GLN B CA 1
ATOM 5165 C C . GLN B 1 214 ? -49.053 -42.306 -9.838 1.00 48.04 214 GLN B C 1
ATOM 5166 O O . GLN B 1 214 ? -49.493 -41.166 -9.727 1.00 47.20 214 GLN B O 1
ATOM 5172 N N . PRO B 1 215 ? -48.546 -42.759 -10.983 1.00 48.23 215 PRO B N 1
ATOM 5173 C CA . PRO B 1 215 ? -48.506 -41.920 -12.176 1.00 48.68 215 PRO B CA 1
ATOM 5174 C C . PRO B 1 215 ? -49.857 -41.360 -12.608 1.00 48.94 215 PRO B C 1
ATOM 5175 O O . PRO B 1 215 ? -49.934 -40.251 -13.117 1.00 48.89 215 PRO B O 1
ATOM 5179 N N . GLU B 1 216 ? -50.925 -42.117 -12.404 1.00 49.84 216 GLU B N 1
ATOM 5180 C CA . GLU B 1 216 ? -52.241 -41.643 -12.802 1.00 50.63 216 GLU B CA 1
ATOM 5181 C C . GLU B 1 216 ? -52.715 -40.526 -11.865 1.00 49.92 216 GLU B C 1
ATOM 5182 O O . GLU B 1 216 ? -52.907 -40.737 -10.668 1.00 50.18 216 GLU B O 1
ATOM 5188 N N . PRO B 1 217 ? -52.897 -39.312 -12.403 1.00 48.90 217 PRO B N 1
ATOM 5189 C CA . PRO B 1 217 ? -53.342 -38.170 -11.601 1.00 48.47 217 PRO B CA 1
ATOM 5190 C C . PRO B 1 217 ? -54.833 -38.232 -11.302 1.00 47.89 217 PRO B C 1
ATOM 5191 O O . PRO B 1 217 ? -55.665 -38.146 -12.204 1.00 47.88 217 PRO B O 1
ATOM 5195 N N . THR B 1 218 ? -55.158 -38.369 -10.023 1.00 47.52 218 THR B N 1
ATOM 5196 C CA . THR B 1 218 ? -56.544 -38.470 -9.578 1.00 46.73 218 THR B CA 1
ATOM 5197 C C . THR B 1 218 ? -56.697 -37.682 -8.308 1.00 46.65 218 THR B C 1
ATOM 5198 O O . THR B 1 218 ? -55.721 -37.461 -7.597 1.00 47.61 218 THR B O 1
ATOM 5202 N N . PHE B 1 219 ? -57.922 -37.273 -8.006 1.00 46.65 219 PHE B N 1
ATOM 5203 C CA . PHE B 1 219 ? -58.168 -36.510 -6.785 1.00 46.10 219 PHE B CA 1
ATOM 5204 C C . PHE B 1 219 ? -57.375 -37.079 -5.626 1.00 45.30 219 PHE B C 1
ATOM 5205 O O . PHE B 1 219 ? -56.895 -36.351 -4.773 1.00 44.80 219 PHE B O 1
ATOM 5213 N N . ASP B 1 220 ? -57.205 -38.389 -5.618 1.00 45.27 220 ASP B N 1
ATOM 5214 C CA . ASP B 1 220 ? -56.496 -39.011 -4.527 1.00 45.20 220 ASP B CA 1
ATOM 5215 C C . ASP B 1 220 ? -54.961 -38.984 -4.604 1.00 44.81 220 ASP B C 1
ATOM 5216 O O . ASP B 1 220 ? -54.292 -38.771 -3.584 1.00 44.95 220 ASP B O 1
ATOM 5221 N N . SER B 1 221 ? -54.401 -39.205 -5.793 1.00 43.70 221 SER B N 1
ATOM 5222 C CA . SER B 1 221 ? -52.950 -39.191 -5.954 1.00 42.67 221 SER B CA 1
ATOM 5223 C C . SER B 1 221 ? -52.452 -37.756 -5.799 1.00 42.12 221 SER B C 1
ATOM 5224 O O . SER B 1 221 ? -51.320 -37.509 -5.353 1.00 41.25 221 SER B O 1
ATOM 5227 N N . LEU B 1 222 ? -53.340 -36.823 -6.140 1.00 41.36 222 LEU B N 1
ATOM 5228 C CA . LEU B 1 222 ? -53.065 -35.394 -6.091 1.00 41.30 222 LEU B CA 1
ATOM 5229 C C . LEU B 1 222 ? -53.479 -34.751 -4.795 1.00 41.15 222 LEU B C 1
ATOM 5230 O O . LEU B 1 222 ? -53.682 -33.544 -4.723 1.00 40.34 222 LEU B O 1
ATOM 5235 N N . LYS B 1 223 ? -53.613 -35.563 -3.769 1.00 42.07 223 LYS B N 1
ATOM 5236 C CA . LYS B 1 223 ? -54.021 -35.052 -2.486 1.00 43.04 223 LYS B CA 1
ATOM 5237 C C . LYS B 1 223 ? -52.928 -34.131 -1.987 1.00 43.56 223 LYS B C 1
ATOM 5238 O O . LYS B 1 223 ? -53.173 -32.960 -1.708 1.00 43.37 223 LYS B O 1
ATOM 5244 N N . GLU B 1 224 ? -51.711 -34.662 -1.909 1.00 44.29 224 GLU B N 1
ATOM 5245 C CA . GLU B 1 224 ? -50.580 -33.898 -1.421 1.00 44.60 224 GLU B CA 1
ATOM 5246 C C . GLU B 1 224 ? -50.105 -32.776 -2.320 1.00 44.94 224 GLU B C 1
ATOM 5247 O O . GLU B 1 224 ? -49.860 -31.665 -1.845 1.00 44.05 224 GLU B O 1
ATOM 5253 N N . THR B 1 225 ? -49.970 -33.037 -3.616 1.00 45.64 225 THR B N 1
ATOM 5254 C CA . THR B 1 225 ? -49.488 -31.963 -4.468 1.00 46.22 225 THR B CA 1
ATOM 5255 C C . THR B 1 225 ? -50.484 -30.794 -4.492 1.00 46.89 225 THR B C 1
ATOM 5256 O O . THR B 1 225 ? -50.104 -29.662 -4.796 1.00 48.05 225 THR B O 1
ATOM 5260 N N . ALA B 1 226 ? -51.743 -31.045 -4.136 1.00 46.78 226 ALA B N 1
ATOM 5261 C CA . ALA B 1 226 ? -52.732 -29.964 -4.111 1.00 47.07 226 ALA B CA 1
ATOM 5262 C C . ALA B 1 226 ? -52.496 -29.162 -2.836 1.00 47.27 226 ALA B C 1
ATOM 5263 O O . ALA B 1 226 ? -52.817 -27.986 -2.743 1.00 46.56 226 ALA B O 1
ATOM 5265 N N . GLU B 1 227 ? -51.921 -29.835 -1.856 1.00 48.17 227 GLU B N 1
ATOM 5266 C CA . GLU B 1 227 ? -51.595 -29.237 -0.579 1.00 49.47 227 GLU B CA 1
ATOM 5267 C C . GLU B 1 227 ? -50.514 -28.180 -0.806 1.00 49.19 227 GLU B C 1
ATOM 5268 O O . GLU B 1 227 ? -50.649 -27.031 -0.380 1.00 49.35 227 GLU B O 1
ATOM 5274 N N . VAL B 1 228 ? -49.438 -28.587 -1.478 1.00 48.18 228 VAL B N 1
ATOM 5275 C CA . VAL B 1 228 ? -48.325 -27.698 -1.766 1.00 47.20 228 VAL B CA 1
ATOM 5276 C C . VAL B 1 228 ? -48.725 -26.550 -2.679 1.00 46.44 228 VAL B C 1
ATOM 5277 O O . VAL B 1 228 ? -48.138 -25.483 -2.625 1.00 46.58 228 VAL B O 1
ATOM 5281 N N . VAL B 1 229 ? -49.715 -26.761 -3.530 1.00 45.96 229 VAL B N 1
ATOM 5282 C CA . VAL B 1 229 ? -50.155 -25.685 -4.403 1.00 45.73 229 VAL B CA 1
ATOM 5283 C C . VAL B 1 229 ? -50.738 -24.562 -3.545 1.00 46.37 229 VAL B C 1
ATOM 5284 O O . VAL B 1 229 ? -50.566 -23.383 -3.845 1.00 47.07 229 VAL B O 1
ATOM 5288 N N . LYS B 1 230 ? -51.428 -24.930 -2.472 1.00 45.92 230 LYS B N 1
ATOM 5289 C CA . LYS B 1 230 ? -52.011 -23.940 -1.588 1.00 45.45 230 LYS B CA 1
ATOM 5290 C C . LYS B 1 230 ? -50.896 -23.245 -0.801 1.00 44.64 230 LYS B C 1
ATOM 5291 O O . LYS B 1 230 ? -50.822 -22.008 -0.744 1.00 44.58 230 LYS B O 1
ATOM 5297 N N . THR B 1 231 ? -50.017 -24.036 -0.199 1.00 42.66 231 THR B N 1
ATOM 5298 C CA . THR B 1 231 ? -48.943 -23.444 0.566 1.00 41.43 231 THR B CA 1
ATOM 5299 C C . THR B 1 231 ? -47.968 -22.634 -0.278 1.00 40.66 231 THR B C 1
ATOM 5300 O O . THR B 1 231 ? -47.369 -21.689 0.219 1.00 41.52 231 THR B O 1
ATOM 5304 N N . LEU B 1 232 ? -47.813 -22.960 -1.552 1.00 39.61 232 LEU B N 1
ATOM 5305 C CA . LEU B 1 232 ? -46.899 -22.181 -2.373 1.00 38.90 232 LEU B CA 1
ATOM 5306 C C . LEU B 1 232 ? -47.600 -21.005 -3.030 1.00 39.21 232 LEU B C 1
ATOM 5307 O O . LEU B 1 232 ? -46.978 -20.264 -3.776 1.00 39.63 232 LEU B O 1
ATOM 5312 N N . LYS B 1 233 ? -48.882 -20.809 -2.729 1.00 39.78 233 LYS B N 1
ATOM 5313 C CA . LYS B 1 233 ? -49.665 -19.714 -3.320 1.00 39.75 233 LYS B CA 1
ATOM 5314 C C . LYS B 1 233 ? -49.390 -19.585 -4.809 1.00 38.99 233 LYS B C 1
ATOM 5315 O O . LYS B 1 233 ? -49.022 -18.528 -5.301 1.00 39.49 233 LYS B O 1
ATOM 5321 N N . VAL B 1 234 ? -49.581 -20.687 -5.514 1.00 37.87 234 VAL B N 1
ATOM 5322 C CA . VAL B 1 234 ? -49.365 -20.772 -6.942 1.00 37.21 234 VAL B CA 1
ATOM 5323 C C . VAL B 1 234 ? -50.616 -20.319 -7.729 1.00 37.61 234 VAL B C 1
ATOM 5324 O O . VAL B 1 234 ? -51.753 -20.571 -7.314 1.00 38.19 234 VAL B O 1
ATOM 5328 N N . ASP B 1 235 ? -50.421 -19.643 -8.855 1.00 36.89 235 ASP B N 1
ATOM 5329 C CA . ASP B 1 235 ? -51.568 -19.184 -9.640 1.00 37.28 235 ASP B CA 1
ATOM 5330 C C . ASP B 1 235 ? -52.279 -20.321 -10.361 1.00 37.84 235 ASP B C 1
ATOM 5331 O O . ASP B 1 235 ? -53.434 -20.190 -10.778 1.00 37.69 235 ASP B O 1
ATOM 5336 N N . LEU B 1 236 ? -51.574 -21.436 -10.515 1.00 38.39 236 LEU B N 1
ATOM 5337 C CA . LEU B 1 236 ? -52.097 -22.591 -11.225 1.00 37.93 236 LEU B CA 1
ATOM 5338 C C . LEU B 1 236 ? -51.147 -23.782 -11.148 1.00 38.31 236 LEU B C 1
ATOM 5339 O O . LEU B 1 236 ? -49.919 -23.628 -11.215 1.00 37.95 236 LEU B O 1
ATOM 5344 N N . GLY B 1 237 ? -51.731 -24.972 -11.010 1.00 38.44 237 GLY B N 1
ATOM 5345 C CA . GLY B 1 237 ? -50.941 -26.188 -10.944 1.00 36.54 237 GLY B CA 1
ATOM 5346 C C . GLY B 1 237 ? -51.386 -27.130 -12.040 1.00 35.63 237 GLY B C 1
ATOM 5347 O O . GLY B 1 237 ? -52.474 -26.960 -12.605 1.00 35.34 237 GLY B O 1
ATOM 5348 N N . VAL B 1 238 ? -50.534 -28.095 -12.374 1.00 34.43 238 VAL B N 1
ATOM 5349 C CA . VAL B 1 238 ? -50.872 -29.093 -13.379 1.00 33.93 238 VAL B CA 1
ATOM 5350 C C . VAL B 1 238 ? -50.233 -30.395 -12.972 1.00 33.66 238 VAL B C 1
ATOM 5351 O O . VAL B 1 238 ? -49.088 -30.421 -12.516 1.00 32.95 238 VAL B O 1
ATOM 5355 N N . ALA B 1 239 ? -50.992 -31.473 -13.123 1.00 33.85 239 ALA B N 1
ATOM 5356 C CA . ALA B 1 239 ? -50.510 -32.803 -12.800 1.00 34.65 239 ALA B CA 1
ATOM 5357 C C . ALA B 1 239 ? -50.579 -33.601 -14.106 1.00 35.28 239 ALA B C 1
ATOM 5358 O O . ALA B 1 239 ? -51.463 -33.358 -14.942 1.00 35.03 239 ALA B O 1
ATOM 5360 N N . HIS B 1 240 ? -49.636 -34.527 -14.281 1.00 35.75 240 HIS B N 1
ATOM 5361 C CA . HIS B 1 240 ? -49.555 -35.345 -15.497 1.00 37.34 240 HIS B CA 1
ATOM 5362 C C . HIS B 1 240 ? -49.503 -36.815 -15.164 1.00 38.45 240 HIS B C 1
ATOM 5363 O O . HIS B 1 240 ? -49.237 -37.193 -14.028 1.00 39.36 240 HIS B O 1
ATOM 5370 N N . ASP B 1 241 ? -49.736 -37.646 -16.168 1.00 39.00 241 ASP B N 1
ATOM 5371 C CA . ASP B 1 241 ? -49.641 -39.074 -15.961 1.00 39.79 241 ASP B CA 1
ATOM 5372 C C . ASP B 1 241 ? -48.270 -39.438 -16.501 1.00 39.98 241 ASP B C 1
ATOM 5373 O O . ASP B 1 241 ? -47.574 -38.585 -17.032 1.00 40.44 241 ASP B O 1
ATOM 5378 N N . GLY B 1 242 ? -47.888 -40.698 -16.359 1.00 40.53 242 GLY B N 1
ATOM 5379 C CA . GLY B 1 242 ? -46.593 -41.163 -16.829 1.00 40.71 242 GLY B CA 1
ATOM 5380 C C . GLY B 1 242 ? -46.069 -40.653 -18.162 1.00 40.88 242 GLY B C 1
ATOM 5381 O O . GLY B 1 242 ? -44.910 -40.258 -18.249 1.00 40.32 242 GLY B O 1
ATOM 5382 N N . ASP B 1 243 ? -46.872 -40.665 -19.216 1.00 41.53 243 ASP B N 1
ATOM 5383 C CA . ASP B 1 243 ? -46.327 -40.171 -20.466 1.00 43.55 243 ASP B CA 1
ATOM 5384 C C . ASP B 1 243 ? -46.880 -38.812 -20.889 1.00 43.53 243 ASP B C 1
ATOM 5385 O O . ASP B 1 243 ? -46.815 -38.420 -22.062 1.00 44.09 243 ASP B O 1
ATOM 5390 N N . ALA B 1 244 ? -47.409 -38.099 -19.901 1.00 42.71 244 ALA B N 1
ATOM 5391 C CA . ALA B 1 244 ? -47.920 -36.750 -20.069 1.00 42.60 244 ALA B CA 1
ATOM 5392 C C . ALA B 1 244 ? -48.877 -36.450 -21.202 1.00 43.18 244 ALA B C 1
ATOM 5393 O O . ALA B 1 244 ? -48.769 -35.388 -21.831 1.00 43.36 244 ALA B O 1
ATOM 5395 N N . ASP B 1 245 ? -49.804 -37.359 -21.485 1.00 43.97 245 ASP B N 1
ATOM 5396 C CA . ASP B 1 245 ? -50.789 -37.068 -22.525 1.00 44.92 245 ASP B CA 1
ATOM 5397 C C . ASP B 1 245 ? -52.045 -36.520 -21.843 1.00 43.90 245 ASP B C 1
ATOM 5398 O O . ASP B 1 245 ? -52.920 -35.958 -22.494 1.00 43.70 245 ASP B O 1
ATOM 5403 N N . ARG B 1 246 ? -52.105 -36.678 -20.521 1.00 42.81 246 ARG B N 1
ATOM 5404 C CA . ARG B 1 246 ? -53.216 -36.176 -19.715 1.00 42.51 246 ARG B CA 1
ATOM 5405 C C . ARG B 1 246 ? -52.736 -35.007 -18.861 1.00 41.00 246 ARG B C 1
ATOM 5406 O O . ARG B 1 246 ? -51.554 -34.903 -18.543 1.00 40.42 246 ARG B O 1
ATOM 5414 N N . ALA B 1 247 ? -53.658 -34.131 -18.487 1.00 39.64 247 ALA B N 1
ATOM 5415 C CA . ALA B 1 247 ? -53.311 -32.999 -17.636 1.00 38.83 247 ALA B CA 1
ATOM 5416 C C . ALA B 1 247 ? -54.501 -32.483 -16.809 1.00 38.23 247 ALA B C 1
ATOM 5417 O O . ALA B 1 247 ? -55.460 -31.927 -17.352 1.00 37.47 247 ALA B O 1
ATOM 5419 N N . ILE B 1 248 ? -54.458 -32.673 -15.498 1.00 37.16 248 ILE B N 1
ATOM 5420 C CA . ILE B 1 248 ? -55.542 -32.156 -14.705 1.00 37.79 248 ILE B CA 1
ATOM 5421 C C . ILE B 1 248 ? -55.024 -31.039 -13.816 1.00 37.70 248 ILE B C 1
ATOM 5422 O O . ILE B 1 248 ? -54.048 -31.201 -13.082 1.00 37.00 248 ILE B O 1
ATOM 5427 N N . PHE B 1 249 ? -55.697 -29.901 -13.893 1.00 37.86 249 PHE B N 1
ATOM 5428 C CA . PHE B 1 249 ? -55.296 -28.722 -13.153 1.00 39.20 249 PHE B CA 1
ATOM 5429 C C . PHE B 1 249 ? -55.768 -28.586 -11.712 1.00 39.28 249 PHE B C 1
ATOM 5430 O O . PHE B 1 249 ? -56.601 -29.348 -11.237 1.00 39.42 249 PHE B O 1
ATOM 5438 N N . ILE B 1 250 ? -55.187 -27.612 -11.018 1.00 39.76 250 ILE B N 1
ATOM 5439 C CA . ILE B 1 250 ? -55.505 -27.306 -9.626 1.00 40.06 250 ILE B CA 1
ATOM 5440 C C . ILE B 1 250 ? -55.508 -25.785 -9.561 1.00 40.99 250 ILE B C 1
ATOM 5441 O O . ILE B 1 250 ? -54.494 -25.148 -9.863 1.00 41.28 250 ILE B O 1
ATOM 5446 N N . ASP B 1 251 ? -56.650 -25.202 -9.203 1.00 41.80 251 ASP B N 1
ATOM 5447 C CA . ASP B 1 251 ? -56.765 -23.742 -9.151 1.00 42.04 251 ASP B CA 1
ATOM 5448 C C . ASP B 1 251 ? -55.991 -23.118 -8.013 1.00 41.85 251 ASP B C 1
ATOM 5449 O O . ASP B 1 251 ? -55.368 -23.821 -7.215 1.00 41.66 251 ASP B O 1
ATOM 5454 N N . SER B 1 252 ? -56.047 -21.791 -7.949 1.00 41.91 252 SER B N 1
ATOM 5455 C CA . SER B 1 252 ? -55.340 -21.047 -6.928 1.00 42.75 252 SER B CA 1
ATOM 5456 C C . SER B 1 252 ? -55.825 -21.352 -5.527 1.00 43.67 252 SER B C 1
ATOM 5457 O O . SER B 1 252 ? -55.119 -21.108 -4.560 1.00 43.11 252 SER B O 1
ATOM 5460 N N . GLU B 1 253 ? -57.022 -21.912 -5.426 1.00 45.50 253 GLU B N 1
ATOM 5461 C CA . GLU B 1 253 ? -57.612 -22.261 -4.136 1.00 47.16 253 GLU B CA 1
ATOM 5462 C C . GLU B 1 253 ? -57.044 -23.540 -3.549 1.00 47.27 253 GLU B C 1
ATOM 5463 O O . GLU B 1 253 ? -57.269 -23.845 -2.378 1.00 46.89 253 GLU B O 1
ATOM 5469 N N . GLY B 1 254 ? -56.336 -24.303 -4.375 1.00 47.63 254 GLY B N 1
ATOM 5470 C CA . GLY B 1 254 ? -55.766 -25.557 -3.917 1.00 47.23 254 GLY B CA 1
ATOM 5471 C C . GLY B 1 254 ? -56.692 -26.717 -4.248 1.00 47.51 254 GLY B C 1
ATOM 5472 O O . GLY B 1 254 ? -56.551 -27.814 -3.696 1.00 47.69 254 GLY B O 1
ATOM 5473 N N . ARG B 1 255 ? -57.648 -26.485 -5.146 1.00 46.68 255 ARG B N 1
ATOM 5474 C CA . ARG B 1 255 ? -58.561 -27.551 -5.515 1.00 46.38 255 ARG B CA 1
ATOM 5475 C C . ARG B 1 255 ? -58.380 -28.107 -6.915 1.00 46.52 255 ARG B C 1
ATOM 5476 O O . ARG B 1 255 ? -58.337 -27.369 -7.904 1.00 46.17 255 ARG B O 1
ATOM 5484 N N . VAL B 1 256 ? -58.271 -29.430 -6.979 1.00 46.41 256 VAL B N 1
ATOM 5485 C CA . VAL B 1 256 ? -58.079 -30.114 -8.237 1.00 46.67 256 VAL B CA 1
ATOM 5486 C C . VAL B 1 256 ? -59.370 -30.140 -9.040 1.00 47.40 256 VAL B C 1
ATOM 5487 O O . VAL B 1 256 ? -60.413 -30.547 -8.544 1.00 47.94 256 VAL B O 1
ATOM 5491 N N . GLN B 1 257 ? -59.282 -29.654 -10.272 1.00 47.99 257 GLN B N 1
ATOM 5492 C CA . GLN B 1 257 ? -60.394 -29.623 -11.207 1.00 49.09 257 GLN B CA 1
ATOM 5493 C C . GLN B 1 257 ? -60.258 -30.880 -12.072 1.00 49.54 257 GLN B C 1
ATOM 5494 O O . GLN B 1 257 ? -59.152 -31.257 -12.480 1.00 49.54 257 GLN B O 1
ATOM 5500 N N . TRP B 1 258 ? -61.382 -31.520 -12.366 1.00 49.65 258 TRP B N 1
ATOM 5501 C CA . TRP B 1 258 ? -61.362 -32.746 -13.142 1.00 48.73 258 TRP B CA 1
ATOM 5502 C C . TRP B 1 258 ? -61.311 -32.500 -14.641 1.00 49.00 258 TRP B C 1
ATOM 5503 O O . TRP B 1 258 ? -61.677 -31.421 -15.124 1.00 48.58 258 TRP B O 1
ATOM 5514 N N . GLY B 1 259 ? -60.862 -33.521 -15.368 1.00 48.77 259 GLY B N 1
ATOM 5515 C CA . GLY B 1 259 ? -60.733 -33.428 -16.810 1.00 48.05 259 GLY B CA 1
ATOM 5516 C C . GLY B 1 259 ? -61.857 -32.769 -17.581 1.00 47.69 259 GLY B C 1
ATOM 5517 O O . GLY B 1 259 ? -61.605 -31.937 -18.443 1.00 47.45 259 GLY B O 1
ATOM 5518 N N . ASP B 1 260 ? -63.097 -33.150 -17.298 1.00 48.44 260 ASP B N 1
ATOM 5519 C CA . ASP B 1 260 ? -64.250 -32.592 -18.009 1.00 48.41 260 ASP B CA 1
ATOM 5520 C C . ASP B 1 260 ? -64.449 -31.105 -17.710 1.00 47.93 260 ASP B C 1
ATOM 5521 O O . ASP B 1 260 ? -64.958 -30.342 -18.543 1.00 47.36 260 ASP B O 1
ATOM 5526 N N . ARG B 1 261 ? -64.024 -30.696 -16.521 1.00 47.59 261 ARG B N 1
ATOM 5527 C CA . ARG B 1 261 ? -64.121 -29.300 -16.115 1.00 46.97 261 ARG B CA 1
ATOM 5528 C C . ARG B 1 261 ? -63.121 -28.470 -16.949 1.00 45.14 261 ARG B C 1
ATOM 5529 O O . ARG B 1 261 ? -63.520 -27.566 -17.699 1.00 44.23 261 ARG B O 1
ATOM 5537 N N . SER B 1 262 ? -61.833 -28.800 -16.832 1.00 43.14 262 SER B N 1
ATOM 5538 C CA . SER B 1 262 ? -60.794 -28.088 -17.575 1.00 42.31 262 SER B CA 1
ATOM 5539 C C . SER B 1 262 ? -61.018 -28.193 -19.075 1.00 42.23 262 SER B C 1
ATOM 5540 O O . SER B 1 262 ? -60.693 -27.262 -19.834 1.00 40.85 262 SER B O 1
ATOM 5543 N N . GLY B 1 263 ? -61.591 -29.331 -19.481 1.00 42.50 263 GLY B N 1
ATOM 5544 C CA . GLY B 1 263 ? -61.900 -29.590 -20.876 1.00 42.49 263 GLY B CA 1
ATOM 5545 C C . GLY B 1 263 ? -62.934 -28.602 -21.374 1.00 43.02 263 GLY B C 1
ATOM 5546 O O . GLY B 1 263 ? -62.847 -28.110 -22.498 1.00 42.87 263 GLY B O 1
ATOM 5547 N N . THR B 1 264 ? -63.912 -28.288 -20.532 1.00 43.39 264 THR B N 1
ATOM 5548 C CA . THR B 1 264 ? -64.941 -27.340 -20.928 1.00 44.05 264 THR B CA 1
ATOM 5549 C C . THR B 1 264 ? -64.361 -25.945 -21.159 1.00 43.51 264 THR B C 1
ATOM 5550 O O . THR B 1 264 ? -64.559 -25.379 -22.239 1.00 43.22 264 THR B O 1
ATOM 5554 N N . LEU B 1 265 ? -63.655 -25.392 -20.166 1.00 42.68 265 LEU B N 1
ATOM 5555 C CA . LEU B 1 265 ? -63.018 -24.070 -20.329 1.00 42.43 265 LEU B CA 1
ATOM 5556 C C . LEU B 1 265 ? -62.099 -24.096 -21.568 1.00 42.45 265 LEU B C 1
ATOM 5557 O O . LEU B 1 265 ? -62.134 -23.203 -22.421 1.00 41.83 265 LEU B O 1
ATOM 5562 N N . LEU B 1 266 ? -61.273 -25.137 -21.645 1.00 42.25 266 LEU B N 1
ATOM 5563 C CA . LEU B 1 266 ? -60.353 -25.313 -22.754 1.00 41.87 266 LEU B CA 1
ATOM 5564 C C . LEU B 1 266 ? -61.107 -25.427 -24.081 1.00 42.77 266 LEU B C 1
ATOM 5565 O O . LEU B 1 266 ? -60.688 -24.847 -25.080 1.00 42.77 266 LEU B O 1
ATOM 5570 N N . SER B 1 267 ? -62.215 -26.170 -24.095 1.00 43.93 267 SER B N 1
ATOM 5571 C CA . SER B 1 267 ? -63.026 -26.308 -25.313 1.00 44.91 267 SER B CA 1
ATOM 5572 C C . SER B 1 267 ? -63.507 -24.902 -25.700 1.00 45.36 267 SER B C 1
ATOM 5573 O O . SER B 1 267 ? -63.410 -24.477 -26.852 1.00 44.01 267 SER B O 1
ATOM 5576 N N . TYR B 1 268 ? -64.026 -24.196 -24.701 1.00 46.07 268 TYR B N 1
ATOM 5577 C CA . TYR B 1 268 ? -64.487 -22.829 -24.859 1.00 47.21 268 TYR B CA 1
ATOM 5578 C C . TYR B 1 268 ? -63.406 -21.932 -25.492 1.00 47.82 268 TYR B C 1
ATOM 5579 O O . TYR B 1 268 ? -63.637 -21.287 -26.526 1.00 47.65 268 TYR B O 1
ATOM 5588 N N . TRP B 1 269 ? -62.240 -21.875 -24.844 1.00 48.03 269 TRP B N 1
ATOM 5589 C CA . TRP B 1 269 ? -61.126 -21.067 -25.323 1.00 47.96 269 TRP B CA 1
ATOM 5590 C C . TRP B 1 269 ? -60.724 -21.491 -26.739 1.00 47.90 269 TRP B C 1
ATOM 5591 O O . TRP B 1 269 ? -60.455 -20.659 -27.610 1.00 46.68 269 TRP B O 1
ATOM 5602 N N . ALA B 1 270 ? -60.690 -22.796 -26.966 1.00 48.39 270 ALA B N 1
ATOM 5603 C CA . ALA B 1 270 ? -60.336 -23.314 -28.276 1.00 49.76 270 ALA B CA 1
ATOM 5604 C C . ALA B 1 270 ? -61.196 -22.604 -29.304 1.00 50.64 270 ALA B C 1
ATOM 5605 O O . ALA B 1 270 ? -60.722 -22.161 -30.340 1.00 50.27 270 ALA B O 1
ATOM 5607 N N . SER B 1 271 ? -62.478 -22.502 -28.983 1.00 52.78 271 SER B N 1
ATOM 5608 C CA . SER B 1 271 ? -63.471 -21.861 -29.833 1.00 54.34 271 SER B CA 1
ATOM 5609 C C . SER B 1 271 ? -63.136 -20.406 -30.162 1.00 55.47 271 SER B C 1
ATOM 5610 O O . SER B 1 271 ? -63.202 -19.996 -31.324 1.00 55.84 271 SER B O 1
ATOM 5613 N N . VAL B 1 272 ? -62.790 -19.630 -29.136 1.00 56.40 272 VAL B N 1
ATOM 5614 C CA . VAL B 1 272 ? -62.432 -18.224 -29.307 1.00 56.76 272 VAL B CA 1
ATOM 5615 C C . VAL B 1 272 ? -61.231 -18.046 -30.234 1.00 57.57 272 VAL B C 1
ATOM 5616 O O . VAL B 1 272 ? -61.142 -17.059 -30.946 1.00 57.11 272 VAL B O 1
ATOM 5620 N N . LYS B 1 273 ? -60.305 -19.000 -30.219 1.00 59.65 273 LYS B N 1
ATOM 5621 C CA . LYS B 1 273 ? -59.106 -18.921 -31.064 1.00 61.52 273 LYS B CA 1
ATOM 5622 C C . LYS B 1 273 ? -59.424 -19.223 -32.515 1.00 62.73 273 LYS B C 1
ATOM 5623 O O . LYS B 1 273 ? -58.716 -18.784 -33.413 1.00 63.13 273 LYS B O 1
ATOM 5629 N N . ASN B 1 274 ? -60.491 -19.974 -32.746 1.00 64.82 274 ASN B N 1
ATOM 5630 C CA . ASN B 1 274 ? -60.871 -20.313 -34.108 1.00 67.25 274 ASN B CA 1
ATOM 5631 C C . ASN B 1 274 ? -62.336 -20.045 -34.399 1.00 68.64 274 ASN B C 1
ATOM 5632 O O . ASN B 1 274 ? -63.135 -20.972 -34.525 1.00 68.54 274 ASN B O 1
ATOM 5637 N N . PRO B 1 275 ? -62.700 -18.759 -34.523 1.00 70.27 275 PRO B N 1
ATOM 5638 C CA . PRO B 1 275 ? -64.073 -18.338 -34.803 1.00 71.74 275 PRO B CA 1
ATOM 5639 C C . PRO B 1 275 ? -64.672 -19.271 -35.837 1.00 73.10 275 PRO B C 1
ATOM 5640 O O . PRO B 1 275 ? -65.461 -20.168 -35.510 1.00 73.64 275 PRO B O 1
ATOM 5644 N N . LYS B 1 276 ? -64.279 -19.062 -37.086 1.00 74.15 276 LYS B N 1
ATOM 5645 C CA . LYS B 1 276 ? -64.766 -19.903 -38.160 1.00 75.60 276 LYS B CA 1
ATOM 5646 C C . LYS B 1 276 ? -64.134 -21.292 -38.001 1.00 75.78 276 LYS B C 1
ATOM 5647 O O . LYS B 1 276 ? -62.964 -21.502 -38.320 1.00 76.68 276 LYS B O 1
ATOM 5653 N N . ALA B 1 277 ? -64.914 -22.223 -37.460 1.00 75.18 277 ALA B N 1
ATOM 5654 C CA . ALA B 1 277 ? -64.472 -23.594 -37.236 1.00 75.12 277 ALA B CA 1
ATOM 5655 C C . ALA B 1 277 ? -65.617 -24.272 -36.512 1.00 75.19 277 ALA B C 1
ATOM 5656 O O . ALA B 1 277 ? -65.804 -24.058 -35.317 1.00 75.47 277 ALA B O 1
ATOM 5658 N N . ILE B 1 278 ? -66.380 -25.080 -37.247 1.00 75.01 278 ILE B N 1
ATOM 5659 C CA . ILE B 1 278 ? -67.546 -25.786 -36.709 1.00 74.60 278 ILE B CA 1
ATOM 5660 C C . ILE B 1 278 ? -67.482 -26.068 -35.204 1.00 73.69 278 ILE B C 1
ATOM 5661 O O . ILE B 1 278 ? -66.766 -26.965 -34.747 1.00 73.65 278 ILE B O 1
ATOM 5666 N N . LYS B 1 279 ? -68.250 -25.289 -34.445 1.00 72.53 279 LYS B N 1
ATOM 5667 C CA . LYS B 1 279 ? -68.278 -25.413 -32.997 1.00 71.85 279 LYS B CA 1
ATOM 5668 C C . LYS B 1 279 ? -68.968 -26.687 -32.489 1.00 70.66 279 LYS B C 1
ATOM 5669 O O . LYS B 1 279 ? -70.176 -26.709 -32.215 1.00 70.28 279 LYS B O 1
ATOM 5675 N N . LYS B 1 280 ? -68.180 -27.751 -32.374 1.00 69.18 280 LYS B N 1
ATOM 5676 C CA . LYS B 1 280 ? -68.662 -29.033 -31.877 1.00 67.88 280 LYS B CA 1
ATOM 5677 C C . LYS B 1 280 ? -67.460 -29.736 -31.270 1.00 66.28 280 LYS B C 1
ATOM 5678 O O . LYS B 1 280 ? -66.392 -29.757 -31.878 1.00 66.55 280 LYS B O 1
ATOM 5684 N N . ILE B 1 281 ? -67.623 -30.315 -30.086 1.00 63.82 281 ILE B N 1
ATOM 5685 C CA . ILE B 1 281 ? -66.518 -31.023 -29.461 1.00 61.65 281 ILE B CA 1
ATOM 5686 C C . ILE B 1 281 ? -66.888 -32.475 -29.254 1.00 60.74 281 ILE B C 1
ATOM 5687 O O . ILE B 1 281 ? -68.022 -32.787 -28.908 1.00 61.16 281 ILE B O 1
ATOM 5692 N N . VAL B 1 282 ? -65.935 -33.368 -29.471 1.00 59.28 282 VAL B N 1
ATOM 5693 C CA . VAL B 1 282 ? -66.195 -34.777 -29.263 1.00 58.36 282 VAL B CA 1
ATOM 5694 C C . VAL B 1 282 ? -65.941 -35.009 -27.779 1.00 58.28 282 VAL B C 1
ATOM 5695 O O . VAL B 1 282 ? -65.220 -34.237 -27.168 1.00 58.64 282 VAL B O 1
ATOM 5699 N N . THR B 1 283 ? -66.541 -36.040 -27.191 1.00 57.95 283 THR B N 1
ATOM 5700 C CA . THR B 1 283 ? -66.321 -36.336 -25.775 1.00 57.80 283 THR B CA 1
ATOM 5701 C C . THR B 1 283 ? -67.096 -37.563 -25.338 1.00 57.65 283 THR B C 1
ATOM 5702 O O . THR B 1 283 ? -68.218 -37.780 -25.771 1.00 57.69 283 THR B O 1
ATOM 5706 N N . ALA B 1 284 ? -66.480 -38.361 -24.474 1.00 57.55 284 ALA B N 1
ATOM 5707 C CA . ALA B 1 284 ? -67.091 -39.572 -23.962 1.00 57.75 284 ALA B CA 1
ATOM 5708 C C . ALA B 1 284 ? -68.282 -39.265 -23.057 1.00 58.13 284 ALA B C 1
ATOM 5709 O O . ALA B 1 284 ? -68.349 -38.218 -22.419 1.00 58.37 284 ALA B O 1
ATOM 5711 N N . VAL B 1 285 ? -69.219 -40.200 -23.004 1.00 58.41 285 VAL B N 1
ATOM 5712 C CA . VAL B 1 285 ? -70.412 -40.062 -22.181 1.00 58.13 285 VAL B CA 1
ATOM 5713 C C . VAL B 1 285 ? -70.080 -40.137 -20.695 1.00 58.42 285 VAL B C 1
ATOM 5714 O O . VAL B 1 285 ? -70.984 -40.125 -19.856 1.00 58.63 285 VAL B O 1
ATOM 5718 N N . SER B 1 286 ? -68.792 -40.230 -20.367 1.00 57.99 286 SER B N 1
ATOM 5719 C CA . SER B 1 286 ? -68.386 -40.297 -18.968 1.00 57.77 286 SER B CA 1
ATOM 5720 C C . SER B 1 286 ? -68.126 -38.880 -18.455 1.00 57.68 286 SER B C 1
ATOM 5721 O O . SER B 1 286 ? -67.910 -38.665 -17.259 1.00 57.20 286 SER B O 1
ATOM 5724 N N . SER B 1 287 ? -68.161 -37.917 -19.373 1.00 57.53 287 SER B N 1
ATOM 5725 C CA . SER B 1 287 ? -67.943 -36.519 -19.031 1.00 57.53 287 SER B CA 1
ATOM 5726 C C . SER B 1 287 ? -69.199 -35.943 -18.392 1.00 57.59 287 SER B C 1
ATOM 5727 O O . SER B 1 287 ? -70.313 -36.305 -18.760 1.00 57.65 287 SER B O 1
ATOM 5730 N N . SER B 1 288 ? -69.007 -35.056 -17.420 1.00 57.91 288 SER B N 1
ATOM 5731 C CA . SER B 1 288 ? -70.111 -34.412 -16.717 1.00 57.82 288 SER B CA 1
ATOM 5732 C C . SER B 1 288 ? -71.038 -33.753 -17.733 1.00 58.04 288 SER B C 1
ATOM 5733 O O . SER B 1 288 ? -70.614 -33.433 -18.840 1.00 57.70 288 SER B O 1
ATOM 5736 N N . SER B 1 289 ? -72.306 -33.577 -17.369 1.00 58.71 289 SER B N 1
ATOM 5737 C CA . SER B 1 289 ? -73.271 -32.936 -18.268 1.00 59.37 289 SER B CA 1
ATOM 5738 C C . SER B 1 289 ? -72.961 -31.445 -18.264 1.00 59.90 289 SER B C 1
ATOM 5739 O O . SER B 1 289 ? -73.334 -30.708 -19.186 1.00 59.76 289 SER B O 1
ATOM 5742 N N . LEU B 1 290 ? -72.262 -31.026 -17.208 1.00 60.30 290 LEU B N 1
ATOM 5743 C CA . LEU B 1 290 ? -71.829 -29.646 -17.019 1.00 60.54 290 LEU B CA 1
ATOM 5744 C C . LEU B 1 290 ? -71.256 -29.088 -18.310 1.00 60.85 290 LEU B C 1
ATOM 5745 O O . LEU B 1 290 ? -71.403 -27.907 -18.606 1.00 60.76 290 LEU B O 1
ATOM 5750 N N . VAL B 1 291 ? -70.602 -29.952 -19.075 1.00 61.63 291 VAL B N 1
ATOM 5751 C CA . VAL B 1 291 ? -69.992 -29.548 -20.327 1.00 62.86 291 VAL B CA 1
ATOM 5752 C C . VAL B 1 291 ? -71.019 -29.024 -21.314 1.00 63.55 291 VAL B C 1
ATOM 5753 O O . VAL B 1 291 ? -70.857 -27.923 -21.849 1.00 63.57 291 VAL B O 1
ATOM 5757 N N . GLU B 1 292 ? -72.073 -29.802 -21.554 1.00 64.53 292 GLU B N 1
ATOM 5758 C CA . GLU B 1 292 ? -73.121 -29.397 -22.493 1.00 65.39 292 GLU B CA 1
ATOM 5759 C C . GLU B 1 292 ? -73.856 -28.216 -21.880 1.00 65.63 292 GLU B C 1
ATOM 5760 O O . GLU B 1 292 ? -74.152 -27.223 -22.543 1.00 65.28 292 GLU B O 1
ATOM 5766 N N . GLU B 1 293 ? -74.125 -28.336 -20.590 1.00 66.02 293 GLU B N 1
ATOM 5767 C CA . GLU B 1 293 ? -74.792 -27.293 -19.836 1.00 67.02 293 GLU B CA 1
ATOM 5768 C C . GLU B 1 293 ? -74.102 -25.933 -20.102 1.00 66.78 293 GLU B C 1
ATOM 5769 O O . GLU B 1 293 ? -74.750 -24.965 -20.505 1.00 66.49 293 GLU B O 1
ATOM 5775 N N . TYR B 1 294 ? -72.781 -25.890 -19.914 1.00 66.74 294 TYR B N 1
ATOM 5776 C CA . TYR B 1 294 ? -71.967 -24.675 -20.101 1.00 66.32 294 TYR B CA 1
ATOM 5777 C C . TYR B 1 294 ? -71.707 -24.192 -21.526 1.00 65.72 294 TYR B C 1
ATOM 5778 O O . TYR B 1 294 ? -72.004 -23.061 -21.861 1.00 65.28 294 TYR B O 1
ATOM 5787 N N . LEU B 1 295 ? -71.106 -25.037 -22.348 1.00 65.85 295 LEU B N 1
ATOM 5788 C CA . LEU B 1 295 ? -70.784 -24.652 -23.713 1.00 66.42 295 LEU B CA 1
ATOM 5789 C C . LEU B 1 295 ? -71.974 -24.233 -24.556 1.00 66.63 295 LEU B C 1
ATOM 5790 O O . LEU B 1 295 ? -71.835 -23.444 -25.502 1.00 66.41 295 LEU B O 1
ATOM 5795 N N . SER B 1 296 ? -73.141 -24.767 -24.217 1.00 66.88 296 SER B N 1
ATOM 5796 C CA . SER B 1 296 ? -74.350 -24.466 -24.966 1.00 66.75 296 SER B CA 1
ATOM 5797 C C . SER B 1 296 ? -74.571 -22.986 -25.162 1.00 66.37 296 SER B C 1
ATOM 5798 O O . SER B 1 296 ? -74.940 -22.548 -26.248 1.00 66.07 296 SER B O 1
ATOM 5801 N N . LYS B 1 297 ? -74.332 -22.205 -24.119 1.00 66.11 297 LYS B N 1
ATOM 5802 C CA . LYS B 1 297 ? -74.532 -20.780 -24.242 1.00 66.30 297 LYS B CA 1
ATOM 5803 C C . LYS B 1 297 ? -73.522 -20.157 -25.181 1.00 66.52 297 LYS B C 1
ATOM 5804 O O . LYS B 1 297 ? -73.428 -18.933 -25.290 1.00 66.68 297 LYS B O 1
ATOM 5810 N N . TYR B 1 298 ? -72.780 -21.006 -25.883 1.00 66.79 298 TYR B N 1
ATOM 5811 C CA . TYR B 1 298 ? -71.784 -20.525 -26.827 1.00 67.09 298 TYR B CA 1
ATOM 5812 C C . TYR B 1 298 ? -71.929 -21.162 -28.204 1.00 68.00 298 TYR B C 1
ATOM 5813 O O . TYR B 1 298 ? -71.016 -21.092 -29.025 1.00 69.03 298 TYR B O 1
ATOM 5822 N N . ASN B 1 299 ? -73.075 -21.781 -28.464 1.00 68.48 299 ASN B N 1
ATOM 5823 C CA . ASN B 1 299 ? -73.315 -22.400 -29.764 1.00 68.92 299 ASN B CA 1
ATOM 5824 C C . ASN B 1 299 ? -72.341 -23.521 -30.074 1.00 68.77 299 ASN B C 1
ATOM 5825 O O . ASN B 1 299 ? -72.028 -23.774 -31.236 1.00 68.80 299 ASN B O 1
ATOM 5830 N N . ILE B 1 300 ? -71.857 -24.190 -29.039 1.00 68.65 300 ILE B N 1
ATOM 5831 C CA . ILE B 1 300 ? -70.933 -25.294 -29.240 1.00 69.06 300 ILE B CA 1
ATOM 5832 C C . ILE B 1 300 ? -71.711 -26.580 -28.923 1.00 69.33 300 ILE B C 1
ATOM 5833 O O . ILE B 1 300 ? -72.346 -26.669 -27.872 1.00 69.50 300 ILE B O 1
ATOM 5838 N N . GLN B 1 301 ? -71.694 -27.559 -29.828 1.00 69.25 301 GLN B N 1
ATOM 5839 C CA . GLN B 1 301 ? -72.409 -28.815 -29.579 1.00 69.61 301 GLN B CA 1
ATOM 5840 C C . GLN B 1 301 ? -71.501 -29.958 -29.157 1.00 69.23 301 GLN B C 1
ATOM 5841 O O . GLN B 1 301 ? -70.377 -30.074 -29.626 1.00 69.25 301 GLN B O 1
ATOM 5847 N N . VAL B 1 302 ? -71.993 -30.810 -28.269 1.00 69.10 302 VAL B N 1
ATOM 5848 C CA . VAL B 1 302 ? -71.189 -31.928 -27.807 1.00 69.45 302 VAL B CA 1
ATOM 5849 C C . VAL B 1 302 ? -71.645 -33.280 -28.329 1.00 69.37 302 VAL B C 1
ATOM 5850 O O . VAL B 1 302 ? -72.642 -33.832 -27.877 1.00 69.39 302 VAL B O 1
ATOM 5854 N N . ASP B 1 303 ? -70.911 -33.814 -29.294 1.00 69.45 303 ASP B N 1
ATOM 5855 C CA . ASP B 1 303 ? -71.250 -35.120 -29.821 1.00 69.55 303 ASP B CA 1
ATOM 5856 C C . ASP B 1 303 ? -70.664 -36.091 -28.821 1.00 68.94 303 ASP B C 1
ATOM 5857 O O . ASP B 1 303 ? -69.447 -36.178 -28.656 1.00 68.62 303 ASP B O 1
ATOM 5862 N N . TRP B 1 304 ? -71.538 -36.795 -28.120 1.00 68.22 304 TRP B N 1
ATOM 5863 C CA . TRP B 1 304 ? -71.078 -37.736 -27.126 1.00 67.86 304 TRP B CA 1
ATOM 5864 C C . TRP B 1 304 ? -70.695 -39.042 -27.792 1.00 68.36 304 TRP B C 1
ATOM 5865 O O . TRP B 1 304 ? -71.354 -39.490 -28.722 1.00 68.58 304 TRP B O 1
ATOM 5876 N N . THR B 1 305 ? -69.616 -39.645 -27.316 1.00 69.23 305 THR B N 1
ATOM 5877 C CA . THR B 1 305 ? -69.143 -40.904 -27.865 1.00 70.29 305 THR B CA 1
ATOM 5878 C C . THR B 1 305 ? -68.837 -41.878 -26.733 1.00 71.23 305 THR B C 1
ATOM 5879 O O . THR B 1 305 ? -68.909 -41.514 -25.560 1.00 71.43 305 THR B O 1
ATOM 5883 N N . LYS B 1 306 ? -68.509 -43.116 -27.086 1.00 72.42 306 LYS B N 1
ATOM 5884 C CA . LYS B 1 306 ? -68.185 -44.135 -26.092 1.00 73.70 306 LYS B CA 1
ATOM 5885 C C . LYS B 1 306 ? -66.903 -43.715 -25.374 1.00 74.15 306 LYS B C 1
ATOM 5886 O O . LYS B 1 306 ? -66.377 -42.629 -25.619 1.00 74.12 306 LYS B O 1
ATOM 5892 N N . VAL B 1 307 ? -66.396 -44.584 -24.506 1.00 74.67 307 VAL B N 1
ATOM 5893 C CA . VAL B 1 307 ? -65.172 -44.305 -23.756 1.00 75.30 307 VAL B CA 1
ATOM 5894 C C . VAL B 1 307 ? -63.920 -44.839 -24.495 1.00 75.97 307 VAL B C 1
ATOM 5895 O O . VAL B 1 307 ? -63.597 -46.026 -24.397 1.00 76.29 307 VAL B O 1
ATOM 5899 N N . GLY B 1 308 ? -63.214 -43.972 -25.227 1.00 76.35 308 GLY B N 1
ATOM 5900 C CA . GLY B 1 308 ? -62.025 -44.417 -25.953 1.00 76.64 308 GLY B CA 1
ATOM 5901 C C . GLY B 1 308 ? -61.136 -43.328 -26.552 1.00 76.78 308 GLY B C 1
ATOM 5902 O O . GLY B 1 308 ? -61.403 -42.856 -27.664 1.00 76.84 308 GLY B O 1
ATOM 5903 N N . SER B 1 309 ? -60.070 -42.961 -25.826 1.00 76.39 309 SER B N 1
ATOM 5904 C CA . SER B 1 309 ? -59.103 -41.911 -26.220 1.00 75.58 309 SER B CA 1
ATOM 5905 C C . SER B 1 309 ? -58.620 -41.944 -27.676 1.00 74.54 309 SER B C 1
ATOM 5906 O O . SER B 1 309 ? -58.957 -41.063 -28.474 1.00 74.43 309 SER B O 1
ATOM 5909 N N . VAL B 1 310 ? -57.798 -42.948 -27.990 1.00 72.97 310 VAL B N 1
ATOM 5910 C CA . VAL B 1 310 ? -57.234 -43.155 -29.325 1.00 70.77 310 VAL B CA 1
ATOM 5911 C C . VAL B 1 310 ? -58.329 -43.063 -30.385 1.00 69.21 310 VAL B C 1
ATOM 5912 O O . VAL B 1 310 ? -58.121 -42.561 -31.497 1.00 68.79 310 VAL B O 1
ATOM 5916 N N . ASP B 1 311 ? -59.504 -43.553 -30.013 1.00 67.28 311 ASP B N 1
ATOM 5917 C CA . ASP B 1 311 ? -60.651 -43.541 -30.893 1.00 65.12 311 ASP B CA 1
ATOM 5918 C C . ASP B 1 311 ? -61.161 -42.115 -31.090 1.00 63.26 311 ASP B C 1
ATOM 5919 O O . ASP B 1 311 ? -61.469 -41.712 -32.213 1.00 62.82 311 ASP B O 1
ATOM 5924 N N . ILE B 1 312 ? -61.252 -41.362 -29.992 1.00 61.12 312 ILE B N 1
ATOM 5925 C CA . ILE B 1 312 ? -61.711 -39.972 -30.031 1.00 59.21 312 ILE B CA 1
ATOM 5926 C C . ILE B 1 312 ? -60.809 -39.124 -30.922 1.00 58.45 312 ILE B C 1
ATOM 5927 O O . ILE B 1 312 ? -61.274 -38.224 -31.628 1.00 57.65 312 ILE B O 1
ATOM 5932 N N . ALA B 1 313 ? -59.515 -39.419 -30.868 1.00 57.75 313 ALA B N 1
ATOM 5933 C CA . ALA B 1 313 ? -58.528 -38.712 -31.654 1.00 57.07 313 ALA B CA 1
ATOM 5934 C C . ALA B 1 313 ? -58.986 -38.712 -33.092 1.00 57.13 313 ALA B C 1
ATOM 5935 O O . ALA B 1 313 ? -59.251 -37.658 -33.677 1.00 56.37 313 ALA B O 1
ATOM 5937 N N . HIS B 1 314 ? -59.089 -39.911 -33.655 1.00 57.56 314 HIS B N 1
ATOM 5938 C CA . HIS B 1 314 ? -59.517 -40.061 -35.035 1.00 57.68 314 HIS B CA 1
ATOM 5939 C C . HIS B 1 314 ? -60.909 -39.510 -35.242 1.00 58.16 314 HIS B C 1
ATOM 5940 O O . HIS B 1 314 ? -61.210 -38.946 -36.291 1.00 57.56 314 HIS B O 1
ATOM 5947 N N . LYS B 1 315 ? -61.752 -39.672 -34.227 1.00 59.09 315 LYS B N 1
ATOM 5948 C CA . LYS B 1 315 ? -63.109 -39.160 -34.274 1.00 60.11 315 LYS B CA 1
ATOM 5949 C C . LYS B 1 315 ? -62.988 -37.670 -34.579 1.00 60.51 315 LYS B C 1
ATOM 5950 O O . LYS B 1 315 ? -63.386 -37.207 -35.645 1.00 60.40 315 LYS B O 1
ATOM 5956 N N . VAL B 1 316 ? -62.411 -36.931 -33.636 1.00 60.96 316 VAL B N 1
ATOM 5957 C CA . VAL B 1 316 ? -62.213 -35.499 -33.786 1.00 61.44 316 VAL B CA 1
ATOM 5958 C C . VAL B 1 316 ? -61.599 -35.170 -35.137 1.00 62.66 316 VAL B C 1
ATOM 5959 O O . VAL B 1 316 ? -61.881 -34.125 -35.725 1.00 63.23 316 VAL B O 1
ATOM 5963 N N . ALA B 1 317 ? -60.753 -36.061 -35.633 1.00 63.61 317 ALA B N 1
ATOM 5964 C CA . ALA B 1 317 ? -60.111 -35.835 -36.917 1.00 64.47 317 ALA B CA 1
ATOM 5965 C C . ALA B 1 317 ? -61.076 -36.086 -38.083 1.00 65.21 317 ALA B C 1
ATOM 5966 O O . ALA B 1 317 ? -61.336 -35.180 -38.887 1.00 65.50 317 ALA B O 1
ATOM 5968 N N . ASP B 1 318 ? -61.608 -37.306 -38.171 1.00 65.63 318 ASP B N 1
ATOM 5969 C CA . ASP B 1 318 ? -62.530 -37.666 -39.248 1.00 65.93 318 ASP B CA 1
ATOM 5970 C C . ASP B 1 318 ? -63.691 -36.682 -39.348 1.00 65.68 318 ASP B C 1
ATOM 5971 O O . ASP B 1 318 ? -64.181 -36.394 -40.439 1.00 65.50 318 ASP B O 1
ATOM 5976 N N . GLU B 1 319 ? -64.107 -36.152 -38.203 1.00 65.27 319 GLU B N 1
ATOM 5977 C CA . GLU B 1 319 ? -65.232 -35.227 -38.136 1.00 65.01 319 GLU B CA 1
ATOM 5978 C C . GLU B 1 319 ? -64.921 -33.715 -38.144 1.00 64.73 319 GLU B C 1
ATOM 5979 O O . GLU B 1 319 ? -65.841 -32.899 -38.059 1.00 64.82 319 GLU B O 1
ATOM 5985 N N . ASN B 1 320 ? -63.645 -33.336 -38.244 1.00 64.07 320 ASN B N 1
ATOM 5986 C CA . ASN B 1 320 ? -63.271 -31.914 -38.265 1.00 62.82 320 ASN B CA 1
ATOM 5987 C C . ASN B 1 320 ? -63.778 -31.128 -37.062 1.00 61.41 320 ASN B C 1
ATOM 5988 O O . ASN B 1 320 ? -64.050 -29.930 -37.166 1.00 60.42 320 ASN B O 1
ATOM 5993 N N . ALA B 1 321 ? -63.901 -31.802 -35.926 1.00 59.95 321 ALA B N 1
ATOM 5994 C CA . ALA B 1 321 ? -64.374 -31.160 -34.711 1.00 59.46 321 ALA B CA 1
ATOM 5995 C C . ALA B 1 321 ? -63.486 -29.978 -34.286 1.00 59.27 321 ALA B C 1
ATOM 5996 O O . ALA B 1 321 ? -62.411 -29.751 -34.843 1.00 59.09 321 ALA B O 1
ATOM 5998 N N . LEU B 1 322 ? -63.960 -29.232 -33.291 1.00 58.93 322 LEU B N 1
ATOM 5999 C CA . LEU B 1 322 ? -63.260 -28.067 -32.737 1.00 57.80 322 LEU B CA 1
ATOM 6000 C C . LEU B 1 322 ? -62.149 -28.492 -31.762 1.00 57.07 322 LEU B C 1
ATOM 6001 O O . LEU B 1 322 ? -61.087 -27.873 -31.702 1.00 57.41 322 LEU B O 1
ATOM 6006 N N . ALA B 1 323 ? -62.419 -29.538 -30.988 1.00 55.36 323 ALA B N 1
ATOM 6007 C CA . ALA B 1 323 ? -61.469 -30.072 -30.023 1.00 53.79 323 ALA B CA 1
ATOM 6008 C C . ALA B 1 323 ? -62.085 -31.359 -29.481 1.00 52.99 323 ALA B C 1
ATOM 6009 O O . ALA B 1 323 ? -63.082 -31.840 -30.014 1.00 52.85 323 ALA B O 1
ATOM 6011 N N . GLY B 1 324 ? -61.494 -31.923 -28.435 1.00 52.39 324 GLY B N 1
ATOM 6012 C CA . GLY B 1 324 ? -62.026 -33.153 -27.878 1.00 51.89 324 GLY B CA 1
ATOM 6013 C C . GLY B 1 324 ? -61.378 -33.437 -26.546 1.00 51.62 324 GLY B C 1
ATOM 6014 O O . GLY B 1 324 ? -60.324 -32.887 -26.266 1.00 51.32 324 GLY B O 1
ATOM 6015 N N . PHE B 1 325 ? -62.001 -34.267 -25.715 1.00 51.62 325 PHE B N 1
ATOM 6016 C CA . PHE B 1 325 ? -61.415 -34.592 -24.422 1.00 52.08 325 PHE B CA 1
ATOM 6017 C C . PHE B 1 325 ? -62.101 -35.671 -23.608 1.00 53.54 325 PHE B C 1
ATOM 6018 O O . PHE B 1 325 ? -63.319 -35.845 -23.656 1.00 54.12 325 PHE B O 1
ATOM 6026 N N . GLU B 1 326 ? -61.277 -36.395 -22.862 1.00 55.01 326 GLU B N 1
ATOM 6027 C CA . GLU B 1 326 ? -61.717 -37.439 -21.959 1.00 56.47 326 GLU B CA 1
ATOM 6028 C C . GLU B 1 326 ? -61.973 -36.631 -20.701 1.00 56.34 326 GLU B C 1
ATOM 6029 O O . GLU B 1 326 ? -61.640 -35.447 -20.654 1.00 56.15 326 GLU B O 1
ATOM 6035 N N . GLU B 1 327 ? -62.554 -37.255 -19.683 1.00 56.29 327 GLU B N 1
ATOM 6036 C CA . GLU B 1 327 ? -62.820 -36.550 -18.438 1.00 55.54 327 GLU B CA 1
ATOM 6037 C C . GLU B 1 327 ? -61.677 -36.726 -17.451 1.00 54.87 327 GLU B C 1
ATOM 6038 O O . GLU B 1 327 ? -61.691 -36.155 -16.365 1.00 54.97 327 GLU B O 1
ATOM 6044 N N . ASN B 1 328 ? -60.672 -37.491 -17.855 1.00 54.40 328 ASN B N 1
ATOM 6045 C CA . ASN B 1 328 ? -59.512 -37.776 -17.017 1.00 54.83 328 ASN B CA 1
ATOM 6046 C C . ASN B 1 328 ? -58.312 -36.868 -17.276 1.00 54.43 328 ASN B C 1
ATOM 6047 O O . ASN B 1 328 ? -57.210 -37.176 -16.842 1.00 54.58 328 ASN B O 1
ATOM 6052 N N . GLY B 1 329 ? -58.526 -35.744 -17.948 1.00 53.88 329 GLY B N 1
ATOM 6053 C CA . GLY B 1 329 ? -57.421 -34.863 -18.281 1.00 53.17 329 GLY B CA 1
ATOM 6054 C C . GLY B 1 329 ? -57.257 -35.216 -19.737 1.00 52.99 329 GLY B C 1
ATOM 6055 O O . GLY B 1 329 ? -58.072 -35.979 -20.244 1.00 54.38 329 GLY B O 1
ATOM 6056 N N . GLY B 1 330 ? -56.258 -34.713 -20.440 1.00 52.16 330 GLY B N 1
ATOM 6057 C CA . GLY B 1 330 ? -56.172 -35.111 -21.840 1.00 51.45 330 GLY B CA 1
ATOM 6058 C C . GLY B 1 330 ? -57.160 -34.364 -22.725 1.00 50.24 330 GLY B C 1
ATOM 6059 O O . GLY B 1 330 ? -58.351 -34.651 -22.757 1.00 49.00 330 GLY B O 1
ATOM 6060 N N . PHE B 1 331 ? -56.615 -33.402 -23.460 1.00 49.89 331 PHE B N 1
ATOM 6061 C CA . PHE B 1 331 ? -57.351 -32.513 -24.346 1.00 48.70 331 PHE B CA 1
ATOM 6062 C C . PHE B 1 331 ? -56.639 -32.571 -25.698 1.00 48.74 331 PHE B C 1
ATOM 6063 O O . PHE B 1 331 ? -55.419 -32.754 -25.748 1.00 48.81 331 PHE B O 1
ATOM 6071 N N . MET B 1 332 ? -57.385 -32.432 -26.790 1.00 48.67 332 MET B N 1
ATOM 6072 C CA . MET B 1 332 ? -56.785 -32.462 -28.119 1.00 48.92 332 MET B CA 1
ATOM 6073 C C . MET B 1 332 ? -57.059 -31.170 -28.840 1.00 48.04 332 MET B C 1
ATOM 6074 O O . MET B 1 332 ? -58.206 -30.822 -29.092 1.00 48.01 332 MET B O 1
ATOM 6079 N N . TYR B 1 333 ? -56.000 -30.452 -29.174 1.00 47.01 333 TYR B N 1
ATOM 6080 C CA . TYR B 1 333 ? -56.172 -29.196 -29.859 1.00 46.74 333 TYR B CA 1
ATOM 6081 C C . TYR B 1 333 ? -55.769 -29.430 -31.309 1.00 46.51 333 TYR B C 1
ATOM 6082 O O . TYR B 1 333 ? -54.607 -29.350 -31.676 1.00 46.49 333 TYR B O 1
ATOM 6091 N N . PRO B 1 334 ? -56.749 -29.749 -32.154 1.00 46.52 334 PRO B N 1
ATOM 6092 C CA . PRO B 1 334 ? -56.560 -30.015 -33.584 1.00 45.92 334 PRO B CA 1
ATOM 6093 C C . PRO B 1 334 ? -55.441 -29.228 -34.298 1.00 45.10 334 PRO B C 1
ATOM 6094 O O . PRO B 1 334 ? -54.541 -29.820 -34.912 1.00 44.65 334 PRO B O 1
ATOM 6098 N N . PRO B 1 335 ? -55.490 -27.886 -34.236 1.00 44.23 335 PRO B N 1
ATOM 6099 C CA . PRO B 1 335 ? -54.465 -27.077 -34.898 1.00 43.48 335 PRO B CA 1
ATOM 6100 C C . PRO B 1 335 ? -53.046 -27.492 -34.536 1.00 42.80 335 PRO B C 1
ATOM 6101 O O . PRO B 1 335 ? -52.143 -27.417 -35.355 1.00 42.57 335 PRO B O 1
ATOM 6105 N N . HIS B 1 336 ? -52.854 -27.936 -33.305 1.00 42.34 336 HIS B N 1
ATOM 6106 C CA . HIS B 1 336 ? -51.548 -28.406 -32.892 1.00 41.85 336 HIS B CA 1
ATOM 6107 C C . HIS B 1 336 ? -51.420 -29.816 -33.443 1.00 41.80 336 HIS B C 1
ATOM 6108 O O . HIS B 1 336 ? -50.699 -30.065 -34.414 1.00 41.72 336 HIS B O 1
ATOM 6115 N N . GLN B 1 337 ? -52.114 -30.740 -32.783 1.00 41.44 337 GLN B N 1
ATOM 6116 C CA . GLN B 1 337 ? -52.142 -32.136 -33.195 1.00 41.50 337 GLN B CA 1
ATOM 6117 C C . GLN B 1 337 ? -53.390 -32.836 -32.654 1.00 42.65 337 GLN B C 1
ATOM 6118 O O . GLN B 1 337 ? -54.041 -32.357 -31.715 1.00 43.72 337 GLN B O 1
ATOM 6124 N N . TYR B 1 338 ? -53.722 -33.971 -33.263 1.00 43.37 338 TYR B N 1
ATOM 6125 C CA . TYR B 1 338 ? -54.891 -34.754 -32.873 1.00 43.87 338 TYR B CA 1
ATOM 6126 C C . TYR B 1 338 ? -54.657 -35.781 -31.783 1.00 44.11 338 TYR B C 1
ATOM 6127 O O . TYR B 1 338 ? -55.030 -36.932 -31.950 1.00 45.55 338 TYR B O 1
ATOM 6136 N N . VAL B 1 339 ? -54.046 -35.406 -30.677 1.00 43.75 339 VAL B N 1
ATOM 6137 C CA . VAL B 1 339 ? -53.848 -36.397 -29.635 1.00 44.21 339 VAL B CA 1
ATOM 6138 C C . VAL B 1 339 ? -53.840 -35.743 -28.274 1.00 44.64 339 VAL B C 1
ATOM 6139 O O . VAL B 1 339 ? -53.479 -34.575 -28.147 1.00 45.37 339 VAL B O 1
ATOM 6143 N N . ARG B 1 340 ? -54.254 -36.483 -27.257 1.00 44.70 340 ARG B N 1
ATOM 6144 C CA . ARG B 1 340 ? -54.234 -35.945 -25.905 1.00 45.30 340 ARG B CA 1
ATOM 6145 C C . ARG B 1 340 ? -52.813 -35.380 -25.673 1.00 43.21 340 ARG B C 1
ATOM 6146 O O . ARG B 1 340 ? -51.826 -36.094 -25.833 1.00 42.85 340 ARG B O 1
ATOM 6154 N N . ASP B 1 341 ? -52.725 -34.101 -25.309 1.00 41.01 341 ASP B N 1
ATOM 6155 C CA . ASP B 1 341 ? -51.436 -33.429 -25.100 1.00 39.08 341 ASP B CA 1
ATOM 6156 C C . ASP B 1 341 ? -51.422 -32.553 -23.827 1.00 38.29 341 ASP B C 1
ATOM 6157 O O . ASP B 1 341 ? -51.859 -31.395 -23.846 1.00 37.30 341 ASP B O 1
ATOM 6162 N N . GLY B 1 342 ? -50.904 -33.109 -22.733 1.00 37.00 342 GLY B N 1
ATOM 6163 C CA . GLY B 1 342 ? -50.863 -32.380 -21.479 1.00 35.81 342 GLY B CA 1
ATOM 6164 C C . GLY B 1 342 ? -50.278 -30.992 -21.589 1.00 36.14 342 GLY B C 1
ATOM 6165 O O . GLY B 1 342 ? -50.906 -30.022 -21.159 1.00 36.09 342 GLY B O 1
ATOM 6166 N N . ALA B 1 343 ? -49.076 -30.896 -22.166 1.00 36.33 343 ALA B N 1
ATOM 6167 C CA . ALA B 1 343 ? -48.381 -29.621 -22.337 1.00 35.91 343 ALA B CA 1
ATOM 6168 C C . ALA B 1 343 ? -49.117 -28.609 -23.204 1.00 36.06 343 ALA B C 1
ATOM 6169 O O . ALA B 1 343 ? -49.115 -27.422 -22.906 1.00 36.77 343 ALA B O 1
ATOM 6171 N N . MET B 1 344 ? -49.733 -29.059 -24.285 1.00 35.88 344 MET B N 1
ATOM 6172 C CA . MET B 1 344 ? -50.473 -28.134 -25.133 1.00 36.40 344 MET B CA 1
ATOM 6173 C C . MET B 1 344 ? -51.669 -27.586 -24.318 1.00 36.85 344 MET B C 1
ATOM 6174 O O . MET B 1 344 ? -52.085 -26.439 -24.489 1.00 36.53 344 MET B O 1
ATOM 6179 N N . SER B 1 345 ? -52.211 -28.418 -23.434 1.00 37.17 345 SER B N 1
ATOM 6180 C CA . SER B 1 345 ? -53.342 -28.036 -22.592 1.00 37.85 345 SER B CA 1
ATOM 6181 C C . SER B 1 345 ? -52.880 -26.948 -21.648 1.00 38.19 345 SER B C 1
ATOM 6182 O O . SER B 1 345 ? -53.527 -25.896 -21.534 1.00 38.31 345 SER B O 1
ATOM 6185 N N . PHE B 1 346 ? -51.761 -27.223 -20.974 1.00 37.48 346 P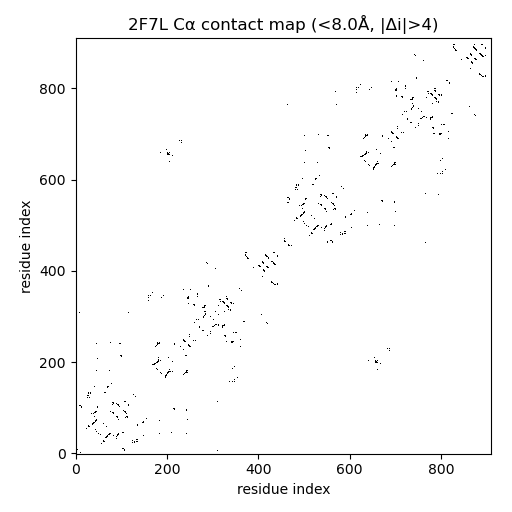HE B N 1
ATOM 6186 C CA . PHE B 1 346 ? -51.153 -26.290 -20.032 1.00 37.10 346 PHE B CA 1
ATOM 6187 C C . PHE B 1 346 ? -50.918 -24.906 -20.639 1.00 37.11 346 PHE B C 1
ATOM 6188 O O . PHE B 1 346 ? -51.149 -23.880 -19.992 1.00 35.99 346 PHE B O 1
ATOM 6196 N N . ALA B 1 347 ? -50.422 -24.890 -21.874 1.00 37.47 347 ALA B N 1
ATOM 6197 C CA . ALA B 1 347 ? -50.173 -23.638 -22.575 1.00 38.35 347 ALA B CA 1
ATOM 6198 C C . ALA B 1 347 ? -51.519 -22.940 -22.801 1.00 39.14 347 ALA B C 1
ATOM 6199 O O . ALA B 1 347 ? -51.712 -21.787 -22.402 1.00 39.29 347 ALA B O 1
ATOM 6201 N N . LEU B 1 348 ? -52.454 -23.649 -23.426 1.00 39.36 348 LEU B N 1
ATOM 6202 C CA . LEU B 1 348 ? -53.768 -23.090 -23.685 1.00 40.21 348 LEU B CA 1
ATOM 6203 C C . LEU B 1 348 ? -54.394 -22.556 -22.394 1.00 41.01 348 LEU B C 1
ATOM 6204 O O . LEU B 1 348 ? -54.982 -21.464 -22.371 1.00 40.98 348 LEU B O 1
ATOM 6209 N N . MET B 1 349 ? -54.271 -23.325 -21.317 1.00 40.99 349 MET B N 1
ATOM 6210 C CA . MET B 1 349 ? -54.836 -22.904 -20.046 1.00 40.89 349 MET B CA 1
ATOM 6211 C C . MET B 1 349 ? -54.260 -21.550 -19.650 1.00 41.42 349 MET B C 1
ATOM 6212 O O . MET B 1 349 ? -54.994 -20.656 -19.229 1.00 41.80 349 MET B O 1
ATOM 6217 N N . LEU B 1 350 ? -52.949 -21.387 -19.800 1.00 41.32 350 LEU B N 1
ATOM 6218 C CA . LEU B 1 350 ? -52.323 -20.121 -19.444 1.00 41.02 350 LEU B CA 1
ATOM 6219 C C . LEU B 1 350 ? -52.761 -18.994 -20.355 1.00 41.28 350 LEU B C 1
ATOM 6220 O O . LEU B 1 350 ? -52.803 -17.847 -19.939 1.00 40.75 350 LEU B O 1
ATOM 6225 N N . GLU B 1 351 ? -53.088 -19.304 -21.603 1.00 42.27 351 GLU B N 1
ATOM 6226 C CA . GLU B 1 351 ? -53.516 -18.245 -22.508 1.00 43.58 351 GLU B CA 1
ATOM 6227 C C . GLU B 1 351 ? -54.903 -17.776 -22.078 1.00 44.75 351 GLU B C 1
ATOM 6228 O O . GLU B 1 351 ? -55.138 -16.581 -21.871 1.00 45.33 351 GLU B O 1
ATOM 6234 N N . LEU B 1 352 ? -55.822 -18.729 -21.944 1.00 45.27 352 LEU B N 1
ATOM 6235 C CA . LEU B 1 352 ? -57.183 -18.426 -21.533 1.00 45.54 352 LEU B CA 1
ATOM 6236 C C . LEU B 1 352 ? -57.101 -17.654 -20.218 1.00 45.69 352 LEU B C 1
ATOM 6237 O O . LEU B 1 352 ? -57.660 -16.564 -20.071 1.00 44.63 352 LEU B O 1
ATOM 6242 N N . LEU B 1 353 ? -56.366 -18.224 -19.277 1.00 46.39 353 LEU B N 1
ATOM 6243 C CA . LEU B 1 353 ? -56.188 -17.611 -17.978 1.00 47.48 353 LEU B CA 1
ATOM 6244 C C . LEU B 1 353 ? -55.707 -16.169 -18.160 1.00 48.25 353 LEU B C 1
ATOM 6245 O O . LEU B 1 353 ? -56.233 -15.244 -17.546 1.00 48.89 353 LEU B O 1
ATOM 6250 N N . ALA B 1 354 ? -54.720 -15.969 -19.022 1.00 48.87 354 ALA B N 1
ATOM 6251 C CA . ALA B 1 354 ? -54.186 -14.628 -19.236 1.00 49.78 354 ALA B CA 1
ATOM 6252 C C . ALA B 1 354 ? -55.202 -13.720 -19.886 1.00 50.40 354 ALA B C 1
ATOM 6253 O O . ALA B 1 354 ? -55.231 -12.520 -19.623 1.00 50.77 354 ALA B O 1
ATOM 6255 N N . ASN B 1 355 ? -56.048 -14.292 -20.727 1.00 51.30 355 ASN B N 1
ATOM 6256 C CA . ASN B 1 355 ? -57.037 -13.490 -21.428 1.00 52.34 355 ASN B CA 1
ATOM 6257 C C . ASN B 1 355 ? -58.313 -13.192 -20.645 1.00 52.31 355 ASN B C 1
ATOM 6258 O O . ASN B 1 355 ? -59.271 -12.664 -21.196 1.00 51.92 355 ASN B O 1
ATOM 6263 N N . GLU B 1 356 ? -58.335 -13.533 -19.366 1.00 52.37 356 GLU B N 1
ATOM 6264 C CA . GLU B 1 356 ? -59.519 -13.287 -18.555 1.00 52.79 356 GLU B CA 1
ATOM 6265 C C . GLU B 1 356 ? -59.102 -12.478 -17.354 1.00 53.02 356 GLU B C 1
ATOM 6266 O O . GLU B 1 356 ? -59.933 -12.045 -16.554 1.00 52.93 356 GLU B O 1
ATOM 6272 N N . ASN B 1 357 ? -57.795 -12.305 -17.225 1.00 53.04 357 ASN B N 1
ATOM 6273 C CA . ASN B 1 357 ? -57.226 -11.555 -16.125 1.00 53.01 357 ASN B CA 1
ATOM 6274 C C . ASN B 1 357 ? -57.944 -11.862 -14.809 1.00 52.27 357 ASN B C 1
ATOM 6275 O O . ASN B 1 357 ? -58.197 -10.974 -14.005 1.00 52.27 357 ASN B O 1
ATOM 6280 N N . VAL B 1 358 ? -58.255 -13.133 -14.596 1.00 51.46 358 VAL B N 1
ATOM 6281 C CA . VAL B 1 358 ? -58.942 -13.577 -13.396 1.00 50.73 358 VAL B CA 1
ATOM 6282 C C . VAL B 1 358 ? -58.163 -14.743 -12.793 1.00 50.36 358 VAL B C 1
ATOM 6283 O O . VAL B 1 358 ? -57.412 -15.405 -13.505 1.00 50.89 358 VAL B O 1
ATOM 6287 N N . SER B 1 359 ? -58.322 -14.992 -11.492 1.00 49.80 359 SER B N 1
ATOM 6288 C CA . SER B 1 359 ? -57.618 -16.104 -10.846 1.00 49.59 359 SER B CA 1
ATOM 6289 C C . SER B 1 359 ? -58.139 -17.430 -11.396 1.00 49.43 359 SER B C 1
ATOM 6290 O O . SER B 1 359 ? -59.292 -17.525 -11.825 1.00 48.85 359 SER B O 1
ATOM 6293 N N . SER B 1 360 ? -57.297 -18.456 -11.399 1.00 49.72 360 SER B N 1
ATOM 6294 C CA . SER B 1 360 ? -57.739 -19.742 -11.925 1.00 50.38 360 SER B CA 1
ATOM 6295 C C . SER B 1 360 ? -58.939 -20.216 -11.095 1.00 50.96 360 SER B C 1
ATOM 6296 O O . SER B 1 360 ? -59.921 -20.739 -11.641 1.00 49.87 360 SER B O 1
ATOM 6299 N N . ALA B 1 361 ? -58.857 -19.990 -9.784 1.00 51.73 361 ALA B N 1
ATOM 6300 C CA . ALA B 1 361 ? -59.907 -20.375 -8.841 1.00 53.12 361 ALA B CA 1
ATOM 6301 C C . ALA B 1 361 ? -61.276 -19.857 -9.263 1.00 54.22 361 ALA B C 1
ATOM 6302 O O . ALA B 1 361 ? -62.266 -20.594 -9.246 1.00 54.10 361 ALA B O 1
ATOM 6304 N N . GLU B 1 362 ? -61.325 -18.583 -9.630 1.00 55.22 362 GLU B N 1
ATOM 6305 C CA . GLU B 1 362 ? -62.557 -17.962 -10.058 1.00 56.77 362 GLU B CA 1
ATOM 6306 C C . GLU B 1 362 ? -62.932 -18.486 -11.428 1.00 57.12 362 GLU B C 1
ATOM 6307 O O . GLU B 1 362 ? -64.054 -18.927 -11.639 1.00 57.05 362 GLU B O 1
ATOM 6313 N N . LEU B 1 363 ? -61.981 -18.427 -12.354 1.00 57.92 363 LEU B N 1
ATOM 6314 C CA . LEU B 1 363 ? -62.189 -18.886 -13.729 1.00 58.29 363 LEU B CA 1
ATOM 6315 C C . LEU B 1 363 ? -62.933 -20.219 -13.768 1.00 58.86 363 LEU B C 1
ATOM 6316 O O . LEU B 1 363 ? -63.765 -20.438 -14.648 1.00 58.87 363 LEU B O 1
ATOM 6321 N N . PHE B 1 364 ? -62.635 -21.101 -12.814 1.00 59.20 364 PHE B N 1
ATOM 6322 C CA . PHE B 1 364 ? -63.297 -22.403 -12.741 1.00 59.84 364 PHE B CA 1
ATOM 6323 C C . PHE B 1 364 ? -64.710 -22.281 -12.149 1.00 60.15 364 PHE B C 1
ATOM 6324 O O . PHE B 1 364 ? -65.624 -22.999 -12.555 1.00 59.91 364 PHE B O 1
ATOM 6332 N N . ASP B 1 365 ? -64.884 -21.377 -11.187 1.00 60.50 365 ASP B N 1
ATOM 6333 C CA . ASP B 1 365 ? -66.195 -21.158 -10.584 1.00 60.45 365 ASP B CA 1
ATOM 6334 C C . ASP B 1 365 ? -67.105 -20.540 -11.639 1.00 60.68 365 ASP B C 1
ATOM 6335 O O . ASP B 1 365 ? -68.295 -20.346 -11.419 1.00 61.27 365 ASP B O 1
ATOM 6340 N N . ARG B 1 366 ? -66.529 -20.211 -12.784 1.00 60.23 366 ARG B N 1
ATOM 6341 C CA . ARG B 1 366 ? -67.291 -19.628 -13.867 1.00 60.02 366 ARG B CA 1
ATOM 6342 C C . ARG B 1 366 ? -68.026 -20.810 -14.494 1.00 60.22 366 ARG B C 1
ATOM 6343 O O . ARG B 1 366 ? -68.591 -20.704 -15.578 1.00 60.32 366 ARG B O 1
ATOM 6351 N N . LEU B 1 367 ? -68.023 -21.932 -13.778 1.00 60.09 367 LEU B N 1
ATOM 6352 C CA . LEU B 1 367 ? -68.615 -23.182 -14.246 1.00 59.74 367 LEU B CA 1
ATOM 6353 C C . LEU B 1 367 ? -69.656 -23.712 -13.271 1.00 59.93 367 LEU B C 1
ATOM 6354 O O . LEU B 1 367 ? -69.660 -23.330 -12.103 1.00 60.14 367 LEU B O 1
ATOM 6359 N N . PRO B 1 368 ? -70.551 -24.609 -13.745 1.00 60.00 368 PRO B N 1
ATOM 6360 C CA . PRO B 1 368 ? -71.635 -25.263 -12.995 1.00 59.40 368 PRO B CA 1
ATOM 6361 C C . PRO B 1 368 ? -71.045 -26.156 -11.914 1.00 59.47 368 PRO B C 1
ATOM 6362 O O . PRO B 1 368 ? -69.978 -26.730 -12.105 1.00 59.65 368 PRO B O 1
ATOM 6366 N N . LYS B 1 369 ? -71.747 -26.295 -10.797 1.00 59.72 369 LYS B N 1
ATOM 6367 C CA . LYS B 1 369 ? -71.256 -27.091 -9.674 1.00 60.46 369 LYS B CA 1
ATOM 6368 C C . LYS B 1 369 ? -71.997 -28.405 -9.398 1.00 60.52 369 LYS B C 1
ATOM 6369 O O . LYS B 1 369 ? -72.963 -28.423 -8.638 1.00 60.66 369 LYS B O 1
ATOM 6375 N N . TYR B 1 370 ? -71.537 -29.505 -9.990 1.00 60.49 370 TYR B N 1
ATOM 6376 C CA . TYR B 1 370 ? -72.176 -30.802 -9.774 1.00 60.86 370 TYR B CA 1
ATOM 6377 C C . TYR B 1 370 ? -71.371 -31.718 -8.860 1.00 61.97 370 TYR B C 1
ATOM 6378 O O . TYR B 1 370 ? -70.235 -32.059 -9.162 1.00 62.58 370 TYR B O 1
ATOM 6387 N N . TYR B 1 371 ? -71.951 -32.127 -7.742 1.00 63.72 371 TYR B N 1
ATOM 6388 C CA . TYR B 1 371 ? -71.255 -33.045 -6.847 1.00 65.83 371 TYR B CA 1
ATOM 6389 C C . TYR B 1 371 ? -71.410 -34.415 -7.503 1.00 67.13 371 TYR B C 1
ATOM 6390 O O . TYR B 1 371 ? -72.439 -34.678 -8.121 1.00 67.52 371 TYR B O 1
ATOM 6399 N N . LEU B 1 372 ? -70.421 -35.293 -7.363 1.00 68.51 372 LEU B N 1
ATOM 6400 C CA . LEU B 1 372 ? -70.502 -36.611 -7.995 1.00 70.02 372 LEU B CA 1
ATOM 6401 C C . LEU B 1 372 ? -70.590 -37.816 -7.058 1.00 70.88 372 LEU B C 1
ATOM 6402 O O . LEU B 1 372 ? -70.165 -37.763 -5.911 1.00 70.58 372 LEU B O 1
ATOM 6407 N N . VAL B 1 373 ? -71.152 -38.906 -7.572 1.00 72.61 373 VAL B N 1
ATOM 6408 C CA . VAL B 1 373 ? -71.296 -40.157 -6.827 1.00 74.05 373 VAL B CA 1
ATOM 6409 C C . VAL B 1 373 ? -71.119 -41.340 -7.792 1.00 75.28 373 VAL B C 1
ATOM 6410 O O . VAL B 1 373 ? -71.934 -41.551 -8.697 1.00 74.79 373 VAL B O 1
ATOM 6414 N N . LYS B 1 374 ? -70.046 -42.102 -7.598 1.00 76.98 374 LYS B N 1
ATOM 6415 C CA . LYS B 1 374 ? -69.756 -43.263 -8.442 1.00 78.71 374 LYS B CA 1
ATOM 6416 C C . LYS B 1 374 ? -69.787 -44.539 -7.590 1.00 80.21 374 LYS B C 1
ATOM 6417 O O . LYS B 1 374 ? -69.778 -44.467 -6.364 1.00 79.98 374 LYS B O 1
ATOM 6423 N N . THR B 1 375 ? -69.836 -45.700 -8.240 1.00 82.42 375 THR B N 1
ATOM 6424 C CA . THR B 1 375 ? -69.858 -46.985 -7.531 1.00 84.68 375 THR B CA 1
ATOM 6425 C C . THR B 1 375 ? -69.506 -48.115 -8.488 1.00 86.19 375 THR B C 1
ATOM 6426 O O . THR B 1 375 ? -68.949 -47.879 -9.561 1.00 86.62 375 THR B O 1
ATOM 6430 N N . LYS B 1 376 ? -69.838 -49.339 -8.084 1.00 87.67 376 LYS B N 1
ATOM 6431 C CA . LYS B 1 376 ? -69.603 -50.529 -8.894 1.00 89.11 376 LYS B CA 1
ATOM 6432 C C . LYS B 1 376 ? -70.578 -51.631 -8.476 1.00 90.60 376 LYS B C 1
ATOM 6433 O O . LYS B 1 376 ? -71.105 -51.621 -7.361 1.00 90.67 376 LYS B O 1
ATOM 6439 N N . VAL B 1 377 ? -70.819 -52.568 -9.389 1.00 92.53 377 VAL B N 1
ATOM 6440 C CA . VAL B 1 377 ? -71.699 -53.722 -9.162 1.00 94.22 377 VAL B CA 1
ATOM 6441 C C . VAL B 1 377 ? -71.179 -54.822 -10.097 1.00 95.58 377 VAL B C 1
ATOM 6442 O O . VAL B 1 377 ? -71.320 -54.730 -11.319 1.00 95.99 377 VAL B O 1
ATOM 6446 N N . ASP B 1 378 ? -70.563 -55.850 -9.517 1.00 96.92 378 ASP B N 1
ATOM 6447 C CA . ASP B 1 378 ? -69.970 -56.941 -10.293 1.00 98.17 378 ASP B CA 1
ATOM 6448 C C . ASP B 1 378 ? -70.889 -57.757 -11.196 1.00 98.74 378 ASP B C 1
ATOM 6449 O O . ASP B 1 378 ? -72.047 -58.026 -10.865 1.00 98.78 378 ASP B O 1
ATOM 6454 N N . LEU B 1 379 ? -70.331 -58.145 -12.343 1.00 99.26 379 LEU B N 1
ATOM 6455 C CA . LEU B 1 379 ? -71.015 -58.935 -13.362 1.00 99.58 379 LEU B CA 1
ATOM 6456 C C . LEU B 1 379 ? -71.516 -60.257 -12.788 1.00 99.96 379 LEU B C 1
ATOM 6457 O O . LEU B 1 379 ? -70.723 -61.152 -12.492 1.00 100.00 379 LEU B O 1
ATOM 6462 N N . LYS B 1 380 ? -72.834 -60.367 -12.634 1.00 100.00 380 LYS B N 1
ATOM 6463 C CA . LYS B 1 380 ? -73.470 -61.576 -12.110 1.00 100.00 380 LYS B CA 1
ATOM 6464 C C . LYS B 1 380 ? -74.229 -62.287 -13.234 1.00 100.00 380 LYS B C 1
ATOM 6465 O O . LYS B 1 380 ? -74.790 -61.643 -14.128 1.00 99.92 380 LYS B O 1
ATOM 6471 N N . PRO B 1 381 ? -74.232 -63.631 -13.214 1.00 100.00 381 PRO B N 1
ATOM 6472 C CA . PRO B 1 381 ? -74.931 -64.423 -14.233 1.00 99.92 381 PRO B CA 1
ATOM 6473 C C . PRO B 1 381 ? -76.431 -64.371 -13.964 1.00 99.90 381 PRO B C 1
ATOM 6474 O O . PRO B 1 381 ? -76.871 -64.607 -12.838 1.00 99.90 381 PRO B O 1
ATOM 6478 N N . GLY B 1 382 ? -77.213 -64.057 -14.990 1.00 99.93 382 GLY B N 1
ATOM 6479 C CA . GLY B 1 382 ? -78.656 -63.987 -14.813 1.00 100.00 382 GLY B CA 1
ATOM 6480 C C . GLY B 1 382 ? -79.303 -62.836 -15.566 1.00 100.00 382 GLY B C 1
ATOM 6481 O O . GLY B 1 382 ? -79.775 -63.002 -16.697 1.00 100.00 382 GLY B O 1
ATOM 6482 N N . LEU B 1 383 ? -79.337 -61.665 -14.942 1.00 100.00 383 LEU B N 1
ATOM 6483 C CA . LEU B 1 383 ? -79.925 -60.502 -15.588 1.00 100.00 383 LEU B CA 1
ATOM 6484 C C . LEU B 1 383 ? -78.871 -59.962 -16.545 1.00 100.00 383 LEU B C 1
ATOM 6485 O O . LEU B 1 383 ? -77.817 -59.500 -16.115 1.00 100.00 383 LEU B O 1
ATOM 6490 N N . MET B 1 384 ? -79.145 -60.053 -17.843 1.00 99.89 384 MET B N 1
ATOM 6491 C CA . MET B 1 384 ? -78.205 -59.575 -18.850 1.00 99.76 384 MET B CA 1
ATOM 6492 C C . MET B 1 384 ? -78.147 -58.056 -18.762 1.00 99.64 384 MET B C 1
ATOM 6493 O O . MET B 1 384 ? -79.114 -57.408 -18.361 1.00 99.42 384 MET B O 1
ATOM 6498 N N . VAL B 1 385 ? -77.006 -57.489 -19.127 1.00 99.50 385 VAL B N 1
ATOM 6499 C CA . VAL B 1 385 ? -76.849 -56.046 -19.085 1.00 99.42 385 VAL B CA 1
ATOM 6500 C C . VAL B 1 385 ? -77.816 -55.356 -20.053 1.00 99.30 385 VAL B C 1
ATOM 6501 O O . VAL B 1 385 ? -78.364 -54.295 -19.744 1.00 99.17 385 VAL B O 1
ATOM 6505 N N . GLU B 1 386 ? -78.035 -55.973 -21.214 1.00 99.16 386 GLU B N 1
ATOM 6506 C CA . GLU B 1 386 ? -78.936 -55.417 -22.221 1.00 98.89 386 GLU B CA 1
ATOM 6507 C C . GLU B 1 386 ? -80.330 -55.323 -21.631 1.00 98.43 386 GLU B C 1
ATOM 6508 O O . GLU B 1 386 ? -81.193 -54.591 -22.118 1.00 97.94 386 GLU B O 1
ATOM 6514 N N . GLU B 1 387 ? -80.529 -56.084 -20.566 1.00 98.13 387 GLU B N 1
ATOM 6515 C CA . GLU B 1 387 ? -81.791 -56.118 -19.864 1.00 98.13 387 GLU B CA 1
ATOM 6516 C C . GLU B 1 387 ? -81.890 -54.872 -19.000 1.00 97.98 387 GLU B C 1
ATOM 6517 O O . GLU B 1 387 ? -82.857 -54.114 -19.085 1.00 97.52 387 GLU B O 1
ATOM 6523 N N . ILE B 1 388 ? -80.863 -54.674 -18.177 1.00 98.08 388 ILE B N 1
ATOM 6524 C CA . ILE B 1 388 ? -80.783 -53.542 -17.257 1.00 97.86 388 ILE B CA 1
ATOM 6525 C C . ILE B 1 388 ? -80.949 -52.206 -17.950 1.00 97.41 388 ILE B C 1
ATOM 6526 O O . ILE B 1 388 ? -81.823 -51.426 -17.590 1.00 97.22 388 ILE B O 1
ATOM 6531 N N . TYR B 1 389 ? -80.098 -51.933 -18.930 1.00 97.00 389 TYR B N 1
ATOM 6532 C CA . TYR B 1 389 ? -80.195 -50.679 -19.651 1.00 97.01 389 TYR B CA 1
ATOM 6533 C C . TYR B 1 389 ? -81.668 -50.437 -19.935 1.00 97.20 389 TYR B C 1
ATOM 6534 O O . TYR B 1 389 ? -82.242 -49.446 -19.487 1.00 97.05 389 TYR B O 1
ATOM 6543 N N . LYS B 1 390 ? -82.277 -51.366 -20.666 1.00 97.50 390 LYS B N 1
ATOM 6544 C CA . LYS B 1 390 ? -83.692 -51.280 -20.998 1.00 97.43 390 LYS B CA 1
ATOM 6545 C C . LYS B 1 390 ? -84.477 -50.888 -19.754 1.00 97.26 390 LYS B C 1
ATOM 6546 O O . LYS B 1 390 ? -85.336 -50.011 -19.801 1.00 96.90 390 LYS B O 1
ATOM 6552 N N . LYS B 1 391 ? -84.161 -51.542 -18.640 1.00 97.42 391 LYS B N 1
ATOM 6553 C CA . LYS B 1 391 ? -84.833 -51.289 -17.367 1.00 97.70 391 LYS B CA 1
ATOM 6554 C C . LYS B 1 391 ? -84.753 -49.838 -16.911 1.00 97.52 391 LYS B C 1
ATOM 6555 O O . LYS B 1 391 ? -85.728 -49.092 -17.043 1.00 97.35 391 LYS B O 1
ATOM 6561 N N . ILE B 1 392 ? -83.598 -49.447 -16.369 1.00 97.22 392 ILE B N 1
ATOM 6562 C CA . ILE B 1 392 ? -83.404 -48.080 -15.892 1.00 96.59 392 ILE B CA 1
ATOM 6563 C C . ILE B 1 392 ? -83.818 -47.114 -16.995 1.00 96.24 392 ILE B C 1
ATOM 6564 O O . ILE B 1 392 ? -84.489 -46.110 -16.739 1.00 96.05 392 ILE B O 1
ATOM 6569 N N . LEU B 1 393 ? -83.430 -47.432 -18.228 1.00 95.71 393 LEU B N 1
ATOM 6570 C CA . LEU B 1 393 ? -83.780 -46.595 -19.365 1.00 95.18 393 LEU B CA 1
ATOM 6571 C C . LEU B 1 393 ? -85.283 -46.357 -19.297 1.00 94.84 393 LEU B C 1
ATOM 6572 O O . LEU B 1 393 ? -85.739 -45.216 -19.296 1.00 94.79 393 LEU B O 1
ATOM 6577 N N . GLU B 1 394 ? -86.044 -47.445 -19.217 1.00 94.56 394 GLU B N 1
ATOM 6578 C CA . GLU B 1 394 ? -87.496 -47.356 -19.121 1.00 94.12 394 GLU B CA 1
ATOM 6579 C C . GLU B 1 394 ? -87.878 -46.221 -18.189 1.00 93.34 394 GLU B C 1
ATOM 6580 O O . GLU B 1 394 ? -88.260 -45.127 -18.613 1.00 93.12 394 GLU B O 1
ATOM 6586 N N . VAL B 1 395 ? -87.759 -46.529 -16.902 1.00 92.31 395 VAL B N 1
ATOM 6587 C CA . VAL B 1 395 ? -88.096 -45.632 -15.813 1.00 91.06 395 VAL B CA 1
ATOM 6588 C C . VAL B 1 395 ? -87.621 -44.184 -15.890 1.00 90.85 395 VAL B C 1
ATOM 6589 O O . VAL B 1 395 ? -88.406 -43.272 -15.636 1.00 90.86 395 VAL B O 1
ATOM 6593 N N . TYR B 1 396 ? -86.365 -43.950 -16.250 1.00 90.28 396 TYR B N 1
ATOM 6594 C CA . TYR B 1 396 ? -85.878 -42.574 -16.273 1.00 89.61 396 TYR B CA 1
ATOM 6595 C C . TYR B 1 396 ? -85.989 -41.795 -17.570 1.00 89.34 396 TYR B C 1
ATOM 6596 O O . TYR B 1 396 ? -85.849 -40.571 -17.564 1.00 89.00 396 TYR B O 1
ATOM 6605 N N . SER B 1 397 ? -86.240 -42.481 -18.679 1.00 89.08 397 SER B N 1
ATOM 6606 C CA . SER B 1 397 ? -86.359 -41.777 -19.947 1.00 88.93 397 SER B CA 1
ATOM 6607 C C . SER B 1 397 ? -87.690 -41.038 -19.978 1.00 88.70 397 SER B C 1
ATOM 6608 O O . SER B 1 397 ? -88.694 -41.547 -20.479 1.00 88.64 397 SER B O 1
ATOM 6611 N N . THR B 1 398 ? -87.680 -39.829 -19.425 1.00 88.30 398 THR B N 1
ATOM 6612 C CA . THR B 1 398 ? -88.865 -38.989 -19.362 1.00 87.87 398 THR B CA 1
ATOM 6613 C C . THR B 1 398 ? -88.869 -38.005 -20.526 1.00 87.55 398 THR B C 1
ATOM 6614 O O . THR B 1 398 ? -88.063 -38.120 -21.447 1.00 87.54 398 THR B O 1
ATOM 6618 N N . SER B 1 399 ? -89.788 -37.047 -20.485 1.00 87.36 399 SER B N 1
ATOM 6619 C CA . SER B 1 399 ? -89.893 -36.031 -21.528 1.00 86.96 399 SER B CA 1
ATOM 6620 C C . SER B 1 399 ? -88.998 -34.885 -21.093 1.00 86.34 399 SER B C 1
ATOM 6621 O O . SER B 1 399 ? -88.600 -34.045 -21.897 1.00 85.89 399 SER B O 1
ATOM 6624 N N . SER B 1 400 ? -88.693 -34.874 -19.800 1.00 85.82 400 SER B N 1
ATOM 6625 C CA . SER B 1 400 ? -87.854 -33.850 -19.193 1.00 85.74 400 SER B CA 1
ATOM 6626 C C . SER B 1 400 ? -86.392 -34.025 -19.607 1.00 85.14 400 SER B C 1
ATOM 6627 O O . SER B 1 400 ? -85.778 -33.134 -20.196 1.00 84.77 400 SER B O 1
ATOM 6630 N N . VAL B 1 401 ? -85.854 -35.194 -19.284 1.00 84.39 401 VAL B N 1
ATOM 6631 C CA . VAL B 1 401 ? -84.472 -35.535 -19.573 1.00 83.61 401 VAL B CA 1
ATOM 6632 C C . VAL B 1 401 ? -84.263 -36.102 -20.981 1.00 83.24 401 VAL B C 1
ATOM 6633 O O . VAL B 1 401 ? -85.225 -36.423 -21.689 1.00 82.65 401 VAL B O 1
ATOM 6637 N N . LYS B 1 402 ? -82.993 -36.212 -21.378 1.00 82.65 402 LYS B N 1
ATOM 6638 C CA . LYS B 1 402 ? -82.637 -36.773 -22.675 1.00 81.82 402 LYS B CA 1
ATOM 6639 C C . LYS B 1 402 ? -81.846 -38.063 -22.461 1.00 81.17 402 LYS B C 1
ATOM 6640 O O . LYS B 1 402 ? -81.209 -38.244 -21.413 1.00 80.87 402 LYS B O 1
ATOM 6646 N N . ALA B 1 403 ? -81.916 -38.961 -23.447 1.00 80.28 403 ALA B N 1
ATOM 6647 C CA . ALA B 1 403 ? -81.242 -40.259 -23.383 1.00 79.18 403 ALA B CA 1
ATOM 6648 C C . ALA B 1 403 ? -80.124 -40.428 -24.413 1.00 78.70 403 ALA B C 1
ATOM 6649 O O . ALA B 1 403 ? -80.065 -39.709 -25.409 1.00 78.74 403 ALA B O 1
ATOM 6651 N N . ILE B 1 404 ? -79.240 -41.386 -24.145 1.00 78.09 404 ILE B N 1
ATOM 6652 C CA . ILE B 1 404 ? -78.098 -41.705 -24.998 1.00 77.29 404 ILE B CA 1
ATOM 6653 C C . ILE B 1 404 ? -77.658 -43.120 -24.655 1.00 76.92 404 ILE B C 1
ATOM 6654 O O . ILE B 1 404 ? -77.179 -43.373 -23.548 1.00 76.58 404 ILE B O 1
ATOM 6659 N N . THR B 1 405 ? -77.823 -44.035 -25.607 1.00 76.73 405 THR B N 1
ATOM 6660 C CA . THR B 1 405 ? -77.460 -45.434 -25.402 1.00 76.72 405 THR B CA 1
ATOM 6661 C C . THR B 1 405 ? -76.170 -45.794 -26.129 1.00 76.52 405 THR B C 1
ATOM 6662 O O . THR B 1 405 ? -75.759 -46.951 -26.143 1.00 76.42 405 THR B O 1
ATOM 6666 N N . ILE B 1 406 ? -75.540 -44.791 -26.729 1.00 76.26 406 ILE B N 1
ATOM 6667 C CA . ILE B 1 406 ? -74.297 -44.978 -27.468 1.00 76.34 406 ILE B CA 1
ATOM 6668 C C . ILE B 1 406 ? -73.324 -45.902 -26.740 1.00 76.47 406 ILE B C 1
ATOM 6669 O O . ILE B 1 406 ? -72.569 -46.653 -27.367 1.00 76.65 406 ILE B O 1
ATOM 6674 N N . ASP B 1 407 ? -73.347 -45.833 -25.413 1.00 76.17 407 ASP B N 1
ATOM 6675 C CA . ASP B 1 407 ? -72.467 -46.631 -24.564 1.00 75.72 407 ASP B CA 1
ATOM 6676 C C . ASP B 1 407 ? -73.187 -46.700 -23.215 1.00 75.26 407 ASP B C 1
ATOM 6677 O O . ASP B 1 407 ? -73.177 -45.731 -22.451 1.00 75.06 407 ASP B O 1
ATOM 6682 N N . GLY B 1 408 ? -73.820 -47.837 -22.932 1.00 74.57 408 GLY B N 1
ATOM 6683 C CA . GLY B 1 408 ? -74.553 -47.986 -21.684 1.00 73.41 408 GLY B CA 1
ATOM 6684 C C . GLY B 1 408 ? -75.760 -47.063 -21.701 1.00 72.77 408 GLY B C 1
ATOM 6685 O O . GLY B 1 408 ? -76.459 -46.954 -22.712 1.00 72.14 408 GLY B O 1
ATOM 6686 N N . VAL B 1 409 ? -76.009 -46.392 -20.584 1.00 72.31 409 VAL B N 1
ATOM 6687 C CA . VAL B 1 409 ? -77.124 -45.465 -20.512 1.00 71.86 409 VAL B CA 1
ATOM 6688 C C . VAL B 1 409 ? -76.738 -44.197 -19.770 1.00 71.56 409 VAL B C 1
ATOM 6689 O O . VAL B 1 409 ? -76.234 -44.245 -18.648 1.00 70.97 409 VAL B O 1
ATOM 6693 N N . LYS B 1 410 ? -76.981 -43.063 -20.417 1.00 71.55 410 LYS B N 1
ATOM 6694 C CA . LYS B 1 410 ? -76.689 -41.759 -19.837 1.00 71.52 410 LYS B CA 1
ATOM 6695 C C . LYS B 1 410 ? -77.963 -40.917 -19.848 1.00 71.74 410 LYS B C 1
ATOM 6696 O O . LYS B 1 410 ? -78.588 -40.750 -20.891 1.00 71.38 410 LYS B O 1
ATOM 6702 N N . ILE B 1 411 ? -78.359 -40.403 -18.689 1.00 72.26 411 ILE B N 1
ATOM 6703 C CA . ILE B 1 411 ? -79.543 -39.552 -18.614 1.00 72.81 411 ILE B CA 1
ATOM 6704 C C . ILE B 1 411 ? -79.102 -38.149 -18.219 1.00 73.40 411 ILE B C 1
ATOM 6705 O O . ILE B 1 411 ? -78.303 -37.973 -17.298 1.00 72.82 411 ILE B O 1
ATOM 6710 N N . ILE B 1 412 ? -79.614 -37.153 -18.931 1.00 74.23 412 ILE B N 1
ATOM 6711 C CA . ILE B 1 412 ? -79.279 -35.765 -18.643 1.00 75.48 412 ILE B CA 1
ATOM 6712 C C . ILE B 1 412 ? -80.542 -34.972 -18.319 1.00 76.19 412 ILE B C 1
ATOM 6713 O O . ILE B 1 412 ? -81.385 -34.742 -19.194 1.00 76.41 412 ILE B O 1
ATOM 6718 N N . GLY B 1 413 ? -80.666 -34.553 -17.062 1.00 76.64 413 GLY B N 1
ATOM 6719 C CA . GLY B 1 413 ? -81.835 -33.797 -16.652 1.00 77.03 413 GLY B CA 1
ATOM 6720 C C . GLY B 1 413 ? -81.669 -32.292 -16.742 1.00 77.54 413 GLY B C 1
ATOM 6721 O O . GLY B 1 413 ? -81.479 -31.727 -17.825 1.00 77.58 413 GLY B O 1
ATOM 6722 N N . LYS B 1 414 ? -81.753 -31.634 -15.593 1.00 77.70 414 LYS B N 1
ATOM 6723 C CA . LYS B 1 414 ? -81.617 -30.190 -15.547 1.00 77.57 414 LYS B CA 1
ATOM 6724 C C . LYS B 1 414 ? -80.568 -29.844 -14.500 1.00 76.92 414 LYS B C 1
ATOM 6725 O O . LYS B 1 414 ? -79.882 -28.823 -14.599 1.00 76.47 414 LYS B O 1
ATOM 6731 N N . ASP B 1 415 ? -80.448 -30.714 -13.501 1.00 76.05 415 ASP B N 1
ATOM 6732 C CA . ASP B 1 415 ? -79.489 -30.524 -12.419 1.00 75.15 415 ASP B CA 1
ATOM 6733 C C . ASP B 1 415 ? -78.898 -31.857 -12.026 1.00 74.31 415 ASP B C 1
ATOM 6734 O O . ASP B 1 415 ? -78.542 -32.070 -10.871 1.00 73.65 415 ASP B O 1
ATOM 6739 N N . PHE B 1 416 ? -78.796 -32.758 -12.991 1.00 73.72 416 PHE B N 1
ATOM 6740 C CA . PHE B 1 416 ? -78.259 -34.068 -12.706 1.00 73.65 416 PHE B CA 1
ATOM 6741 C C . PHE B 1 416 ? -78.079 -34.846 -13.988 1.00 73.26 416 PHE B C 1
ATOM 6742 O O . PHE B 1 416 ? -78.438 -34.397 -15.073 1.00 72.70 416 PHE B O 1
ATOM 6750 N N . TRP B 1 417 ? -77.536 -36.039 -13.822 1.00 73.27 417 TRP B N 1
ATOM 6751 C CA . TRP B 1 417 ? -77.311 -36.956 -14.909 1.00 73.77 417 TRP B CA 1
ATOM 6752 C C . TRP B 1 417 ? -76.576 -38.124 -14.286 1.00 74.49 417 TRP B C 1
ATOM 6753 O O . TRP B 1 417 ? -76.086 -38.029 -13.154 1.00 74.15 417 TRP B O 1
ATOM 6764 N N . PHE B 1 418 ? -76.534 -39.233 -15.014 1.00 75.45 418 PHE B N 1
ATOM 6765 C CA . PHE B 1 418 ? -75.838 -40.422 -14.560 1.00 76.43 418 PHE B CA 1
ATOM 6766 C C . PHE B 1 418 ? -75.469 -41.288 -15.744 1.00 77.38 418 PHE B C 1
ATOM 6767 O O . PHE B 1 418 ? -75.924 -41.067 -16.869 1.00 77.17 418 PHE B O 1
ATOM 6775 N N . LEU B 1 419 ? -74.637 -42.282 -15.475 1.00 78.67 419 LEU B N 1
ATOM 6776 C CA . LEU B 1 419 ? -74.174 -43.189 -16.500 1.00 79.91 419 LEU B CA 1
ATOM 6777 C C . LEU B 1 419 ? -73.974 -44.588 -15.945 1.00 80.90 419 LEU B C 1
ATOM 6778 O O . LEU B 1 419 ? -73.254 -44.777 -14.969 1.00 80.81 419 LEU B O 1
ATOM 6783 N N . VAL B 1 420 ? -74.628 -45.566 -16.560 1.00 82.31 420 VAL B N 1
ATOM 6784 C CA . VAL B 1 420 ? -74.474 -46.955 -16.148 1.00 83.58 420 VAL B CA 1
ATOM 6785 C C . VAL B 1 420 ? -73.785 -47.654 -17.322 1.00 84.70 420 VAL B C 1
ATOM 6786 O O . VAL B 1 420 ? -74.248 -47.579 -18.465 1.00 84.50 420 VAL B O 1
ATOM 6790 N N . ARG B 1 421 ? -72.672 -48.323 -17.039 1.00 86.12 421 ARG B N 1
ATOM 6791 C CA . ARG B 1 421 ? -71.906 -48.977 -18.089 1.00 87.77 421 ARG B CA 1
ATOM 6792 C C . ARG B 1 421 ? -71.486 -50.424 -17.869 1.00 89.19 421 ARG B C 1
ATOM 6793 O O . ARG B 1 421 ? -71.415 -50.929 -16.747 1.00 89.27 421 ARG B O 1
ATOM 6801 N N . LYS B 1 422 ? -71.195 -51.068 -18.991 1.00 90.87 422 LYS B N 1
ATOM 6802 C CA . LYS B 1 422 ? -70.741 -52.445 -19.049 1.00 92.22 422 LYS B CA 1
ATOM 6803 C C . LYS B 1 422 ? -69.258 -52.254 -19.316 1.00 92.94 422 LYS B C 1
ATOM 6804 O O . LYS B 1 422 ? -68.793 -52.383 -20.448 1.00 92.79 422 LYS B O 1
ATOM 6810 N N . SER B 1 423 ? -68.538 -51.887 -18.264 1.00 94.09 423 SER B N 1
ATOM 6811 C CA . SER B 1 423 ? -67.101 -51.649 -18.327 1.00 95.33 423 SER B CA 1
ATOM 6812 C C . SER B 1 423 ? -66.415 -52.524 -19.349 1.00 96.23 423 SER B C 1
ATOM 6813 O O . SER B 1 423 ? -65.533 -52.076 -20.082 1.00 96.08 423 SER B O 1
ATOM 6816 N N . GLY B 1 424 ? -66.826 -53.788 -19.370 1.00 97.44 424 GLY B N 1
ATOM 6817 C CA . GLY B 1 424 ? -66.218 -54.752 -20.261 1.00 98.74 424 GLY B CA 1
ATOM 6818 C C . GLY B 1 424 ? -65.013 -55.268 -19.499 1.00 99.48 424 GLY B C 1
ATOM 6819 O O . GLY B 1 424 ? -65.031 -56.381 -18.964 1.00 99.92 424 GLY B O 1
ATOM 6820 N N . THR B 1 425 ? -63.974 -54.438 -19.427 1.00 99.64 425 THR B N 1
ATOM 6821 C CA . THR B 1 425 ? -62.757 -54.786 -18.707 1.00 99.58 425 THR B CA 1
ATOM 6822 C C . THR B 1 425 ? -63.186 -55.137 -17.280 1.00 99.85 425 THR B C 1
ATOM 6823 O O . THR B 1 425 ? -63.971 -54.409 -16.672 1.00 100.00 425 THR B O 1
ATOM 6827 N N . GLU B 1 426 ? -62.705 -56.269 -16.766 1.00 100.00 426 GLU B N 1
ATOM 6828 C CA . GLU B 1 426 ? -63.028 -56.727 -15.406 1.00 99.95 426 GLU B CA 1
ATOM 6829 C C . GLU B 1 426 ? -64.536 -56.628 -15.077 1.00 99.93 426 GLU B C 1
ATOM 6830 O O . GLU B 1 426 ? -64.976 -55.655 -14.475 1.00 100.00 426 GLU B O 1
ATOM 6836 N N . PRO B 1 427 ? -65.337 -57.654 -15.455 1.00 99.64 427 PRO B N 1
ATOM 6837 C CA . PRO B 1 427 ? -66.789 -57.731 -15.235 1.00 99.11 427 PRO B CA 1
ATOM 6838 C C . PRO B 1 427 ? -67.356 -56.908 -14.072 1.00 98.57 427 PRO B C 1
ATOM 6839 O O . PRO B 1 427 ? -67.425 -57.364 -12.930 1.00 98.67 427 PRO B O 1
ATOM 6843 N N . ILE B 1 428 ? -67.755 -55.678 -14.390 1.00 97.75 428 ILE B N 1
ATOM 6844 C CA . ILE B 1 428 ? -68.331 -54.728 -13.427 1.00 96.54 428 ILE B CA 1
ATOM 6845 C C . ILE B 1 428 ? -69.169 -53.690 -14.153 1.00 95.43 428 ILE B C 1
ATOM 6846 O O . ILE B 1 428 ? -68.906 -53.358 -15.308 1.00 95.41 428 ILE B O 1
ATOM 6851 N N . ILE B 1 429 ? -70.188 -53.182 -13.476 1.00 93.97 429 ILE B N 1
ATOM 6852 C CA . ILE B 1 429 ? -71.016 -52.159 -14.084 1.00 92.30 429 ILE B CA 1
ATOM 6853 C C . ILE B 1 429 ? -70.684 -50.812 -13.465 1.00 90.94 429 ILE B C 1
ATOM 6854 O O . ILE B 1 429 ? -71.239 -50.442 -12.434 1.00 90.89 429 ILE B O 1
ATOM 6859 N N . ARG B 1 430 ? -69.751 -50.095 -14.082 1.00 89.20 430 ARG B N 1
ATOM 6860 C CA . ARG B 1 430 ? -69.370 -48.782 -13.585 1.00 87.39 430 ARG B CA 1
ATOM 6861 C C . ARG B 1 430 ? -70.679 -47.958 -13.528 1.00 86.20 430 ARG B C 1
ATOM 6862 O O . ARG B 1 430 ? -71.346 -47.767 -14.548 1.00 85.82 430 ARG B O 1
ATOM 6870 N N . ILE B 1 431 ? -71.056 -47.516 -12.323 1.00 84.87 431 ILE B N 1
ATOM 6871 C CA . ILE B 1 431 ? -72.280 -46.728 -12.095 1.00 83.17 431 ILE B CA 1
ATOM 6872 C C . ILE B 1 431 ? -72.023 -45.417 -11.330 1.00 81.75 431 ILE B C 1
ATOM 6873 O O . ILE B 1 431 ? -71.719 -45.432 -10.132 1.00 81.68 431 ILE B O 1
ATOM 6878 N N . MET B 1 432 ? -72.187 -44.294 -12.032 1.00 79.68 432 MET B N 1
ATOM 6879 C CA . MET B 1 432 ? -71.939 -42.959 -11.484 1.00 77.58 432 MET B CA 1
ATOM 6880 C C . MET B 1 432 ? -73.050 -41.950 -11.785 1.00 76.58 432 MET B C 1
ATOM 6881 O O . MET B 1 432 ? -73.800 -42.091 -12.748 1.00 75.91 432 MET B O 1
ATOM 6886 N N . ALA B 1 433 ? -73.126 -40.910 -10.964 1.00 75.88 433 ALA B N 1
ATOM 6887 C CA . ALA B 1 433 ? -74.129 -39.864 -11.134 1.00 74.99 433 ALA B CA 1
ATOM 6888 C C . ALA B 1 433 ? -73.759 -38.619 -10.340 1.00 74.19 433 ALA B C 1
ATOM 6889 O O . ALA B 1 433 ? -73.093 -38.691 -9.307 1.00 73.55 433 ALA B O 1
ATOM 6891 N N . GLU B 1 434 ? -74.195 -37.470 -10.833 1.00 73.60 434 GLU B N 1
ATOM 6892 C CA . GLU B 1 434 ? -73.923 -36.228 -10.146 1.00 73.07 434 GLU B CA 1
ATOM 6893 C C . GLU B 1 434 ? -75.009 -35.214 -10.437 1.00 72.52 434 GLU B C 1
ATOM 6894 O O . GLU B 1 434 ? -75.565 -35.179 -11.534 1.00 72.02 434 GLU B O 1
ATOM 6900 N N . ALA B 1 435 ? -75.315 -34.408 -9.426 1.00 72.05 435 ALA B N 1
ATOM 6901 C CA . ALA B 1 435 ? -76.336 -33.377 -9.526 1.00 71.81 435 ALA B CA 1
ATOM 6902 C C . ALA B 1 435 ? -75.903 -32.160 -8.719 1.00 71.50 435 ALA B C 1
ATOM 6903 O O . ALA B 1 435 ? -74.972 -32.245 -7.918 1.00 71.29 435 ALA B O 1
ATOM 6905 N N . LYS B 1 436 ? -76.584 -31.034 -8.913 1.00 71.30 436 LYS B N 1
ATOM 6906 C CA . LYS B 1 436 ? -76.234 -29.817 -8.195 1.00 70.95 436 LYS B CA 1
ATOM 6907 C C . LYS B 1 436 ? -76.456 -29.944 -6.700 1.00 71.99 436 LYS B C 1
ATOM 6908 O O . LYS B 1 436 ? -75.833 -29.233 -5.917 1.00 72.55 436 LYS B O 1
ATOM 6914 N N . ASP B 1 437 ? -77.338 -30.852 -6.300 1.00 73.19 437 ASP B N 1
ATOM 6915 C CA . ASP B 1 437 ? -77.561 -31.109 -4.880 1.00 74.52 437 ASP B CA 1
ATOM 6916 C C . ASP B 1 437 ? -76.906 -32.469 -4.727 1.00 75.54 437 ASP B C 1
ATOM 6917 O O . ASP B 1 437 ? -77.272 -33.399 -5.437 1.00 75.65 437 ASP B O 1
ATOM 6922 N N . GLU B 1 438 ? -75.944 -32.612 -3.827 1.00 77.09 438 GLU B N 1
ATOM 6923 C CA . GLU B 1 438 ? -75.298 -33.906 -3.718 1.00 79.00 438 GLU B CA 1
ATOM 6924 C C . GLU B 1 438 ? -76.167 -35.008 -3.121 1.00 79.70 438 GLU B C 1
ATOM 6925 O O . GLU B 1 438 ? -75.835 -36.189 -3.242 1.00 79.43 438 GLU B O 1
ATOM 6931 N N . ASN B 1 439 ? -77.282 -34.635 -2.497 1.00 80.71 439 ASN B N 1
ATOM 6932 C CA . ASN B 1 439 ? -78.188 -35.632 -1.920 1.00 81.90 439 ASN B CA 1
ATOM 6933 C C . ASN B 1 439 ? -78.959 -36.333 -3.034 1.00 82.42 439 ASN B C 1
ATOM 6934 O O . ASN B 1 439 ? -79.026 -37.564 -3.077 1.00 82.55 439 ASN B O 1
ATOM 6939 N N . VAL B 1 440 ? -79.540 -35.549 -3.937 1.00 82.86 440 VAL B N 1
ATOM 6940 C CA . VAL B 1 440 ? -80.288 -36.126 -5.041 1.00 83.40 440 VAL B CA 1
ATOM 6941 C C . VAL B 1 440 ? -79.352 -37.009 -5.856 1.00 84.02 440 VAL B C 1
ATOM 6942 O O . VAL B 1 440 ? -79.668 -38.157 -6.142 1.00 83.96 440 VAL B O 1
ATOM 6946 N N . ALA B 1 441 ? -78.188 -36.474 -6.204 1.00 85.05 441 ALA B N 1
ATOM 6947 C CA . ALA B 1 441 ? -77.211 -37.216 -6.983 1.00 86.20 441 ALA B CA 1
ATOM 6948 C C . ALA B 1 441 ? -76.843 -38.500 -6.255 1.00 87.09 441 ALA B C 1
ATOM 6949 O O . ALA B 1 441 ? -76.757 -39.575 -6.860 1.00 87.26 441 ALA B O 1
ATOM 6951 N N . ASN B 1 442 ? -76.633 -38.377 -4.949 1.00 87.95 442 ASN B N 1
ATOM 6952 C CA . ASN B 1 442 ? -76.266 -39.512 -4.114 1.00 88.61 442 ASN B CA 1
ATOM 6953 C C . ASN B 1 442 ? -77.245 -40.675 -4.188 1.00 88.91 442 ASN B C 1
ATOM 6954 O O . ASN B 1 442 ? -76.917 -41.733 -4.718 1.00 88.88 442 ASN B O 1
ATOM 6959 N N . ASN B 1 443 ? -78.441 -40.486 -3.636 1.00 89.32 443 ASN B N 1
ATOM 6960 C CA . ASN B 1 443 ? -79.448 -41.542 -3.645 1.00 89.72 443 ASN B CA 1
ATOM 6961 C C . ASN B 1 443 ? -79.955 -41.869 -5.053 1.00 89.68 443 ASN B C 1
ATOM 6962 O O . ASN B 1 443 ? -80.591 -42.903 -5.265 1.00 89.48 443 ASN B O 1
ATOM 6967 N N . LEU B 1 444 ? -79.672 -40.987 -6.010 1.00 89.95 444 LEU B N 1
ATOM 6968 C CA . LEU B 1 444 ? -80.077 -41.211 -7.395 1.00 90.10 444 LEU B CA 1
ATOM 6969 C C . LEU B 1 444 ? -79.301 -42.437 -7.855 1.00 90.42 444 LEU B C 1
ATOM 6970 O O . LEU B 1 444 ? -79.832 -43.303 -8.549 1.00 90.44 444 LEU B O 1
ATOM 6975 N N . VAL B 1 445 ? -78.036 -42.509 -7.461 1.00 90.73 445 VAL B N 1
ATOM 6976 C CA . VAL B 1 445 ? -77.223 -43.653 -7.824 1.00 91.13 445 VAL B CA 1
ATOM 6977 C C . VAL B 1 445 ? -77.784 -44.858 -7.080 1.00 91.33 445 VAL B C 1
ATOM 6978 O O . VAL B 1 445 ? -77.896 -45.935 -7.653 1.00 91.40 445 VAL B O 1
ATOM 6982 N N . ASN B 1 446 ? -78.151 -44.670 -5.811 1.00 91.88 446 ASN B N 1
ATOM 6983 C CA . ASN B 1 446 ? -78.709 -45.757 -5.003 1.00 92.44 446 ASN B CA 1
ATOM 6984 C C . ASN B 1 446 ? -79.842 -46.435 -5.750 1.00 92.80 446 ASN B C 1
ATOM 6985 O O . ASN B 1 446 ? -79.815 -47.647 -5.971 1.00 92.98 446 ASN B O 1
ATOM 6990 N N . GLU B 1 447 ? -80.845 -45.652 -6.129 1.00 92.98 447 GLU B N 1
ATOM 6991 C CA . GLU B 1 447 ? -81.968 -46.197 -6.870 1.00 93.37 447 GLU B CA 1
ATOM 6992 C C . GLU B 1 447 ? -81.433 -47.090 -7.981 1.00 94.24 447 GLU B C 1
ATOM 6993 O O . GLU B 1 447 ? -81.901 -48.210 -8.173 1.00 94.53 447 GLU B O 1
ATOM 6999 N N . LEU B 1 448 ? -80.427 -46.594 -8.694 1.00 95.22 448 LEU B N 1
ATOM 7000 C CA . LEU B 1 448 ? -79.825 -47.339 -9.796 1.00 96.16 448 LEU B CA 1
ATOM 7001 C C . LEU B 1 448 ? -79.141 -48.629 -9.360 1.00 96.60 448 LEU B C 1
ATOM 7002 O O . LEU B 1 448 ? -79.379 -49.682 -9.946 1.00 96.82 448 LEU B O 1
ATOM 7007 N N . LYS B 1 449 ? -78.288 -48.552 -8.342 1.00 97.15 449 LYS B N 1
ATOM 7008 C CA . LYS B 1 449 ? -77.577 -49.736 -7.860 1.00 97.70 449 LYS B CA 1
ATOM 7009 C C . LYS B 1 449 ? -78.583 -50.835 -7.574 1.00 98.10 449 LYS B C 1
ATOM 7010 O O . LYS B 1 449 ? -78.260 -52.022 -7.651 1.00 98.09 449 LYS B O 1
ATOM 7016 N N . LYS B 1 450 ? -79.804 -50.426 -7.240 1.00 98.51 450 LYS B N 1
ATOM 7017 C CA . LYS B 1 450 ? -80.877 -51.370 -6.970 1.00 98.83 450 LYS B CA 1
ATOM 7018 C C . LYS B 1 450 ? -81.282 -52.023 -8.284 1.00 98.82 450 LYS B C 1
ATOM 7019 O O . LYS B 1 450 ? -80.941 -53.177 -8.540 1.00 98.88 450 LYS B O 1
ATOM 7025 N N . ILE B 1 451 ? -81.992 -51.276 -9.121 1.00 98.77 451 ILE B N 1
ATOM 7026 C CA . ILE B 1 451 ? -82.426 -51.788 -10.416 1.00 98.93 451 ILE B CA 1
ATOM 7027 C C . ILE B 1 451 ? -81.356 -52.685 -11.058 1.00 98.90 451 ILE B C 1
ATOM 7028 O O . ILE B 1 451 ? -81.677 -53.686 -11.700 1.00 98.73 451 ILE B O 1
ATOM 7033 N N . VAL B 1 452 ? -80.088 -52.328 -10.866 1.00 99.10 452 VAL B N 1
ATOM 7034 C CA . VAL B 1 452 ? -78.975 -53.091 -11.427 1.00 99.30 452 VAL B CA 1
ATOM 7035 C C . VAL B 1 452 ? -78.708 -54.400 -10.696 1.00 99.41 452 VAL B C 1
ATOM 7036 O O . VAL B 1 452 ? -78.516 -55.434 -11.328 1.00 99.27 452 VAL B O 1
ATOM 7040 N N . GLU B 1 453 ? -78.685 -54.353 -9.368 1.00 99.69 453 GLU B N 1
ATOM 7041 C CA . GLU B 1 453 ? -78.455 -55.552 -8.560 1.00 99.95 453 GLU B CA 1
ATOM 7042 C C . GLU B 1 453 ? -79.657 -56.499 -8.624 1.00 100.00 453 GLU B C 1
ATOM 7043 O O . GLU B 1 453 ? -79.784 -57.422 -7.813 1.00 99.98 453 GLU B O 1
ATOM 7049 N N . GLY B 1 454 ? -80.530 -56.278 -9.600 1.00 100.00 454 GLY B N 1
ATOM 7050 C CA . GLY B 1 454 ? -81.720 -57.097 -9.710 1.00 99.99 454 GLY B CA 1
ATOM 7051 C C . GLY B 1 454 ? -82.679 -56.518 -8.690 1.00 100.00 454 GLY B C 1
ATOM 7052 O O . GLY B 1 454 ? -83.506 -57.227 -8.107 1.00 100.00 454 GLY B O 1
ATOM 7053 N N . LYS B 1 455 ? -82.552 -55.207 -8.482 1.00 100.00 455 LYS B N 1
ATOM 7054 C CA . LYS B 1 455 ? -83.367 -54.469 -7.520 1.00 100.00 455 LYS B CA 1
ATOM 7055 C C . LYS B 1 455 ? -83.162 -55.010 -6.111 1.00 100.00 455 LYS B C 1
ATOM 7056 O O . LYS B 1 455 ? -82.234 -55.828 -5.925 1.00 99.95 455 LYS B O 1
#

Secondary structure (DSSP, 8-state):
--SS--SSSEEEEBTTTB-HHHHHHHHHHHHHHH-TT-EEEEEE-S-TTHHHHHHHHHHHHHHTT-EEEEEEE--HHHHHHHHHHH--SEEEEE--TTS-TTEEEEEEE-TTSSBPPHHHHHHHHHHHHHT---PPPGGG---PPEE---HHHHHHHHHHTTS-HHHHHHH--EEEEE-TTTGGGGTHHHHHHHTT-EEEEBS-S--TT-TTS-SS--TTTSHHHHHHHHHTT-SEEEE--TTS---EEEETTS-B--HHHHHHHHHHHHHHT-TTS-SEEEEETTS-THHHHHHHTTT-EEEEE-S-HHHHHHHHHHTT-SEEEETTEEEEBTTTBSS--HHHHHHHHHHHHHHHT--HHHHHHTSPP-EEEEEEEE--TT--HHHHHHHHHHHH--TTSEEE-SSSEEEEETTEEEEEEE-SSSSEEEEEEEESSHHHHHHHHHHHHHHHTT-/-BSSS-SSSEEEEBTTTB-HHHHHHHHHHHHHHH-TT-EEEEEE-S-TTHHHHHHHHHHHHHHTT-EEEEEEE--HHHHHHHHHHTT-SEEEEE--TTS-TTEEEEEEE-TTSSBPPHHHHHHHHHHHHH-------GGG---PPEE---HHHHHHHHHHTTS-HHHHHHH--EEEEE-TTTGGGGTHHHHHHHTT-EEEEBS-S--TT--SS-SS--TTTTHHHHHHHHHTT-SEEEEE-TTS--EEEE-TTS-BPPHHHHHHHHHHHHHHH-SSS--EEEEETTS-THHHHHHGGGT-EEEEE-S-HHHHHHHHHHTT-SEEEETTEEEE-TTT-SS--HHHHHHHHHHHHHTTTS-HHHHHHTS---EEEEE--B--SSS-HHHHHHHHHHHH--SSSEEE-SSSEEEE-SSEEEEE----SSSB--EEEEESSHHHHHHHHHHHHHHHTT-